Protein AF-0000000074038710 (afdb_homodimer)

Solvent-accessible surface area (backbone atoms only — not comparable to full-atom values): 72295 Å² total; per-residue (Å²): 126,68,48,82,51,89,57,75,50,74,67,53,20,52,54,19,38,53,29,49,50,50,19,43,35,29,31,21,39,4,48,71,38,62,31,51,68,53,52,45,53,57,34,49,76,49,65,55,52,49,46,58,47,15,42,50,42,6,38,75,41,35,27,14,61,44,38,66,47,43,36,69,74,43,55,67,38,43,46,40,54,51,32,15,48,24,36,37,50,30,26,56,44,61,60,58,58,64,55,50,84,78,42,61,50,67,62,31,47,52,49,51,53,49,43,52,48,52,31,24,44,30,44,26,54,18,57,64,45,44,62,60,52,50,53,64,34,34,52,81,85,48,38,65,62,50,49,53,53,49,52,52,42,28,33,53,21,33,33,52,32,31,50,51,51,24,56,50,36,65,34,81,88,22,49,66,69,66,24,53,52,51,44,34,51,53,13,26,52,31,24,40,55,15,17,54,29,36,57,66,32,76,65,86,55,54,36,69,54,74,62,70,69,54,36,54,50,45,44,54,53,40,64,70,34,65,74,45,34,40,44,44,48,43,37,20,49,53,52,22,50,55,25,46,57,53,49,52,56,53,42,41,41,68,73,61,58,45,57,70,36,56,52,36,44,49,51,31,42,27,26,52,23,32,43,51,24,55,70,61,41,51,38,41,44,75,56,30,19,43,46,39,53,44,28,53,32,23,48,51,36,19,52,43,22,45,46,62,20,62,50,61,82,81,56,63,69,64,55,56,48,53,54,41,26,55,39,28,23,26,51,43,39,43,51,54,38,37,51,52,50,40,60,70,54,49,48,90,88,50,42,66,44,48,53,35,48,46,34,30,50,23,5,52,42,14,37,52,42,7,37,48,34,10,48,32,22,60,49,23,64,74,43,89,88,52,65,42,47,50,16,46,24,26,41,49,42,19,51,51,28,46,50,41,23,58,51,34,70,62,43,75,71,67,85,36,40,52,55,65,55,38,48,49,27,70,68,31,65,61,43,39,47,21,40,40,28,57,53,43,41,80,67,42,79,47,67,64,56,30,49,46,24,52,51,45,28,54,77,23,89,46,68,65,40,52,52,52,47,49,50,38,52,60,32,72,48,63,70,54,24,46,51,44,33,54,42,38,36,78,46,63,53,79,89,48,47,66,60,41,51,52,41,44,68,34,79,35,32,82,51,19,61,49,27,36,45,26,44,26,59,44,82,52,70,68,48,49,52,52,32,52,49,42,29,63,76,33,58,91,41,67,62,12,29,39,19,46,27,16,37,21,64,57,68,46,68,83,50,52,65,60,50,55,55,55,67,73,48,95,62,57,54,57,43,46,52,37,42,49,47,21,46,29,65,69,39,56,71,37,74,67,42,38,43,42,49,49,60,30,48,67,76,73,25,60,59,32,24,54,44,48,49,44,50,53,53,55,58,67,69,56,85,76,48,64,59,58,38,46,34,38,25,58,73,36,82,58,46,16,50,50,51,48,52,58,62,41,32,35,28,43,64,44,46,74,43,40,66,59,54,50,52,34,58,74,70,65,39,44,65,61,52,37,53,49,43,38,51,50,32,54,65,59,48,61,67,40,87,86,55,56,67,48,55,45,28,38,38,49,13,52,61,74,42,78,64,52,83,88,37,24,62,62,48,37,46,52,47,44,50,50,47,45,53,51,49,50,55,56,69,74,100,125,68,46,82,53,91,57,74,50,75,66,53,20,52,52,19,38,53,28,48,52,51,18,43,35,30,31,22,38,4,48,72,38,62,32,51,67,52,51,45,54,56,33,51,76,50,64,54,53,48,45,58,48,14,41,50,40,7,38,75,43,33,29,14,61,45,39,66,46,43,36,69,75,44,55,67,37,47,46,41,54,50,33,15,48,24,36,37,50,27,24,57,44,60,60,58,58,66,56,50,82,77,41,62,49,69,61,31,46,51,49,51,53,49,45,50,47,53,30,24,45,30,44,25,53,17,57,63,46,44,60,59,52,49,55,66,33,34,52,80,85,46,38,66,63,50,47,52,53,49,50,53,42,28,34,53,20,34,34,52,33,31,50,50,51,23,56,51,36,64,34,81,89,22,49,65,69,65,23,54,52,50,44,34,52,53,13,25,52,30,25,40,54,16,18,55,28,35,56,66,31,77,67,87,54,53,37,70,56,76,62,71,69,54,35,56,52,43,43,54,52,40,63,68,34,66,75,47,34,43,42,43,48,44,37,20,49,52,52,22,50,55,25,47,56,53,50,53,55,52,43,41,42,67,72,61,59,44,58,71,35,57,53,36,44,49,51,30,42,27,27,52,22,32,44,52,24,57,69,61,40,52,36,42,45,74,58,31,18,42,47,39,52,45,28,52,32,22,48,53,36,20,52,43,23,45,47,62,21,61,50,62,81,82,55,61,69,65,56,57,49,52,54,43,25,54,39,29,23,26,50,44,39,42,50,54,39,38,50,52,49,40,59,69,53,49,46,90,89,51,41,66,43,47,52,35,47,46,33,30,49,24,6,53,42,14,38,52,41,8,37,49,33,10,50,32,23,60,49,23,64,72,45,89,87,54,66,44,48,50,16,47,26,26,41,50,43,18,52,52,28,45,49,42,23,57,51,36,70,63,42,75,72,66,83,36,41,52,56,65,56,40,47,50,27,68,69,30,65,60,42,37,48,21,41,42,28,57,53,43,42,80,67,42,81,47,65,65,56,28,51,46,24,52,51,45,30,52,76,23,89,47,68,64,40,53,51,51,48,49,50,40,52,60,31,72,49,63,71,54,25,45,49,44,33,54,41,38,36,76,48,62,52,79,89,49,46,68,59,41,52,51,42,44,67,35,81,34,33,80,50,19,62,50,26,36,45,26,45,24,58,44,82,52,69,67,48,48,52,52,31,52,51,41,30,63,74,33,58,90,41,67,63,12,32,39,18,47,26,17,39,23,65,57,66,47,70,83,50,52,66,58,50,55,57,56,66,72,50,92,61,56,56,57,43,47,52,39,42,48,47,21,46,31,66,69,39,56,72,37,72,67,44,38,43,42,49,48,63,31,47,67,76,73,26,60,59,32,25,55,45,47,48,44,51,53,54,54,59,68,69,56,86,77,46,64,58,59,38,48,36,38,25,60,72,37,82,58,46,16,52,51,52,48,50,59,62,40,33,36,28,44,62,43,44,72,43,40,67,59,53,51,52,34,58,75,71,64,41,44,67,61,53,37,53,48,44,36,50,51,32,54,64,60,49,60,65,41,88,87,55,54,67,49,54,43,28,38,36,49,12,52,62,75,41,79,65,52,81,87,35,24,63,62,47,36,47,52,48,45,51,49,46,44,53,50,49,50,54,57,69,76,100

InterPro domains:
  IPR036259 MFS transporter superfamily [G3DSA:1.20.1250.20] (229-416)
  IPR036259 MFS transporter superfamily [SSF103473] (28-412)

Organism: NCBI:txid159291

Structure (mmCIF, N/CA/C/O backbone):
data_AF-0000000074038710-model_v1
#
loop_
_entity.id
_entity.type
_entity.pdbx_description
1 polymer 'Predicted arabinose efflux permease, MFS family'
#
loop_
_atom_site.group_PDB
_atom_site.id
_atom_site.type_symbol
_atom_site.label_atom_id
_atom_site.label_alt_id
_atom_site.label_comp_id
_atom_site.label_asym_id
_atom_site.label_entity_id
_atom_site.label_seq_id
_atom_site.pdbx_PDB_ins_code
_atom_site.Cartn_x
_atom_site.Cartn_y
_atom_site.Cartn_z
_atom_site.occupancy
_atom_site.B_iso_or_equiv
_atom_site.auth_seq_id
_atom_site.auth_comp_id
_atom_site.auth_asym_id
_atom_site.auth_atom_id
_atom_site.pdbx_PDB_model_num
ATOM 1 N N . MET A 1 1 ? -47.031 9 24.078 1 47.94 1 MET A N 1
ATOM 2 C CA . MET A 1 1 ? -45.625 8.555 23.953 1 47.94 1 MET A CA 1
ATOM 3 C C . MET A 1 1 ? -45.438 7.75 22.672 1 47.94 1 MET A C 1
ATOM 5 O O . MET A 1 1 ? -46.25 6.848 22.375 1 47.94 1 MET A O 1
ATOM 9 N N . SER A 1 2 ? -44.656 8.32 21.844 1 57.22 2 SER A N 1
ATOM 10 C CA . SER A 1 2 ? -44.469 7.645 20.562 1 57.22 2 SER A CA 1
ATOM 11 C C . SER A 1 2 ? -44 6.203 20.766 1 57.22 2 SER A C 1
ATOM 13 O O . SER A 1 2 ? -43.094 5.938 21.578 1 57.22 2 SER A O 1
ATOM 15 N N . SER A 1 3 ? -44.906 5.266 20.453 1 61.66 3 SER A N 1
ATOM 16 C CA . SER A 1 3 ? -44.625 3.838 20.578 1 61.66 3 SER A CA 1
ATOM 17 C C . SER A 1 3 ? -43.812 3.322 19.406 1 61.66 3 SER A C 1
ATOM 19 O O . SER A 1 3 ? -43.781 3.951 18.344 1 61.66 3 SER A O 1
ATOM 21 N N . ARG A 1 4 ? -43 2.207 19.656 1 63.66 4 ARG A N 1
ATOM 22 C CA . ARG A 1 4 ? -42.156 1.587 18.625 1 63.66 4 ARG A CA 1
ATOM 23 C C . ARG A 1 4 ? -43.031 0.952 17.547 1 63.66 4 ARG A C 1
ATOM 25 O O . ARG A 1 4 ? -44.094 0.382 17.828 1 63.66 4 ARG A O 1
ATOM 32 N N . THR A 1 5 ? -42.625 1.109 16.234 1 64.44 5 THR A N 1
ATOM 33 C CA . THR A 1 5 ? -43.344 0.624 15.078 1 64.44 5 THR A CA 1
ATOM 34 C C . THR A 1 5 ? -42.75 -0.69 14.578 1 64.44 5 THR A C 1
ATOM 36 O O . THR A 1 5 ? -41.938 -1.316 15.258 1 64.44 5 THR A O 1
ATOM 39 N N . ALA A 1 6 ? -43.25 -1.241 13.445 1 64.56 6 ALA A N 1
ATOM 40 C CA . ALA A 1 6 ? -42.875 -2.477 12.766 1 64.56 6 ALA A CA 1
ATOM 41 C C . ALA A 1 6 ? -41.469 -2.361 12.18 1 64.56 6 ALA A C 1
ATOM 43 O O . ALA A 1 6 ? -40.844 -3.369 11.828 1 64.56 6 ALA A O 1
ATOM 44 N N . VAL A 1 7 ? -40.938 -1.315 12.18 1 68.06 7 VAL A N 1
ATOM 45 C CA . VAL A 1 7 ? -39.594 -1.115 11.656 1 68.06 7 VAL A CA 1
ATOM 46 C C . VAL A 1 7 ? -38.562 -1.509 12.711 1 68.06 7 VAL A C 1
ATOM 48 O O . VAL A 1 7 ? -38.719 -1.19 13.891 1 68.06 7 VAL A O 1
ATOM 51 N N . LEU A 1 8 ? -37.688 -2.555 12.188 1 71.62 8 LEU A N 1
ATOM 52 C CA . LEU A 1 8 ? -36.688 -3.088 13.102 1 71.62 8 LEU A CA 1
ATOM 53 C C . LEU A 1 8 ? -35.844 -1.968 13.68 1 71.62 8 LEU A C 1
ATOM 55 O O . LEU A 1 8 ? -35.531 -0.996 12.992 1 71.62 8 LEU A O 1
ATOM 59 N N . SER A 1 9 ? -35.625 -2.277 14.938 1 71.25 9 SER A N 1
ATOM 60 C CA . SER A 1 9 ? -34.688 -1.366 15.609 1 71.25 9 SER A CA 1
ATOM 61 C C . SER A 1 9 ? -33.25 -1.592 15.156 1 71.25 9 SER A C 1
ATOM 63 O O . SER A 1 9 ? -32.969 -2.58 14.477 1 71.25 9 SER A O 1
ATOM 65 N N . ALA A 1 10 ? -32.344 -0.792 15.383 1 70.81 10 ALA A N 1
ATOM 66 C CA . ALA A 1 10 ? -30.938 -0.909 15 1 70.81 10 ALA A CA 1
ATOM 67 C C . ALA A 1 10 ? -30.297 -2.154 15.609 1 70.81 10 ALA A C 1
ATOM 69 O O . ALA A 1 10 ? -29.516 -2.848 14.953 1 70.81 10 ALA A O 1
ATOM 70 N N . ALA A 1 11 ? -30.688 -2.484 16.828 1 72.62 11 ALA A N 1
ATOM 71 C CA . ALA A 1 11 ? -30.125 -3.662 17.484 1 72.62 11 ALA A CA 1
ATOM 72 C C . ALA A 1 11 ? -30.656 -4.945 16.859 1 72.62 11 ALA A C 1
ATOM 74 O O . ALA A 1 11 ? -29.906 -5.91 16.672 1 72.62 11 ALA A O 1
ATOM 75 N N . GLU A 1 12 ? -31.891 -4.977 16.562 1 77.88 12 GLU A N 1
ATOM 76 C CA . GLU A 1 12 ? -32.469 -6.141 15.906 1 77.88 12 GLU A CA 1
ATOM 77 C C . GLU A 1 12 ? -31.891 -6.348 14.516 1 77.88 12 GLU A C 1
ATOM 79 O O . GLU A 1 12 ? -31.688 -7.484 14.086 1 77.88 12 GLU A O 1
ATOM 84 N N . ARG A 1 13 ? -31.578 -5.324 13.914 1 78.5 13 ARG A N 1
ATOM 85 C CA . ARG A 1 13 ? -30.984 -5.41 12.586 1 78.5 13 ARG A CA 1
ATOM 86 C C . ARG A 1 13 ? -29.562 -5.969 12.648 1 78.5 13 ARG A C 1
ATOM 88 O O . ARG A 1 13 ? -29.172 -6.766 11.797 1 78.5 13 ARG A O 1
ATOM 95 N N . GLU A 1 14 ? -28.906 -5.605 13.656 1 79.94 14 GLU A N 1
ATOM 96 C CA . GLU A 1 14 ? -27.547 -6.125 13.797 1 79.94 14 GLU A CA 1
ATOM 97 C C . GLU A 1 14 ? -27.562 -7.617 14.102 1 79.94 14 GLU A C 1
ATOM 99 O O . GLU A 1 14 ? -26.734 -8.367 13.578 1 79.94 14 GLU A O 1
ATOM 104 N N . ARG A 1 15 ? -28.5 -8.039 14.914 1 83.81 15 ARG A N 1
ATOM 105 C CA . ARG A 1 15 ? -28.641 -9.461 15.203 1 83.81 15 ARG A CA 1
ATOM 106 C C . ARG A 1 15 ? -29.094 -10.234 13.969 1 83.81 15 ARG A C 1
ATOM 108 O O . ARG A 1 15 ? -28.625 -11.344 13.719 1 83.81 15 ARG A O 1
ATOM 115 N N . GLY A 1 16 ? -29.984 -9.648 13.273 1 86.12 16 GLY A N 1
ATOM 116 C CA . GLY A 1 16 ? -30.453 -10.266 12.039 1 86.12 16 GLY A CA 1
ATOM 117 C C . GLY A 1 16 ? -29.359 -10.398 11 1 86.12 16 GLY A C 1
ATOM 118 O O . GLY A 1 16 ? -29.219 -11.445 10.367 1 86.12 16 GLY A O 1
ATOM 119 N N . PHE A 1 17 ? -28.547 -9.445 10.922 1 86.38 17 PHE A N 1
ATOM 120 C CA . PHE A 1 17 ? -27.469 -9.484 9.945 1 86.38 17 PHE A CA 1
ATOM 121 C C . PHE A 1 17 ? -26.422 -10.508 10.336 1 86.38 17 PHE A C 1
ATOM 123 O O . PHE A 1 17 ? -25.875 -11.211 9.477 1 86.38 17 PHE A O 1
ATOM 130 N N . SER A 1 18 ? -26.125 -10.578 11.586 1 87.69 18 SER A N 1
ATOM 131 C CA . SER A 1 18 ? -25.156 -11.57 12.047 1 87.69 18 SER A CA 1
ATOM 132 C C . SER A 1 18 ? -25.656 -12.984 11.766 1 87.69 18 SER A C 1
ATOM 134 O O . SER A 1 18 ? -24.875 -13.836 11.312 1 87.69 18 SER A O 1
ATOM 136 N N . SER A 1 19 ? -26.922 -13.219 12.031 1 90.88 19 SER A N 1
ATOM 137 C CA . SER A 1 19 ? -27.5 -14.531 11.75 1 90.88 19 SER A CA 1
ATOM 138 C C . SER A 1 19 ? -27.516 -14.812 10.25 1 90.88 19 SER A C 1
ATOM 140 O O . SER A 1 19 ? -27.234 -15.93 9.82 1 90.88 19 SER A O 1
ATOM 142 N N . PHE A 1 20 ? -27.812 -13.852 9.5 1 89.38 20 PHE A N 1
ATOM 143 C CA . PHE A 1 20 ? -27.844 -14.008 8.047 1 89.38 20 PHE A CA 1
ATOM 144 C C . PHE A 1 20 ? -26.453 -14.273 7.504 1 89.38 20 PHE A C 1
ATOM 146 O O . PHE A 1 20 ? -26.266 -15.094 6.602 1 89.38 20 PHE A O 1
ATOM 153 N N . SER A 1 21 ? -25.5 -13.617 8.047 1 89.31 21 SER A N 1
ATOM 154 C CA . SER A 1 21 ? -24.125 -13.828 7.641 1 89.31 21 SER A CA 1
ATOM 155 C C . SER A 1 21 ? -23.656 -15.25 7.945 1 89.31 21 SER A C 1
ATOM 157 O O . SER A 1 21 ? -22.969 -15.867 7.141 1 89.31 21 SER A O 1
ATOM 159 N N . ARG A 1 22 ? -24.062 -15.812 9.062 1 90.5 22 ARG A N 1
ATOM 160 C CA . ARG A 1 22 ? -23.734 -17.188 9.414 1 90.5 22 ARG A CA 1
ATOM 161 C C . ARG A 1 22 ? -24.469 -18.172 8.508 1 90.5 22 ARG A C 1
ATOM 163 O O . ARG A 1 22 ? -23.922 -19.219 8.148 1 90.5 22 ARG A O 1
ATOM 170 N N . HIS A 1 23 ? -25.641 -17.875 8.164 1 92.12 23 HIS A N 1
ATOM 171 C CA . HIS A 1 23 ? -26.375 -18.688 7.203 1 92.12 23 HIS A CA 1
ATOM 172 C C . HIS A 1 23 ? -25.625 -18.781 5.879 1 92.12 23 HIS A C 1
ATOM 174 O O . HIS A 1 23 ? -25.5 -19.875 5.309 1 92.12 23 HIS A O 1
ATOM 180 N N . ILE A 1 24 ? -25.125 -17.719 5.445 1 89 24 ILE A N 1
ATOM 181 C CA . ILE A 1 24 ? -24.438 -17.703 4.16 1 89 24 ILE A CA 1
ATOM 182 C C . ILE A 1 24 ? -23.172 -18.562 4.234 1 89 24 ILE A C 1
ATOM 184 O O . ILE A 1 24 ? -22.844 -19.281 3.289 1 89 24 ILE A O 1
ATOM 188 N N . SER A 1 25 ? -22.5 -18.516 5.324 1 90.69 25 SER A N 1
ATOM 189 C CA . SER A 1 25 ? -21.297 -19.328 5.5 1 90.69 25 SER A CA 1
ATOM 190 C C . SER A 1 25 ? -21.641 -20.812 5.477 1 90.69 25 SER A C 1
ATOM 192 O O . SER A 1 25 ? -21.016 -21.578 4.738 1 90.69 25 SER A O 1
ATOM 194 N N . TRP A 1 26 ? -22.609 -21.141 6.184 1 92 26 TRP A N 1
ATOM 195 C CA . TRP A 1 26 ? -22.984 -22.547 6.258 1 92 26 TRP A CA 1
ATOM 196 C C . TRP A 1 26 ? -23.641 -23 4.957 1 92 26 TRP A C 1
ATOM 198 O O . TRP A 1 26 ? -23.438 -24.141 4.527 1 92 26 TRP A O 1
ATOM 208 N N . ASN A 1 27 ? -24.406 -22.172 4.391 1 91.06 27 ASN A N 1
ATOM 209 C CA . ASN A 1 27 ? -24.969 -22.5 3.086 1 91.06 27 ASN A CA 1
ATOM 210 C C . ASN A 1 27 ? -23.875 -22.672 2.031 1 91.06 27 ASN A C 1
ATOM 212 O O . ASN A 1 27 ? -23.984 -23.562 1.171 1 91.06 27 ASN A O 1
ATOM 216 N N . GLY A 1 28 ? -22.906 -21.875 2.059 1 87.69 28 GLY A N 1
ATOM 217 C CA . GLY A 1 28 ? -21.797 -22.016 1.14 1 87.69 28 GLY A CA 1
ATOM 218 C C . GLY A 1 28 ? -21.047 -23.312 1.309 1 87.69 28 GLY A C 1
ATOM 219 O O . GLY A 1 28 ? -20.594 -23.922 0.325 1 87.69 28 GLY A O 1
ATOM 220 N N . LEU A 1 29 ? -21 -23.766 2.523 1 89.44 29 LEU A N 1
ATOM 221 C CA . LEU A 1 29 ? -20.359 -25.047 2.789 1 89.44 29 LEU A CA 1
ATOM 222 C C . LEU A 1 29 ? -21.188 -26.203 2.27 1 89.44 29 LEU A C 1
ATOM 224 O O . LEU A 1 29 ? -20.656 -27.25 1.877 1 89.44 29 LEU A O 1
ATOM 228 N N . GLY A 1 30 ? -22.438 -25.969 2.197 1 90.06 30 GLY A N 1
ATOM 229 C CA . GLY A 1 30 ? -23.344 -27.062 1.849 1 90.06 30 GLY A CA 1
ATOM 230 C C . GLY A 1 30 ? -23.766 -27.031 0.393 1 90.06 30 GLY A C 1
ATOM 231 O O . GLY A 1 30 ? -23.719 -28.062 -0.288 1 90.06 30 GLY A O 1
ATOM 232 N N . VAL A 1 31 ? -24.031 -25.953 -0.136 1 87.5 31 VAL A N 1
ATOM 233 C CA . VAL A 1 31 ? -24.688 -25.844 -1.431 1 87.5 31 VAL A CA 1
ATOM 234 C C . VAL A 1 31 ? -23.766 -26.344 -2.535 1 87.5 31 VAL A C 1
ATOM 236 O O . VAL A 1 31 ? -24.219 -26.953 -3.506 1 87.5 31 VAL A O 1
ATOM 239 N N . PHE A 1 32 ? -22.562 -26.281 -2.412 1 86.62 32 PHE A N 1
ATOM 240 C CA . PHE A 1 32 ? -21.625 -26.656 -3.467 1 86.62 32 PHE A CA 1
ATOM 241 C C . PHE A 1 32 ? -21.359 -28.156 -3.439 1 86.62 32 PHE A C 1
ATOM 243 O O . PHE A 1 32 ? -20.797 -28.719 -4.383 1 86.62 32 PHE A O 1
ATOM 250 N N . LEU A 1 33 ? -21.828 -28.75 -2.365 1 89.56 33 LEU A N 1
ATOM 251 C CA . LEU A 1 33 ? -21.797 -30.203 -2.303 1 89.56 33 LEU A CA 1
ATOM 252 C C . LEU A 1 33 ? -23.125 -30.797 -2.783 1 89.56 33 LEU A C 1
ATOM 254 O O . LEU A 1 33 ? -23.266 -32 -2.869 1 89.56 33 LEU A O 1
ATOM 258 N N . LEU A 1 34 ? -24.016 -29.906 -3.012 1 89.88 34 LEU A N 1
ATOM 259 C CA . LEU A 1 34 ? -25.359 -30.328 -3.424 1 89.88 34 LEU A CA 1
ATOM 260 C C . LEU A 1 34 ? -25.688 -29.812 -4.82 1 89.88 34 LEU A C 1
ATOM 262 O O . LEU A 1 34 ? -26.781 -30.047 -5.332 1 89.88 34 LEU A O 1
ATOM 266 N N . ASN A 1 35 ? -24.75 -29.266 -5.418 1 85.31 35 ASN A N 1
ATOM 267 C CA . ASN A 1 35 ? -25.031 -28.531 -6.645 1 85.31 35 ASN A CA 1
ATOM 268 C C . ASN A 1 35 ? -25 -29.438 -7.867 1 85.31 35 ASN A C 1
ATOM 270 O O . ASN A 1 35 ? -25 -30.672 -7.734 1 85.31 35 ASN A O 1
ATOM 274 N N . ASP A 1 36 ? -25.125 -28.906 -8.992 1 86.75 36 ASP A N 1
ATOM 275 C CA . ASP A 1 36 ? -25.281 -29.609 -10.266 1 86.75 36 ASP A CA 1
ATOM 276 C C . ASP A 1 36 ? -24.047 -30.438 -10.594 1 86.75 36 ASP A C 1
ATOM 278 O O . ASP A 1 36 ? -24.141 -31.5 -11.227 1 86.75 36 ASP A O 1
ATOM 282 N N . THR A 1 37 ? -22.938 -30.031 -10.078 1 87.75 37 THR A N 1
ATOM 283 C CA . THR A 1 37 ? -21.719 -30.766 -10.383 1 87.75 37 THR A CA 1
ATOM 284 C C . THR A 1 37 ? -21.766 -32.188 -9.805 1 87.75 37 THR A C 1
ATOM 286 O O . THR A 1 37 ? -21.5 -33.156 -10.508 1 87.75 37 THR A O 1
ATOM 289 N N . ILE A 1 38 ? -22.109 -32.25 -8.602 1 90.19 38 ILE A N 1
ATOM 290 C CA . ILE A 1 38 ? -22.156 -33.562 -7.926 1 90.19 38 ILE A CA 1
ATOM 291 C C . ILE A 1 38 ? -23.281 -34.406 -8.516 1 90.19 38 ILE A C 1
ATOM 293 O O . ILE A 1 38 ? -23.094 -35.594 -8.742 1 90.19 38 ILE A O 1
ATOM 297 N N . VAL A 1 39 ? -24.344 -33.75 -8.797 1 92.62 39 VAL A N 1
ATOM 298 C CA . VAL A 1 39 ? -25.484 -34.469 -9.344 1 92.62 39 VAL A CA 1
ATOM 299 C C . VAL A 1 39 ? -25.156 -34.969 -10.75 1 92.62 39 VAL A C 1
ATOM 301 O O . VAL A 1 39 ? -25.531 -36.094 -11.109 1 92.62 39 VAL A O 1
ATOM 304 N N . SER A 1 40 ? -24.5 -34.188 -11.477 1 92.06 40 SER A N 1
ATOM 305 C CA . SER A 1 40 ? -24.094 -34.625 -12.812 1 92.06 40 SER A CA 1
ATOM 306 C C . SER A 1 40 ? -23.125 -35.812 -12.758 1 92.06 40 SER A C 1
ATOM 308 O O . SER A 1 40 ? -23.234 -36.719 -13.562 1 92.06 40 SER A O 1
ATOM 310 N N . LEU A 1 41 ? -22.25 -35.812 -11.836 1 90.88 41 LEU A N 1
ATOM 311 C CA . LEU A 1 41 ? -21.312 -36.906 -11.688 1 90.88 41 LEU A CA 1
ATOM 312 C C . LEU A 1 41 ? -22.047 -38.188 -11.312 1 90.88 41 LEU A C 1
ATOM 314 O O . LEU A 1 41 ? -21.719 -39.25 -11.836 1 90.88 41 LEU A O 1
ATOM 318 N N . MET A 1 42 ? -23.016 -38.062 -10.461 1 92.44 42 MET A N 1
ATOM 319 C CA . MET A 1 42 ? -23.812 -39.25 -10.109 1 92.44 42 MET A CA 1
ATOM 320 C C . MET A 1 42 ? -24.594 -39.75 -11.312 1 92.44 42 MET A C 1
ATOM 322 O O . MET A 1 42 ? -24.656 -40.969 -11.539 1 92.44 42 MET A O 1
ATOM 326 N N . ALA A 1 43 ? -25.078 -38.844 -12.055 1 93.31 43 ALA A N 1
ATOM 327 C CA . ALA A 1 43 ? -25.859 -39.219 -13.227 1 93.31 43 ALA A CA 1
ATOM 328 C C . ALA A 1 43 ? -24.969 -39.906 -14.273 1 93.31 43 ALA A C 1
ATOM 330 O O . ALA A 1 43 ? -25.391 -40.844 -14.922 1 93.31 43 ALA A O 1
ATOM 331 N N . ILE A 1 44 ? -23.812 -39.469 -14.445 1 91.75 44 ILE A N 1
ATOM 332 C CA . ILE A 1 44 ? -22.875 -40.031 -15.422 1 91.75 44 ILE A CA 1
ATOM 333 C C . ILE A 1 44 ? -22.516 -41.438 -15.016 1 91.75 44 ILE A C 1
ATOM 335 O O . ILE A 1 44 ? -22.344 -42.312 -15.875 1 91.75 44 ILE A O 1
ATOM 339 N N . HIS A 1 45 ? -22.391 -41.688 -13.719 1 90.44 45 HIS A N 1
ATOM 340 C CA . HIS A 1 45 ? -22.094 -43.031 -13.219 1 90.44 45 HIS A CA 1
ATOM 341 C C . HIS A 1 45 ? -23.125 -44.031 -13.711 1 90.44 45 HIS A C 1
ATOM 343 O O . HIS A 1 45 ? -22.812 -45.188 -13.945 1 90.44 45 HIS A O 1
ATOM 349 N N . PHE A 1 46 ? -24.359 -43.594 -13.93 1 93.88 46 PHE A N 1
ATOM 350 C CA . PHE A 1 46 ? -25.438 -44.469 -14.344 1 93.88 46 PHE A CA 1
ATOM 351 C C . PHE A 1 46 ? -25.703 -44.344 -15.836 1 93.88 46 PHE A C 1
ATOM 353 O O . PHE A 1 46 ? -26.75 -44.75 -16.328 1 93.88 46 PHE A O 1
ATOM 360 N N . GLY A 1 47 ? -24.828 -43.594 -16.578 1 91.19 47 GLY A N 1
ATOM 361 C CA . GLY A 1 47 ? -24.906 -43.5 -18.031 1 91.19 47 GLY A CA 1
ATOM 362 C C . GLY A 1 47 ? -25.891 -42.438 -18.5 1 91.19 47 GLY A C 1
ATOM 363 O O . GLY A 1 47 ? -26.641 -42.688 -19.453 1 91.19 47 GLY A O 1
ATOM 364 N N . ALA A 1 48 ? -25.922 -41.375 -17.922 1 93.5 48 ALA A N 1
ATOM 365 C CA . ALA A 1 48 ? -26.844 -40.312 -18.266 1 93.5 48 ALA A CA 1
ATOM 366 C C . ALA A 1 48 ? -26.562 -39.781 -19.656 1 93.5 48 ALA A C 1
ATOM 368 O O . ALA A 1 48 ? -25.406 -39.688 -20.078 1 93.5 48 ALA A O 1
ATOM 369 N N . SER A 1 49 ? -27.672 -39.406 -20.359 1 92.75 49 SER A N 1
ATOM 370 C CA . SER A 1 49 ? -27.562 -38.781 -21.672 1 92.75 49 SER A CA 1
ATOM 371 C C . SER A 1 49 ? -27.188 -37.312 -21.578 1 92.75 49 SER A C 1
ATOM 373 O O . SER A 1 49 ? -27.25 -36.719 -20.484 1 92.75 49 SER A O 1
ATOM 375 N N . ASN A 1 50 ? -26.797 -36.719 -22.656 1 93.38 50 ASN A N 1
ATOM 376 C CA . ASN A 1 50 ? -26.453 -35.312 -22.688 1 93.38 50 ASN A CA 1
ATOM 377 C C . ASN A 1 50 ? -27.672 -34.438 -22.438 1 93.38 50 ASN A C 1
ATOM 379 O O . ASN A 1 50 ? -27.547 -33.344 -21.844 1 93.38 50 ASN A O 1
ATOM 383 N N . LEU A 1 51 ? -28.734 -34.875 -22.828 1 92.06 51 LEU A N 1
ATOM 384 C CA . LEU A 1 51 ? -29.969 -34.125 -22.578 1 92.06 51 LEU A CA 1
ATOM 385 C C . LEU A 1 51 ? -30.297 -34.094 -21.094 1 92.06 51 LEU A C 1
ATOM 387 O O . LEU A 1 51 ? -30.734 -33.062 -20.578 1 92.06 51 LEU A O 1
ATOM 391 N N . GLU A 1 52 ? -30.141 -35.219 -20.484 1 93.38 52 GLU A N 1
ATOM 392 C CA . GLU A 1 52 ? -30.391 -35.281 -19.047 1 93.38 52 GLU A CA 1
ATOM 393 C C . GLU A 1 52 ? -29.406 -34.406 -18.281 1 93.38 52 GLU A C 1
ATOM 395 O O . GLU A 1 52 ? -29.766 -33.75 -17.297 1 93.38 52 GLU A O 1
ATOM 400 N N . LEU A 1 53 ? -28.203 -34.406 -18.734 1 93.12 53 LEU A N 1
ATOM 401 C CA . LEU A 1 53 ? -27.203 -33.562 -18.109 1 93.12 53 LEU A CA 1
ATOM 402 C C . LEU A 1 53 ? -27.531 -32.094 -18.312 1 93.12 53 LEU A C 1
ATOM 404 O O . LEU A 1 53 ? -27.312 -31.266 -17.422 1 93.12 53 LEU A O 1
ATOM 408 N N . GLY A 1 54 ? -27.969 -31.734 -19.484 1 92.19 54 GLY A N 1
ATOM 409 C CA . GLY A 1 54 ? -28.406 -30.359 -19.734 1 92.19 54 GLY A CA 1
ATOM 410 C C . GLY A 1 54 ? -29.531 -29.922 -18.812 1 92.19 54 GLY A C 1
ATOM 411 O O . GLY A 1 54 ? -29.547 -28.781 -18.344 1 92.19 54 GLY A O 1
ATOM 412 N N . TYR A 1 55 ? -30.422 -30.844 -18.547 1 90.69 55 TYR A N 1
ATOM 413 C CA . TYR A 1 55 ? -31.516 -30.547 -17.625 1 90.69 55 TYR A CA 1
ATOM 414 C C . TYR A 1 55 ? -30.969 -30.328 -16.203 1 90.69 55 TYR A C 1
ATOM 416 O O . TYR A 1 55 ? -31.406 -29.406 -15.508 1 90.69 55 TYR A O 1
ATOM 424 N N . ILE A 1 56 ? -30.125 -31.156 -15.812 1 91.62 56 ILE A N 1
ATOM 425 C CA . ILE A 1 56 ? -29.562 -31.047 -14.477 1 91.62 56 ILE A CA 1
ATOM 426 C C . ILE A 1 56 ? -28.859 -29.703 -14.32 1 91.62 56 ILE A C 1
ATOM 428 O O . ILE A 1 56 ? -29.016 -29.016 -13.305 1 91.62 56 ILE A O 1
ATOM 432 N N . ASN A 1 57 ? -28.188 -29.266 -15.367 1 90.19 57 ASN A N 1
ATOM 433 C CA . ASN A 1 57 ? -27.484 -28 -15.328 1 90.19 57 ASN A CA 1
ATOM 434 C C . ASN A 1 57 ? -28.453 -26.828 -15.234 1 90.19 57 ASN A C 1
ATOM 436 O O . ASN A 1 57 ? -28.125 -25.797 -14.633 1 90.19 57 ASN A O 1
ATOM 440 N N . ALA A 1 58 ? -29.609 -27 -15.758 1 89.12 58 ALA A N 1
ATOM 441 C CA . ALA A 1 58 ? -30.562 -25.906 -15.844 1 89.12 58 ALA A CA 1
ATOM 442 C C . ALA A 1 58 ? -31.5 -25.906 -14.641 1 89.12 58 ALA A C 1
ATOM 444 O O . ALA A 1 58 ? -32.125 -24.875 -14.32 1 89.12 58 ALA A O 1
ATOM 445 N N . ALA A 1 59 ? -31.641 -26.984 -14.023 1 85.69 59 ALA A N 1
ATOM 446 C CA . ALA A 1 59 ? -32.688 -27.172 -13.008 1 85.69 59 ALA A CA 1
ATOM 447 C C . ALA A 1 59 ? -32.5 -26.203 -11.852 1 85.69 59 ALA A C 1
ATOM 449 O O . ALA A 1 59 ? -33.469 -25.734 -11.266 1 85.69 59 ALA A O 1
ATOM 450 N N . PHE A 1 60 ? -31.281 -25.859 -11.57 1 77.69 60 PHE A N 1
ATOM 451 C CA . PHE A 1 60 ? -31 -24.953 -10.469 1 77.69 60 PHE A CA 1
ATOM 452 C C . PHE A 1 60 ? -31.641 -23.594 -10.703 1 77.69 60 PHE A C 1
ATOM 454 O O . PHE A 1 60 ? -31.969 -22.875 -9.75 1 77.69 60 PHE A O 1
ATOM 461 N N . HIS A 1 61 ? -31.891 -23.328 -11.969 1 73.12 61 HIS A N 1
ATOM 462 C CA . HIS A 1 61 ? -32.406 -22 -12.281 1 73.12 61 HIS A CA 1
ATOM 463 C C . HIS A 1 61 ? -33.844 -22.094 -12.82 1 73.12 61 HIS A C 1
ATOM 465 O O . HIS A 1 61 ? -34.5 -21.062 -13.047 1 73.12 61 HIS A O 1
ATOM 471 N N . VAL A 1 62 ? -34.344 -23.219 -13.195 1 63 62 VAL A N 1
ATOM 472 C CA . VAL A 1 62 ? -35.656 -23.391 -13.836 1 63 62 VAL A CA 1
ATOM 473 C C . VAL A 1 62 ? -36.781 -23.047 -12.859 1 63 62 VAL A C 1
ATOM 475 O O . VAL A 1 62 ? -37.875 -22.656 -13.273 1 63 62 VAL A O 1
ATOM 478 N N . THR A 1 63 ? -36.469 -23 -11.633 1 60.06 63 THR A N 1
ATOM 479 C CA . THR A 1 63 ? -37.594 -22.938 -10.711 1 60.06 63 THR A CA 1
ATOM 480 C C . THR A 1 63 ? -38.125 -21.5 -10.609 1 60.06 63 THR A C 1
ATOM 482 O O . THR A 1 63 ? -38.875 -21.188 -9.695 1 60.06 63 THR A O 1
ATOM 485 N N . GLY A 1 64 ? -37.844 -20.594 -11.539 1 60.66 64 GLY A N 1
ATOM 486 C CA . GLY A 1 64 ? -38.438 -19.25 -11.57 1 60.66 64 GLY A CA 1
ATOM 487 C C . GLY A 1 64 ? -39.938 -19.25 -11.555 1 60.66 64 GLY A C 1
ATOM 488 O O . GLY A 1 64 ? -40.562 -18.406 -10.922 1 60.66 64 GLY A O 1
ATOM 489 N N . VAL A 1 65 ? -40.594 -20.312 -12.039 1 62.91 65 VAL A N 1
ATOM 490 C CA . VAL A 1 65 ? -42.031 -20.406 -12.086 1 62.91 65 VAL A CA 1
ATOM 491 C C . VAL A 1 65 ? -42.594 -20.562 -10.672 1 62.91 65 VAL A C 1
ATOM 493 O O . VAL A 1 65 ? -43.656 -20.031 -10.344 1 62.91 65 VAL A O 1
ATOM 496 N N . VAL A 1 66 ? -41.75 -21.078 -9.867 1 67.5 66 VAL A N 1
ATOM 497 C CA . VAL A 1 66 ? -42.156 -21.328 -8.5 1 67.5 66 VAL A CA 1
ATOM 498 C C . VAL A 1 66 ? -42.25 -20 -7.738 1 67.5 66 VAL A C 1
ATOM 500 O O . VAL A 1 66 ? -43.125 -19.828 -6.883 1 67.5 66 VAL A O 1
ATOM 503 N N . SER A 1 67 ? -41.594 -19.094 -8.188 1 66.81 67 SER A N 1
ATOM 504 C CA . SER A 1 67 ? -41.562 -17.812 -7.492 1 66.81 67 SER A CA 1
ATOM 505 C C . SER A 1 67 ? -42.844 -17.031 -7.719 1 66.81 67 SER A C 1
ATOM 507 O O . SER A 1 67 ? -43.188 -16.156 -6.918 1 66.81 67 SER A O 1
ATOM 509 N N . LEU A 1 68 ? -43.562 -17.453 -8.789 1 66.94 68 LEU A N 1
ATOM 510 C CA . LEU A 1 68 ? -44.844 -16.781 -9.062 1 66.94 68 LEU A CA 1
ATOM 511 C C . LEU A 1 68 ? -45.938 -17.344 -8.18 1 66.94 68 LEU A C 1
ATOM 513 O O . LEU A 1 68 ? -46.875 -16.641 -7.84 1 66.94 68 LEU A O 1
ATOM 517 N N . VAL A 1 69 ? -45.688 -18.516 -7.75 1 71.69 69 VAL A N 1
ATOM 518 C CA . VAL A 1 69 ? -46.75 -19.203 -7.051 1 71.69 69 VAL A CA 1
ATOM 519 C C . VAL A 1 69 ? -46.562 -19.078 -5.543 1 71.69 69 VAL A C 1
ATOM 521 O O . VAL A 1 69 ? -47.531 -19.109 -4.777 1 71.69 69 VAL A O 1
ATOM 524 N N . VAL A 1 70 ? -45.406 -18.75 -5.172 1 74.56 70 VAL A N 1
ATOM 525 C CA . VAL A 1 70 ? -45.062 -18.812 -3.758 1 74.56 70 VAL A CA 1
ATOM 526 C C . VAL A 1 70 ? -45.812 -17.734 -2.98 1 74.56 70 VAL A C 1
ATOM 528 O O . VAL A 1 70 ? -46.375 -18.016 -1.925 1 74.56 70 VAL A O 1
ATOM 531 N N . PRO A 1 71 ? -45.938 -16.547 -3.529 1 70.56 71 PRO A N 1
ATOM 532 C CA . PRO A 1 71 ? -46.625 -15.539 -2.729 1 70.56 71 PRO A CA 1
ATOM 533 C C . PRO A 1 71 ? -48.094 -15.867 -2.537 1 70.56 71 PRO A C 1
ATOM 535 O O . PRO A 1 71 ? -48.688 -15.5 -1.521 1 70.56 71 PRO A O 1
ATOM 538 N N . ARG A 1 72 ? -48.688 -16.547 -3.457 1 72.69 72 ARG A N 1
ATOM 539 C CA . ARG A 1 72 ? -50.094 -16.922 -3.344 1 72.69 72 ARG A CA 1
ATOM 540 C C . ARG A 1 72 ? -50.281 -18.062 -2.355 1 72.69 72 ARG A C 1
ATOM 542 O O . ARG A 1 72 ? -51.219 -18.078 -1.57 1 72.69 72 ARG A O 1
ATOM 549 N N . LEU A 1 73 ? -49.344 -18.969 -2.43 1 78.12 73 LEU A N 1
ATOM 550 C CA . LEU A 1 73 ? -49.469 -20.172 -1.63 1 78.12 73 LEU A CA 1
ATOM 551 C C . LEU A 1 73 ? -49.188 -19.891 -0.161 1 78.12 73 LEU A C 1
ATOM 553 O O . LEU A 1 73 ? -49.781 -20.5 0.728 1 78.12 73 LEU A O 1
ATOM 557 N N . PHE A 1 74 ? -48.344 -18.938 0.126 1 82.69 74 PHE A N 1
ATOM 558 C CA . PHE A 1 74 ? -47.906 -18.734 1.501 1 82.69 74 PHE A CA 1
ATOM 559 C C . PHE A 1 74 ? -48.25 -17.328 1.978 1 82.69 74 PHE A C 1
ATOM 561 O O . PHE A 1 74 ? -47.5 -16.734 2.758 1 82.69 74 PHE A O 1
ATOM 568 N N . LYS A 1 75 ? -49.344 -16.891 1.541 1 80.69 75 LYS A N 1
ATOM 569 C CA . LYS A 1 75 ? -49.812 -15.578 1.955 1 80.69 75 LYS A CA 1
ATOM 570 C C . LYS A 1 75 ? -50.031 -15.516 3.467 1 80.69 75 LYS A C 1
ATOM 572 O O . LYS A 1 75 ? -50.625 -16.406 4.059 1 80.69 75 LYS A O 1
ATOM 577 N N . GLY A 1 76 ? -49.344 -14.5 4.117 1 78.94 76 GLY A N 1
ATOM 578 C CA . GLY A 1 76 ? -49.531 -14.289 5.543 1 78.94 76 GLY A CA 1
ATOM 579 C C . GLY A 1 76 ? -48.438 -14.898 6.387 1 78.94 76 GLY A C 1
ATOM 580 O O . GLY A 1 76 ? -48.375 -14.656 7.594 1 78.94 76 GLY A O 1
ATOM 581 N N . CYS A 1 77 ? -47.656 -15.719 5.781 1 84.75 77 CYS A N 1
ATOM 582 C CA . CYS A 1 77 ? -46.562 -16.359 6.523 1 84.75 77 CYS A CA 1
ATOM 583 C C . CYS A 1 77 ? -45.406 -15.391 6.719 1 84.75 77 CYS A C 1
ATOM 585 O O . CYS A 1 77 ? -45.156 -14.516 5.883 1 84.75 77 CYS A O 1
ATOM 587 N N . LYS A 1 78 ? -44.781 -15.602 7.902 1 85.31 78 LYS A N 1
ATOM 588 C CA . LYS A 1 78 ? -43.594 -14.805 8.156 1 85.31 78 LYS A CA 1
ATOM 589 C C . LYS A 1 78 ? -42.5 -15.117 7.141 1 85.31 78 LYS A C 1
ATOM 591 O O . LYS A 1 78 ? -42.219 -16.281 6.859 1 85.31 78 LYS A O 1
ATOM 596 N N . ILE A 1 79 ? -41.938 -14.203 6.57 1 84.69 79 ILE A N 1
ATOM 597 C CA . ILE A 1 79 ? -40.969 -14.352 5.504 1 84.69 79 ILE A CA 1
ATOM 598 C C . ILE A 1 79 ? -39.75 -15.156 6.004 1 84.69 79 ILE A C 1
ATOM 600 O O . ILE A 1 79 ? -39.281 -16.047 5.305 1 84.69 79 ILE A O 1
ATOM 604 N N . THR A 1 80 ? -39.312 -14.961 7.219 1 87.31 80 THR A N 1
ATOM 605 C CA . THR A 1 80 ? -38.125 -15.648 7.754 1 87.31 80 THR A CA 1
ATOM 606 C C . THR A 1 80 ? -38.438 -17.125 7.996 1 87.31 80 THR A C 1
ATOM 608 O O . THR A 1 80 ? -37.594 -17.984 7.781 1 87.31 80 THR A O 1
ATOM 611 N N . ARG A 1 81 ? -39.625 -17.438 8.367 1 88.38 81 ARG A N 1
ATOM 612 C CA . ARG A 1 81 ? -40 -18.828 8.586 1 88.38 81 ARG A CA 1
ATOM 613 C C . ARG A 1 81 ? -40.125 -19.578 7.266 1 88.38 81 ARG A C 1
ATOM 615 O O . ARG A 1 81 ? -39.75 -20.75 7.176 1 88.38 81 ARG A O 1
ATOM 622 N N . LEU A 1 82 ? -40.688 -18.938 6.355 1 87.75 82 LEU A N 1
ATOM 623 C CA . LEU A 1 82 ? -40.781 -19.562 5.035 1 87.75 82 LEU A CA 1
ATOM 624 C C . LEU A 1 82 ? -39.406 -19.859 4.465 1 87.75 82 LEU A C 1
ATOM 626 O O . LEU A 1 82 ? -39.156 -20.938 3.939 1 87.75 82 LEU A O 1
ATOM 630 N N . PHE A 1 83 ? -38.531 -18.906 4.508 1 88 83 PHE A N 1
ATOM 631 C CA . PHE A 1 83 ? -37.156 -19.062 4.027 1 88 83 PHE A CA 1
ATOM 632 C C . PHE A 1 83 ? -36.469 -20.203 4.758 1 88 83 PHE A C 1
ATOM 634 O O . PHE A 1 83 ? -35.906 -21.094 4.125 1 88 83 PHE A O 1
ATOM 641 N N . GLY A 1 84 ? -36.594 -20.266 6.043 1 90.88 84 GLY A N 1
ATOM 642 C CA . GLY A 1 84 ? -35.938 -21.297 6.848 1 90.88 84 GLY A CA 1
ATOM 643 C C . GLY A 1 84 ? -36.531 -22.672 6.617 1 90.88 84 GLY A C 1
ATOM 644 O O . GLY A 1 84 ? -35.781 -23.656 6.484 1 90.88 84 GLY A O 1
ATOM 645 N N . MET A 1 85 ? -37.75 -22.766 6.469 1 91.56 85 MET A N 1
ATOM 646 C CA . MET A 1 85 ? -38.406 -24.062 6.27 1 91.56 85 MET A CA 1
ATOM 647 C C . MET A 1 85 ? -38.125 -24.594 4.875 1 91.56 85 MET A C 1
ATOM 649 O O . MET A 1 85 ? -37.938 -25.812 4.695 1 91.56 85 MET A O 1
ATOM 653 N N . ALA A 1 86 ? -38.156 -23.766 3.932 1 90.06 86 ALA A N 1
ATOM 654 C CA . ALA A 1 86 ? -37.812 -24.203 2.582 1 90.06 86 ALA A CA 1
ATOM 655 C C . ALA A 1 86 ? -36.406 -24.781 2.553 1 90.06 86 ALA A C 1
ATOM 657 O O . ALA A 1 86 ? -36.156 -25.828 1.932 1 90.06 86 ALA A O 1
ATOM 658 N N . TRP A 1 87 ? -35.531 -24.141 3.254 1 92.69 87 TRP A N 1
ATOM 659 C CA . TRP A 1 87 ? -34.125 -24.609 3.312 1 92.69 87 TRP A CA 1
ATOM 660 C C . TRP A 1 87 ? -34.031 -25.922 4.074 1 92.69 87 TRP A C 1
ATOM 662 O O . TRP A 1 87 ? -33.25 -26.812 3.707 1 92.69 87 TRP A O 1
ATOM 672 N N . MET A 1 88 ? -34.875 -26.016 5.031 1 93.31 88 MET A N 1
ATOM 673 C CA . MET A 1 88 ? -34.906 -27.25 5.797 1 93.31 88 MET A CA 1
ATOM 674 C C . MET A 1 88 ? -35.438 -28.406 4.949 1 93.31 88 MET A C 1
ATOM 676 O O . MET A 1 88 ? -34.844 -29.484 4.934 1 93.31 88 MET A O 1
ATOM 680 N N . ILE A 1 89 ? -36.406 -28.203 4.223 1 92.75 89 ILE A N 1
ATOM 681 C CA . ILE A 1 89 ? -37 -29.234 3.379 1 92.75 89 ILE A CA 1
ATOM 682 C C . ILE A 1 89 ? -36.031 -29.625 2.271 1 92.75 89 ILE A C 1
ATOM 684 O O . ILE A 1 89 ? -35.906 -30.797 1.931 1 92.75 89 ILE A O 1
ATOM 688 N N . ARG A 1 90 ? -35.344 -28.719 1.752 1 91.25 90 ARG A N 1
ATOM 689 C CA . ARG A 1 90 ? -34.344 -28.984 0.713 1 91.25 90 ARG A CA 1
ATOM 690 C C . ARG A 1 90 ? -33.312 -29.969 1.202 1 91.25 90 ARG A C 1
ATOM 692 O O . ARG A 1 90 ? -32.875 -30.859 0.459 1 91.25 90 ARG A O 1
ATOM 699 N N . GLY A 1 91 ? -32.906 -29.797 2.434 1 90.56 91 GLY A N 1
ATOM 700 C CA . GLY A 1 91 ? -31.938 -30.703 3.021 1 90.56 91 GLY A CA 1
ATOM 701 C C . GLY A 1 91 ? -32.469 -32.125 3.189 1 90.56 91 GLY A C 1
ATOM 702 O O . GLY A 1 91 ? -31.766 -33.094 2.943 1 90.56 91 GLY A O 1
ATOM 703 N N . PHE A 1 92 ? -33.719 -32.188 3.428 1 92.44 92 PHE A N 1
ATOM 704 C CA . PHE A 1 92 ? -34.344 -33.5 3.639 1 92.44 92 PHE A CA 1
ATOM 705 C C . PHE A 1 92 ? -34.531 -34.219 2.314 1 92.44 92 PHE A C 1
ATOM 707 O O . PHE A 1 92 ? -34.406 -35.469 2.244 1 92.44 92 PHE A O 1
ATOM 714 N N . VAL A 1 93 ? -34.719 -33.562 1.291 1 93.88 93 VAL A N 1
ATOM 715 C CA . VAL A 1 93 ? -34.969 -34.125 -0.026 1 93.88 93 VAL A CA 1
ATOM 716 C C . VAL A 1 93 ? -33.719 -34.844 -0.511 1 93.88 93 VAL A C 1
ATOM 718 O O . VAL A 1 93 ? -33.812 -35.938 -1.089 1 93.88 93 VAL A O 1
ATOM 721 N N . VAL A 1 94 ? -32.594 -34.344 -0.203 1 93.38 94 VAL A N 1
ATOM 722 C CA . VAL A 1 94 ? -31.344 -34.875 -0.748 1 93.38 94 VAL A CA 1
ATOM 723 C C . VAL A 1 94 ? -30.969 -36.156 -0.032 1 93.38 94 VAL A C 1
ATOM 725 O O . VAL A 1 94 ? -30.188 -36.969 -0.547 1 93.38 94 VAL A O 1
ATOM 728 N N . ILE A 1 95 ? -31.594 -36.438 1.142 1 91.75 95 ILE A N 1
ATOM 729 C CA . ILE A 1 95 ? -31.359 -37.656 1.856 1 91.75 95 ILE A CA 1
ATOM 730 C C . ILE A 1 95 ? -31.922 -38.844 1.052 1 91.75 95 ILE A C 1
ATOM 732 O O . ILE A 1 95 ? -31.406 -39.969 1.14 1 91.75 95 ILE A O 1
ATOM 736 N N . LEU A 1 96 ? -32.75 -38.562 0.094 1 94.12 96 LEU A N 1
ATOM 737 C CA . LEU A 1 96 ? -33.438 -39.594 -0.709 1 94.12 96 LEU A CA 1
ATOM 738 C C . LEU A 1 96 ? -32.469 -40.156 -1.737 1 94.12 96 LEU A C 1
ATOM 740 O O . LEU A 1 96 ? -32.75 -41.188 -2.34 1 94.12 96 LEU A O 1
ATOM 744 N N . TYR A 1 97 ? -31.297 -39.594 -1.932 1 94.5 97 TYR A N 1
ATOM 745 C CA . TYR A 1 97 ? -30.328 -40.125 -2.855 1 94.5 97 TYR A CA 1
ATOM 746 C C . TYR A 1 97 ? -29.828 -41.5 -2.371 1 94.5 97 TYR A C 1
ATOM 748 O O . TYR A 1 97 ? -29.25 -42.281 -3.146 1 94.5 97 TYR A O 1
ATOM 756 N N . GLY A 1 98 ? -30.062 -41.812 -1.114 1 91.06 98 GLY A N 1
ATOM 757 C CA . GLY A 1 98 ? -29.719 -43.125 -0.59 1 91.06 98 GLY A CA 1
ATOM 758 C C . GLY A 1 98 ? -30.375 -44.25 -1.358 1 91.06 98 GLY A C 1
ATOM 759 O O . GLY A 1 98 ? -29.844 -45.375 -1.395 1 91.06 98 GLY A O 1
ATOM 760 N N . VAL A 1 99 ? -31.422 -43.938 -2.131 1 92.25 99 VAL A N 1
ATOM 761 C CA . VAL A 1 99 ? -32.156 -44.969 -2.881 1 92.25 99 VAL A CA 1
ATOM 762 C C . VAL A 1 99 ? -31.312 -45.469 -4.051 1 92.25 99 VAL A C 1
ATOM 764 O O . VAL A 1 99 ? -31.531 -46.562 -4.555 1 92.25 99 VAL A O 1
ATOM 767 N N . LEU A 1 100 ? -30.281 -44.75 -4.387 1 93.44 100 LEU A N 1
ATOM 768 C CA . LEU A 1 100 ? -29.453 -45.062 -5.555 1 93.44 100 LEU A CA 1
ATOM 769 C C . LEU A 1 100 ? -28.641 -46.344 -5.324 1 93.44 100 LEU A C 1
ATOM 771 O O . LEU A 1 100 ? -28.188 -46.969 -6.277 1 93.44 100 LEU A O 1
ATOM 775 N N . PHE A 1 101 ? -28.484 -46.719 -4.035 1 91 101 PHE A N 1
ATOM 776 C CA . PHE A 1 101 ? -27.75 -47.938 -3.734 1 91 101 PHE A CA 1
ATOM 777 C C . PHE A 1 101 ? -28.562 -49.156 -4.152 1 91 101 PHE A C 1
ATOM 779 O O . PHE A 1 101 ? -28 -50.25 -4.324 1 91 101 PHE A O 1
ATOM 786 N N . PHE A 1 102 ? -29.859 -48.906 -4.504 1 91.75 102 PHE A N 1
ATOM 787 C CA . PHE A 1 102 ? -30.734 -50.031 -4.785 1 91.75 102 PHE A CA 1
ATOM 788 C C . PHE A 1 102 ? -31.266 -49.969 -6.215 1 91.75 102 PHE A C 1
ATOM 790 O O . PHE A 1 102 ? -32.031 -50.812 -6.637 1 91.75 102 PHE A O 1
ATOM 797 N N . LEU A 1 103 ? -30.859 -48.938 -6.918 1 92 103 LEU A N 1
ATOM 798 C CA . LEU A 1 103 ? -31.359 -48.75 -8.273 1 92 103 LEU A CA 1
ATOM 799 C C . LEU A 1 103 ? -30.234 -48.875 -9.297 1 92 103 LEU A C 1
ATOM 801 O O . LEU A 1 103 ? -29.062 -48.75 -8.945 1 92 103 LEU A O 1
ATOM 805 N N . SER A 1 104 ? -30.672 -49.281 -10.477 1 89.44 104 SER A N 1
ATOM 806 C CA . SER A 1 104 ? -29.672 -49.406 -11.539 1 89.44 104 SER A CA 1
ATOM 807 C C . SER A 1 104 ? -30.203 -48.875 -12.867 1 89.44 104 SER A C 1
ATOM 809 O O . SER A 1 104 ? -31.422 -48.781 -13.047 1 89.44 104 SER A O 1
ATOM 811 N N . GLY A 1 105 ? -29.406 -48.344 -13.664 1 89.06 105 GLY A N 1
ATOM 812 C CA . GLY A 1 105 ? -29.703 -47.969 -15.031 1 89.06 105 GLY A CA 1
ATOM 813 C C . GLY A 1 105 ?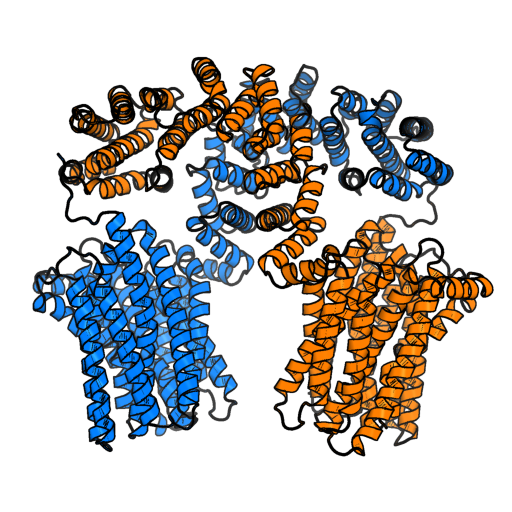 -30.656 -46.781 -15.133 1 89.06 105 GLY A C 1
ATOM 814 O O . GLY A 1 105 ? -30.391 -45.719 -14.555 1 89.06 105 GLY A O 1
ATOM 815 N N . TYR A 1 106 ? -31.812 -47.031 -15.75 1 91.81 106 TYR A N 1
ATOM 816 C CA . TYR A 1 106 ? -32.781 -45.969 -16.078 1 91.81 106 TYR A CA 1
ATOM 817 C C . TYR A 1 106 ? -33.5 -45.531 -14.82 1 91.81 106 TYR A C 1
ATOM 819 O O . TYR A 1 106 ? -33.75 -44.312 -14.648 1 91.81 106 TYR A O 1
ATOM 827 N N . ALA A 1 107 ? -33.812 -46.406 -14 1 92.94 107 ALA A N 1
ATOM 828 C CA . ALA A 1 107 ? -34.531 -46.062 -12.766 1 92.94 107 ALA A CA 1
ATOM 829 C C . ALA A 1 107 ? -33.688 -45.156 -11.883 1 92.94 107 ALA A C 1
ATOM 831 O O . ALA A 1 107 ? -34.188 -44.25 -11.25 1 92.94 107 ALA A O 1
ATOM 832 N N . ALA A 1 108 ? -32.438 -45.406 -11.859 1 94.88 108 ALA A N 1
ATOM 833 C CA . ALA A 1 108 ? -31.531 -44.594 -11.07 1 94.88 108 ALA A CA 1
ATOM 834 C C . ALA A 1 108 ? -31.438 -43.156 -11.641 1 94.88 108 ALA A C 1
ATOM 836 O O . ALA A 1 108 ? -31.453 -42.188 -10.891 1 94.88 108 ALA A O 1
ATOM 837 N N . ARG A 1 109 ? -31.469 -43 -12.914 1 95 109 ARG A N 1
ATOM 838 C CA . ARG A 1 109 ? -31.375 -41.688 -13.555 1 95 109 ARG A CA 1
ATOM 839 C C . ARG A 1 109 ? -32.625 -40.875 -13.312 1 95 109 ARG A C 1
ATOM 841 O O . ARG A 1 109 ? -32.562 -39.688 -13.016 1 95 109 ARG A O 1
ATOM 848 N N . VAL A 1 110 ? -33.719 -41.562 -13.367 1 93.62 110 VAL A N 1
ATOM 849 C CA . VAL A 1 110 ? -35 -40.875 -13.133 1 93.62 110 VAL A CA 1
ATOM 850 C C . VAL A 1 110 ? -35.062 -40.438 -11.68 1 93.62 110 VAL A C 1
ATOM 852 O O . VAL A 1 110 ? -35.562 -39.344 -11.391 1 93.62 110 VAL A O 1
ATOM 855 N N . ALA A 1 111 ? -34.625 -41.281 -10.828 1 94.25 111 ALA A N 1
ATOM 856 C CA . ALA A 1 111 ? -34.594 -40.906 -9.406 1 94.25 111 ALA A CA 1
ATOM 857 C C . ALA A 1 111 ? -33.719 -39.688 -9.156 1 94.25 111 ALA A C 1
ATOM 859 O O . ALA A 1 111 ? -34.125 -38.781 -8.414 1 94.25 111 ALA A O 1
ATOM 860 N N . ILE A 1 112 ? -32.594 -39.656 -9.773 1 95.31 112 ILE A N 1
ATOM 861 C CA . ILE A 1 112 ? -31.656 -38.562 -9.602 1 95.31 112 ILE A CA 1
ATOM 862 C C . ILE A 1 112 ? -32.281 -37.281 -10.094 1 95.31 112 ILE A C 1
ATOM 864 O O . ILE A 1 112 ? -32.281 -36.25 -9.398 1 95.31 112 ILE A O 1
ATOM 868 N N . ILE A 1 113 ? -32.875 -37.281 -11.219 1 93.5 113 ILE A N 1
ATOM 869 C CA . ILE A 1 113 ? -33.469 -36.094 -11.836 1 93.5 113 ILE A CA 1
ATOM 870 C C . ILE A 1 113 ? -34.688 -35.625 -11.023 1 93.5 113 ILE A C 1
ATOM 872 O O . ILE A 1 113 ? -34.844 -34.438 -10.797 1 93.5 113 ILE A O 1
ATOM 876 N N . THR A 1 114 ? -35.438 -36.594 -10.562 1 92.69 114 THR A N 1
ATOM 877 C CA . THR A 1 114 ? -36.625 -36.25 -9.781 1 92.69 114 THR A CA 1
ATOM 878 C C . THR A 1 114 ? -36.219 -35.625 -8.445 1 92.69 114 THR A C 1
ATOM 880 O O . THR A 1 114 ? -36.75 -34.562 -8.055 1 92.69 114 THR A O 1
ATOM 883 N N . ILE A 1 115 ? -35.312 -36.219 -7.738 1 94.25 115 ILE A N 1
ATOM 884 C CA . ILE A 1 115 ? -34.875 -35.688 -6.453 1 94.25 115 ILE A CA 1
ATOM 885 C C . ILE A 1 115 ? -34.25 -34.312 -6.645 1 94.25 115 ILE A C 1
ATOM 887 O O . ILE A 1 115 ? -34.531 -33.375 -5.879 1 94.25 115 ILE A O 1
ATOM 891 N N . PHE A 1 116 ? -33.469 -34.156 -7.676 1 92.94 116 PHE A N 1
ATOM 892 C CA . PHE A 1 116 ? -32.812 -32.875 -7.934 1 92.94 116 PHE A CA 1
ATOM 893 C C . PHE A 1 116 ? -33.844 -31.812 -8.281 1 92.94 116 PHE A C 1
ATOM 895 O O . PHE A 1 116 ? -33.688 -30.656 -7.891 1 92.94 116 PHE A O 1
ATOM 902 N N . THR A 1 117 ? -34.875 -32.188 -8.977 1 90.12 117 THR A N 1
ATOM 903 C CA . THR A 1 117 ? -35.938 -31.25 -9.336 1 90.12 117 THR A CA 1
ATOM 904 C C . THR A 1 117 ? -36.688 -30.781 -8.094 1 90.12 117 THR A C 1
ATOM 906 O O . THR A 1 117 ? -36.969 -29.578 -7.945 1 90.12 117 THR A O 1
ATOM 909 N N . VAL A 1 118 ? -36.969 -31.656 -7.262 1 90.06 118 VAL A N 1
ATOM 910 C CA . VAL A 1 118 ? -37.656 -31.297 -6.027 1 90.06 118 VAL A CA 1
ATOM 911 C C . VAL A 1 118 ? -36.75 -30.422 -5.164 1 90.06 118 VAL A C 1
ATOM 913 O O . VAL A 1 118 ? -37.219 -29.469 -4.535 1 90.06 118 VAL A O 1
ATOM 916 N N . PHE A 1 119 ? -35.5 -30.781 -5.109 1 91.81 119 PHE A N 1
ATOM 917 C CA . PHE A 1 119 ? -34.531 -29.969 -4.41 1 91.81 119 PHE A CA 1
ATOM 918 C C . PHE A 1 119 ? -34.531 -28.547 -4.949 1 91.81 119 PHE A C 1
ATOM 920 O O . PHE A 1 119 ? -34.531 -27.578 -4.176 1 91.81 119 PHE A O 1
ATOM 927 N N . CYS A 1 120 ? -34.594 -28.375 -6.227 1 89.25 120 CYS A N 1
ATOM 928 C CA . CYS A 1 120 ? -34.531 -27.062 -6.859 1 89.25 120 CYS A CA 1
ATOM 929 C C . CYS A 1 120 ? -35.844 -26.281 -6.637 1 89.25 120 CYS A C 1
ATOM 931 O O . CYS A 1 120 ? -35.812 -25.062 -6.48 1 89.25 120 CYS A O 1
ATOM 933 N N . ILE A 1 121 ? -36.906 -26.938 -6.555 1 85.44 121 ILE A N 1
ATOM 934 C CA . ILE A 1 121 ? -38.188 -26.297 -6.312 1 85.44 121 ILE A CA 1
ATOM 935 C C . ILE A 1 121 ? -38.219 -25.75 -4.891 1 85.44 121 ILE A C 1
ATOM 937 O O . ILE A 1 121 ? -38.625 -24.594 -4.68 1 85.44 121 ILE A O 1
ATOM 941 N N . THR A 1 122 ? -37.812 -26.5 -4 1 87 122 THR A N 1
ATOM 942 C CA . THR A 1 122 ? -37.812 -26.031 -2.617 1 87 122 THR A CA 1
ATOM 943 C C . THR A 1 122 ? -36.812 -24.875 -2.445 1 87 122 THR A C 1
ATOM 945 O O . THR A 1 122 ? -37.094 -23.938 -1.689 1 87 122 THR A O 1
ATOM 948 N N . ARG A 1 123 ? -35.781 -24.938 -3.123 1 85 123 ARG A N 1
ATOM 949 C CA . ARG A 1 123 ? -34.812 -23.859 -3.094 1 85 123 ARG A CA 1
ATOM 950 C C . ARG A 1 123 ? -35.406 -22.562 -3.652 1 85 123 ARG A C 1
ATOM 952 O O . ARG A 1 123 ? -35.219 -21.484 -3.088 1 85 123 ARG A O 1
ATOM 959 N N . ALA A 1 124 ? -36.094 -22.719 -4.676 1 81.19 124 ALA A N 1
ATOM 960 C CA . ALA A 1 124 ? -36.688 -21.562 -5.328 1 81.19 124 ALA A CA 1
ATOM 961 C C . ALA A 1 124 ? -37.688 -20.875 -4.402 1 81.19 124 ALA A C 1
ATOM 963 O O . ALA A 1 124 ? -37.812 -19.641 -4.438 1 81.19 124 ALA A O 1
ATOM 964 N N . MET A 1 125 ? -38.281 -21.641 -3.613 1 80.94 125 MET A N 1
ATOM 965 C CA . MET A 1 125 ? -39.219 -21.078 -2.648 1 80.94 125 MET A CA 1
ATOM 966 C C . MET A 1 125 ? -38.5 -20.188 -1.643 1 80.94 125 MET A C 1
ATOM 968 O O . MET A 1 125 ? -39 -19.125 -1.279 1 80.94 125 MET A O 1
ATOM 972 N N . GLY A 1 126 ? -37.406 -20.562 -1.265 1 79.69 126 GLY A N 1
ATOM 973 C CA . GLY A 1 126 ? -36.656 -19.781 -0.321 1 79.69 126 GLY A CA 1
ATOM 974 C C . GLY A 1 126 ? -36 -18.562 -0.952 1 79.69 126 GLY A C 1
ATOM 975 O O . GLY A 1 126 ? -36.031 -17.469 -0.378 1 79.69 126 GLY A O 1
ATOM 976 N N . VAL A 1 127 ? -35.5 -18.703 -2.109 1 77 127 VAL A N 1
ATOM 977 C CA . VAL A 1 127 ? -34.781 -17.625 -2.785 1 77 127 VAL A CA 1
ATOM 978 C C . VAL A 1 127 ? -35.75 -16.484 -3.127 1 77 127 VAL A C 1
ATOM 980 O O . VAL A 1 127 ? -35.344 -15.32 -3.129 1 77 127 VAL A O 1
ATOM 983 N N . SER A 1 128 ? -37.031 -16.766 -3.273 1 73.19 128 SER A N 1
ATOM 984 C CA . SER A 1 128 ? -38 -15.75 -3.631 1 73.19 128 SER A CA 1
ATOM 985 C C . SER A 1 128 ? -38.188 -14.734 -2.51 1 73.19 128 SER A C 1
ATOM 987 O O . SER A 1 128 ? -38.562 -13.594 -2.758 1 73.19 128 SER A O 1
ATOM 989 N N . VAL A 1 129 ? -37.844 -15.133 -1.372 1 75.38 129 VAL A N 1
ATOM 990 C CA . VAL A 1 129 ? -38.062 -14.234 -0.245 1 75.38 129 VAL A CA 1
ATOM 991 C C . VAL A 1 129 ? -36.75 -13.75 0.303 1 75.38 129 VAL A C 1
ATOM 993 O O . VAL A 1 129 ? -36.688 -13.008 1.285 1 75.38 129 VAL A O 1
ATOM 996 N N . ALA A 1 130 ? -35.719 -14.156 -0.296 1 75.69 130 ALA A N 1
ATOM 997 C CA . ALA A 1 130 ? -34.406 -13.852 0.21 1 75.69 130 ALA A CA 1
ATOM 998 C C . ALA A 1 130 ? -34.125 -12.359 0.161 1 75.69 130 ALA A C 1
ATOM 1000 O O . ALA A 1 130 ? -33.531 -11.797 1.09 1 75.69 130 ALA A O 1
ATOM 1001 N N . HIS A 1 131 ? -34.594 -11.711 -0.821 1 69.5 131 HIS A N 1
ATOM 1002 C CA . HIS A 1 131 ? -34.344 -10.281 -0.958 1 69.5 131 HIS A CA 1
ATOM 1003 C C . HIS A 1 131 ? -35.062 -9.484 0.104 1 69.5 131 HIS A C 1
ATOM 1005 O O . HIS A 1 131 ? -34.562 -8.477 0.6 1 69.5 131 HIS A O 1
ATOM 1011 N N . ALA A 1 132 ? -36.219 -9.922 0.385 1 70.69 132 ALA A N 1
ATOM 1012 C CA . ALA A 1 132 ? -37 -9.234 1.413 1 70.69 132 ALA A CA 1
ATOM 1013 C C . ALA A 1 132 ? -36.312 -9.32 2.771 1 70.69 132 ALA A C 1
ATOM 1015 O O . ALA A 1 132 ? -36.281 -8.344 3.529 1 70.69 132 ALA A O 1
ATOM 1016 N N . VAL A 1 133 ? -35.781 -10.398 3.004 1 77 133 VAL A N 1
ATOM 1017 C CA . VAL A 1 133 ? -35.062 -10.586 4.27 1 77 133 VAL A CA 1
ATOM 1018 C C . VAL A 1 133 ? -33.812 -9.711 4.293 1 77 133 VAL A C 1
ATOM 1020 O O . VAL A 1 133 ? -33.5 -9.102 5.316 1 77 133 VAL A O 1
ATOM 1023 N N . GLN A 1 134 ? -33.125 -9.656 3.195 1 74.88 134 GLN A N 1
ATOM 1024 C CA . GLN A 1 134 ? -31.922 -8.852 3.1 1 74.88 134 GLN A CA 1
ATOM 1025 C C . GLN A 1 134 ? -32.219 -7.375 3.35 1 74.88 134 GLN A C 1
ATOM 1027 O O . GLN A 1 134 ? -31.469 -6.691 4.051 1 74.88 134 GLN A O 1
ATOM 1032 N N . ARG A 1 135 ? -33.281 -6.98 2.896 1 69.31 135 ARG A N 1
ATOM 1033 C CA . ARG A 1 135 ? -33.656 -5.578 3.055 1 69.31 135 ARG A CA 1
ATOM 1034 C C . ARG A 1 135 ? -34.031 -5.27 4.5 1 69.31 135 ARG A C 1
ATOM 1036 O O . ARG A 1 135 ? -33.812 -4.152 4.977 1 69.31 135 ARG A O 1
ATOM 1043 N N . ASP A 1 136 ? -34.562 -6.258 5.051 1 72.06 136 ASP A N 1
ATOM 1044 C CA . ASP A 1 136 ? -35 -6.07 6.438 1 72.06 136 ASP A CA 1
ATOM 1045 C C . ASP A 1 136 ? -33.781 -5.984 7.371 1 72.06 136 ASP A C 1
ATOM 1047 O O . ASP A 1 136 ? -33.812 -5.238 8.352 1 72.06 136 ASP A O 1
ATOM 1051 N N . VAL A 1 137 ? -32.844 -6.66 7.016 1 77.38 137 VAL A N 1
ATOM 1052 C CA . VAL A 1 137 ? -31.75 -6.789 7.953 1 77.38 137 VAL A CA 1
ATOM 1053 C C . VAL A 1 137 ? -30.656 -5.789 7.598 1 77.38 137 VAL A C 1
ATOM 1055 O O . VAL A 1 137 ? -29.797 -5.461 8.438 1 77.38 137 VAL A O 1
ATOM 1058 N N . MET A 1 138 ? -30.734 -5.297 6.43 1 72.31 138 MET A N 1
ATOM 1059 C CA . MET A 1 138 ? -29.688 -4.383 5.98 1 72.31 138 MET A CA 1
ATOM 1060 C C . MET A 1 138 ? -30.266 -3.006 5.676 1 72.31 138 MET A C 1
ATOM 1062 O O . MET A 1 138 ? -31.375 -2.895 5.137 1 72.31 138 MET A O 1
ATOM 1066 N N . ARG A 1 139 ? -29.438 -2.006 6.125 1 66.44 139 ARG A N 1
ATOM 1067 C CA . ARG A 1 139 ? -29.828 -0.644 5.77 1 66.44 139 ARG A CA 1
ATOM 1068 C C . ARG A 1 139 ? -29.531 -0.354 4.301 1 66.44 139 ARG A C 1
ATOM 1070 O O . ARG A 1 139 ? -28.594 -0.91 3.73 1 66.44 139 ARG A O 1
ATOM 1077 N N . ASP A 1 140 ? -30.328 0.407 3.764 1 59.25 140 ASP A N 1
ATOM 1078 C CA . ASP A 1 140 ? -30.172 0.712 2.346 1 59.25 140 ASP A CA 1
ATOM 1079 C C . ASP A 1 140 ? -28.781 1.287 2.055 1 59.25 140 ASP A C 1
ATOM 1081 O O . ASP A 1 140 ? -28.156 0.941 1.05 1 59.25 140 ASP A O 1
ATOM 1085 N N . ARG A 1 141 ? -28.266 1.94 3.002 1 57.69 141 ARG A N 1
ATOM 1086 C CA . ARG A 1 141 ? -27 2.625 2.789 1 57.69 141 ARG A CA 1
ATOM 1087 C C . ARG A 1 141 ? -25.828 1.641 2.822 1 57.69 141 ARG A C 1
ATOM 1089 O O . ARG A 1 141 ? -24.812 1.863 2.178 1 57.69 141 ARG A O 1
ATOM 1096 N N . GLU A 1 142 ? -26.047 0.638 3.615 1 61.22 142 GLU A N 1
ATOM 1097 C CA . GLU A 1 142 ? -24.938 -0.296 3.834 1 61.22 142 GLU A CA 1
ATOM 1098 C C . GLU A 1 142 ? -25.109 -1.56 2.994 1 61.22 142 GLU A C 1
ATOM 1100 O O . GLU A 1 142 ? -24.359 -2.516 3.139 1 61.22 142 GLU A O 1
ATOM 1105 N N . MET A 1 143 ? -26.141 -1.546 2.197 1 62.94 143 MET A N 1
ATOM 1106 C CA . MET A 1 143 ? -26.453 -2.77 1.47 1 62.94 143 MET A CA 1
ATOM 1107 C C . MET A 1 143 ? -25.297 -3.186 0.564 1 62.94 143 MET A C 1
ATOM 1109 O O . MET A 1 143 ? -24.969 -4.367 0.491 1 62.94 143 MET A O 1
ATOM 1113 N N . GLY A 1 144 ? -24.734 -2.215 -0.123 1 56.72 144 GLY A N 1
ATOM 1114 C CA . GLY A 1 144 ? -23.641 -2.537 -1.026 1 56.72 144 GLY A CA 1
ATOM 1115 C C . GLY A 1 144 ? -22.453 -3.148 -0.322 1 56.72 144 GLY A C 1
ATOM 1116 O O . GLY A 1 144 ? -21.953 -4.203 -0.726 1 56.72 144 GLY A O 1
ATOM 1117 N N . GLY A 1 145 ? -22.062 -2.52 0.729 1 60.41 145 GLY A N 1
ATOM 1118 C CA . GLY A 1 145 ? -20.938 -3.043 1.484 1 60.41 145 GLY A CA 1
ATOM 1119 C C . GLY A 1 145 ? -21.219 -4.379 2.145 1 60.41 145 GLY A C 1
ATOM 1120 O O . GLY A 1 145 ? -20.375 -5.27 2.16 1 60.41 145 GLY A O 1
ATOM 1121 N N . ALA A 1 146 ? -22.469 -4.496 2.598 1 66.88 146 ALA A N 1
ATOM 1122 C CA . ALA A 1 146 ? -22.859 -5.738 3.256 1 66.88 146 ALA A CA 1
ATOM 1123 C C . ALA A 1 146 ? -22.906 -6.895 2.262 1 66.88 146 ALA A C 1
ATOM 1125 O O . ALA A 1 146 ? -22.484 -8.008 2.578 1 66.88 146 ALA A O 1
ATOM 1126 N N . MET A 1 147 ? -23.312 -6.613 1.095 1 65.62 147 MET A N 1
ATOM 1127 C CA . MET A 1 147 ? -23.391 -7.652 0.073 1 65.62 147 MET A CA 1
ATOM 1128 C C . MET A 1 147 ? -22 -8.133 -0.336 1 65.62 147 MET A C 1
ATOM 1130 O O . MET A 1 147 ? -21.797 -9.32 -0.569 1 65.62 147 MET A O 1
ATOM 1134 N N . VAL A 1 148 ? -21.141 -7.191 -0.444 1 59.97 148 VAL A N 1
ATOM 1135 C CA . VAL A 1 148 ? -19.766 -7.566 -0.792 1 59.97 148 VAL A CA 1
ATOM 1136 C C . VAL A 1 148 ? -19.188 -8.477 0.288 1 59.97 148 VAL A C 1
ATOM 1138 O O . VAL A 1 148 ? -18.562 -9.484 -0.019 1 59.97 148 VAL A O 1
ATOM 1141 N N . ARG A 1 149 ? -19.469 -8.156 1.452 1 68.25 149 ARG A N 1
ATOM 1142 C CA . ARG A 1 149 ? -18.953 -8.969 2.557 1 68.25 149 ARG A CA 1
ATOM 1143 C C . ARG A 1 149 ? -19.578 -10.367 2.537 1 68.25 149 ARG A C 1
ATOM 1145 O O . ARG A 1 149 ? -18.891 -11.359 2.799 1 68.25 149 ARG A O 1
ATOM 1152 N N . LEU A 1 150 ? -20.812 -10.406 2.217 1 75.19 150 LEU A N 1
ATOM 1153 C CA . LEU A 1 150 ? -21.5 -11.688 2.172 1 75.19 150 LEU A CA 1
ATOM 1154 C C . LEU A 1 150 ? -20.984 -12.547 1.019 1 75.19 150 LEU A C 1
ATOM 1156 O O . LEU A 1 150 ? -20.797 -13.758 1.169 1 75.19 150 LEU A O 1
ATOM 1160 N N . ASN A 1 151 ? -20.672 -11.969 -0.068 1 69.88 151 ASN A N 1
ATOM 1161 C CA . ASN A 1 151 ? -20.156 -12.695 -1.217 1 69.88 151 ASN A CA 1
ATOM 1162 C C . ASN A 1 151 ? -18.75 -13.227 -0.954 1 69.88 151 ASN A C 1
ATOM 1164 O O . ASN A 1 151 ? -18.391 -14.32 -1.396 1 69.88 151 ASN A O 1
ATOM 1168 N N . ILE A 1 152 ? -17.984 -12.445 -0.279 1 66.38 152 ILE A N 1
ATOM 1169 C CA . ILE A 1 152 ? -16.656 -12.906 0.095 1 66.38 152 ILE A CA 1
ATOM 1170 C C . ILE A 1 152 ? -16.766 -14.109 1.023 1 66.38 152 ILE A C 1
ATOM 1172 O O . ILE A 1 152 ? -16.047 -15.094 0.859 1 66.38 152 ILE A O 1
ATOM 1176 N N . ARG A 1 153 ? -17.703 -14.023 1.877 1 77.81 153 ARG A N 1
ATOM 1177 C CA . ARG A 1 153 ? -17.906 -15.141 2.795 1 77.81 153 ARG A CA 1
ATOM 1178 C C . ARG A 1 153 ? -18.359 -16.391 2.045 1 77.81 153 ARG A C 1
ATOM 1180 O O . ARG A 1 153 ? -17.922 -17.5 2.354 1 77.81 153 ARG A O 1
ATOM 1187 N N . LEU A 1 154 ? -19.141 -16.219 1.096 1 81.56 154 LEU A N 1
ATOM 1188 C CA . LEU A 1 154 ? -19.625 -17.344 0.295 1 81.56 154 LEU A CA 1
ATOM 1189 C C . LEU A 1 154 ? -18.5 -17.969 -0.508 1 81.56 154 LEU A C 1
ATOM 1191 O O . LEU A 1 154 ? -18.406 -19.203 -0.609 1 81.56 154 LEU A O 1
ATOM 1195 N N . ALA A 1 155 ? -17.672 -17.172 -1.052 1 75 155 ALA A N 1
ATOM 1196 C CA . ALA A 1 155 ? -16.562 -17.656 -1.86 1 75 155 ALA A CA 1
ATOM 1197 C C . ALA A 1 155 ? -15.578 -18.453 -1.009 1 75 155 ALA A C 1
ATOM 1199 O O . ALA A 1 155 ? -15.086 -19.516 -1.432 1 75 155 ALA A O 1
ATOM 1200 N N . TYR A 1 156 ? -15.336 -18.047 0.161 1 79 156 TYR A N 1
ATOM 1201 C CA . TYR A 1 156 ? -14.445 -18.766 1.058 1 79 156 TYR A CA 1
ATOM 1202 C C . TYR A 1 156 ? 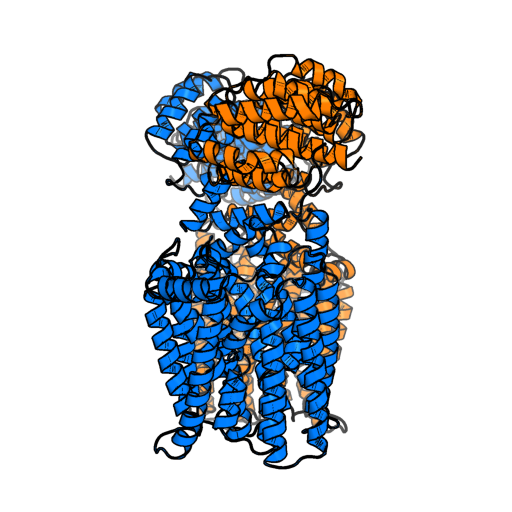-15.062 -20.094 1.495 1 79 156 TYR A C 1
ATOM 1204 O O . TYR A 1 156 ? -14.367 -21.109 1.601 1 79 156 TYR A O 1
ATOM 1212 N N . SER A 1 157 ? -16.328 -20.016 1.735 1 86.75 157 SER A N 1
ATOM 1213 C CA . SER A 1 157 ? -17.016 -21.25 2.109 1 86.75 157 SER A CA 1
ATOM 1214 C C . SER A 1 157 ? -17.031 -22.234 0.951 1 86.75 157 SER A C 1
ATOM 1216 O O . SER A 1 157 ? -16.906 -23.453 1.159 1 86.75 157 SER A O 1
ATOM 1218 N N . GLN A 1 158 ? -17.172 -21.734 -0.211 1 85.06 158 GLN A N 1
ATOM 1219 C CA . GLN A 1 158 ? -17.125 -22.594 -1.394 1 85.06 158 GLN A CA 1
ATOM 1220 C C . GLN A 1 158 ? -15.758 -23.266 -1.528 1 85.06 158 GLN A C 1
ATOM 1222 O O . GLN A 1 158 ? -15.672 -24.469 -1.805 1 85.06 158 GLN A O 1
ATOM 1227 N N . PHE A 1 159 ? -14.734 -22.484 -1.348 1 84.06 159 PHE A N 1
ATOM 1228 C CA . PHE A 1 159 ? -13.375 -23 -1.454 1 84.06 159 PHE A CA 1
ATOM 1229 C C . PHE A 1 159 ? -13.141 -24.109 -0.432 1 84.06 159 PHE A C 1
ATOM 1231 O O . PHE A 1 159 ? -12.594 -25.156 -0.765 1 84.06 159 PHE A O 1
ATOM 1238 N N . ALA A 1 160 ? -13.648 -23.828 0.786 1 84.31 160 ALA A N 1
ATOM 1239 C CA . ALA A 1 160 ? -13.484 -24.812 1.859 1 84.31 160 ALA A CA 1
ATOM 1240 C C . ALA A 1 160 ? -14.273 -26.078 1.568 1 84.31 160 ALA A C 1
ATOM 1242 O O . ALA A 1 160 ? -13.773 -27.188 1.777 1 84.31 160 ALA A O 1
ATOM 1243 N N . SER A 1 161 ? -15.414 -25.906 1.075 1 88.44 161 SER A N 1
ATOM 1244 C CA . SER A 1 161 ? -16.281 -27.047 0.777 1 88.44 161 SER A CA 1
ATOM 1245 C C . SER A 1 161 ? -15.695 -27.906 -0.331 1 88.44 161 SER A C 1
ATOM 1247 O O . SER A 1 161 ? -15.641 -29.141 -0.206 1 88.44 161 SER A O 1
ATOM 1249 N N . GLN A 1 162 ? -15.242 -27.328 -1.343 1 86 162 GLN A N 1
ATOM 1250 C CA . GLN A 1 162 ? -14.719 -28.062 -2.482 1 86 162 GLN A CA 1
ATOM 1251 C C . GLN A 1 162 ? -13.359 -28.688 -2.15 1 86 162 GLN A C 1
ATOM 1253 O O . GLN A 1 162 ? -13.031 -29.766 -2.648 1 86 162 GLN A O 1
ATOM 1258 N N . LEU A 1 163 ? -12.609 -28.016 -1.366 1 82.94 163 LEU A N 1
ATOM 1259 C CA . LEU A 1 163 ? -11.359 -28.609 -0.894 1 82.94 163 LEU A CA 1
ATOM 1260 C C . LEU A 1 163 ? -11.625 -29.859 -0.08 1 82.94 163 LEU A C 1
ATOM 1262 O O . LEU A 1 163 ? -10.953 -30.891 -0.273 1 82.94 163 LEU A O 1
ATOM 1266 N N . PHE A 1 164 ? -12.656 -29.766 0.714 1 83.5 164 PHE A N 1
ATOM 1267 C CA . PHE A 1 164 ? -13.055 -30.922 1.518 1 83.5 164 PHE A CA 1
ATOM 1268 C C . PHE A 1 164 ? -13.57 -32.031 0.632 1 83.5 164 PHE A C 1
ATOM 1270 O O . PHE A 1 164 ? -13.234 -33.219 0.838 1 83.5 164 PHE A O 1
ATOM 1277 N N . GLY A 1 165 ? -14.336 -31.719 -0.301 1 83.75 165 GLY A N 1
ATOM 1278 C CA . GLY A 1 165 ? -14.844 -32.719 -1.233 1 83.75 165 GLY A CA 1
ATOM 1279 C C . GLY A 1 165 ? -13.75 -33.406 -2.025 1 83.75 165 GLY A C 1
ATOM 1280 O O . GLY A 1 165 ? -13.789 -34.625 -2.211 1 83.75 165 GLY A O 1
ATOM 1281 N N . PHE A 1 166 ? -12.758 -32.719 -2.484 1 81.69 166 PHE A N 1
ATOM 1282 C CA . PHE A 1 166 ? -11.633 -33.25 -3.236 1 81.69 166 PHE A CA 1
ATOM 1283 C C . PHE A 1 166 ? -10.852 -34.25 -2.385 1 81.69 166 PHE A C 1
ATOM 1285 O O . PHE A 1 166 ? -10.555 -35.375 -2.832 1 81.69 166 PHE A O 1
ATOM 1292 N N . PHE A 1 167 ? -10.586 -33.844 -1.149 1 77.81 167 PHE A N 1
ATOM 1293 C CA . PHE A 1 167 ? -9.82 -34.719 -0.255 1 77.81 167 PHE A CA 1
ATOM 1294 C C . PHE A 1 167 ? -10.578 -36 0.058 1 77.81 167 PHE A C 1
ATOM 1296 O O . PHE A 1 167 ? -10.008 -37.094 0.051 1 77.81 167 PHE A O 1
ATOM 1303 N N . LEU A 1 168 ? -11.859 -35.844 0.291 1 80.94 168 LEU A N 1
ATOM 1304 C CA . LEU A 1 168 ? -12.672 -37 0.655 1 80.94 168 LEU A CA 1
ATOM 1305 C C . LEU A 1 168 ? -12.75 -38 -0.499 1 80.94 168 LEU A C 1
ATOM 1307 O O . LEU A 1 168 ? -12.594 -39.188 -0.298 1 80.94 168 LEU A O 1
ATOM 1311 N N . LEU A 1 169 ? -12.883 -37.531 -1.653 1 83.31 169 LEU A N 1
ATOM 1312 C CA . LEU A 1 169 ? -13.031 -38.406 -2.809 1 83.31 169 LEU A CA 1
ATOM 1313 C C . LEU A 1 169 ? -11.688 -38.969 -3.246 1 83.31 169 LEU A C 1
ATOM 1315 O O . LEU A 1 169 ? -11.633 -39.906 -4.043 1 83.31 169 LEU A O 1
ATOM 1319 N N . SER A 1 170 ? -10.641 -38.375 -2.811 1 76.94 170 SER A N 1
ATOM 1320 C CA . SER A 1 170 ? -9.312 -38.875 -3.146 1 76.94 170 SER A CA 1
ATOM 1321 C C . SER A 1 170 ? -8.922 -40.062 -2.281 1 76.94 170 SER A C 1
ATOM 1323 O O . SER A 1 170 ? -7.961 -40.781 -2.588 1 76.94 170 SER A O 1
ATOM 1325 N N . LEU A 1 171 ? -9.75 -40.281 -1.264 1 72.44 171 LEU A N 1
ATOM 1326 C CA . LEU A 1 171 ? -9.531 -41.438 -0.421 1 72.44 171 LEU A CA 1
ATOM 1327 C C . LEU A 1 171 ? -10.141 -42.688 -1.056 1 72.44 171 LEU A C 1
ATOM 1329 O O . LEU A 1 171 ? -11.242 -42.625 -1.612 1 72.44 171 LEU A O 1
ATOM 1333 N N . ALA A 1 172 ? -9.406 -43.812 -1.065 1 72.19 172 ALA A N 1
ATOM 1334 C CA . ALA A 1 172 ? -9.781 -45.062 -1.729 1 72.19 172 ALA A CA 1
ATOM 1335 C C . ALA A 1 172 ? -11.125 -45.562 -1.227 1 72.19 172 ALA A C 1
ATOM 1337 O O . ALA A 1 172 ? -11.922 -46.094 -2 1 72.19 172 ALA A O 1
ATOM 1338 N N . PHE A 1 173 ? -11.461 -45.281 0.044 1 71.56 173 PHE A N 1
ATOM 1339 C CA . PHE A 1 173 ? -12.688 -45.781 0.661 1 71.56 173 PHE A CA 1
ATOM 1340 C C . PHE A 1 173 ? -13.906 -45.031 0.096 1 71.56 173 PHE A C 1
ATOM 1342 O O . PHE A 1 173 ? -15 -45.594 0.049 1 71.56 173 PHE A O 1
ATOM 1349 N N . PHE A 1 174 ? -13.75 -43.969 -0.441 1 77.12 174 PHE A N 1
ATOM 1350 C CA . PHE A 1 174 ? -14.859 -43.156 -0.9 1 77.12 174 PHE A CA 1
ATOM 1351 C C . PHE A 1 174 ? -14.836 -43 -2.418 1 77.12 174 PHE A C 1
ATOM 1353 O O . PHE A 1 174 ? -15.344 -42.031 -2.961 1 77.12 174 PHE A O 1
ATOM 1360 N N . GLU A 1 175 ? -14.336 -43.969 -2.977 1 78.19 175 GLU A N 1
ATOM 1361 C CA . GLU A 1 175 ? -14.297 -43.906 -4.434 1 78.19 175 GLU A CA 1
ATOM 1362 C C . GLU A 1 175 ? -15.617 -44.406 -5.035 1 78.19 175 GLU A C 1
ATOM 1364 O O . GLU A 1 175 ? -16.281 -45.25 -4.469 1 78.19 175 GLU A O 1
ATOM 1369 N N . GLY A 1 176 ? -16.141 -43.719 -5.984 1 83.31 176 GLY A N 1
ATOM 1370 C CA . GLY A 1 176 ? -17.312 -44.125 -6.727 1 83.31 176 GLY A CA 1
ATOM 1371 C C . GLY A 1 176 ? -18.594 -43.5 -6.203 1 83.31 176 GLY A C 1
ATOM 1372 O O . GLY A 1 176 ? -18.594 -42.375 -5.719 1 83.31 176 GLY A O 1
ATOM 1373 N N . LEU A 1 177 ? -19.688 -44.219 -6.312 1 88.06 177 LEU A N 1
ATOM 1374 C CA . LEU A 1 177 ? -21.031 -43.719 -5.969 1 88.06 177 LEU A CA 1
ATOM 1375 C C . LEU A 1 177 ? -21.156 -43.5 -4.465 1 88.06 177 LEU A C 1
ATOM 1377 O O . LEU A 1 177 ? -21.781 -42.531 -4.027 1 88.06 177 LEU A O 1
ATOM 1381 N N . GLY A 1 178 ? -20.531 -44.375 -3.686 1 87.81 178 GLY A N 1
ATOM 1382 C CA . GLY A 1 178 ? -20.562 -44.219 -2.24 1 87.81 178 GLY A CA 1
ATOM 1383 C C . GLY A 1 178 ? -19.938 -42.938 -1.761 1 87.81 178 GLY A C 1
ATOM 1384 O O . GLY A 1 178 ? -20.453 -42.281 -0.84 1 87.81 178 GLY A O 1
ATOM 1385 N N . GLY A 1 179 ? -18.875 -42.562 -2.365 1 89.31 179 GLY A N 1
ATOM 1386 C CA . GLY A 1 179 ? -18.234 -41.312 -2.008 1 89.31 179 GLY A CA 1
ATOM 1387 C C . GLY A 1 179 ? -19.062 -40.094 -2.355 1 89.31 179 GLY A C 1
ATOM 1388 O O . GLY A 1 179 ? -19.141 -39.156 -1.567 1 89.31 179 GLY A O 1
ATOM 1389 N N . LEU A 1 180 ? -19.734 -40.125 -3.465 1 91.31 180 LEU A N 1
ATOM 1390 C CA . LEU A 1 180 ? -20.547 -39 -3.908 1 91.31 180 LEU A CA 1
ATOM 1391 C C . LEU A 1 180 ? -21.766 -38.812 -3.006 1 91.31 180 LEU A C 1
ATOM 1393 O O . LEU A 1 180 ? -22.109 -37.688 -2.643 1 91.31 180 LEU A O 1
ATOM 1397 N N . ILE A 1 181 ? -22.328 -39.906 -2.643 1 92.06 181 ILE A N 1
ATOM 1398 C CA . ILE A 1 181 ? -23.516 -39.812 -1.783 1 92.06 181 ILE A CA 1
ATOM 1399 C C . ILE A 1 181 ? -23.109 -39.344 -0.394 1 92.06 181 ILE A C 1
ATOM 1401 O O . ILE A 1 181 ? -23.828 -38.562 0.237 1 92.06 181 ILE A O 1
ATOM 1405 N N . THR A 1 182 ? -21.969 -39.75 0.057 1 90.62 182 THR A N 1
ATOM 1406 C CA . THR A 1 182 ? -21.484 -39.281 1.348 1 90.62 182 THR A CA 1
ATOM 1407 C C . THR A 1 182 ? -21.281 -37.75 1.331 1 90.62 182 THR A C 1
ATOM 1409 O O . THR A 1 182 ? -21.641 -37.062 2.295 1 90.62 182 THR A O 1
ATOM 1412 N N . ILE A 1 183 ? -20.75 -37.219 0.26 1 91.12 183 ILE A N 1
ATOM 1413 C CA . ILE A 1 183 ? -20.547 -35.781 0.114 1 91.12 183 ILE A CA 1
ATOM 1414 C C . ILE A 1 183 ? -21.891 -35.062 0.143 1 91.12 183 ILE A C 1
ATOM 1416 O O . ILE A 1 183 ? -22.016 -34 0.758 1 91.12 183 ILE A O 1
ATOM 1420 N N . VAL A 1 184 ? -22.875 -35.625 -0.474 1 93.25 184 VAL A N 1
ATOM 1421 C CA . VAL A 1 184 ? -24.219 -35.031 -0.501 1 93.25 184 VAL A CA 1
ATOM 1422 C C . VAL A 1 184 ? -24.797 -35.031 0.908 1 93.25 184 VAL A C 1
ATOM 1424 O O . VAL A 1 184 ? -25.438 -34.031 1.311 1 93.25 184 VAL A O 1
ATOM 1427 N N . TYR A 1 185 ? -24.547 -36.062 1.602 1 92.88 185 TYR A N 1
ATOM 1428 C CA . TYR A 1 185 ? -25.078 -36.125 2.959 1 92.88 185 TYR A CA 1
ATOM 1429 C C . TYR A 1 185 ? -24.391 -35.125 3.861 1 92.88 185 TYR A C 1
ATOM 1431 O O . TYR A 1 185 ? -25.031 -34.5 4.727 1 92.88 185 TYR A O 1
ATOM 1439 N N . ILE A 1 186 ? -23.141 -34.906 3.697 1 91.81 186 ILE A N 1
ATOM 1440 C CA . ILE A 1 186 ? -22.453 -33.844 4.43 1 91.81 186 ILE A CA 1
ATOM 1441 C C . ILE A 1 186 ? -23.031 -32.469 4.043 1 91.81 186 ILE A C 1
ATOM 1443 O O . ILE A 1 186 ? -23.25 -31.625 4.906 1 91.81 186 ILE A O 1
ATOM 1447 N N . GLY A 1 187 ? -23.266 -32.312 2.754 1 93.44 187 GLY A N 1
ATOM 1448 C CA . GLY A 1 187 ? -23.906 -31.109 2.299 1 93.44 187 GLY A CA 1
ATOM 1449 C C . GLY A 1 187 ? -25.281 -30.891 2.926 1 93.44 187 GLY A C 1
ATOM 1450 O O . GLY A 1 187 ? -25.641 -29.75 3.258 1 93.44 187 GLY A O 1
ATOM 1451 N N . ALA A 1 188 ? -25.984 -31.938 3.182 1 93.81 188 ALA A N 1
ATOM 1452 C CA . ALA A 1 188 ? -27.312 -31.859 3.785 1 93.81 188 ALA A CA 1
ATOM 1453 C C . ALA A 1 188 ? -27.234 -31.406 5.242 1 93.81 188 ALA A C 1
ATOM 1455 O O . ALA A 1 188 ? -28.062 -30.641 5.711 1 93.81 188 ALA A O 1
ATOM 1456 N N . VAL A 1 189 ? -26.25 -31.859 5.895 1 92.88 189 VAL A N 1
ATOM 1457 C CA . VAL A 1 189 ? -26.062 -31.469 7.285 1 92.88 189 VAL A CA 1
ATOM 1458 C C . VAL A 1 189 ? -25.75 -29.984 7.359 1 92.88 189 VAL A C 1
ATOM 1460 O O . VAL A 1 189 ? -26.328 -29.25 8.164 1 92.88 189 VAL A O 1
ATOM 1463 N N . MET A 1 190 ? -24.844 -29.547 6.496 1 94.31 190 MET A N 1
ATOM 1464 C CA . MET A 1 190 ? -24.5 -28.141 6.469 1 94.31 190 MET A CA 1
ATOM 1465 C C . MET A 1 190 ? -25.703 -27.281 6.082 1 94.31 190 MET A C 1
ATOM 1467 O O . MET A 1 190 ? -25.891 -26.188 6.617 1 94.31 190 MET A O 1
ATOM 1471 N N . ASN A 1 191 ? -26.453 -27.781 5.176 1 93.88 191 ASN A N 1
ATOM 1472 C CA . ASN A 1 191 ? -27.672 -27.094 4.773 1 93.88 191 ASN A CA 1
ATOM 1473 C C . ASN A 1 191 ? -28.656 -26.969 5.938 1 93.88 191 ASN A C 1
ATOM 1475 O O . ASN A 1 191 ? -29.312 -25.922 6.094 1 93.88 191 ASN A O 1
ATOM 1479 N N . THR A 1 192 ? -28.734 -27.969 6.773 1 92.75 192 THR A N 1
ATOM 1480 C CA . THR A 1 192 ? -29.641 -27.953 7.914 1 92.75 192 THR A CA 1
ATOM 1481 C C . THR A 1 192 ? -29.188 -26.922 8.953 1 92.75 192 THR A C 1
ATOM 1483 O O . THR A 1 192 ? -30.016 -26.188 9.508 1 92.75 192 THR A O 1
ATOM 1486 N N . VAL A 1 193 ? -27.953 -26.844 9.125 1 93.62 193 VAL A N 1
ATOM 1487 C CA . VAL A 1 193 ? -27.422 -25.844 10.047 1 93.62 193 VAL A CA 1
ATOM 1488 C C . VAL A 1 193 ? -27.703 -24.438 9.5 1 93.62 193 VAL A C 1
ATOM 1490 O O . VAL A 1 193 ? -28.078 -23.531 10.25 1 93.62 193 VAL A O 1
ATOM 1493 N N . ALA A 1 194 ? -27.5 -24.297 8.188 1 94.25 194 ALA A N 1
ATOM 1494 C CA . ALA A 1 194 ? -27.781 -23 7.562 1 94.25 194 ALA A CA 1
ATOM 1495 C C . ALA A 1 194 ? -29.25 -22.609 7.758 1 94.25 194 ALA A C 1
ATOM 1497 O O . ALA A 1 194 ? -29.547 -21.438 8.008 1 94.25 194 ALA A O 1
ATOM 1498 N N . SER A 1 195 ? -30.141 -23.578 7.715 1 93.81 195 SER A N 1
ATOM 1499 C CA . SER A 1 195 ? -31.562 -23.312 7.863 1 93.81 195 SER A CA 1
ATOM 1500 C C . SER A 1 195 ? -31.906 -22.875 9.281 1 93.81 195 SER A C 1
ATOM 1502 O O . SER A 1 195 ? -32.781 -22.031 9.484 1 93.81 195 SER A O 1
ATOM 1504 N N . LEU A 1 196 ? -31.203 -23.344 10.25 1 92.94 196 LEU A N 1
ATOM 1505 C CA . LEU A 1 196 ? -31.453 -22.984 11.641 1 92.94 196 LEU A CA 1
ATOM 1506 C C . LEU A 1 196 ? -31.078 -21.531 11.906 1 92.94 196 LEU A C 1
ATOM 1508 O O . LEU A 1 196 ? -31.75 -20.844 12.688 1 92.94 196 LEU A O 1
ATOM 1512 N N . TYR A 1 197 ? -30.125 -21.062 11.242 1 92.94 197 TYR A N 1
ATOM 1513 C CA . TYR A 1 197 ? -29.719 -19.672 11.414 1 92.94 197 TYR A CA 1
ATOM 1514 C C . TYR A 1 197 ? -30.734 -18.734 10.75 1 92.94 197 TYR A C 1
ATOM 1516 O O . TYR A 1 197 ? -30.922 -17.609 11.195 1 92.94 197 TYR A O 1
ATOM 1524 N N . LEU A 1 198 ? -31.359 -19.172 9.695 1 91.31 198 LEU A N 1
ATOM 1525 C CA . LEU A 1 198 ? -32.406 -18.359 9.062 1 91.31 198 LEU A CA 1
ATOM 1526 C C . LEU A 1 198 ? -33.594 -18.203 9.984 1 91.31 198 LEU A C 1
ATOM 1528 O O . LEU A 1 198 ? -34.219 -17.141 10.039 1 91.31 198 LEU A O 1
ATOM 1532 N N . LEU A 1 199 ? -33.844 -19.234 10.789 1 89.81 199 LEU A N 1
ATOM 1533 C CA . LEU A 1 199 ? -35 -19.234 11.664 1 89.81 199 LEU A CA 1
ATOM 1534 C C . LEU A 1 199 ? -34.781 -18.359 12.891 1 89.81 199 LEU A C 1
ATOM 1536 O O . LEU A 1 199 ? -35.719 -17.953 13.562 1 89.81 199 LEU A O 1
ATOM 1540 N N . LYS A 1 200 ? -33.562 -17.906 13.109 1 89.81 200 LYS A N 1
ATOM 1541 C CA . LYS A 1 200 ? -33.219 -17.062 14.258 1 89.81 200 LYS A CA 1
ATOM 1542 C C . LYS A 1 200 ? -33.281 -15.586 13.906 1 89.81 200 LYS A C 1
ATOM 1544 O O . LYS A 1 200 ? -33.156 -14.727 14.773 1 89.81 200 LYS A O 1
ATOM 1549 N N . ILE A 1 201 ? -33.531 -15.219 12.625 1 88.81 201 ILE A N 1
ATOM 1550 C CA . ILE A 1 201 ? -33.594 -13.828 12.211 1 88.81 201 ILE A CA 1
ATOM 1551 C C . ILE A 1 201 ? -34.938 -13.219 12.695 1 88.81 201 ILE A C 1
ATOM 1553 O O . ILE A 1 201 ? -36 -13.773 12.438 1 88.81 201 ILE A O 1
ATOM 1557 N N . PRO A 1 202 ? -34.656 -12.094 13.414 1 81.38 202 PRO A N 1
ATOM 1558 C CA . PRO A 1 202 ? -35.906 -11.461 13.867 1 81.38 202 PRO A CA 1
ATOM 1559 C C . PRO A 1 202 ? -36.656 -10.773 12.742 1 81.38 202 PRO A C 1
ATOM 1561 O O . PRO A 1 202 ? -36.062 -10.148 11.867 1 81.38 202 PRO A O 1
ATOM 1564 N N . GLY A 1 203 ? -37.844 -11.242 12.32 1 72.88 203 GLY A N 1
ATOM 1565 C CA . GLY A 1 203 ? -38.594 -10.594 11.25 1 72.88 203 GLY A CA 1
ATOM 1566 C C . GLY A 1 203 ? -40.094 -10.531 11.508 1 72.88 203 GLY A C 1
ATOM 1567 O O . GLY A 1 203 ? -40.656 -11.453 12.102 1 72.88 203 GLY A O 1
ATOM 1568 N N . ARG A 1 204 ? -40.625 -9.273 11.344 1 72.38 204 ARG A N 1
ATOM 1569 C CA . ARG A 1 204 ? -42.062 -9.102 11.547 1 72.38 204 ARG A CA 1
ATOM 1570 C C . ARG A 1 204 ? -42.781 -8.906 10.211 1 72.38 204 ARG A C 1
ATOM 1572 O O . ARG A 1 204 ? -44 -8.836 10.172 1 72.38 204 ARG A O 1
ATOM 1579 N N . SER A 1 205 ? -41.969 -9.086 9.133 1 75.56 205 SER A N 1
ATOM 1580 C CA . SER A 1 205 ? -42.594 -8.859 7.836 1 75.56 205 SER A CA 1
ATOM 1581 C C . SER A 1 205 ? -43.312 -10.109 7.332 1 75.56 205 SER A C 1
ATOM 1583 O O . SER A 1 205 ? -42.875 -11.234 7.594 1 75.56 205 SER A O 1
ATOM 1585 N N . VAL A 1 206 ? -44.438 -9.961 6.766 1 77.31 206 VAL A N 1
ATOM 1586 C CA . VAL A 1 206 ? -45.219 -11.07 6.258 1 77.31 206 VAL A CA 1
ATOM 1587 C C . VAL A 1 206 ? -45.312 -10.992 4.734 1 77.31 206 VAL A C 1
ATOM 1589 O O . VAL A 1 206 ? -45.125 -9.922 4.152 1 77.31 206 VAL A O 1
ATOM 1592 N N . VAL A 1 207 ? -45.469 -12.18 4.059 1 77.75 207 VAL A N 1
ATOM 1593 C CA . VAL A 1 207 ? -45.594 -12.273 2.607 1 77.75 207 VAL A CA 1
ATOM 1594 C C . VAL A 1 207 ? -46.906 -11.648 2.139 1 77.75 207 VAL A C 1
ATOM 1596 O O . VAL A 1 207 ? -47.969 -12.008 2.623 1 77.75 207 VAL A O 1
ATOM 1599 N N . GLU A 1 208 ? -46.688 -10.609 1.458 1 71.25 208 GLU A N 1
ATOM 1600 C CA . GLU A 1 208 ? -47.875 -9.969 0.896 1 71.25 208 GLU A CA 1
ATOM 1601 C C . GLU A 1 208 ? -48.062 -10.352 -0.568 1 71.25 208 GLU A C 1
ATOM 1603 O O . GLU A 1 208 ? -47.094 -10.617 -1.28 1 71.25 208 GLU A O 1
ATOM 1608 N N . HIS A 1 209 ? -49.156 -10.797 -0.978 1 64.88 209 HIS A N 1
ATOM 1609 C CA . HIS A 1 209 ? -49.438 -11.148 -2.367 1 64.88 209 HIS A CA 1
ATOM 1610 C C . HIS A 1 209 ? -50.031 -9.977 -3.123 1 64.88 209 HIS A C 1
ATOM 1612 O O . HIS A 1 209 ? -51.125 -9.477 -2.752 1 64.88 209 HIS A O 1
ATOM 1618 N N . PRO A 1 210 ? -49.188 -9.461 -3.967 1 59.88 210 PRO A N 1
ATOM 1619 C CA . PRO A 1 210 ? -49.938 -8.477 -4.754 1 59.88 210 PRO A CA 1
ATOM 1620 C C . PRO A 1 210 ? -50.969 -9.125 -5.668 1 59.88 210 PRO A C 1
ATOM 1622 O O . PRO A 1 210 ? -50.844 -10.305 -6.004 1 59.88 210 PRO A O 1
ATOM 1625 N N . GLY A 1 211 ? -52.156 -8.805 -5.863 1 58 211 GLY A N 1
ATOM 1626 C CA . GLY A 1 211 ? -53.156 -9.352 -6.75 1 58 211 GLY A CA 1
ATOM 1627 C C . GLY A 1 211 ? -52.594 -9.812 -8.086 1 58 211 GLY A C 1
ATOM 1628 O O . GLY A 1 211 ? -51.656 -9.219 -8.602 1 58 211 GLY A O 1
ATOM 1629 N N . SER A 1 212 ? -52.688 -11.195 -8.602 1 56.78 212 SER A N 1
ATOM 1630 C CA . SER A 1 212 ? -52.219 -11.844 -9.828 1 56.78 212 SER A CA 1
ATOM 1631 C C . SER A 1 212 ? -52.375 -10.906 -11.023 1 56.78 212 SER A C 1
ATOM 1633 O O . SER A 1 212 ? -51.5 -10.883 -11.898 1 56.78 212 SER A O 1
ATOM 1635 N N . GLY A 1 213 ? -53.406 -10.266 -11.195 1 57.19 213 GLY A N 1
ATOM 1636 C CA . GLY A 1 213 ? -53.625 -9.352 -12.297 1 57.19 213 GLY A CA 1
ATOM 1637 C C . GLY A 1 213 ? -52.656 -8.203 -12.336 1 57.19 213 GLY A C 1
ATOM 1638 O O . GLY A 1 213 ? -52.219 -7.797 -13.414 1 57.19 213 GLY A O 1
ATOM 1639 N N . ALA A 1 214 ? -52.219 -7.898 -11.32 1 58.47 214 ALA A N 1
ATOM 1640 C CA . ALA A 1 214 ? -51.312 -6.762 -11.203 1 58.47 214 ALA A CA 1
ATOM 1641 C C . ALA A 1 214 ? -49.906 -7.156 -11.602 1 58.47 214 ALA A C 1
ATOM 1643 O O . ALA A 1 214 ? -49.188 -6.371 -12.234 1 58.47 214 ALA A O 1
ATOM 1644 N N . LEU A 1 215 ? -49.594 -8.43 -11.375 1 60.62 215 LEU A N 1
ATOM 1645 C CA . LEU A 1 215 ? -48.281 -8.914 -11.75 1 60.62 215 LEU A CA 1
ATOM 1646 C C . LEU A 1 215 ? -48.125 -8.977 -13.266 1 60.62 215 LEU A C 1
ATOM 1648 O O . LEU A 1 215 ? -47.094 -8.578 -13.805 1 60.62 215 LEU A O 1
ATOM 1652 N N . LEU A 1 216 ? -49.156 -9.555 -13.875 1 61.88 216 LEU A N 1
ATOM 1653 C CA . LEU A 1 216 ? -49.125 -9.672 -15.328 1 61.88 216 LEU A CA 1
ATOM 1654 C C . LEU A 1 216 ? -49.094 -8.297 -15.984 1 61.88 216 LEU A C 1
ATOM 1656 O O . LEU A 1 216 ? -48.406 -8.094 -16.984 1 61.88 216 LEU A O 1
ATOM 1660 N N . ARG A 1 217 ? -49.812 -7.445 -15.422 1 64.25 217 ARG A N 1
ATOM 1661 C CA . ARG A 1 217 ? -49.844 -6.094 -15.977 1 64.25 217 ARG A CA 1
ATOM 1662 C C . ARG A 1 217 ? -48.5 -5.391 -15.758 1 64.25 217 ARG A C 1
ATOM 1664 O O . ARG A 1 217 ? -48 -4.711 -16.656 1 64.25 217 ARG A O 1
ATOM 1671 N N . THR A 1 218 ? -48.031 -5.727 -14.688 1 65.56 218 THR A N 1
ATOM 1672 C CA . THR A 1 218 ? -46.75 -5.105 -14.398 1 65.56 218 THR A CA 1
ATOM 1673 C C . THR A 1 218 ? -45.625 -5.723 -15.25 1 65.56 218 THR A C 1
ATOM 1675 O O . THR A 1 218 ? -44.75 -5.016 -15.742 1 65.56 218 THR A O 1
ATOM 1678 N N . ALA A 1 219 ? -45.812 -7.004 -15.438 1 67.5 219 ALA A N 1
ATOM 1679 C CA . ALA A 1 219 ? -44.844 -7.688 -16.297 1 67.5 219 ALA A CA 1
ATOM 1680 C C . ALA A 1 219 ? -44.906 -7.129 -17.719 1 67.5 219 ALA A C 1
ATOM 1682 O O . ALA A 1 219 ? -43.844 -6.887 -18.328 1 67.5 219 ALA A O 1
ATOM 1683 N N . ARG A 1 220 ? -46.094 -6.965 -18.109 1 67.38 220 ARG A N 1
ATOM 1684 C CA . ARG A 1 220 ? -46.281 -6.438 -19.453 1 67.38 220 ARG A CA 1
ATOM 1685 C C . ARG A 1 220 ? -45.719 -5.012 -19.562 1 67.38 220 ARG A C 1
ATOM 1687 O O . ARG A 1 220 ? -45.156 -4.629 -20.578 1 67.38 2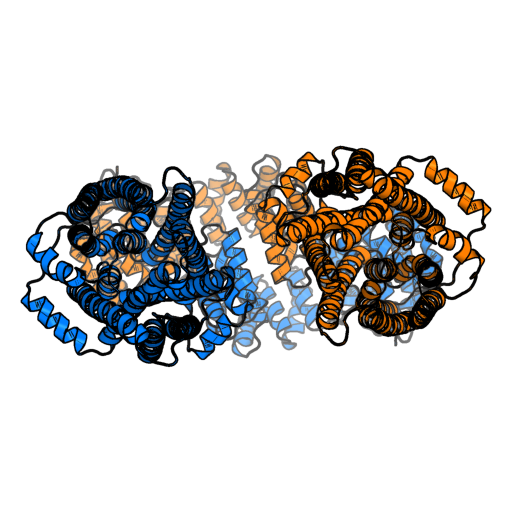20 ARG A O 1
ATOM 1694 N N . ARG A 1 221 ? -45.875 -4.316 -18.5 1 70 221 ARG A N 1
ATOM 1695 C CA . ARG A 1 221 ? -45.406 -2.939 -18.469 1 70 221 ARG A CA 1
ATOM 1696 C C . ARG A 1 221 ? -43.875 -2.893 -18.469 1 70 221 ARG A C 1
ATOM 1698 O O . ARG A 1 221 ? -43.281 -2.061 -19.141 1 70 221 ARG A O 1
ATOM 1705 N N . ILE A 1 222 ? -43.312 -3.793 -17.812 1 69.06 222 ILE A N 1
ATOM 1706 C CA . ILE A 1 222 ? -41.875 -3.82 -17.688 1 69.06 222 ILE A CA 1
ATOM 1707 C C . ILE A 1 222 ? -41.25 -4.227 -19.031 1 69.06 222 ILE A C 1
ATOM 1709 O O . ILE A 1 222 ? -40.219 -3.658 -19.438 1 69.06 222 ILE A O 1
ATOM 1713 N N . LEU A 1 223 ? -41.969 -5.121 -19.672 1 69.19 223 LEU A N 1
ATOM 1714 C CA . LEU A 1 223 ? -41.438 -5.648 -20.922 1 69.19 223 LEU A CA 1
ATOM 1715 C C . LEU A 1 223 ? -41.5 -4.602 -22.016 1 69.19 223 LEU A C 1
ATOM 1717 O O . LEU A 1 223 ? -40.812 -4.707 -23.031 1 69.19 223 LEU A O 1
ATOM 1721 N N . ARG A 1 224 ? -42.344 -3.629 -21.719 1 67.06 224 ARG A N 1
ATOM 1722 C CA . ARG A 1 224 ? -42.5 -2.623 -22.766 1 67.06 224 ARG A CA 1
ATOM 1723 C C . ARG A 1 224 ? -41.469 -1.526 -22.656 1 67.06 224 ARG A C 1
ATOM 1725 O O . ARG A 1 224 ? -41.188 -0.805 -23.625 1 67.06 224 ARG A O 1
ATOM 1732 N N . HIS A 1 225 ? -40.812 -1.486 -21.484 1 73.94 225 HIS A N 1
ATOM 1733 C CA . HIS A 1 225 ? -39.812 -0.433 -21.328 1 73.94 225 HIS A CA 1
ATOM 1734 C C . HIS A 1 225 ? -38.406 -0.993 -21.438 1 73.94 225 HIS A C 1
ATOM 1736 O O . HIS A 1 225 ? -38.031 -1.917 -20.719 1 73.94 225 HIS A O 1
ATOM 1742 N N . ARG A 1 226 ? -37.719 -0.512 -22.422 1 72.25 226 ARG A N 1
ATOM 1743 C CA . ARG A 1 226 ? -36.375 -0.969 -22.75 1 72.25 226 ARG A CA 1
ATOM 1744 C C . ARG A 1 226 ? -35.438 -0.854 -21.547 1 72.25 226 ARG A C 1
ATOM 1746 O O . ARG A 1 226 ? -34.531 -1.665 -21.375 1 72.25 226 ARG A O 1
ATOM 1753 N N . HIS A 1 227 ? -35.781 0.026 -20.703 1 75.44 227 HIS A N 1
ATOM 1754 C CA . HIS A 1 227 ? -34.906 0.285 -19.578 1 75.44 227 HIS A CA 1
ATOM 1755 C C . HIS A 1 227 ? -34.969 -0.844 -18.547 1 75.44 227 HIS A C 1
ATOM 1757 O O . HIS A 1 227 ? -33.969 -1.098 -17.844 1 75.44 227 HIS A O 1
ATOM 1763 N N . HIS A 1 228 ? -36.062 -1.586 -18.688 1 77.69 228 HIS A N 1
ATOM 1764 C CA . HIS A 1 228 ? -36.188 -2.646 -17.688 1 77.69 228 HIS A CA 1
ATOM 1765 C C . HIS A 1 228 ? -36 -4.02 -18.312 1 77.69 228 HIS A C 1
ATOM 1767 O O . HIS A 1 228 ? -35.562 -4.961 -17.641 1 77.69 228 HIS A O 1
ATOM 1773 N N . VAL A 1 229 ? -36.125 -4.059 -19.609 1 80.5 229 VAL A N 1
ATOM 1774 C CA . VAL A 1 229 ? -36.094 -5.367 -20.25 1 80.5 229 VAL A CA 1
ATOM 1775 C C . VAL A 1 229 ? -34.656 -5.77 -20.516 1 80.5 229 VAL A C 1
ATOM 1777 O O . VAL A 1 229 ? -34.281 -6.945 -20.391 1 80.5 229 VAL A O 1
ATOM 1780 N N . VAL A 1 230 ? -33.812 -4.875 -20.859 1 85.94 230 VAL A N 1
ATOM 1781 C CA . VAL A 1 230 ? -32.438 -5.199 -21.266 1 85.94 230 VAL A CA 1
ATOM 1782 C C . VAL A 1 230 ? -31.672 -5.773 -20.078 1 85.94 230 VAL A C 1
ATOM 1784 O O . VAL A 1 230 ? -31.031 -6.824 -20.203 1 85.94 230 VAL A O 1
ATOM 1787 N N . PRO A 1 231 ? -31.781 -5.152 -18.953 1 84.06 231 PRO A N 1
ATOM 1788 C CA . PRO A 1 231 ? -31.094 -5.762 -17.812 1 84.06 231 PRO A CA 1
ATOM 1789 C C . PRO A 1 231 ? -31.625 -7.145 -17.469 1 84.06 231 PRO A C 1
ATOM 1791 O O . PRO A 1 231 ? -30.875 -8.016 -17.031 1 84.06 231 PRO A O 1
ATOM 1794 N N . LEU A 1 232 ? -32.875 -7.293 -17.734 1 83.69 232 LEU A N 1
ATOM 1795 C CA . LEU A 1 232 ? -33.5 -8.586 -17.469 1 83.69 232 LEU A CA 1
ATOM 1796 C C . LEU A 1 232 ? -32.938 -9.656 -18.406 1 83.69 232 LEU A C 1
ATOM 1798 O O . LEU A 1 232 ? -32.656 -10.773 -17.984 1 83.69 232 LEU A O 1
ATOM 1802 N N . LEU A 1 233 ? -32.812 -9.312 -19.594 1 87.44 233 LEU A N 1
ATOM 1803 C CA . LEU A 1 233 ? -32.312 -10.25 -20.594 1 87.44 233 LEU A CA 1
ATOM 1804 C C . LEU A 1 233 ? -30.828 -10.555 -20.359 1 87.44 233 LEU A C 1
ATOM 1806 O O . LEU A 1 233 ? -30.406 -11.703 -20.5 1 87.44 233 LEU A O 1
ATOM 1810 N N . VAL A 1 234 ? -30.125 -9.539 -20.016 1 88.69 234 VAL A N 1
ATOM 1811 C CA . VAL A 1 234 ? -28.703 -9.727 -19.734 1 88.69 234 VAL A CA 1
ATOM 1812 C C . VAL A 1 234 ? -28.547 -10.641 -18.516 1 88.69 234 VAL A C 1
ATOM 1814 O O . VAL A 1 234 ? -27.656 -11.5 -18.5 1 88.69 234 VAL A O 1
ATOM 1817 N N . HIS A 1 235 ? -29.406 -10.43 -17.609 1 86.94 235 HIS A N 1
ATOM 1818 C CA . HIS A 1 235 ? -29.359 -11.273 -16.422 1 86.94 235 HIS A CA 1
ATOM 1819 C C . HIS A 1 235 ? -29.719 -12.719 -16.766 1 86.94 235 HIS A C 1
ATOM 1821 O O . HIS A 1 235 ? -29.031 -13.641 -16.344 1 86.94 235 HIS A O 1
ATOM 1827 N N . ALA A 1 236 ? -30.734 -12.922 -17.547 1 87.12 236 ALA A N 1
ATOM 1828 C CA . ALA A 1 236 ? -31.203 -14.258 -17.906 1 87.12 236 ALA A CA 1
ATOM 1829 C C . ALA A 1 236 ? -30.172 -14.984 -18.781 1 87.12 236 ALA A C 1
ATOM 1831 O O . ALA A 1 236 ? -29.844 -16.141 -18.516 1 87.12 236 ALA A O 1
ATOM 1832 N N . LEU A 1 237 ? -29.656 -14.312 -19.703 1 90.81 237 LEU A N 1
ATOM 1833 C CA . LEU A 1 237 ? -28.672 -14.93 -20.594 1 90.81 237 LEU A CA 1
ATOM 1834 C C . LEU A 1 237 ? -27.359 -15.18 -19.859 1 90.81 237 LEU A C 1
ATOM 1836 O O . LEU A 1 237 ? -26.672 -16.172 -20.125 1 90.81 237 LEU A O 1
ATOM 1840 N N . GLY A 1 238 ? -27.047 -14.25 -19 1 89.38 238 GLY A N 1
ATOM 1841 C CA . GLY A 1 238 ? -25.859 -14.453 -18.203 1 89.38 238 GLY A CA 1
ATOM 1842 C C . GLY A 1 238 ? -25.906 -15.719 -17.359 1 89.38 238 GLY A C 1
ATOM 1843 O O . GLY A 1 238 ? -24.922 -16.453 -17.266 1 89.38 238 GLY A O 1
ATOM 1844 N N . MET A 1 239 ? -27.031 -15.984 -16.812 1 86.12 239 MET A N 1
ATOM 1845 C CA . MET A 1 239 ? -27.188 -17.219 -16.062 1 86.12 239 MET A CA 1
ATOM 1846 C C . MET A 1 239 ? -27.156 -18.438 -16.984 1 86.12 239 MET A C 1
ATOM 1848 O O . MET A 1 239 ? -26.703 -19.5 -16.594 1 86.12 239 MET A O 1
ATOM 1852 N N . GLY A 1 240 ? -27.703 -18.188 -18.094 1 90.31 240 GLY A N 1
ATOM 1853 C CA . GLY A 1 240 ? -27.656 -19.25 -19.094 1 90.31 240 GLY A CA 1
ATOM 1854 C C . GLY A 1 240 ? -26.25 -19.656 -19.453 1 90.31 240 GLY A C 1
ATOM 1855 O O . GLY A 1 240 ? -25.984 -20.844 -19.734 1 90.31 240 GLY A O 1
ATOM 1856 N N . LEU A 1 241 ? -25.422 -18.75 -19.438 1 93.31 241 LEU A N 1
ATOM 1857 C CA . LEU A 1 241 ? -24.031 -19.047 -19.75 1 93.31 241 LEU A CA 1
ATOM 1858 C C . LEU A 1 241 ? -23.422 -19.953 -18.688 1 93.31 241 LEU A C 1
ATOM 1860 O O . LEU A 1 241 ? -22.594 -20.812 -19 1 93.31 241 LEU A O 1
ATOM 1864 N N . HIS A 1 242 ? -23.859 -19.766 -17.453 1 90.38 242 HIS A N 1
ATOM 1865 C CA . HIS A 1 242 ? -23.422 -20.656 -16.391 1 90.38 242 HIS A CA 1
ATOM 1866 C C . HIS A 1 242 ? -23.875 -22.094 -16.641 1 90.38 242 HIS A C 1
ATOM 1868 O O . HIS A 1 242 ? -23.125 -23.031 -16.422 1 90.38 242 HIS A O 1
ATOM 1874 N N . VAL A 1 243 ? -25.031 -22.172 -17.141 1 91.69 243 VAL A N 1
ATOM 1875 C CA . VAL A 1 243 ? -25.609 -23.484 -17.422 1 91.69 243 VAL A CA 1
ATOM 1876 C C . VAL A 1 243 ? -24.844 -24.156 -18.547 1 91.69 243 VAL A C 1
ATOM 1878 O O . VAL A 1 243 ? -24.516 -25.344 -18.469 1 91.69 243 VAL A O 1
ATOM 1881 N N . LEU A 1 244 ? -24.531 -23.453 -19.5 1 94.31 244 LEU A N 1
ATOM 1882 C CA . LEU A 1 244 ? -23.844 -24 -20.672 1 94.31 244 LEU A CA 1
ATOM 1883 C C . LEU A 1 244 ? -22.406 -24.391 -20.328 1 94.31 244 LEU A C 1
ATOM 1885 O O . LEU A 1 244 ? -21.938 -25.453 -20.734 1 94.31 244 LEU A O 1
ATOM 1889 N N . PHE A 1 245 ? -21.797 -23.609 -19.516 1 93.69 245 PHE A N 1
ATOM 1890 C CA . PHE A 1 245 ? -20.406 -23.891 -19.172 1 93.69 245 PHE A CA 1
ATOM 1891 C C . PHE A 1 245 ? -20.312 -25.031 -18.172 1 93.69 245 PHE A C 1
ATOM 1893 O O . PHE A 1 245 ? -19.25 -25.609 -17.984 1 93.69 245 PHE A O 1
ATOM 1900 N N . ALA A 1 246 ? -21.422 -25.375 -17.578 1 91.75 246 ALA A N 1
ATOM 1901 C CA . ALA A 1 246 ? -21.453 -26.5 -16.656 1 91.75 246 ALA A CA 1
ATOM 1902 C C . ALA A 1 246 ? -21.156 -27.812 -17.359 1 91.75 246 ALA A C 1
ATOM 1904 O O . ALA A 1 246 ? -20.797 -28.812 -16.734 1 91.75 246 ALA A O 1
ATOM 1905 N N . PHE A 1 247 ? -21.234 -27.844 -18.703 1 93.44 247 PHE A N 1
ATOM 1906 C CA . PHE A 1 247 ? -20.922 -29.031 -19.484 1 93.44 247 PHE A CA 1
ATOM 1907 C C . PHE A 1 247 ? -19.438 -29.344 -19.438 1 93.44 247 PHE A C 1
ATOM 1909 O O . PHE A 1 247 ? -19 -30.391 -19.922 1 93.44 247 PHE A O 1
ATOM 1916 N N . GLN A 1 248 ? -18.688 -28.438 -18.844 1 92.94 248 GLN A N 1
ATOM 1917 C CA . GLN A 1 248 ? -17.25 -28.688 -18.672 1 92.94 248 GLN A CA 1
ATOM 1918 C C . GLN A 1 248 ? -17 -29.938 -17.844 1 92.94 248 GLN A C 1
ATOM 1920 O O . GLN A 1 248 ? -16.047 -30.672 -18.109 1 92.94 248 GLN A O 1
ATOM 1925 N N . VAL A 1 249 ? -17.906 -30.141 -16.922 1 90.12 249 VAL A N 1
ATOM 1926 C CA . VAL A 1 249 ? -17.75 -31.312 -16.078 1 90.12 249 VAL A CA 1
ATOM 1927 C C . VAL A 1 249 ? -17.969 -32.594 -16.891 1 90.12 249 VAL A C 1
ATOM 1929 O O . VAL A 1 249 ? -17.219 -33.562 -16.766 1 90.12 249 VAL A O 1
ATOM 1932 N N . ALA A 1 250 ? -18.906 -32.562 -17.719 1 91.38 250 ALA A N 1
ATOM 1933 C CA . ALA A 1 250 ? -19.172 -33.688 -18.609 1 91.38 250 ALA A CA 1
ATOM 1934 C C . ALA A 1 250 ? -18 -33.938 -19.562 1 91.38 250 ALA A C 1
ATOM 1936 O O . ALA A 1 250 ? -17.625 -35.062 -19.844 1 91.38 250 ALA A O 1
ATOM 1937 N N . PHE A 1 251 ? -17.438 -32.938 -20.016 1 91.62 251 PHE A N 1
ATOM 1938 C CA . PHE A 1 251 ? -16.266 -33 -20.891 1 91.62 251 PHE A CA 1
ATOM 1939 C C . PHE A 1 251 ? -15.102 -33.656 -20.172 1 91.62 251 PHE A C 1
ATOM 1941 O O . PHE A 1 251 ? -14.453 -34.562 -20.734 1 91.62 251 PHE A O 1
ATOM 1948 N N . LEU A 1 252 ? -14.883 -33.25 -18.984 1 90.19 252 LEU A N 1
ATOM 1949 C CA . LEU A 1 252 ? -13.75 -33.781 -18.234 1 90.19 252 LEU A CA 1
ATOM 1950 C C . LEU A 1 252 ? -13.945 -35.25 -17.938 1 90.19 252 LEU A C 1
ATOM 1952 O O . LEU A 1 252 ? -12.992 -36.031 -18.031 1 90.19 252 LEU A O 1
ATOM 1956 N N . ARG A 1 253 ? -15.133 -35.656 -17.672 1 89.38 253 ARG A N 1
ATOM 1957 C CA . ARG A 1 253 ? -15.398 -37 -17.25 1 89.38 253 ARG A CA 1
ATOM 1958 C C . ARG A 1 253 ? -15.578 -37.938 -18.453 1 89.38 253 ARG A C 1
ATOM 1960 O O . ARG A 1 253 ? -15.047 -39.062 -18.469 1 89.38 253 ARG A O 1
ATOM 1967 N N . ARG A 1 254 ? -16.156 -37.469 -19.484 1 89.44 254 ARG A N 1
ATOM 1968 C CA . ARG A 1 254 ? -16.531 -38.344 -20.578 1 89.44 254 ARG A CA 1
ATOM 1969 C C . ARG A 1 254 ? -15.453 -38.344 -21.672 1 89.44 254 ARG A C 1
ATOM 1971 O O . ARG A 1 254 ? -15.109 -39.406 -22.219 1 89.44 254 ARG A O 1
ATOM 1978 N N . VAL A 1 255 ? -15.008 -37.188 -21.922 1 88.94 255 VAL A N 1
ATOM 1979 C CA . VAL A 1 255 ? -14.062 -37.062 -23.016 1 88.94 255 VAL A CA 1
ATOM 1980 C C . VAL A 1 255 ? -12.641 -37.312 -22.531 1 88.94 255 VAL A C 1
ATOM 1982 O O . VAL A 1 255 ? -11.906 -38.125 -23.094 1 88.94 255 VAL A O 1
ATOM 1985 N N . LEU A 1 256 ? -12.336 -36.719 -21.422 1 89.94 256 LEU A N 1
ATOM 1986 C CA . LEU A 1 256 ? -10.977 -36.844 -20.922 1 89.94 256 LEU A CA 1
ATOM 1987 C C . LEU A 1 256 ? -10.859 -38 -19.969 1 89.94 256 LEU A C 1
ATOM 1989 O O . LEU A 1 256 ? -9.75 -38.406 -19.594 1 89.94 256 LEU A O 1
ATOM 1993 N N . GLU A 1 257 ? -12.016 -38.562 -19.5 1 86.88 257 GLU A N 1
ATOM 1994 C CA . GLU A 1 257 ? -12.102 -39.719 -18.625 1 86.88 257 GLU A CA 1
ATOM 1995 C C . GLU A 1 257 ? -11.352 -39.5 -17.312 1 86.88 257 GLU A C 1
ATOM 1997 O O . GLU A 1 257 ? -10.602 -40.344 -16.859 1 86.88 257 GLU A O 1
ATOM 2002 N N . MET A 1 258 ? -11.539 -38.375 -16.891 1 85.94 258 MET A N 1
ATOM 2003 C CA . MET A 1 258 ? -10.906 -38.031 -15.625 1 85.94 258 MET A CA 1
ATOM 2004 C C . MET A 1 258 ? -11.727 -38.562 -14.453 1 85.94 258 MET A C 1
ATOM 2006 O O . MET A 1 258 ? -12.953 -38.625 -14.523 1 85.94 258 MET A O 1
ATOM 2010 N N . PRO A 1 259 ? -11.039 -38.969 -13.383 1 82.44 259 PRO A N 1
ATOM 2011 C CA . PRO A 1 259 ? -11.789 -39.438 -12.211 1 82.44 259 PRO A CA 1
ATOM 2012 C C . PRO A 1 259 ? -12.562 -38.312 -11.516 1 82.44 259 PRO A C 1
ATOM 2014 O O . PRO A 1 259 ? -12.367 -37.156 -11.828 1 82.44 259 PRO A O 1
ATOM 2017 N N . ASP A 1 260 ? -13.469 -38.688 -10.641 1 83.94 260 ASP A N 1
ATOM 2018 C CA . ASP A 1 260 ? -14.391 -37.781 -9.977 1 83.94 260 ASP A CA 1
ATOM 2019 C C . ASP A 1 260 ? -13.633 -36.75 -9.125 1 83.94 260 ASP A C 1
ATOM 2021 O O . ASP A 1 260 ? -14.023 -35.594 -9.055 1 83.94 260 ASP A O 1
ATOM 2025 N N . ASN A 1 261 ? -12.617 -37.188 -8.477 1 80.12 261 ASN A N 1
ATOM 2026 C CA . ASN A 1 261 ? -11.852 -36.281 -7.613 1 80.12 261 ASN A CA 1
ATOM 2027 C C . ASN A 1 261 ? -11.219 -35.156 -8.406 1 80.12 261 ASN A C 1
ATOM 2029 O O . ASN A 1 261 ? -11.125 -34.031 -7.922 1 80.12 261 ASN A O 1
ATOM 2033 N N . ILE A 1 262 ? -10.859 -35.438 -9.68 1 81.31 262 ILE A N 1
ATOM 2034 C CA . ILE A 1 262 ? -10.234 -34.438 -10.516 1 81.31 262 ILE A CA 1
ATOM 2035 C C . ILE A 1 262 ? -11.289 -33.438 -10.984 1 81.31 262 ILE A C 1
ATOM 2037 O O . ILE A 1 262 ? -11 -32.219 -11.125 1 81.31 262 ILE A O 1
ATOM 2041 N N . ALA A 1 263 ? -12.469 -33.906 -11.148 1 84.62 263 ALA A N 1
ATOM 2042 C CA . ALA A 1 263 ? -13.562 -33 -11.5 1 84.62 263 ALA A CA 1
ATOM 2043 C C . ALA A 1 263 ? -13.844 -32 -10.375 1 84.62 263 ALA A C 1
ATOM 2045 O O . ALA A 1 263 ? -14.086 -30.828 -10.617 1 84.62 263 ALA A O 1
ATOM 2046 N N . ILE A 1 264 ? -13.82 -32.469 -9.203 1 81.69 264 ILE A N 1
ATOM 2047 C CA . ILE A 1 264 ? -14.047 -31.625 -8.047 1 81.69 264 ILE A CA 1
ATOM 2048 C C . ILE A 1 264 ? -12.883 -30.641 -7.898 1 81.69 264 ILE A C 1
ATOM 2050 O O . ILE A 1 264 ? -13.086 -29.469 -7.539 1 81.69 264 ILE A O 1
ATOM 2054 N N . LEU A 1 265 ? -11.711 -31.125 -8.148 1 81.56 265 LEU A N 1
ATOM 2055 C CA . LEU A 1 265 ? -10.547 -30.25 -8.117 1 81.56 265 LEU A CA 1
ATOM 2056 C C . LEU A 1 265 ? -10.703 -29.109 -9.125 1 81.56 265 LEU A C 1
ATOM 2058 O O . LEU A 1 265 ? -10.289 -27.969 -8.859 1 81.56 265 LEU A O 1
ATOM 2062 N N . PHE A 1 266 ? -11.25 -29.453 -10.25 1 87.44 266 PHE A N 1
ATOM 2063 C CA . PHE A 1 266 ? -11.523 -28.453 -11.273 1 87.44 266 PHE A CA 1
ATOM 2064 C C . PHE A 1 266 ? -12.445 -27.375 -10.727 1 87.44 266 PHE A C 1
ATOM 2066 O O . PHE A 1 266 ? -12.219 -26.188 -10.977 1 87.44 266 PHE A O 1
ATOM 2073 N N . THR A 1 267 ? -13.43 -27.719 -10 1 84.94 267 THR A N 1
ATOM 2074 C CA . THR A 1 267 ? -14.367 -26.766 -9.438 1 84.94 267 THR A CA 1
ATOM 2075 C C . THR A 1 267 ? -13.703 -25.953 -8.32 1 84.94 267 THR A C 1
ATOM 2077 O O . THR A 1 267 ? -14.086 -24.812 -8.062 1 84.94 267 THR A O 1
ATOM 2080 N N . LEU A 1 268 ? -12.797 -26.609 -7.68 1 84.25 268 LEU A N 1
ATOM 2081 C CA . LEU A 1 268 ? -12.016 -25.891 -6.688 1 84.25 268 LEU A CA 1
ATOM 2082 C C . LEU A 1 268 ? -11.25 -24.734 -7.328 1 84.25 268 LEU A C 1
ATOM 2084 O O . LEU A 1 268 ? -11.148 -23.656 -6.746 1 84.25 268 LEU A O 1
ATOM 2088 N N . VAL A 1 269 ? -10.711 -25.016 -8.469 1 84.75 269 VAL A N 1
ATOM 2089 C CA . VAL A 1 269 ? -10.047 -23.969 -9.234 1 84.75 269 VAL A CA 1
ATOM 2090 C C . VAL A 1 269 ? -11.047 -22.859 -9.555 1 84.75 269 VAL A C 1
ATOM 2092 O O . VAL A 1 269 ? -10.703 -21.672 -9.523 1 84.75 269 VAL A O 1
ATOM 2095 N N . GLY A 1 270 ? -12.211 -23.25 -9.797 1 85.94 270 GLY A N 1
ATOM 2096 C CA . GLY A 1 270 ? -13.266 -22.266 -10.023 1 85.94 270 GLY A CA 1
ATOM 2097 C C . GLY A 1 270 ? -13.555 -21.406 -8.812 1 85.94 270 GLY A C 1
ATOM 2098 O O . GLY A 1 270 ? -13.781 -20.203 -8.938 1 85.94 270 GLY A O 1
ATOM 2099 N N . ALA A 1 271 ? -13.5 -22.047 -7.711 1 83.44 271 ALA A N 1
ATOM 2100 C CA . ALA A 1 271 ? -13.711 -21.312 -6.469 1 83.44 271 ALA A CA 1
ATOM 2101 C C . ALA A 1 271 ? -12.609 -20.281 -6.25 1 83.44 271 ALA A C 1
ATOM 2103 O O . ALA A 1 271 ? -12.891 -19.141 -5.855 1 83.44 271 ALA A O 1
ATOM 2104 N N . ALA A 1 272 ? -11.461 -20.719 -6.516 1 83.25 272 ALA A N 1
ATOM 2105 C CA . ALA A 1 272 ? -10.336 -19.797 -6.387 1 83.25 272 ALA A CA 1
ATOM 2106 C C . ALA A 1 272 ? -10.477 -18.625 -7.344 1 83.25 272 ALA A C 1
ATOM 2108 O O . ALA A 1 272 ? -10.219 -17.469 -6.969 1 83.25 272 ALA A O 1
ATOM 2109 N N . ALA A 1 273 ? -10.836 -18.938 -8.539 1 85.12 273 ALA A N 1
ATOM 2110 C CA . ALA A 1 273 ? -11.062 -17.891 -9.531 1 85.12 273 ALA A CA 1
ATOM 2111 C C . ALA A 1 273 ? -12.148 -16.922 -9.07 1 85.12 273 ALA A C 1
ATOM 2113 O O . ALA A 1 273 ? -12.055 -15.711 -9.289 1 85.12 273 ALA A O 1
ATOM 2114 N N . SER A 1 274 ? -13.117 -17.484 -8.398 1 80.44 274 SER A N 1
ATOM 2115 C CA . SER A 1 274 ? -14.234 -16.672 -7.922 1 80.44 274 SER A CA 1
ATOM 2116 C C . SER A 1 274 ? -13.781 -15.711 -6.832 1 80.44 274 SER A C 1
ATOM 2118 O O . SER A 1 274 ? -14.242 -14.57 -6.781 1 80.44 274 SER A O 1
ATOM 2120 N N . ILE A 1 275 ? -12.977 -16.188 -6 1 76.62 275 ILE A N 1
ATOM 2121 C CA . ILE A 1 275 ? -12.438 -15.328 -4.949 1 76.62 275 ILE A CA 1
ATOM 2122 C C . ILE A 1 275 ? -11.672 -14.172 -5.574 1 76.62 275 ILE A C 1
ATOM 2124 O O . ILE A 1 275 ? -11.859 -13.016 -5.188 1 76.62 275 ILE A O 1
ATOM 2128 N N . LEU A 1 276 ? -10.93 -14.492 -6.551 1 76.62 276 LEU A N 1
ATOM 2129 C CA . LEU A 1 276 ? -10.133 -13.469 -7.223 1 76.62 276 LEU A CA 1
ATOM 2130 C C . LEU A 1 276 ? -11.031 -12.477 -7.949 1 76.62 276 LEU A C 1
ATOM 2132 O O . LEU A 1 276 ? -10.789 -11.273 -7.906 1 76.62 276 LEU A O 1
ATOM 2136 N N . ALA A 1 277 ? -12.047 -12.953 -8.562 1 77.62 277 ALA A N 1
ATOM 2137 C CA . ALA A 1 277 ? -12.977 -12.109 -9.312 1 77.62 277 ALA A CA 1
ATOM 2138 C C . ALA A 1 277 ? -13.727 -11.156 -8.383 1 77.62 277 ALA A C 1
ATOM 2140 O O . ALA A 1 277 ? -13.867 -9.969 -8.688 1 77.62 277 ALA A O 1
ATOM 2141 N N . ASN A 1 278 ? -14.133 -11.695 -7.277 1 69.62 278 ASN A N 1
ATOM 2142 C CA . ASN A 1 278 ? -14.914 -10.883 -6.348 1 69.62 278 ASN A CA 1
ATOM 2143 C C . ASN A 1 278 ? -14.062 -9.773 -5.73 1 69.62 278 ASN A C 1
ATOM 2145 O O . ASN A 1 278 ? -14.555 -8.664 -5.512 1 69.62 278 ASN A O 1
ATOM 2149 N N . ASN A 1 279 ? -12.844 -10.094 -5.484 1 66.69 279 ASN A N 1
ATOM 2150 C CA . ASN A 1 279 ? -11.953 -9.125 -4.855 1 66.69 279 ASN A CA 1
ATOM 2151 C C . ASN A 1 279 ? -11.547 -8.023 -5.836 1 66.69 279 ASN A C 1
ATOM 2153 O O . ASN A 1 279 ? -11.375 -6.871 -5.445 1 66.69 279 ASN A O 1
ATOM 2157 N N . TRP A 1 280 ? -11.523 -8.43 -7.047 1 65.88 280 TRP A N 1
ATOM 2158 C CA . TRP A 1 280 ? -11 -7.504 -8.047 1 65.88 280 TRP A CA 1
ATOM 2159 C C . TRP A 1 280 ? -12.125 -6.668 -8.656 1 65.88 280 TRP A C 1
ATOM 2161 O O . TRP A 1 280 ? -11.898 -5.535 -9.086 1 65.88 280 TRP A O 1
ATOM 2171 N N . LEU A 1 281 ? -13.375 -7.207 -8.68 1 66 281 LEU A N 1
ATOM 2172 C CA . LEU A 1 281 ? -14.422 -6.594 -9.5 1 66 281 LEU A CA 1
ATOM 2173 C C . LEU A 1 281 ? -15.164 -5.52 -8.711 1 66 281 LEU A C 1
ATOM 2175 O O . LEU A 1 281 ? -15.68 -4.562 -9.297 1 66 281 LEU A O 1
ATOM 2179 N N . LYS A 1 282 ? -15.211 -5.645 -7.453 1 60.47 282 LYS A N 1
ATOM 2180 C CA . LYS A 1 282 ? -16.078 -4.773 -6.664 1 60.47 282 LYS A CA 1
ATOM 2181 C C . LYS A 1 282 ? -15.711 -3.307 -6.863 1 60.47 282 LYS A C 1
ATOM 2183 O O . LYS A 1 282 ? -16.578 -2.48 -7.156 1 60.47 282 LYS A O 1
ATOM 2188 N N . PRO A 1 283 ? -14.508 -3.039 -6.754 1 56.16 283 PRO A N 1
ATOM 2189 C CA . PRO A 1 283 ? -14.172 -1.623 -6.922 1 56.16 283 PRO A CA 1
ATOM 2190 C C . PRO A 1 283 ? -14.461 -1.113 -8.336 1 56.16 283 PRO A C 1
ATOM 2192 O O . PRO A 1 283 ? -14.789 0.064 -8.516 1 56.16 283 PRO A O 1
ATOM 2195 N N . PHE A 1 284 ? -14.523 -2.059 -9.242 1 60.38 284 PHE A N 1
ATOM 2196 C CA . PHE A 1 284 ? -14.719 -1.667 -10.633 1 60.38 284 PHE A CA 1
ATOM 2197 C C . PHE A 1 284 ? -16.203 -1.438 -10.922 1 60.38 284 PHE A C 1
ATOM 2199 O O . PHE A 1 284 ? -16.562 -0.496 -11.633 1 60.38 284 PHE A O 1
ATOM 2206 N N . ALA A 1 285 ? -17.016 -2.277 -10.344 1 60.31 285 ALA A N 1
ATOM 2207 C CA . ALA A 1 285 ? -18.438 -2.201 -10.625 1 60.31 285 ALA A CA 1
ATOM 2208 C C . ALA A 1 285 ? -19.047 -0.917 -10.062 1 60.31 285 ALA A C 1
ATOM 2210 O O . ALA A 1 285 ? -19.891 -0.291 -10.695 1 60.31 285 ALA A O 1
ATOM 2211 N N . ASP A 1 286 ? -18.516 -0.52 -8.984 1 55.97 286 ASP A N 1
ATOM 2212 C CA . ASP A 1 286 ? -19.078 0.655 -8.32 1 55.97 286 ASP A CA 1
ATOM 2213 C C . ASP A 1 286 ? -18.641 1.939 -9.023 1 55.97 286 ASP A C 1
ATOM 2215 O O . ASP A 1 286 ? -19.406 2.91 -9.07 1 55.97 286 ASP A O 1
ATOM 2219 N N . THR A 1 287 ? -17.484 1.845 -9.656 1 53.03 287 THR A N 1
ATOM 2220 C CA . THR A 1 287 ? -16.938 3.076 -10.211 1 53.03 287 THR A CA 1
ATOM 2221 C C . THR A 1 287 ? -17.203 3.168 -11.703 1 53.03 287 THR A C 1
ATOM 2223 O O . THR A 1 287 ? -17.578 4.23 -12.211 1 53.03 287 THR A O 1
ATOM 2226 N N . LEU A 1 288 ? -16.906 2.064 -12.359 1 60.5 288 LEU A N 1
ATOM 2227 C CA . LEU A 1 288 ? -16.969 2.096 -13.812 1 60.5 288 LEU A CA 1
ATOM 2228 C C . LEU A 1 288 ? -18.406 1.894 -14.297 1 60.5 288 LEU A C 1
ATOM 2230 O O . LEU A 1 288 ? -18.766 2.305 -15.406 1 60.5 288 LEU A O 1
ATOM 2234 N N . GLY A 1 289 ? -19.109 1.58 -13.461 1 62.66 289 GLY A N 1
ATOM 2235 C CA . GLY A 1 289 ? -20.422 1.146 -13.914 1 62.66 289 GLY A CA 1
ATOM 2236 C C . GLY A 1 289 ? -20.438 -0.287 -14.406 1 62.66 289 GLY A C 1
ATOM 2237 O O . GLY A 1 289 ? -19.391 -0.844 -14.75 1 62.66 289 GLY A O 1
ATOM 2238 N N . GLU A 1 290 ? -21.516 -0.801 -14.508 1 73.12 290 GLU A N 1
ATOM 2239 C CA . GLU A 1 290 ? -21.672 -2.219 -14.812 1 73.12 290 GLU A CA 1
ATOM 2240 C C . GLU A 1 290 ? -21.625 -2.465 -16.312 1 73.12 290 GLU A C 1
ATOM 2242 O O . GLU A 1 290 ? -21.172 -3.518 -16.766 1 73.12 290 GLU A O 1
ATOM 2247 N N . LYS A 1 291 ? -21.859 -1.436 -17.141 1 79.5 291 LYS A N 1
ATOM 2248 C CA . LYS A 1 291 ? -22.078 -1.666 -18.578 1 79.5 291 LYS A CA 1
ATOM 2249 C C . LYS A 1 291 ? -20.766 -2.047 -19.266 1 79.5 291 LYS A C 1
ATOM 2251 O O . LYS A 1 291 ? -20.672 -3.109 -19.891 1 79.5 291 LYS A O 1
ATOM 2256 N N . PRO A 1 292 ? -19.719 -1.241 -19.172 1 79.81 292 PRO A N 1
ATOM 2257 C CA . PRO A 1 292 ? -18.5 -1.618 -19.891 1 79.81 292 PRO A CA 1
ATOM 2258 C C . PRO A 1 292 ? -17.875 -2.906 -19.344 1 79.81 292 PRO A C 1
ATOM 2260 O O . PRO A 1 292 ? -17.312 -3.689 -20.125 1 79.81 292 PRO A O 1
ATOM 2263 N N . LEU A 1 293 ? -17.953 -3.096 -18.141 1 79.75 293 LEU A N 1
ATOM 2264 C CA . LEU A 1 293 ? -17.375 -4.293 -17.547 1 79.75 293 LEU A CA 1
ATOM 2265 C C . LEU A 1 293 ? -18.125 -5.543 -18 1 79.75 293 LEU A C 1
ATOM 2267 O O . LEU A 1 293 ? -17.516 -6.594 -18.219 1 79.75 293 LEU A O 1
ATOM 2271 N N . LEU A 1 294 ? -19.438 -5.375 -18.094 1 86.56 294 LEU A N 1
ATOM 2272 C CA . LEU A 1 294 ? -20.234 -6.5 -18.578 1 86.56 294 LEU A CA 1
ATOM 2273 C C . LEU A 1 294 ? -19.828 -6.887 -19.984 1 86.56 294 LEU A C 1
ATOM 2275 O O . LEU A 1 294 ? -19.734 -8.07 -20.312 1 86.56 294 LEU A O 1
ATOM 2279 N N . ILE A 1 295 ? -19.516 -5.918 -20.766 1 87.69 295 ILE A N 1
ATOM 2280 C CA . ILE A 1 295 ? -19.125 -6.172 -22.141 1 87.69 295 ILE A CA 1
ATOM 2281 C C . ILE A 1 295 ? -17.766 -6.859 -22.188 1 87.69 295 ILE A C 1
ATOM 2283 O O . ILE A 1 295 ? -17.594 -7.887 -22.844 1 87.69 295 ILE A O 1
ATOM 2287 N N . ILE A 1 296 ? -16.859 -6.363 -21.453 1 85.5 296 ILE A N 1
ATOM 2288 C CA . ILE A 1 296 ? -15.5 -6.891 -21.453 1 85.5 296 ILE A CA 1
ATOM 2289 C C . ILE A 1 296 ? -15.508 -8.32 -20.906 1 85.5 296 ILE A C 1
ATOM 2291 O O . ILE A 1 296 ? -14.859 -9.203 -21.453 1 85.5 296 ILE A O 1
ATOM 2295 N N . MET A 1 297 ? -16.234 -8.5 -19.844 1 89 297 MET A N 1
ATOM 2296 C CA . MET A 1 297 ? -16.266 -9.828 -19.234 1 89 297 MET A CA 1
ATOM 2297 C C . MET A 1 297 ? -16.953 -10.828 -20.156 1 89 297 MET A C 1
ATOM 2299 O O . MET A 1 297 ? -16.562 -11.992 -20.219 1 89 297 MET A O 1
ATOM 2303 N N . ASN A 1 298 ? -17.953 -10.352 -20.875 1 92.56 298 ASN A N 1
ATOM 2304 C CA . ASN A 1 298 ? -18.641 -11.25 -21.797 1 92.56 298 ASN A CA 1
ATOM 2305 C C . ASN A 1 298 ? -17.75 -11.602 -23 1 92.56 298 ASN A C 1
ATOM 2307 O O . ASN A 1 298 ? -17.781 -12.734 -23.469 1 92.56 298 ASN A O 1
ATOM 2311 N N . VAL A 1 299 ? -17.031 -10.672 -23.422 1 91.5 299 VAL A N 1
ATOM 2312 C CA . VAL A 1 299 ? -16.109 -10.953 -24.516 1 91.5 299 VAL A CA 1
ATOM 2313 C C . VAL A 1 299 ? -15.016 -11.922 -24.047 1 91.5 299 VAL A C 1
ATOM 2315 O O . VAL A 1 299 ? -14.633 -12.828 -24.781 1 91.5 299 VAL A O 1
ATOM 2318 N N . GLY A 1 300 ? -14.516 -11.656 -22.859 1 92.5 300 GLY A N 1
ATOM 2319 C CA . GLY A 1 300 ? -13.578 -12.602 -22.281 1 92.5 300 GLY A CA 1
ATOM 2320 C C . GLY A 1 300 ? -14.133 -14.008 -22.172 1 92.5 300 GLY A C 1
ATOM 2321 O O . GLY A 1 300 ? -13.445 -14.977 -22.5 1 92.5 300 GLY A O 1
ATOM 2322 N N . LEU A 1 301 ? -15.367 -14.109 -21.781 1 94.75 301 LEU A N 1
ATOM 2323 C CA . LEU A 1 301 ? -16.031 -15.406 -21.656 1 94.75 301 LEU A CA 1
ATOM 2324 C C . LEU A 1 301 ? -16.234 -16.047 -23.031 1 94.75 301 LEU A C 1
ATOM 2326 O O . LEU A 1 301 ? -16.109 -17.266 -23.172 1 94.75 301 LEU A O 1
ATOM 2330 N N . ALA A 1 302 ? -16.562 -15.203 -23.984 1 95.5 302 ALA A N 1
ATOM 2331 C CA . ALA A 1 302 ? -16.719 -15.703 -25.344 1 95.5 302 ALA A CA 1
ATOM 2332 C C . ALA A 1 302 ? -15.414 -16.297 -25.875 1 95.5 302 ALA A C 1
ATOM 2334 O O . ALA A 1 302 ? -15.414 -17.344 -26.516 1 95.5 302 ALA A O 1
ATOM 2335 N N . THR A 1 303 ? -14.391 -15.68 -25.578 1 94.12 303 THR A N 1
ATOM 2336 C CA . THR A 1 303 ? -13.078 -16.172 -26 1 94.12 303 THR A CA 1
ATOM 2337 C C . THR A 1 303 ? -12.773 -17.516 -25.344 1 94.12 303 THR A C 1
ATOM 2339 O O . THR A 1 303 ? -12.266 -18.438 -25.984 1 94.12 303 THR A O 1
ATOM 2342 N N . MET A 1 304 ? -13.117 -17.625 -24.094 1 95.38 304 MET A N 1
ATOM 2343 C CA . MET A 1 304 ? -12.891 -18.891 -23.391 1 95.38 304 MET A CA 1
ATOM 2344 C C . MET A 1 304 ? -13.766 -20 -23.984 1 95.38 304 MET A C 1
ATOM 2346 O O . MET A 1 304 ? -13.328 -21.141 -24.109 1 95.38 304 MET A O 1
ATOM 2350 N N . ALA A 1 305 ? -15 -19.641 -24.297 1 96.31 305 ALA A N 1
ATOM 2351 C CA . ALA A 1 305 ? -15.906 -20.609 -24.906 1 96.31 305 ALA A CA 1
ATOM 2352 C C . ALA A 1 305 ? -15.352 -21.125 -26.234 1 96.31 305 ALA A C 1
ATOM 2354 O O . ALA A 1 305 ? -15.445 -22.312 -26.547 1 96.31 305 ALA A O 1
ATOM 2355 N N . LEU A 1 306 ? -14.766 -20.266 -26.953 1 94.38 306 LEU A N 1
ATOM 2356 C CA . LEU A 1 306 ? -14.148 -20.656 -28.219 1 94.38 306 LEU A CA 1
ATOM 2357 C C . LEU A 1 306 ? -12.961 -21.578 -27.984 1 94.38 306 LEU A C 1
ATOM 2359 O O . LEU A 1 306 ? -12.766 -22.547 -28.734 1 94.38 306 LEU A O 1
ATOM 2363 N N . VAL A 1 307 ? -12.25 -21.312 -27 1 94 307 VAL A N 1
ATOM 2364 C CA . VAL A 1 307 ? -11.117 -22.156 -26.672 1 94 307 VAL A CA 1
ATOM 2365 C C . VAL A 1 307 ? -11.609 -23.547 -26.297 1 94 307 VAL A C 1
ATOM 2367 O O . VAL A 1 307 ? -11.062 -24.562 -26.766 1 94 307 VAL A O 1
ATOM 2370 N N . TRP A 1 308 ? -12.625 -23.625 -25.484 1 94.44 308 TRP A N 1
ATOM 2371 C CA . TRP A 1 308 ? -13.18 -24.922 -25.094 1 94.44 308 TRP A CA 1
ATOM 2372 C C . TRP A 1 308 ? -13.719 -25.672 -26.297 1 94.44 308 TRP A C 1
ATOM 2374 O O . TRP A 1 308 ? -13.68 -26.906 -26.328 1 94.44 308 TRP A O 1
ATOM 2384 N N . ALA A 1 309 ? -14.203 -24.984 -27.266 1 93.62 309 ALA A N 1
ATOM 2385 C CA . ALA A 1 309 ? -14.789 -25.609 -28.453 1 93.62 309 ALA A CA 1
ATOM 2386 C C . ALA A 1 309 ? -13.719 -26.281 -29.297 1 93.62 309 ALA A C 1
ATOM 2388 O O . ALA A 1 309 ? -13.984 -27.281 -29.953 1 93.62 309 ALA A O 1
ATOM 2389 N N . TYR A 1 310 ? -12.492 -25.797 -29.172 1 91.44 310 TYR A N 1
ATOM 2390 C CA . TYR A 1 310 ? -11.477 -26.281 -30.094 1 91.44 310 TYR A CA 1
ATOM 2391 C C . TYR A 1 310 ? -10.305 -26.891 -29.328 1 91.44 310 TYR A C 1
ATOM 2393 O O . TYR A 1 310 ? -9.297 -27.266 -29.922 1 91.44 310 TYR A O 1
ATOM 2401 N N . ILE A 1 311 ? -10.477 -27.031 -28.109 1 90 311 ILE A N 1
ATOM 2402 C CA . ILE A 1 311 ? -9.375 -27.547 -27.312 1 90 311 ILE A CA 1
ATOM 2403 C C . ILE A 1 311 ? -9.227 -29.047 -27.547 1 90 311 ILE A C 1
ATOM 2405 O O . ILE A 1 311 ? -10.195 -29.797 -27.406 1 90 311 ILE A O 1
ATOM 2409 N N . PRO A 1 312 ? -8.07 -29.453 -27.953 1 86.5 312 PRO A N 1
ATOM 2410 C CA . PRO A 1 312 ? -7.902 -30.891 -28.188 1 86.5 312 PRO A CA 1
ATOM 2411 C C . PRO A 1 312 ? -7.812 -31.688 -26.891 1 86.5 312 PRO A C 1
ATOM 2413 O O . PRO A 1 312 ? -7.398 -31.156 -25.859 1 86.5 312 PRO A O 1
ATOM 2416 N N . ALA A 1 313 ? -8.281 -32.938 -26.922 1 84.38 313 ALA A N 1
ATOM 2417 C CA . ALA A 1 313 ? -8.336 -33.781 -25.734 1 84.38 313 ALA A CA 1
ATOM 2418 C C . ALA A 1 313 ? -6.945 -34.312 -25.375 1 84.38 313 ALA A C 1
ATOM 2420 O O . ALA A 1 313 ? -6.754 -34.906 -24.312 1 84.38 313 ALA A O 1
ATOM 2421 N N . SER A 1 314 ? -5.992 -34 -26.156 1 80.56 314 SER A N 1
ATOM 2422 C CA . SER A 1 314 ? -4.676 -34.594 -25.984 1 80.56 314 SER A CA 1
ATOM 2423 C C . SER A 1 314 ? -3.75 -33.688 -25.188 1 80.56 314 SER A C 1
ATOM 2425 O O . SER A 1 314 ? -2.619 -34.062 -24.875 1 80.56 314 SER A O 1
ATOM 2427 N N . LEU A 1 315 ? -4.324 -32.625 -24.75 1 81.12 315 LEU A N 1
ATOM 2428 C CA . LEU A 1 315 ? -3.463 -31.688 -24.047 1 81.12 315 LEU A CA 1
ATOM 2429 C C . LEU A 1 315 ? -3.273 -32.094 -22.594 1 81.12 315 LEU A C 1
ATOM 2431 O O . LEU A 1 315 ? -4.074 -32.844 -22.047 1 81.12 315 LEU A O 1
ATOM 2435 N N . PRO A 1 316 ? -2.229 -31.578 -22.031 1 69.88 316 PRO A N 1
ATOM 2436 C CA . PRO A 1 316 ? -2.023 -31.859 -20.609 1 69.88 316 PRO A CA 1
ATOM 2437 C C . PRO A 1 316 ? -3.145 -31.312 -19.734 1 69.88 316 PRO A C 1
ATOM 2439 O O . PRO A 1 316 ? -3.777 -30.312 -20.094 1 69.88 316 PRO A O 1
ATOM 2442 N N . VAL A 1 317 ? -3.416 -31.953 -18.641 1 77.38 317 VAL A N 1
ATOM 2443 C CA . VAL A 1 317 ? -4.523 -31.672 -17.75 1 77.38 317 VAL A CA 1
ATOM 2444 C C . VAL A 1 317 ? -4.43 -30.219 -17.25 1 77.38 317 VAL A C 1
ATOM 2446 O O . VAL A 1 317 ? -5.449 -29.547 -17.094 1 77.38 317 VAL A O 1
ATOM 2449 N N . ALA A 1 318 ? -3.266 -29.688 -17.078 1 78.25 318 ALA A N 1
ATOM 2450 C CA . ALA A 1 318 ? -3.043 -28.344 -16.562 1 78.25 318 ALA A CA 1
ATOM 2451 C C . ALA A 1 318 ? -3.654 -27.281 -17.469 1 78.25 318 ALA A C 1
ATOM 2453 O O . ALA A 1 318 ? -4.109 -26.234 -17 1 78.25 318 ALA A O 1
ATOM 2454 N N . VAL A 1 319 ? -3.666 -27.609 -18.703 1 82.44 319 VAL A N 1
ATOM 2455 C CA . VAL A 1 319 ? -4.199 -26.641 -19.672 1 82.44 319 VAL A CA 1
ATOM 2456 C C . VAL A 1 319 ? -5.707 -26.484 -19.469 1 82.44 319 VAL A C 1
ATOM 2458 O O . VAL A 1 319 ? -6.238 -25.375 -19.516 1 82.44 319 VAL A O 1
ATOM 2461 N N . TYR A 1 320 ? -6.332 -27.594 -19.156 1 89.06 320 TYR A N 1
ATOM 2462 C CA . TYR A 1 320 ? -7.773 -27.547 -18.938 1 89.06 320 TYR A CA 1
ATOM 2463 C C . TYR A 1 320 ? -8.102 -26.766 -17.672 1 89.06 320 TYR A C 1
ATOM 2465 O O . TYR A 1 320 ? -9.086 -26.016 -17.625 1 89.06 320 TYR A O 1
ATOM 2473 N N . PHE A 1 321 ? -7.207 -26.906 -16.719 1 87.62 321 PHE A N 1
ATOM 2474 C CA . PHE A 1 321 ? -7.41 -26.188 -15.453 1 87.62 321 PHE A CA 1
ATOM 2475 C C . PHE A 1 321 ? -7.168 -24.688 -15.633 1 87.62 321 PHE A C 1
ATOM 2477 O O . PHE A 1 321 ? -7.887 -23.875 -15.062 1 87.62 321 PHE A O 1
ATOM 2484 N N . LEU A 1 322 ? -6.227 -24.359 -16.406 1 87.06 322 LEU A N 1
ATOM 2485 C CA . LEU A 1 322 ? -5.926 -22.953 -16.656 1 87.06 322 LEU A CA 1
ATOM 2486 C C . LEU A 1 322 ? -7.066 -22.281 -17.422 1 87.06 322 LEU A C 1
ATOM 2488 O O . LEU A 1 322 ? -7.484 -21.172 -17.062 1 87.06 322 LEU A O 1
ATOM 2492 N N . VAL A 1 323 ? -7.52 -22.969 -18.422 1 90.88 323 VAL A N 1
ATOM 2493 C CA . VAL A 1 323 ? -8.633 -22.422 -19.203 1 90.88 323 VAL A CA 1
ATOM 2494 C C . VAL A 1 323 ? -9.883 -22.359 -18.312 1 90.88 323 VAL A C 1
ATOM 2496 O O . VAL A 1 323 ? -10.656 -21.406 -18.406 1 90.88 323 VAL A O 1
ATOM 2499 N N . GLY A 1 324 ? -9.953 -23.391 -17.5 1 92.81 324 GLY A N 1
ATOM 2500 C CA . GLY A 1 324 ? -11.055 -23.391 -16.562 1 92.81 324 GLY A CA 1
ATOM 2501 C C . GLY A 1 324 ? -11 -22.234 -15.578 1 92.81 324 GLY A C 1
ATOM 2502 O O . GLY A 1 324 ? -12.023 -21.609 -15.289 1 92.81 324 GLY A O 1
ATOM 2503 N N . PHE A 1 325 ? -9.844 -21.953 -15.141 1 91.31 325 PHE A N 1
ATOM 2504 C CA . PHE A 1 325 ? -9.648 -20.859 -14.195 1 91.31 325 PHE A CA 1
ATOM 2505 C C . PHE A 1 325 ? -10.148 -19.547 -14.789 1 91.31 325 PHE A C 1
ATOM 2507 O O . PHE A 1 325 ? -10.922 -18.828 -14.156 1 91.31 325 PHE A O 1
ATOM 2514 N N . PHE A 1 326 ? -9.773 -19.266 -15.953 1 91.25 326 PHE A N 1
ATOM 2515 C CA . PHE A 1 326 ? -10.172 -18 -16.594 1 91.25 326 PHE A CA 1
ATOM 2516 C C . PHE A 1 326 ? -11.664 -18 -16.906 1 91.25 326 PHE A C 1
ATOM 2518 O O . PHE A 1 326 ? -12.32 -16.969 -16.797 1 91.25 326 PHE A O 1
ATOM 2525 N N . THR A 1 327 ? -12.18 -19.156 -17.266 1 94.06 327 THR A N 1
ATOM 2526 C CA . THR A 1 327 ? -13.609 -19.266 -17.516 1 94.06 327 THR A CA 1
ATOM 2527 C C . THR A 1 327 ? -14.414 -18.906 -16.266 1 94.06 327 THR A C 1
ATOM 2529 O O . THR A 1 327 ? -15.328 -18.078 -16.328 1 94.06 327 THR A O 1
ATOM 2532 N N . PHE A 1 328 ? -13.984 -19.469 -15.148 1 91.5 328 PHE A N 1
ATOM 2533 C CA . PHE A 1 328 ? -14.703 -19.219 -13.906 1 91.5 328 PHE A CA 1
ATOM 2534 C C . PHE A 1 328 ? -14.531 -17.781 -13.461 1 91.5 328 PHE A C 1
ATOM 2536 O O . PHE A 1 328 ? -15.445 -17.188 -12.867 1 91.5 328 PHE A O 1
ATOM 2543 N N . PHE A 1 329 ? -13.398 -17.234 -13.703 1 89 329 PHE A N 1
ATOM 2544 C CA . PHE A 1 329 ? -13.141 -15.828 -13.367 1 89 329 PHE A CA 1
ATOM 2545 C C . PHE A 1 329 ? -14.133 -14.914 -14.086 1 89 329 PHE A C 1
ATOM 2547 O O . PHE A 1 329 ? -14.758 -14.062 -13.461 1 89 329 PHE A O 1
ATOM 2554 N N . PHE A 1 330 ? -14.289 -15.156 -15.375 1 91.88 330 PHE A N 1
ATOM 2555 C CA . PHE A 1 330 ? -15.188 -14.32 -16.172 1 91.88 330 PHE A CA 1
ATOM 2556 C C . PHE A 1 330 ? -16.641 -14.594 -15.797 1 91.88 330 PHE A C 1
ATOM 2558 O O . PHE A 1 330 ? -17.453 -13.664 -15.734 1 91.88 330 PHE A O 1
ATOM 2565 N N . LEU A 1 331 ? -16.953 -15.812 -15.508 1 91.06 331 LEU A N 1
ATOM 2566 C CA . LEU A 1 331 ? -18.312 -16.188 -15.156 1 91.06 331 LEU A CA 1
ATOM 2567 C C . LEU A 1 331 ? -18.734 -15.531 -13.844 1 91.06 331 LEU A C 1
ATOM 2569 O O . LEU A 1 331 ? -19.828 -14.977 -13.742 1 91.06 331 LEU A O 1
ATOM 2573 N N . ARG A 1 332 ? -17.891 -15.656 -12.961 1 84.25 332 ARG A N 1
ATOM 2574 C CA . ARG A 1 332 ? -18.203 -15.078 -11.656 1 84.25 332 ARG A CA 1
ATOM 2575 C C . ARG A 1 332 ? -18.266 -13.555 -11.734 1 84.25 332 ARG A C 1
ATOM 2577 O O . ARG A 1 332 ? -19.109 -12.922 -11.094 1 84.25 332 ARG A O 1
ATOM 2584 N N . SER A 1 333 ? -17.359 -13 -12.445 1 84.19 333 SER A N 1
ATOM 2585 C CA . SER A 1 333 ? -17.391 -11.555 -12.656 1 84.19 333 SER A CA 1
ATOM 2586 C C . SER A 1 333 ? -18.719 -11.117 -13.273 1 84.19 333 SER A C 1
ATOM 2588 O O . SER A 1 333 ? -19.312 -10.125 -12.828 1 84.19 333 SER A O 1
ATOM 2590 N N . LEU A 1 334 ? -19.141 -11.883 -14.195 1 87.19 334 LEU A N 1
ATOM 2591 C CA . LEU A 1 334 ? -20.406 -11.578 -14.852 1 87.19 334 LEU A CA 1
ATOM 2592 C C . LEU A 1 334 ? -21.578 -11.711 -13.883 1 87.19 334 LEU A C 1
ATOM 2594 O O . LEU A 1 334 ? -22.516 -10.914 -13.922 1 87.19 334 LEU A O 1
ATOM 2598 N N . LEU A 1 335 ? -21.5 -12.625 -13 1 80.94 335 LEU A N 1
ATOM 2599 C CA . LEU A 1 335 ? -22.547 -12.844 -12.023 1 80.94 335 LEU A CA 1
ATOM 2600 C C . LEU A 1 335 ? -22.688 -11.641 -11.094 1 80.94 335 LEU A C 1
ATOM 2602 O O . LEU A 1 335 ? -23.812 -11.18 -10.844 1 80.94 335 LEU A O 1
ATOM 2606 N N . THR A 1 336 ? -21.641 -11.203 -10.719 1 74.62 336 THR A N 1
ATOM 2607 C CA . THR A 1 336 ? -21.641 -10.07 -9.805 1 74.62 336 THR A CA 1
ATOM 2608 C C . THR A 1 336 ? -22.156 -8.812 -10.5 1 74.62 336 THR A C 1
ATOM 2610 O O . THR A 1 336 ? -23 -8.094 -9.953 1 74.62 336 THR A O 1
ATOM 2613 N N . LEU A 1 337 ? -21.703 -8.562 -11.664 1 77.38 337 LEU A N 1
ATOM 2614 C CA . LEU A 1 337 ? -22.031 -7.348 -12.398 1 77.38 337 LEU A CA 1
ATOM 2615 C C . LEU A 1 337 ? -23.5 -7.355 -12.82 1 77.38 337 LEU A C 1
ATOM 2617 O O . LEU A 1 337 ? -24.188 -6.34 -12.711 1 77.38 337 LEU A O 1
ATOM 2621 N N . LYS A 1 338 ? -24 -8.484 -13.273 1 79.56 338 LYS A N 1
ATOM 2622 C CA . LYS A 1 338 ? -25.375 -8.547 -13.75 1 79.56 338 LYS A CA 1
ATOM 2623 C C . LYS A 1 338 ? -26.359 -8.469 -12.586 1 79.56 338 LYS A C 1
ATOM 2625 O O . LYS A 1 338 ? -27.453 -7.926 -12.727 1 79.56 338 LYS A O 1
ATOM 2630 N N . SER A 1 339 ? -25.922 -9.039 -11.477 1 73 339 SER A N 1
ATOM 2631 C CA . SER A 1 339 ? -26.781 -8.945 -10.297 1 73 339 SER A CA 1
ATOM 2632 C C . SER A 1 339 ? -26.906 -7.5 -9.828 1 73 339 SER A C 1
ATOM 2634 O O . SER A 1 339 ? -28 -7.062 -9.438 1 73 339 SER A O 1
ATOM 2636 N N . ALA A 1 340 ? -25.844 -6.844 -9.859 1 68.38 340 ALA A N 1
ATOM 2637 C CA . ALA A 1 340 ? -25.859 -5.434 -9.477 1 68.38 340 ALA A CA 1
ATOM 2638 C C . ALA A 1 340 ? -26.719 -4.613 -10.438 1 68.38 340 ALA A C 1
ATOM 2640 O O . ALA A 1 340 ? -27.484 -3.75 -10.016 1 68.38 340 ALA A O 1
ATOM 2641 N N . ALA A 1 341 ? -26.578 -4.914 -11.672 1 70.75 341 ALA A N 1
ATOM 2642 C CA . ALA A 1 341 ? -27.344 -4.199 -12.688 1 70.75 341 ALA A CA 1
ATOM 2643 C C . ALA A 1 341 ? -28.844 -4.465 -12.523 1 70.75 341 ALA A C 1
ATOM 2645 O O . ALA A 1 341 ? -29.672 -3.564 -12.727 1 70.75 341 ALA A O 1
ATOM 2646 N N . LEU A 1 342 ? -29.156 -5.645 -12.156 1 72 342 LEU A N 1
ATOM 2647 C CA . LEU A 1 342 ? -30.547 -6.008 -11.969 1 72 342 LEU A CA 1
ATOM 2648 C C . LEU A 1 342 ? -31.141 -5.289 -10.758 1 72 342 LEU A C 1
ATOM 2650 O O . LEU A 1 342 ? -32.25 -4.77 -10.828 1 72 342 LEU A O 1
ATOM 2654 N N . VAL A 1 343 ? -30.422 -5.219 -9.734 1 63.66 343 VAL A N 1
ATOM 2655 C CA . VAL A 1 343 ? -30.891 -4.598 -8.5 1 63.66 343 VAL A CA 1
ATOM 2656 C C . VAL A 1 343 ? -31.125 -3.107 -8.734 1 63.66 343 VAL A C 1
ATOM 2658 O O . VAL A 1 343 ? -32.094 -2.541 -8.227 1 63.66 343 VAL A O 1
ATOM 2661 N N . ARG A 1 344 ? -30.359 -2.543 -9.445 1 62.78 344 ARG A N 1
ATOM 2662 C CA . ARG A 1 344 ? -30.469 -1.114 -9.711 1 62.78 344 ARG A CA 1
ATOM 2663 C C . ARG A 1 344 ? -31.688 -0.817 -10.586 1 62.78 344 ARG A C 1
ATOM 2665 O O . ARG A 1 344 ? -32.25 0.281 -10.531 1 62.78 344 ARG A O 1
ATOM 2672 N N . SER A 1 345 ? -32.062 -1.792 -11.312 1 66.38 345 SER A N 1
ATOM 2673 C CA . SER A 1 345 ? -33.156 -1.582 -12.258 1 66.38 345 SER A CA 1
ATOM 2674 C C . SER A 1 345 ? -34.5 -1.881 -11.625 1 66.38 345 SER A C 1
ATOM 2676 O O . SER A 1 345 ? -35.562 -1.668 -12.242 1 66.38 345 SER A O 1
ATOM 2678 N N . ILE A 1 346 ? -34.469 -2.314 -10.375 1 65.06 346 ILE A N 1
ATOM 2679 C CA . ILE A 1 346 ? -35.719 -2.635 -9.711 1 65.06 346 ILE A CA 1
ATOM 2680 C C . ILE A 1 346 ? -36.469 -1.347 -9.383 1 65.06 346 ILE A C 1
ATOM 2682 O O . ILE A 1 346 ? -35.938 -0.472 -8.688 1 65.06 346 ILE A O 1
ATOM 2686 N N . PRO A 1 347 ? -37.562 -1.217 -10.031 1 60.25 347 PRO A N 1
ATOM 2687 C CA . PRO A 1 347 ? -38.344 -0.012 -9.727 1 60.25 347 PRO A CA 1
ATOM 2688 C C . PRO A 1 347 ? -38.781 0.059 -8.266 1 60.25 347 PRO A C 1
ATOM 2690 O O . PRO A 1 347 ? -38.906 -0.977 -7.609 1 60.25 347 PRO A O 1
ATOM 2693 N N . GLU A 1 348 ? -38.906 1.255 -7.629 1 54.94 348 GLU A N 1
ATOM 2694 C CA . GLU A 1 348 ? -39.25 1.477 -6.227 1 54.94 348 GLU A CA 1
ATOM 2695 C C . GLU A 1 348 ? -40.656 0.966 -5.918 1 54.94 348 GLU A C 1
ATOM 2697 O O . GLU A 1 348 ? -40.906 0.44 -4.832 1 54.94 348 GLU A O 1
ATOM 2702 N N . ARG A 1 349 ? -41.625 1.143 -6.777 1 54.41 349 ARG A N 1
ATOM 2703 C CA . ARG A 1 349 ? -43.031 0.834 -6.496 1 54.41 349 ARG A CA 1
ATOM 2704 C C . ARG A 1 349 ? -43.344 -0.619 -6.832 1 54.41 349 ARG A C 1
ATOM 2706 O O . ARG A 1 349 ? -44.219 -1.233 -6.199 1 54.41 349 ARG A O 1
ATOM 2713 N N . ASP A 1 350 ? -42.656 -1.25 -8 1 61.16 350 ASP A N 1
ATOM 2714 C CA . ASP A 1 350 ? -43 -2.576 -8.523 1 61.16 350 ASP A CA 1
ATOM 2715 C C . ASP A 1 350 ? -41.812 -3.537 -8.336 1 61.16 350 ASP A C 1
ATOM 2717 O O . ASP A 1 350 ? -41.406 -4.207 -9.281 1 61.16 350 ASP A O 1
ATOM 2721 N N . ARG A 1 351 ? -41.469 -3.721 -7.129 1 61.31 351 ARG A N 1
ATOM 2722 C CA . ARG A 1 351 ? -40.281 -4.535 -6.867 1 61.31 351 ARG A CA 1
ATOM 2723 C C . ARG A 1 351 ? -40.594 -6.023 -6.984 1 61.31 351 ARG A C 1
ATOM 2725 O O . ARG A 1 351 ? -39.844 -6.781 -7.586 1 61.31 351 ARG A O 1
ATOM 2732 N N . VAL A 1 352 ? -41.719 -6.426 -6.402 1 60.34 352 VAL A N 1
ATOM 2733 C CA . VAL A 1 352 ? -42.094 -7.84 -6.328 1 60.34 352 VAL A CA 1
ATOM 2734 C C . VAL A 1 352 ? -42.375 -8.375 -7.727 1 60.34 352 VAL A C 1
ATOM 2736 O O . VAL A 1 352 ? -41.812 -9.383 -8.148 1 60.34 352 VAL A O 1
ATOM 2739 N N . PRO A 1 353 ? -43.219 -7.594 -8.43 1 63.12 353 PRO A N 1
ATOM 2740 C CA . PRO A 1 353 ? -43.469 -8.102 -9.773 1 63.12 353 PRO A CA 1
ATOM 2741 C C . PRO A 1 353 ? -42.219 -8.148 -10.641 1 63.12 353 PRO A C 1
ATOM 2743 O O . PRO A 1 353 ? -42.062 -9.062 -11.453 1 63.12 353 PRO A O 1
ATOM 2746 N N . TYR A 1 354 ? -41.344 -7.328 -10.461 1 70.19 354 TYR A N 1
ATOM 2747 C CA . TYR A 1 354 ? -40.125 -7.293 -11.258 1 70.19 354 TYR A CA 1
ATOM 2748 C C . TYR A 1 354 ? -39.219 -8.461 -10.914 1 70.19 354 TYR A C 1
ATOM 2750 O O . TYR A 1 354 ? -38.688 -9.125 -11.805 1 70.19 354 TYR A O 1
ATOM 2758 N N . THR A 1 355 ? -39.094 -8.703 -9.727 1 68.44 355 THR A N 1
ATOM 2759 C CA . THR A 1 355 ? -38.219 -9.789 -9.305 1 68.44 355 THR A CA 1
ATOM 2760 C C . THR A 1 355 ? -38.812 -11.141 -9.703 1 68.44 355 THR A C 1
ATOM 2762 O O . THR A 1 355 ? -38.094 -12.062 -10.062 1 68.44 355 THR A O 1
ATOM 2765 N N . SER A 1 356 ? -40.125 -11.188 -9.602 1 68.31 356 SER A N 1
ATOM 2766 C CA . SER A 1 356 ? -40.781 -12.414 -10.023 1 68.31 356 SER A CA 1
ATOM 2767 C C . SER A 1 356 ? -40.594 -12.648 -11.523 1 68.31 356 SER A C 1
ATOM 2769 O O . SER A 1 356 ? -40.375 -13.773 -11.961 1 68.31 356 SER A O 1
ATOM 2771 N N . MET A 1 357 ? -40.719 -11.68 -12.203 1 71.75 357 MET A N 1
ATOM 2772 C CA . MET A 1 357 ? -40.5 -11.789 -13.648 1 71.75 357 MET A CA 1
ATOM 2773 C C . MET A 1 357 ? -39.062 -12.164 -13.969 1 71.75 357 MET A C 1
ATOM 2775 O O . MET A 1 357 ? -38.812 -12.977 -14.859 1 71.75 357 MET A O 1
ATOM 2779 N N . ALA A 1 358 ? -38.188 -11.555 -13.312 1 75.81 358 ALA A N 1
ATOM 2780 C CA . ALA A 1 358 ? -36.75 -11.852 -13.531 1 75.81 358 ALA A CA 1
ATOM 2781 C C . ALA A 1 358 ? -36.469 -13.328 -13.273 1 75.81 358 ALA A C 1
ATOM 2783 O O . ALA A 1 358 ? -35.75 -13.969 -14.062 1 75.81 358 ALA A O 1
ATOM 2784 N N . ASN A 1 359 ? -37.062 -13.805 -12.297 1 73.12 359 ASN A N 1
ATOM 2785 C CA . ASN A 1 359 ? -36.844 -15.211 -11.969 1 73.12 359 ASN A CA 1
ATOM 2786 C C . ASN A 1 359 ? -37.5 -16.125 -12.992 1 73.12 359 ASN A C 1
ATOM 2788 O O . ASN A 1 359 ? -36.938 -17.188 -13.328 1 73.12 359 ASN A O 1
ATOM 2792 N N . MET A 1 360 ? -38.656 -15.734 -13.414 1 74.75 360 MET A N 1
ATOM 2793 C CA . MET A 1 360 ? -39.312 -16.531 -14.43 1 74.75 360 MET A CA 1
ATOM 2794 C C . MET A 1 360 ? -38.5 -16.578 -15.719 1 74.75 360 MET A C 1
ATOM 2796 O O . MET A 1 360 ? -38.312 -17.656 -16.297 1 74.75 360 MET A O 1
ATOM 2800 N N . LEU A 1 361 ? -38.156 -15.469 -16.125 1 78.31 361 LEU A N 1
ATOM 2801 C CA . LEU A 1 361 ? -37.344 -15.406 -17.359 1 78.31 361 LEU A CA 1
ATOM 2802 C C . LEU A 1 361 ? -36.062 -16.188 -17.203 1 78.31 361 LEU A C 1
ATOM 2804 O O . LEU A 1 361 ? -35.625 -16.844 -18.141 1 78.31 361 LEU A O 1
ATOM 2808 N N . LEU A 1 362 ? -35.5 -16.078 -16.094 1 82.38 362 LEU A N 1
ATOM 2809 C CA . LEU A 1 362 ? -34.281 -16.828 -15.805 1 82.38 362 LEU A CA 1
ATOM 2810 C C . LEU A 1 362 ? -34.531 -18.328 -15.938 1 82.38 362 LEU A C 1
ATOM 2812 O O . LEU A 1 362 ? -33.719 -19.031 -16.531 1 82.38 362 LEU A O 1
ATOM 2816 N N . GLY A 1 363 ? -35.625 -18.734 -15.406 1 81.12 363 GLY A N 1
ATOM 2817 C CA . GLY A 1 363 ? -35.969 -20.156 -15.484 1 81.12 363 GLY A CA 1
ATOM 2818 C C . GLY A 1 363 ? -36.156 -20.641 -16.906 1 81.12 363 GLY A C 1
ATOM 2819 O O . GLY A 1 363 ? -35.625 -21.688 -17.297 1 81.12 363 GLY A O 1
ATOM 2820 N N . VAL A 1 364 ? -36.812 -19.906 -17.641 1 82.5 364 VAL A N 1
ATOM 2821 C CA . VAL A 1 364 ? -37.125 -20.297 -19.016 1 82.5 364 VAL A CA 1
ATOM 2822 C C . VAL A 1 364 ? -35.844 -20.312 -19.859 1 82.5 364 VAL A C 1
ATOM 2824 O O . VAL A 1 364 ? -35.594 -21.266 -20.609 1 82.5 364 VAL A O 1
ATOM 2827 N N . VAL A 1 365 ? -35.094 -19.312 -19.703 1 87.44 365 VAL A N 1
ATOM 2828 C CA . VAL A 1 365 ? -33.875 -19.188 -20.5 1 87.44 365 VAL A CA 1
ATOM 2829 C C . VAL A 1 365 ? -32.875 -20.266 -20.078 1 87.44 365 VAL A C 1
ATOM 2831 O O . VAL A 1 365 ? -32.25 -20.906 -20.938 1 87.44 365 VAL A O 1
ATOM 2834 N N . ALA A 1 366 ? -32.781 -20.453 -18.844 1 87.88 366 ALA A N 1
ATOM 2835 C CA . ALA A 1 366 ? -31.844 -21.453 -18.328 1 87.88 366 ALA A CA 1
ATOM 2836 C C . ALA A 1 366 ? -32.219 -22.859 -18.828 1 87.88 366 ALA A C 1
ATOM 2838 O O . ALA A 1 366 ? -31.359 -23.609 -19.266 1 87.88 366 ALA A O 1
ATOM 2839 N N . LEU A 1 367 ? -33.5 -23.172 -18.75 1 87.25 367 LEU A N 1
ATOM 2840 C CA . LEU A 1 367 ? -33.969 -24.484 -19.188 1 87.25 367 LEU A CA 1
ATOM 2841 C C . LEU A 1 367 ? -33.75 -24.656 -20.688 1 87.25 367 LEU A C 1
ATOM 2843 O O . LEU A 1 367 ? -33.281 -25.703 -21.141 1 87.25 367 LEU A O 1
ATOM 2847 N N . SER A 1 368 ? -34.062 -23.688 -21.406 1 90.56 368 SER A N 1
ATOM 2848 C CA . SER A 1 368 ? -33.938 -23.75 -22.859 1 90.56 368 SER A CA 1
ATOM 2849 C C . SER A 1 368 ? -32.469 -23.922 -23.266 1 90.56 368 SER A C 1
ATOM 2851 O O . SER A 1 368 ? -32.156 -24.75 -24.125 1 90.56 368 SER A O 1
ATOM 2853 N N . LEU A 1 369 ? -31.656 -23.188 -22.641 1 92.94 369 LEU A N 1
ATOM 2854 C CA . LEU A 1 369 ? -30.234 -23.234 -23 1 92.94 369 LEU A CA 1
ATOM 2855 C C . LEU A 1 369 ? -29.594 -24.531 -22.531 1 92.94 369 LEU A C 1
ATOM 2857 O O . LEU A 1 369 ? -28.719 -25.094 -23.203 1 92.94 369 LEU A O 1
ATOM 2861 N N . GLY A 1 370 ? -30.062 -25 -21.375 1 92.38 370 GLY A N 1
ATOM 2862 C CA . GLY A 1 370 ? -29.562 -26.281 -20.906 1 92.38 370 GLY A CA 1
ATOM 2863 C C . GLY A 1 370 ? -29.922 -27.438 -21.828 1 92.38 370 GLY A C 1
ATOM 2864 O O . GLY A 1 370 ? -29.062 -28.25 -22.172 1 92.38 370 GLY A O 1
ATOM 2865 N N . LEU A 1 371 ? -31.141 -27.438 -22.203 1 93.12 371 LEU A N 1
ATOM 2866 C CA . LEU A 1 371 ? -31.594 -28.484 -23.109 1 93.12 371 LEU A CA 1
ATOM 2867 C C . LEU A 1 371 ? -30.922 -28.359 -24.484 1 93.12 371 LEU A C 1
ATOM 2869 O O . LEU A 1 371 ? -30.5 -29.344 -25.062 1 93.12 371 LEU A O 1
ATOM 2873 N N . ALA A 1 372 ? -30.766 -27.156 -24.906 1 94.69 372 ALA A N 1
ATOM 2874 C CA . ALA A 1 372 ? -30.094 -26.906 -26.188 1 94.69 372 ALA A CA 1
ATOM 2875 C C . ALA A 1 372 ? -28.641 -27.391 -26.141 1 94.69 372 ALA A C 1
ATOM 2877 O O . ALA A 1 372 ? -28.141 -27.984 -27.094 1 94.69 372 ALA A O 1
ATOM 2878 N N . GLY A 1 373 ? -28 -27.094 -25.094 1 94.69 373 GLY A N 1
ATOM 2879 C CA . GLY A 1 373 ? -26.641 -27.562 -24.938 1 94.69 373 GLY A CA 1
ATOM 2880 C C . GLY A 1 373 ? -26.5 -29.062 -25.016 1 94.69 373 GLY A C 1
ATOM 2881 O O . GLY A 1 373 ? -25.562 -29.578 -25.625 1 94.69 373 GLY A O 1
ATOM 2882 N N . GLY A 1 374 ? -27.391 -29.797 -24.328 1 93.88 374 GLY A N 1
ATOM 2883 C CA . GLY A 1 374 ? -27.391 -31.25 -24.375 1 93.88 374 GLY A CA 1
ATOM 2884 C C . GLY A 1 374 ? -27.641 -31.812 -25.766 1 93.88 374 GLY A C 1
ATOM 2885 O O . GLY A 1 374 ? -26.953 -32.719 -26.203 1 93.88 374 GLY A O 1
ATOM 2886 N N . ILE A 1 375 ? -28.547 -31.219 -26.438 1 94.38 375 ILE A N 1
ATOM 2887 C CA . ILE A 1 375 ? -28.891 -31.641 -27.797 1 94.38 375 ILE A CA 1
ATOM 2888 C C . ILE A 1 375 ? -27.703 -31.406 -28.719 1 94.38 375 ILE A C 1
ATOM 2890 O O . ILE A 1 375 ? -27.359 -32.281 -29.531 1 94.38 375 ILE A O 1
ATOM 2894 N N . LEU A 1 376 ? -27.109 -30.297 -28.578 1 94.88 376 LEU A N 1
ATOM 2895 C CA . LEU A 1 376 ? -25.969 -29.938 -29.438 1 94.88 376 LEU A CA 1
ATOM 2896 C C . LEU A 1 376 ? -24.797 -30.859 -29.172 1 94.88 376 LEU A C 1
ATOM 2898 O O . LEU A 1 376 ? -24.016 -31.172 -30.078 1 94.88 376 LEU A O 1
ATOM 2902 N N . ALA A 1 377 ? -24.672 -31.312 -27.953 1 94.38 377 ALA A N 1
ATOM 2903 C CA . ALA A 1 377 ? -23.625 -32.281 -27.641 1 94.38 377 ALA A CA 1
ATOM 2904 C C . ALA A 1 377 ? -23.828 -33.594 -28.375 1 94.38 377 ALA A C 1
ATOM 2906 O O . ALA A 1 377 ? -22.875 -34.188 -28.891 1 94.38 377 ALA A O 1
ATOM 2907 N N . ASP A 1 378 ? -25.062 -34.031 -28.438 1 92.56 378 ASP A N 1
ATOM 2908 C CA . ASP A 1 378 ? -25.391 -35.25 -29.141 1 92.56 378 ASP A CA 1
ATOM 2909 C C . ASP A 1 378 ? -25.156 -35.094 -30.656 1 92.56 378 ASP A C 1
ATOM 2911 O O . ASP A 1 378 ? -24.688 -36.031 -31.312 1 92.56 378 ASP A O 1
ATOM 2915 N N . VAL A 1 379 ? -25.469 -33.938 -31.125 1 91.56 379 VAL A N 1
ATOM 2916 C CA . VAL A 1 379 ? -25.266 -33.656 -32.531 1 91.56 379 VAL A CA 1
ATOM 2917 C C . VAL A 1 379 ? -23.781 -33.594 -32.844 1 91.56 379 VAL A C 1
ATOM 2919 O O . VAL A 1 379 ? -23.328 -34 -33.906 1 91.56 379 VAL A O 1
ATOM 2922 N N . SER A 1 380 ? -23.062 -33 -31.984 1 90.38 380 SER A N 1
ATOM 2923 C CA . SER A 1 380 ? -21.625 -32.844 -32.156 1 90.38 380 SER A CA 1
ATOM 2924 C C . SER A 1 380 ? -20.938 -34.188 -32.375 1 90.38 380 SER A C 1
ATOM 2926 O O . SER A 1 380 ? -19.969 -34.281 -33.156 1 90.38 380 SER A O 1
ATOM 2928 N N . ALA A 1 381 ? -21.391 -35.219 -31.688 1 82.19 381 ALA A N 1
ATOM 2929 C CA . ALA A 1 381 ? -20.797 -36.562 -31.812 1 82.19 381 ALA A CA 1
ATOM 2930 C C . ALA A 1 381 ? -20.953 -37.094 -33.219 1 82.19 381 ALA A C 1
ATOM 2932 O O . ALA A 1 381 ? -20.172 -37.969 -33.656 1 82.19 381 ALA A O 1
ATOM 2933 N N . ARG A 1 382 ? -21.906 -36.562 -34.062 1 83.56 382 ARG A N 1
ATOM 2934 C CA . ARG A 1 382 ? -22.203 -37.094 -35.406 1 83.56 382 ARG A CA 1
ATOM 2935 C C . ARG A 1 382 ? -21.609 -36.219 -36.5 1 83.56 382 ARG A C 1
ATOM 2937 O O . ARG A 1 382 ? -21.609 -36.594 -37.656 1 83.56 382 ARG A O 1
ATOM 2944 N N . VAL A 1 383 ? -21.25 -35.031 -36.156 1 80.81 383 VAL A N 1
ATOM 2945 C CA . VAL A 1 383 ? -20.781 -34.062 -37.156 1 80.81 383 VAL A CA 1
ATOM 2946 C C . VAL A 1 383 ? -19.281 -34.219 -37.375 1 80.81 383 VAL A C 1
ATOM 2948 O O . VAL A 1 383 ? -18.531 -34.438 -36.406 1 80.81 383 VAL A O 1
ATOM 2951 N N . PRO A 1 384 ? -19.047 -34.125 -38.75 1 76.44 384 PRO A N 1
ATOM 2952 C CA . PRO A 1 384 ? -17.625 -34.219 -39.094 1 76.44 384 PRO A CA 1
ATOM 2953 C C . PRO A 1 384 ? -16.875 -32.906 -38.844 1 76.44 384 PRO A C 1
ATOM 2955 O O . PRO A 1 384 ? -17.5 -31.844 -38.75 1 76.44 384 PRO A O 1
ATOM 2958 N N . PHE A 1 385 ? -15.672 -32.719 -38.062 1 74.19 385 PHE A N 1
ATOM 2959 C CA . PHE A 1 385 ? -14.766 -31.578 -37.938 1 74.19 385 PHE A CA 1
ATOM 2960 C C . PHE A 1 385 ? -14.734 -31.094 -36.5 1 74.19 385 PHE A C 1
ATOM 2962 O O . PHE A 1 385 ? -14.219 -30 -36.188 1 74.19 385 PHE A O 1
ATOM 2969 N N . VAL A 1 386 ? -15.477 -31.766 -35.781 1 78.88 386 VAL A N 1
ATOM 2970 C CA . VAL A 1 386 ? -15.461 -31.375 -34.375 1 78.88 386 VAL A CA 1
ATOM 2971 C C . VAL A 1 386 ? -14.281 -32.062 -33.656 1 78.88 386 VAL A C 1
ATOM 2973 O O . VAL A 1 386 ? -13.797 -33.094 -34.125 1 78.88 386 VAL A O 1
ATOM 2976 N N . VAL A 1 387 ? -13.836 -31.344 -32.781 1 85.31 387 VAL A N 1
ATOM 2977 C CA . VAL A 1 387 ? -12.648 -31.812 -32.062 1 85.31 387 VAL A CA 1
ATOM 2978 C C . VAL A 1 387 ? -13.047 -32.844 -31 1 85.31 387 VAL A C 1
ATOM 2980 O O . VAL A 1 387 ? -12.359 -33.844 -30.812 1 85.31 387 VAL A O 1
ATOM 2983 N N . HIS A 1 388 ? -14.219 -32.562 -30.375 1 89.88 388 HIS A N 1
ATOM 2984 C CA . HIS A 1 388 ? -14.719 -33.5 -29.359 1 89.88 388 HIS A CA 1
ATOM 2985 C C . HIS A 1 388 ? -16.234 -33.438 -29.25 1 89.88 388 HIS A C 1
ATOM 2987 O O . HIS A 1 388 ? -16.875 -32.594 -29.906 1 89.88 388 HIS A O 1
ATOM 2993 N N . GLU A 1 389 ? -16.844 -34.25 -28.453 1 90.75 389 GLU A N 1
ATOM 2994 C CA . GLU A 1 389 ? -18.281 -34.469 -28.344 1 90.75 389 GLU A CA 1
ATOM 2995 C C . GLU A 1 389 ? -19 -33.219 -27.906 1 90.75 389 GLU A C 1
ATOM 2997 O O . GLU A 1 389 ? -20.188 -33.031 -28.203 1 90.75 389 GLU A O 1
ATOM 3002 N N . TYR A 1 390 ? -18.375 -32.25 -27.297 1 93.94 390 TYR A N 1
ATOM 3003 C CA . TYR A 1 390 ? -19.031 -31.078 -26.75 1 93.94 390 TYR A CA 1
ATOM 3004 C C . TYR A 1 390 ? -18.609 -29.828 -27.484 1 93.94 390 TYR A C 1
ATOM 3006 O O . TYR A 1 390 ? -18.828 -28.703 -27.016 1 93.94 390 TYR A O 1
ATOM 3014 N N . SER A 1 391 ? -18.016 -29.906 -28.625 1 94.31 391 SER A N 1
ATOM 3015 C CA . SER A 1 391 ? -17.5 -28.781 -29.391 1 94.31 391 SER A CA 1
ATOM 3016 C C . SER A 1 391 ? -18.609 -27.844 -29.828 1 94.31 391 SER A C 1
ATOM 3018 O O . SER A 1 391 ? -18.516 -26.625 -29.688 1 94.31 391 SER A O 1
ATOM 3020 N N . LEU A 1 392 ? -19.703 -28.438 -30.234 1 93.81 392 LEU A N 1
ATOM 3021 C CA . LEU A 1 392 ? -20.797 -27.609 -30.703 1 93.81 392 LEU A CA 1
ATOM 3022 C C . LEU A 1 392 ? -21.5 -26.922 -29.531 1 93.81 392 LEU A C 1
ATOM 3024 O O . LEU A 1 392 ? -22 -25.797 -29.672 1 93.81 392 LEU A O 1
ATOM 3028 N N . THR A 1 393 ? -21.609 -27.594 -28.422 1 95.19 393 THR A N 1
ATOM 3029 C CA . THR A 1 393 ? -22.172 -26.984 -27.234 1 95.19 393 THR A CA 1
ATOM 3030 C C . THR A 1 393 ? -21.375 -25.734 -26.828 1 95.19 393 THR A C 1
ATOM 3032 O O . THR A 1 393 ? -21.953 -24.672 -26.578 1 95.19 393 THR A O 1
ATOM 3035 N N . PHE A 1 394 ? -20.062 -25.844 -26.844 1 96 394 PHE A N 1
ATOM 3036 C CA . PHE A 1 394 ? -19.219 -24.734 -26.438 1 96 394 PHE A CA 1
ATOM 3037 C C . PHE A 1 394 ? -19.188 -23.656 -27.5 1 96 394 PHE A C 1
ATOM 3039 O O . PHE A 1 394 ? -19.078 -22.469 -27.188 1 96 394 PHE A O 1
ATOM 3046 N N . PHE A 1 395 ? -19.328 -24.062 -28.703 1 94.75 395 PHE A N 1
ATOM 3047 C CA . PHE A 1 395 ? -19.438 -23.062 -29.766 1 94.75 395 PHE A CA 1
ATOM 3048 C C . PHE A 1 395 ? -20.734 -22.281 -29.625 1 94.75 395 PHE A C 1
ATOM 3050 O O . PHE A 1 395 ? -20.766 -21.062 -29.812 1 94.75 395 PHE A O 1
ATOM 3057 N N . PHE A 1 396 ? -21.812 -23.016 -29.328 1 95.81 396 PHE A N 1
ATOM 3058 C CA . PHE A 1 396 ? -23.078 -22.359 -29.047 1 95.81 396 PHE A CA 1
ATOM 3059 C C . PHE A 1 396 ? -22.938 -21.406 -27.875 1 95.81 396 PHE A C 1
ATOM 3061 O O . PHE A 1 396 ? -23.516 -20.312 -27.875 1 95.81 396 PHE A O 1
ATOM 3068 N N . THR A 1 397 ? -22.234 -21.781 -26.828 1 96.56 397 THR A N 1
ATOM 3069 C CA . THR A 1 397 ? -21.969 -20.938 -25.672 1 96.56 397 THR A CA 1
ATOM 3070 C C . THR A 1 397 ? -21.25 -19.656 -26.109 1 96.56 397 THR A C 1
ATOM 3072 O O . THR A 1 397 ? -21.516 -18.578 -25.562 1 96.56 397 THR A O 1
ATOM 3075 N N . PHE A 1 398 ? -20.328 -19.797 -27.062 1 96.19 398 PHE A N 1
ATOM 3076 C CA . PHE A 1 398 ? -19.625 -18.656 -27.625 1 96.19 398 PHE A CA 1
ATOM 3077 C C . PHE A 1 398 ? -20.609 -17.656 -28.234 1 96.19 398 PHE A C 1
ATOM 3079 O O . PHE A 1 398 ? -20.531 -16.453 -27.969 1 96.19 398 PHE A O 1
ATOM 3086 N N . LEU A 1 399 ? -21.547 -18.188 -28.938 1 95.44 399 LEU A N 1
ATOM 3087 C CA . LEU A 1 399 ? -22.531 -17.344 -29.594 1 95.44 399 LEU A CA 1
ATOM 3088 C C . LEU A 1 399 ? -23.422 -16.641 -28.578 1 95.44 399 LEU A C 1
ATOM 3090 O O . LEU A 1 399 ? -23.75 -15.461 -28.734 1 95.44 399 LEU A O 1
ATOM 3094 N N . VAL A 1 400 ? -23.812 -17.391 -27.578 1 95.81 400 VAL A N 1
ATOM 3095 C CA . VAL A 1 400 ? -24.672 -16.812 -26.547 1 95.81 400 VAL A CA 1
ATOM 3096 C C . VAL A 1 400 ? -23.906 -15.734 -25.781 1 95.81 400 VAL A C 1
ATOM 3098 O O . VAL A 1 400 ? -24.453 -14.68 -25.469 1 95.81 400 VAL A O 1
ATOM 3101 N N . ALA A 1 401 ? -22.656 -16 -25.422 1 96.06 401 ALA A N 1
ATOM 3102 C CA . ALA A 1 401 ? -21.828 -15.031 -24.703 1 96.06 401 ALA A CA 1
ATOM 3103 C C . ALA A 1 401 ? -21.656 -13.766 -25.547 1 96.06 401 ALA A C 1
ATOM 3105 O O . ALA A 1 401 ? -21.719 -12.648 -25.016 1 96.06 401 ALA A O 1
ATOM 3106 N N . LEU A 1 402 ? -21.453 -13.914 -26.844 1 94.31 402 LEU A N 1
ATOM 3107 C CA . LEU A 1 402 ? -21.312 -12.766 -27.734 1 94.31 402 LEU A CA 1
ATOM 3108 C C . LEU A 1 402 ? -22.609 -11.984 -27.828 1 94.31 402 LEU A C 1
ATOM 3110 O O . LEU A 1 402 ? -22.609 -10.75 -27.859 1 94.31 402 LEU A O 1
ATOM 3114 N N . ALA A 1 403 ? -23.703 -12.711 -27.875 1 94.25 403 ALA A N 1
ATOM 3115 C CA . ALA A 1 403 ? -25 -12.07 -27.906 1 94.25 403 ALA A CA 1
ATOM 3116 C C . ALA A 1 403 ? -25.25 -11.266 -26.625 1 94.25 403 ALA A C 1
ATOM 3118 O O . ALA A 1 403 ? -25.797 -10.156 -26.672 1 94.25 403 ALA A O 1
ATOM 3119 N N . THR A 1 404 ? -24.859 -11.891 -25.547 1 93.62 404 THR A N 1
ATOM 3120 C CA . THR A 1 404 ? -25.016 -11.195 -24.281 1 93.62 404 THR A CA 1
ATOM 3121 C C . THR A 1 404 ? -24.141 -9.945 -24.234 1 93.62 404 THR A C 1
ATOM 3123 O O . THR A 1 404 ? -24.531 -8.922 -23.672 1 93.62 404 THR A O 1
ATOM 3126 N N . ALA A 1 405 ? -22.969 -10.008 -24.797 1 92.44 405 ALA A N 1
ATOM 3127 C CA . ALA A 1 405 ? -22.078 -8.852 -24.875 1 92.44 405 ALA A CA 1
ATOM 3128 C C . ALA A 1 405 ? -22.703 -7.734 -25.703 1 92.44 405 ALA A C 1
ATOM 3130 O O . ALA A 1 405 ? -22.672 -6.566 -25.312 1 92.44 405 ALA A O 1
ATOM 3131 N N . VAL A 1 406 ? -23.328 -8.102 -26.812 1 90.75 406 VAL A N 1
ATOM 3132 C CA . VAL A 1 406 ? -23.969 -7.137 -27.688 1 90.75 406 VAL A CA 1
ATOM 3133 C C . VAL A 1 406 ? -25.172 -6.516 -26.969 1 90.75 406 VAL A C 1
ATOM 3135 O O . VAL A 1 406 ? -25.391 -5.301 -27.047 1 90.75 406 VAL A O 1
ATOM 3138 N N . LEU A 1 407 ? -25.875 -7.34 -26.281 1 89.88 407 LEU A N 1
ATOM 3139 C CA . LEU A 1 407 ? -27.047 -6.855 -25.547 1 89.88 407 LEU A CA 1
ATOM 3140 C C . LEU A 1 407 ? -26.625 -5.879 -24.438 1 89.88 407 LEU A C 1
ATOM 3142 O O . LEU A 1 407 ? -27.359 -4.938 -24.141 1 89.88 407 LEU A O 1
ATOM 3146 N N . SER A 1 408 ? -25.516 -6.156 -23.844 1 88.12 408 SER A N 1
ATOM 3147 C CA . SER A 1 408 ? -25.016 -5.312 -22.75 1 88.12 408 SER A CA 1
ATOM 3148 C C . SER A 1 408 ? -24.719 -3.898 -23.25 1 88.12 408 SER A C 1
ATOM 3150 O O . SER A 1 408 ? -24.703 -2.953 -22.453 1 88.12 408 SER A O 1
ATOM 3152 N N . PHE A 1 409 ? -24.547 -3.686 -24.562 1 82.94 409 PHE A N 1
ATOM 3153 C CA . PHE A 1 409 ? -24.328 -2.361 -25.141 1 82.94 409 PHE A CA 1
ATOM 3154 C C . PHE A 1 409 ? -25.594 -1.506 -25 1 82.94 409 PHE A C 1
ATOM 3156 O O . PHE A 1 409 ? -25.5 -0.275 -25.016 1 82.94 409 PHE A O 1
ATOM 3163 N N . PHE A 1 410 ? -26.656 -2.213 -24.797 1 81.62 410 PHE A N 1
ATOM 3164 C CA . PHE A 1 410 ? -27.922 -1.492 -24.797 1 81.62 410 PHE A CA 1
ATOM 3165 C C . PHE A 1 410 ? -28.391 -1.221 -23.375 1 81.62 410 PHE A C 1
ATOM 3167 O O . PHE A 1 410 ? -29.516 -0.761 -23.156 1 81.62 410 PHE A O 1
ATOM 3174 N N . LEU A 1 411 ? -27.641 -1.519 -22.406 1 80.12 411 LEU A N 1
ATOM 3175 C CA . LEU A 1 411 ? -27.969 -1.194 -21.016 1 80.12 411 LEU A CA 1
ATOM 3176 C C . LEU A 1 411 ? -27.984 0.316 -20.797 1 80.12 411 LEU A C 1
ATOM 3178 O O . LEU A 1 411 ? -27.234 1.049 -21.453 1 80.12 411 LEU A O 1
ATOM 3182 N N . PRO A 1 412 ? -28.906 0.737 -20 1 65.38 412 PRO A N 1
ATOM 3183 C CA . PRO A 1 412 ? -28.953 2.184 -19.781 1 65.38 412 PRO A CA 1
ATOM 3184 C C . PRO A 1 412 ? -27.703 2.729 -19.094 1 65.38 412 PRO A C 1
ATOM 3186 O O . PRO A 1 412 ? -27.094 2.033 -18.281 1 65.38 412 PRO A O 1
ATOM 3189 N N . ASP A 1 413 ? -27.078 3.754 -19.625 1 57.16 413 ASP A N 1
ATOM 3190 C CA . ASP A 1 413 ? -25.828 4.379 -19.219 1 57.16 413 ASP A CA 1
ATOM 3191 C C . ASP A 1 413 ? -25.953 5.035 -17.844 1 57.16 413 ASP A C 1
ATOM 3193 O O . ASP A 1 413 ? -26.594 6.074 -17.703 1 57.16 413 ASP A O 1
ATOM 3197 N N . GLY A 1 414 ? -26.531 4.492 -16.922 1 49.09 414 GLY A N 1
ATOM 3198 C CA . GLY A 1 414 ? -26.453 5.367 -15.773 1 49.09 414 GLY A CA 1
ATOM 3199 C C . GLY A 1 414 ? -25.109 6.055 -15.633 1 49.09 414 GLY A C 1
ATOM 3200 O O . GLY A 1 414 ? -24.594 6.617 -16.594 1 49.09 414 GLY A O 1
ATOM 3201 N N . ARG A 1 415 ? -24.5 6.18 -14.523 1 52.19 415 ARG A N 1
ATOM 3202 C CA . ARG A 1 415 ? -23.234 6.809 -14.133 1 52.19 415 ARG A CA 1
ATOM 3203 C C . ARG A 1 415 ? -22.047 5.969 -14.57 1 52.19 415 ARG A C 1
ATOM 3205 O O . ARG A 1 415 ? -20.969 6.055 -13.984 1 52.19 415 ARG A O 1
ATOM 3212 N N . SER A 1 416 ? -22.297 5.215 -15.734 1 58.5 416 SER A N 1
ATOM 3213 C CA . SER A 1 416 ? -21.219 4.293 -16.062 1 58.5 416 SER A CA 1
ATOM 3214 C C . SER A 1 416 ? -20.188 4.953 -16.969 1 58.5 416 SER A C 1
ATOM 3216 O O . SER A 1 416 ? -20.531 5.867 -17.734 1 58.5 416 SER A O 1
ATOM 3218 N N . LEU A 1 417 ? -18.953 4.746 -16.625 1 60.16 417 LEU A N 1
ATOM 3219 C CA . LEU A 1 417 ? -17.859 5.238 -17.469 1 60.16 417 LEU A CA 1
ATOM 3220 C C . LEU A 1 417 ? -17.953 4.621 -18.859 1 60.16 417 LEU A C 1
ATOM 3222 O O . LEU A 1 417 ? -18.562 3.568 -19.047 1 60.16 417 LEU A O 1
ATOM 3226 N N . SER A 1 418 ? -17.562 5.371 -19.859 1 61.97 418 SER A N 1
ATOM 3227 C CA . SER A 1 418 ? -17.516 4.844 -21.219 1 61.97 418 SER A CA 1
ATOM 3228 C C . SER A 1 418 ? -16.594 3.635 -21.312 1 61.97 418 SER A C 1
ATOM 3230 O O . SER A 1 418 ? -15.766 3.412 -20.422 1 61.97 418 SER A O 1
ATOM 3232 N N . LEU A 1 419 ? -16.875 2.689 -22.234 1 61.69 419 LEU A N 1
ATOM 3233 C CA . LEU A 1 419 ? -16.047 1.515 -22.453 1 61.69 419 LEU A CA 1
ATOM 3234 C C . LEU A 1 419 ? -14.578 1.91 -22.594 1 61.69 419 LEU A C 1
ATOM 3236 O O . LEU A 1 419 ? -13.695 1.212 -22.078 1 61.69 419 LEU A O 1
ATOM 3240 N N . ARG A 1 420 ? -14.383 3.016 -23.156 1 58.5 420 ARG A N 1
ATOM 3241 C CA . ARG A 1 420 ? -13.008 3.469 -23.359 1 58.5 420 ARG A CA 1
ATOM 3242 C C . ARG A 1 420 ? -12.359 3.883 -22.047 1 58.5 420 ARG A C 1
ATOM 3244 O O . ARG A 1 420 ? -11.211 3.529 -21.781 1 58.5 420 ARG A O 1
ATOM 3251 N N . GLU A 1 421 ? -13.109 4.578 -21.312 1 61.88 421 GLU A N 1
ATOM 3252 C CA . GLU A 1 421 ? -12.578 5.043 -20.031 1 61.88 421 GLU A CA 1
ATOM 3253 C C . GLU A 1 421 ? -12.305 3.873 -19.078 1 61.88 421 GLU A C 1
ATOM 3255 O O . GLU A 1 421 ? -11.289 3.857 -18.391 1 61.88 421 GLU A O 1
ATOM 3260 N N . THR A 1 422 ? -13.266 3.012 -19.219 1 62.88 422 THR A N 1
ATOM 3261 C CA . THR A 1 422 ? -13.125 1.837 -18.359 1 62.88 422 THR A CA 1
ATOM 3262 C C . THR A 1 422 ? -11.898 1.023 -18.766 1 62.88 422 THR A C 1
ATOM 3264 O O . THR A 1 422 ? -11.148 0.559 -17.891 1 62.88 422 THR A O 1
ATOM 3267 N N . ALA A 1 423 ? -11.742 0.926 -20.062 1 62.34 423 ALA A N 1
ATOM 3268 C CA . ALA A 1 423 ? -10.586 0.172 -20.547 1 62.34 423 ALA A CA 1
ATOM 3269 C C . ALA A 1 423 ? -9.281 0.83 -20.125 1 62.34 423 ALA A C 1
ATOM 3271 O O . ALA A 1 423 ? -8.32 0.143 -19.75 1 62.34 423 ALA A O 1
ATOM 3272 N N . GLU A 1 424 ? -9.281 2.062 -20.062 1 60.44 424 GLU A N 1
ATOM 3273 C CA . GLU A 1 424 ? -8.086 2.793 -19.656 1 60.44 424 GLU A CA 1
ATOM 3274 C C . GLU A 1 424 ? -7.773 2.572 -18.172 1 60.44 424 GLU A C 1
ATOM 3276 O O . GLU A 1 424 ? -6.609 2.471 -17.797 1 60.44 424 GLU A O 1
ATOM 3281 N N . ILE A 1 425 ? -8.852 2.498 -17.5 1 61.69 425 ILE A N 1
ATOM 3282 C CA . ILE A 1 425 ? -8.68 2.32 -16.062 1 61.69 425 ILE A CA 1
ATOM 3283 C C . ILE A 1 425 ? -8.188 0.904 -15.773 1 61.69 425 ILE A C 1
ATOM 3285 O O . ILE A 1 425 ? -7.285 0.708 -14.961 1 61.69 425 ILE A O 1
ATOM 3289 N N . VAL A 1 426 ? -8.836 -0.002 -16.516 1 60.47 426 VAL A N 1
ATOM 3290 C CA . VAL A 1 426 ? -8.531 -1.405 -16.234 1 60.47 426 VAL A CA 1
ATOM 3291 C C . VAL A 1 426 ? -7.141 -1.743 -16.766 1 60.47 426 VAL A C 1
ATOM 3293 O O . VAL A 1 426 ? -6.422 -2.541 -16.156 1 60.47 426 VAL A O 1
ATOM 3296 N N . LEU A 1 427 ? -6.848 -1.021 -17.75 1 55.41 427 LEU A N 1
ATOM 3297 C CA . LEU A 1 427 ? -5.582 -1.37 -18.391 1 55.41 427 LEU A CA 1
ATOM 3298 C C . LEU A 1 427 ? -4.418 -0.653 -17.703 1 55.41 427 LEU A C 1
ATOM 3300 O O . LEU A 1 427 ? -3.283 -1.135 -17.734 1 55.41 427 LEU A O 1
ATOM 3304 N N . SER A 1 428 ? -4.785 0.498 -17.094 1 56.75 428 SER A N 1
ATOM 3305 C CA . SER A 1 428 ? -3.715 1.204 -16.391 1 56.75 428 SER A CA 1
ATOM 3306 C C . SER A 1 428 ? -3.666 0.813 -14.922 1 56.75 428 SER A C 1
ATOM 3308 O O . SER A 1 428 ? -4.629 1.037 -14.188 1 56.75 428 SER A O 1
ATOM 3310 N N . ILE A 1 429 ? -2.746 0.127 -14.484 1 55.72 429 ILE A N 1
ATOM 3311 C CA . ILE A 1 429 ? -2.578 -0.368 -13.125 1 55.72 429 ILE A CA 1
ATOM 3312 C C . ILE A 1 429 ? -2.76 0.778 -12.133 1 55.72 429 ILE A C 1
ATOM 3314 O O . ILE A 1 429 ? -3.34 0.592 -11.055 1 55.72 429 ILE A O 1
ATOM 3318 N N . ARG A 1 430 ? -2.32 1.853 -12.555 1 57.5 430 ARG A N 1
ATOM 3319 C CA . ARG A 1 430 ? -2.391 3.016 -11.672 1 57.5 430 ARG A CA 1
ATOM 3320 C C . ARG A 1 430 ? -3.838 3.449 -11.461 1 57.5 430 ARG A C 1
ATOM 3322 O O . ARG A 1 430 ? -4.234 3.762 -10.336 1 57.5 430 ARG A O 1
ATOM 3329 N N . ASN A 1 431 ? -4.523 3.447 -12.539 1 59.34 431 ASN A N 1
ATOM 3330 C CA . ASN A 1 431 ? -5.918 3.873 -12.453 1 59.34 431 ASN A CA 1
ATOM 3331 C C . ASN A 1 431 ? -6.777 2.836 -11.734 1 59.34 431 ASN A C 1
ATOM 3333 O O . ASN A 1 431 ? -7.703 3.191 -11 1 59.34 431 ASN A O 1
ATOM 3337 N N . LEU A 1 432 ? -6.285 1.694 -11.891 1 60.47 432 LEU A N 1
ATOM 3338 C CA . LEU A 1 432 ? -6.996 0.612 -11.227 1 60.47 432 LEU A CA 1
ATOM 3339 C C . LEU A 1 432 ? -6.824 0.703 -9.711 1 60.47 432 LEU A C 1
ATOM 3341 O O . LEU A 1 432 ? -7.789 0.535 -8.961 1 60.47 432 LEU A O 1
ATOM 3345 N N . ARG A 1 433 ? -5.668 0.992 -9.422 1 60.19 433 ARG A N 1
ATOM 3346 C CA . ARG A 1 433 ? -5.379 1.111 -7.996 1 60.19 433 ARG A CA 1
ATOM 3347 C C . ARG A 1 433 ? -6.129 2.287 -7.379 1 60.19 433 ARG A C 1
ATOM 3349 O O . ARG A 1 433 ? -6.66 2.178 -6.27 1 60.19 433 ARG A O 1
ATOM 3356 N N . ALA A 1 434 ? -6.094 3.32 -8.07 1 61.19 434 ALA A N 1
ATOM 3357 C CA . ALA A 1 434 ? -6.793 4.508 -7.574 1 61.19 434 ALA A CA 1
ATOM 3358 C C . ALA A 1 434 ? -8.281 4.23 -7.383 1 61.19 434 ALA A C 1
ATOM 3360 O O . ALA A 1 434 ? -8.883 4.695 -6.414 1 61.19 434 ALA A O 1
ATOM 3361 N N . PHE A 1 435 ? -8.773 3.459 -8.273 1 60.41 435 PHE A N 1
ATOM 3362 C CA . PHE A 1 435 ? -10.188 3.119 -8.227 1 60.41 435 PHE A CA 1
ATOM 3363 C C . PHE A 1 435 ? -10.492 2.232 -7.023 1 60.41 435 PHE A C 1
ATOM 3365 O O . PHE A 1 435 ? -11.453 2.471 -6.297 1 60.41 435 PHE A O 1
ATOM 3372 N N . LEU A 1 436 ? -9.586 1.313 -6.891 1 61.88 436 LEU A N 1
ATOM 3373 C CA . LEU A 1 436 ? -9.781 0.392 -5.777 1 61.88 436 LEU A CA 1
ATOM 3374 C C . LEU A 1 436 ? -9.633 1.114 -4.445 1 61.88 436 LEU A C 1
ATOM 3376 O O . LEU A 1 436 ? -10.406 0.867 -3.512 1 61.88 436 LEU A O 1
ATOM 3380 N N . ASP A 1 437 ? -8.711 2.033 -4.465 1 62.75 437 ASP A N 1
ATOM 3381 C CA . ASP A 1 437 ? -8.453 2.787 -3.24 1 62.75 437 ASP A CA 1
ATOM 3382 C C . ASP A 1 437 ? -9.609 3.729 -2.92 1 62.75 437 ASP A C 1
ATOM 3384 O O . ASP A 1 437 ? -9.961 3.912 -1.754 1 62.75 437 ASP A O 1
ATOM 3388 N N . ALA A 1 438 ? -10.266 4.266 -3.869 1 63.09 438 ALA A N 1
ATOM 3389 C CA . ALA A 1 438 ? -11.391 5.18 -3.688 1 63.09 438 ALA A CA 1
ATOM 3390 C C . ALA A 1 438 ? -12.586 4.465 -3.068 1 63.09 438 ALA A C 1
ATOM 3392 O O . ALA A 1 438 ? -13.281 5.023 -2.219 1 63.09 438 ALA A O 1
ATOM 3393 N N . ASN A 1 439 ? -12.695 3.221 -3.467 1 59.62 439 ASN A N 1
ATOM 3394 C CA . ASN A 1 439 ? -13.844 2.48 -2.961 1 59.62 439 ASN A CA 1
ATOM 3395 C C . ASN A 1 439 ? -13.633 2.033 -1.517 1 59.62 439 ASN A C 1
ATOM 3397 O O . ASN A 1 439 ? -14.586 1.933 -0.746 1 59.62 439 ASN A O 1
ATOM 3401 N N . GLN A 1 440 ? -12.383 1.814 -1.292 1 60.75 440 GLN A N 1
ATOM 3402 C CA . GLN A 1 440 ? -12.086 1.379 0.068 1 60.75 440 GLN A CA 1
ATOM 3403 C C . GLN A 1 440 ? -12.188 2.539 1.054 1 60.75 440 GLN A C 1
ATOM 3405 O O . GLN A 1 440 ? -12.383 2.326 2.252 1 60.75 440 GLN A O 1
ATOM 3410 N N . LEU A 1 441 ? -12.164 3.695 0.525 1 61.28 441 LEU A N 1
ATOM 3411 C CA . LEU A 1 441 ? -12.164 4.879 1.377 1 61.28 441 LEU A CA 1
ATOM 3412 C C . LEU A 1 441 ? -13.469 4.992 2.154 1 61.28 441 LEU A C 1
ATOM 3414 O O . LEU A 1 441 ? -13.469 5.41 3.316 1 61.28 441 LEU A O 1
ATOM 3418 N N . ASP A 1 442 ? -14.562 4.539 1.519 1 60.22 442 ASP A N 1
ATOM 3419 C CA . ASP A 1 442 ? -15.875 4.699 2.143 1 60.22 442 ASP A CA 1
ATOM 3420 C C . ASP A 1 442 ? -16.078 3.682 3.266 1 60.22 442 ASP A C 1
ATOM 3422 O O . ASP A 1 442 ? -16.859 3.916 4.188 1 60.22 442 ASP A O 1
ATOM 3426 N N . PHE A 1 443 ? -15.227 2.65 3.213 1 53.84 443 PHE A N 1
ATOM 3427 C CA . PHE A 1 443 ? -15.453 1.578 4.172 1 53.84 443 PHE A CA 1
ATOM 3428 C C . PHE A 1 443 ? -14.328 1.518 5.199 1 53.84 443 PHE A C 1
ATOM 3430 O O . PHE A 1 443 ? -14.406 0.767 6.172 1 53.84 443 PHE A O 1
ATOM 3437 N N . ALA A 1 444 ? -13.305 2.332 4.926 1 56.41 444 ALA A N 1
ATOM 3438 C CA . ALA A 1 444 ? -12.156 2.25 5.824 1 56.41 444 ALA A CA 1
ATOM 3439 C C . ALA A 1 444 ? -12.469 2.875 7.18 1 56.41 444 ALA A C 1
ATOM 3441 O O . ALA A 1 444 ? -12.789 4.062 7.266 1 56.41 444 ALA A O 1
ATOM 3442 N N . GLY A 1 445 ? -12.711 2.043 8.156 1 59.78 445 GLY A N 1
ATOM 3443 C CA . GLY A 1 445 ? -12.953 2.549 9.5 1 59.78 445 GLY A CA 1
ATOM 3444 C C . GLY A 1 445 ? -11.711 3.096 10.164 1 59.78 445 GLY A C 1
ATOM 3445 O O . GLY A 1 445 ? -11.789 4.027 10.969 1 59.78 445 GLY A O 1
ATOM 3446 N N . ASP A 1 446 ? -10.516 2.59 9.727 1 66.06 446 ASP A N 1
ATOM 3447 C CA . ASP A 1 446 ? -9.258 3.016 10.336 1 66.06 446 ASP A CA 1
ATOM 3448 C C . ASP A 1 446 ? -8.75 4.305 9.703 1 66.06 446 ASP A C 1
ATOM 3450 O O . ASP A 1 446 ? -8.688 4.418 8.477 1 66.06 446 ASP A O 1
ATOM 3454 N N . PRO A 1 447 ? -8.562 5.312 10.523 1 72.38 447 PRO A N 1
ATOM 3455 C CA . PRO A 1 447 ? -8.117 6.598 9.992 1 72.38 447 PRO A CA 1
ATOM 3456 C C . PRO A 1 447 ? -6.812 6.488 9.203 1 72.38 447 PRO A C 1
ATOM 3458 O O . PRO A 1 447 ? -6.637 7.176 8.195 1 72.38 447 PRO A O 1
ATOM 3461 N N . SER A 1 448 ? -5.859 5.594 9.617 1 73.88 448 SER A N 1
ATOM 3462 C CA . SER A 1 448 ? -4.598 5.445 8.898 1 73.88 448 SER A CA 1
ATOM 3463 C C . SER A 1 448 ? -4.816 4.855 7.512 1 73.88 448 SER A C 1
ATOM 3465 O O . SER A 1 448 ? -4.168 5.266 6.547 1 73.88 448 SER A O 1
ATOM 3467 N N . ARG A 1 449 ? -5.723 3.926 7.512 1 72.56 449 ARG A N 1
ATOM 3468 C CA . ARG A 1 449 ? -6.039 3.34 6.215 1 72.56 449 ARG A CA 1
ATOM 3469 C C . ARG A 1 449 ? -6.727 4.355 5.309 1 72.56 449 ARG A C 1
ATOM 3471 O O . ARG A 1 449 ? -6.473 4.391 4.102 1 72.56 449 ARG A O 1
ATOM 3478 N N . ARG A 1 450 ? -7.566 5.137 5.891 1 78.31 450 ARG A N 1
ATOM 3479 C CA . ARG A 1 450 ? -8.25 6.156 5.105 1 78.31 450 ARG A CA 1
ATOM 3480 C C . ARG A 1 450 ? -7.258 7.156 4.52 1 78.31 450 ARG A C 1
ATOM 3482 O O . ARG A 1 450 ? -7.387 7.562 3.363 1 78.31 450 ARG A O 1
ATOM 3489 N N . GLU A 1 451 ? -6.309 7.512 5.352 1 80.19 451 GLU A N 1
ATOM 3490 C CA . GLU A 1 451 ? -5.301 8.461 4.883 1 80.19 451 GLU A CA 1
ATOM 3491 C C . GLU A 1 451 ? -4.453 7.859 3.766 1 80.19 451 GLU A C 1
ATOM 3493 O O . GLU A 1 451 ? -4.09 8.555 2.812 1 80.19 451 GLU A O 1
ATOM 3498 N N . SER A 1 452 ? -4.137 6.578 3.938 1 75.69 452 SER A N 1
ATOM 3499 C CA . SER A 1 452 ? -3.363 5.918 2.891 1 75.69 452 SER A CA 1
ATOM 3500 C C . SER A 1 452 ? -4.141 5.859 1.581 1 75.69 452 SER A C 1
ATOM 3502 O O . SER A 1 452 ? -3.562 6.008 0.502 1 75.69 452 SER A O 1
ATOM 3504 N N . LEU A 1 453 ? -5.414 5.676 1.718 1 75.62 453 LEU A N 1
ATOM 3505 C CA . LEU A 1 453 ? -6.262 5.613 0.532 1 75.62 453 LEU A CA 1
ATOM 3506 C C . LEU A 1 453 ? -6.363 6.98 -0.137 1 75.62 453 LEU A C 1
ATOM 3508 O O . LEU A 1 453 ? -6.363 7.078 -1.366 1 75.62 453 LEU A O 1
ATOM 3512 N N . LEU A 1 454 ? -6.422 7.973 0.679 1 80.62 454 LEU A N 1
ATOM 3513 C CA . LEU A 1 454 ? -6.473 9.328 0.133 1 80.62 454 LEU A CA 1
ATOM 3514 C C . LEU A 1 454 ? -5.184 9.664 -0.61 1 80.62 454 LEU A C 1
ATOM 3516 O O . LEU A 1 454 ? -5.215 10.297 -1.665 1 80.62 454 LEU A O 1
ATOM 3520 N N . LEU A 1 455 ? -4.098 9.195 -0.119 1 76.5 455 LEU A N 1
ATOM 3521 C CA . LEU A 1 455 ? -2.812 9.445 -0.763 1 76.5 455 LEU A CA 1
ATOM 3522 C C . LEU A 1 455 ? -2.725 8.711 -2.098 1 76.5 455 LEU A C 1
ATOM 3524 O O . LEU A 1 455 ? -2.111 9.211 -3.045 1 76.5 455 LEU A O 1
ATOM 3528 N N . SER A 1 456 ? -3.32 7.504 -2.113 1 72.94 456 SER A N 1
ATOM 3529 C CA . SER A 1 456 ? -3.328 6.758 -3.365 1 72.94 456 SER A CA 1
ATOM 3530 C C . SER A 1 456 ? -4.133 7.484 -4.438 1 72.94 456 SER A C 1
ATOM 3532 O O . SER A 1 456 ? -3.824 7.383 -5.629 1 72.94 456 SER A O 1
ATOM 3534 N N . LEU A 1 457 ? -5.152 8.242 -3.965 1 77.06 457 LEU A N 1
ATOM 3535 C CA . LEU A 1 457 ? -5.984 8.992 -4.898 1 77.06 457 LEU A CA 1
ATOM 3536 C C . LEU A 1 457 ? -5.219 10.18 -5.473 1 77.06 457 LEU A C 1
ATOM 3538 O O . LEU A 1 457 ? -5.531 10.656 -6.566 1 77.06 457 LEU A O 1
ATOM 3542 N N . GLU A 1 458 ? -4.281 10.633 -4.695 1 76 458 GLU A N 1
ATOM 3543 C CA . GLU A 1 458 ? -3.453 11.742 -5.145 1 76 458 GLU A CA 1
ATOM 3544 C C . GLU A 1 458 ? -2.723 11.398 -6.441 1 76 458 GLU A C 1
ATOM 3546 O O . GLU A 1 458 ? -2.613 12.242 -7.336 1 76 458 GLU A O 1
ATOM 3551 N N . ARG A 1 459 ? -2.293 10.188 -6.621 1 71.5 459 ARG A N 1
ATOM 3552 C CA . ARG A 1 459 ? -1.439 9.781 -7.734 1 71.5 459 ARG A CA 1
ATOM 3553 C C . ARG A 1 459 ? -2.268 9.477 -8.977 1 71.5 459 ARG A C 1
ATOM 3555 O O . ARG A 1 459 ? -1.727 9.367 -10.078 1 71.5 459 ARG A O 1
ATOM 3562 N N . SER A 1 460 ? -3.611 9.43 -8.766 1 66.81 460 SER A N 1
ATOM 3563 C CA . SER A 1 460 ? -4.453 9.062 -9.898 1 66.81 460 SER A CA 1
ATOM 3564 C C . SER A 1 460 ? -5.141 10.281 -10.5 1 66.81 460 SER A C 1
ATOM 3566 O O . SER A 1 460 ? -5.891 10.977 -9.812 1 66.81 460 SER A O 1
ATOM 3568 N N . PRO A 1 461 ? -4.828 10.578 -11.688 1 68.38 461 PRO A N 1
ATOM 3569 C CA . PRO A 1 461 ? -5.477 11.727 -12.328 1 68.38 461 PRO A CA 1
ATOM 3570 C C . PRO A 1 461 ? -6.859 11.398 -12.875 1 68.38 461 PRO A C 1
ATOM 3572 O O . PRO A 1 461 ? -7.402 12.148 -13.695 1 68.38 461 PRO A O 1
ATOM 3575 N N . THR A 1 462 ? -7.555 10.375 -12.414 1 68.56 462 THR A N 1
ATOM 3576 C CA . THR A 1 462 ? -8.844 9.961 -12.945 1 68.56 462 THR A CA 1
ATOM 3577 C C . THR A 1 462 ? -9.969 10.828 -12.391 1 68.56 462 THR A C 1
ATOM 3579 O O . THR A 1 462 ? -9.844 11.375 -11.289 1 68.56 462 THR A O 1
ATOM 3582 N N . PRO A 1 463 ? -10.984 11.086 -13.156 1 72.19 463 PRO A N 1
ATOM 3583 C CA . PRO A 1 463 ? -12.125 11.883 -12.688 1 72.19 463 PRO A CA 1
ATOM 3584 C C . PRO A 1 463 ? -12.797 11.281 -11.453 1 72.19 463 PRO A C 1
ATOM 3586 O O . PRO A 1 463 ? -13.367 12.016 -10.641 1 72.19 463 PRO A O 1
ATOM 3589 N N . ILE A 1 464 ? -12.703 10.062 -11.414 1 69.81 464 ILE A N 1
ATOM 3590 C CA . ILE A 1 464 ? -13.297 9.438 -10.227 1 69.81 464 ILE A CA 1
ATOM 3591 C C . ILE A 1 464 ? -12.531 9.875 -8.984 1 69.81 464 ILE A C 1
ATOM 3593 O O . ILE A 1 464 ? -13.133 10.117 -7.934 1 69.81 464 ILE A O 1
ATOM 3597 N N . ALA A 1 465 ? -11.234 9.891 -9.133 1 76 465 ALA A N 1
ATOM 3598 C CA . ALA A 1 465 ? -10.438 10.352 -8 1 76 465 ALA A CA 1
ATOM 3599 C C . ALA A 1 465 ? -10.781 11.797 -7.633 1 76 465 ALA A C 1
ATOM 3601 O O . ALA A 1 465 ? -10.898 12.125 -6.449 1 76 465 ALA A O 1
ATOM 3602 N N . ALA A 1 466 ? -11.055 12.57 -8.633 1 82.94 466 ALA A N 1
ATOM 3603 C CA . ALA A 1 466 ? -11.398 13.969 -8.391 1 82.94 466 ALA A CA 1
ATOM 3604 C C . ALA A 1 466 ? -12.766 14.094 -7.734 1 82.94 466 ALA A C 1
ATOM 3606 O O . ALA A 1 466 ? -12.961 14.922 -6.84 1 82.94 466 ALA A O 1
ATOM 3607 N N . SER A 1 467 ? -13.664 13.211 -8.141 1 81.94 467 SER A N 1
ATOM 3608 C CA . SER A 1 467 ? -15 13.258 -7.562 1 81.94 467 SER A CA 1
ATOM 3609 C C . SER A 1 467 ? -14.992 12.828 -6.102 1 81.94 467 SER A C 1
ATOM 3611 O O . SER A 1 467 ? -15.68 13.422 -5.27 1 81.94 467 SER A O 1
ATOM 3613 N N . ARG A 1 468 ? -14.219 11.906 -5.805 1 80.62 468 ARG A N 1
ATOM 3614 C CA . ARG A 1 468 ? -14.133 11.438 -4.426 1 80.62 468 ARG A CA 1
ATOM 3615 C C . ARG A 1 468 ? -13.43 12.469 -3.539 1 80.62 468 ARG A C 1
ATOM 3617 O O . ARG A 1 468 ? -13.797 12.633 -2.373 1 80.62 468 ARG A O 1
ATOM 3624 N N . LEU A 1 469 ? -12.445 13.055 -4.094 1 87 469 LEU A N 1
ATOM 3625 C CA . LEU A 1 469 ? -11.773 14.117 -3.346 1 87 469 LEU A CA 1
ATOM 3626 C C . LEU A 1 469 ? -12.719 15.281 -3.078 1 87 469 LEU A C 1
ATOM 3628 O O . LEU A 1 469 ? -12.68 15.891 -2.01 1 87 469 LEU A O 1
ATOM 3632 N N . ARG A 1 470 ? -13.578 15.523 -4.074 1 89.19 470 ARG A N 1
ATOM 3633 C CA . ARG A 1 470 ? -14.57 16.578 -3.895 1 89.19 470 ARG A CA 1
ATOM 3634 C C . ARG A 1 470 ? -15.531 16.234 -2.766 1 89.19 470 ARG A C 1
ATOM 3636 O O . ARG A 1 470 ? -15.852 17.078 -1.935 1 89.19 470 ARG A O 1
ATOM 3643 N N . ASP A 1 471 ? -15.898 14.977 -2.725 1 84.75 471 ASP A N 1
ATOM 3644 C CA . ASP A 1 471 ? -16.812 14.531 -1.683 1 84.75 471 ASP A CA 1
ATOM 3645 C C . ASP A 1 471 ? -16.188 14.688 -0.298 1 84.75 471 ASP A C 1
ATOM 3647 O O . ASP A 1 471 ? -16.875 15.055 0.66 1 84.75 471 ASP A O 1
ATOM 3651 N N . ARG A 1 472 ? -14.969 14.438 -0.193 1 86.62 472 ARG A N 1
ATOM 3652 C CA . ARG A 1 472 ? -14.289 14.523 1.099 1 86.62 472 ARG A CA 1
ATOM 3653 C C . ARG A 1 472 ? -14 15.969 1.474 1 86.62 472 ARG A C 1
ATOM 3655 O O . ARG A 1 472 ? -13.922 16.312 2.656 1 86.62 472 ARG A O 1
ATOM 3662 N N . LEU A 1 473 ? -13.781 16.766 0.469 1 91.12 473 LEU A N 1
ATOM 3663 C CA . LEU A 1 473 ? -13.57 18.188 0.713 1 91.12 473 LEU A CA 1
ATOM 3664 C C . LEU A 1 473 ? -14.844 18.844 1.248 1 91.12 473 LEU A C 1
ATOM 3666 O O . LEU A 1 473 ? -14.781 19.703 2.121 1 91.12 473 LEU A O 1
ATOM 3670 N N . ARG A 1 474 ? -15.969 18.344 0.757 1 88.81 474 ARG A N 1
ATOM 3671 C CA . ARG A 1 474 ? -17.25 18.906 1.188 1 88.81 474 ARG A CA 1
ATOM 3672 C C . ARG A 1 474 ? -17.766 18.172 2.424 1 88.81 474 ARG A C 1
ATOM 3674 O O . ARG A 1 474 ? -18.781 18.562 2.998 1 88.81 474 ARG A O 1
ATOM 3681 N N . GLY A 1 475 ? -17.031 17.188 2.84 1 84 475 GLY A N 1
ATOM 3682 C CA . GLY A 1 475 ? -17.469 16.375 3.959 1 84 475 GLY A CA 1
ATOM 3683 C C . GLY A 1 475 ? -17.328 17.062 5.301 1 84 475 GLY A C 1
ATOM 3684 O O . GLY A 1 475 ? -16.719 18.125 5.391 1 84 475 GLY A O 1
ATOM 3685 N N . PRO A 1 476 ? -17.922 16.516 6.281 1 84.31 476 PRO A N 1
ATOM 3686 C CA . PRO A 1 476 ? -17.953 17.156 7.598 1 84.31 476 PRO A CA 1
ATOM 3687 C C . PRO A 1 476 ? -16.656 16.938 8.383 1 84.31 476 PRO A C 1
ATOM 3689 O O . PRO A 1 476 ? -16.406 17.656 9.359 1 84.31 476 PRO A O 1
ATOM 3692 N N . SER A 1 477 ? -15.852 16 8.016 1 85.44 477 SER A N 1
ATOM 3693 C CA . SER A 1 477 ? -14.633 15.703 8.766 1 85.44 477 SER A CA 1
ATOM 3694 C C . SER A 1 477 ? -13.547 16.75 8.492 1 85.44 477 SER A C 1
ATOM 3696 O O . SER A 1 477 ? -13.07 16.859 7.359 1 85.44 477 SER A O 1
ATOM 3698 N N . VAL A 1 478 ? -13.188 17.469 9.547 1 89.44 478 VAL A N 1
ATOM 3699 C CA . VAL A 1 478 ? -12.172 18.5 9.422 1 89.44 478 VAL A CA 1
ATOM 3700 C C . VAL A 1 478 ? -10.828 17.875 9.07 1 89.44 478 VAL A C 1
ATOM 3702 O O . VAL A 1 478 ? -10.086 18.406 8.25 1 89.44 478 VAL A O 1
ATOM 3705 N N . ALA A 1 479 ? -10.508 16.75 9.68 1 86.44 479 ALA A N 1
ATOM 3706 C CA . ALA A 1 479 ? -9.234 16.078 9.445 1 86.44 479 ALA A CA 1
ATOM 3707 C C . ALA A 1 479 ? -9.102 15.641 7.988 1 86.44 479 ALA A C 1
ATOM 3709 O O . ALA A 1 479 ? -8.039 15.789 7.387 1 86.44 479 ALA A O 1
ATOM 3710 N N . GLU A 1 480 ? -10.133 15.125 7.434 1 87.56 480 GLU A N 1
ATOM 3711 C CA . GLU A 1 480 ? -10.102 14.688 6.043 1 87.56 480 GLU A CA 1
ATOM 3712 C C . GLU A 1 480 ? -10.016 15.875 5.09 1 87.56 480 GLU A C 1
ATOM 3714 O O . GLU A 1 480 ? -9.352 15.797 4.055 1 87.56 480 GLU A O 1
ATOM 3719 N N . ARG A 1 481 ? -10.727 16.953 5.398 1 91.94 481 ARG A N 1
ATOM 3720 C CA . ARG A 1 481 ? -10.664 18.141 4.562 1 91.94 481 ARG A CA 1
ATOM 3721 C C . ARG A 1 481 ? -9.242 18.688 4.496 1 91.94 481 ARG A C 1
ATOM 3723 O O . ARG A 1 481 ? -8.781 19.109 3.432 1 91.94 481 ARG A O 1
ATOM 3730 N N . GLU A 1 482 ? -8.641 18.734 5.637 1 91.94 482 GLU A N 1
ATOM 3731 C CA . GLU A 1 482 ? -7.266 19.219 5.688 1 91.94 482 GLU A CA 1
ATOM 3732 C C . GLU A 1 482 ? -6.348 18.359 4.812 1 91.94 482 GLU A C 1
ATOM 3734 O O . GLU A 1 482 ? -5.52 18.906 4.074 1 91.94 482 GLU A O 1
ATOM 3739 N N . ARG A 1 483 ? -6.527 17.156 4.918 1 89.5 483 ARG A N 1
ATOM 3740 C CA . ARG A 1 483 ? -5.699 16.234 4.137 1 89.5 483 ARG A CA 1
ATOM 3741 C C . ARG A 1 483 ? -5.957 16.406 2.643 1 89.5 483 ARG A C 1
ATOM 3743 O O . ARG A 1 483 ? -5.023 16.375 1.84 1 89.5 483 ARG A O 1
ATOM 3750 N N . VAL A 1 484 ? -7.191 16.5 2.264 1 92.25 484 VAL A N 1
ATOM 3751 C CA . VAL A 1 484 ? -7.547 16.656 0.857 1 92.25 484 VAL A CA 1
ATOM 3752 C C . VAL A 1 484 ? -6.961 17.953 0.305 1 92.25 484 VAL A C 1
ATOM 3754 O O . VAL A 1 484 ? -6.465 17.984 -0.823 1 92.25 484 VAL A O 1
ATOM 3757 N N . LEU A 1 485 ? -7.035 18.969 1.118 1 94.75 485 LEU A N 1
ATOM 3758 C CA . LEU A 1 485 ? -6.488 20.25 0.671 1 94.75 485 LEU A CA 1
ATOM 3759 C C . LEU A 1 485 ? -4.98 20.156 0.457 1 94.75 485 LEU A C 1
ATOM 3761 O O . LEU A 1 485 ? -4.445 20.75 -0.477 1 94.75 485 LEU A O 1
ATOM 3765 N N . ARG A 1 486 ? -4.324 19.438 1.247 1 90.44 486 ARG A N 1
ATOM 3766 C CA . ARG A 1 486 ? -2.887 19.234 1.07 1 90.44 486 ARG A CA 1
ATOM 3767 C C . ARG A 1 486 ? -2.598 18.422 -0.192 1 90.44 486 ARG A C 1
ATOM 3769 O O . ARG A 1 486 ? -1.631 18.703 -0.905 1 90.44 486 ARG A O 1
ATOM 3776 N N . ILE A 1 487 ? -3.404 17.422 -0.394 1 88.25 487 ILE A N 1
ATOM 3777 C CA . ILE A 1 487 ? -3.27 16.609 -1.598 1 88.25 487 ILE A CA 1
ATOM 3778 C C . ILE A 1 487 ? -3.496 17.484 -2.834 1 88.25 487 ILE A C 1
ATOM 3780 O O . ILE A 1 487 ? -2.762 17.375 -3.82 1 88.25 487 ILE A O 1
ATOM 3784 N N . LEU A 1 488 ? -4.488 18.359 -2.744 1 92.94 488 LEU A N 1
ATOM 3785 C CA . LEU A 1 488 ? -4.848 19.203 -3.887 1 92.94 488 LEU A CA 1
ATOM 3786 C C . LEU A 1 488 ? -3.77 20.25 -4.16 1 92.94 488 LEU A C 1
ATOM 3788 O O . LEU A 1 488 ? -3.656 20.75 -5.277 1 92.94 488 LEU A O 1
ATOM 3792 N N . PHE A 1 489 ? -3.018 20.562 -3.18 1 92.75 489 PHE A N 1
ATOM 3793 C CA . PHE A 1 489 ? -1.89 21.453 -3.395 1 92.75 489 PHE A CA 1
ATOM 3794 C C . PHE A 1 489 ? -0.788 20.766 -4.184 1 92.75 489 PHE A C 1
ATOM 3796 O O . PHE A 1 489 ? -0.206 21.359 -5.098 1 92.75 489 PHE A O 1
ATOM 3803 N N . ARG A 1 490 ? -0.497 19.547 -3.896 1 88.38 490 ARG A N 1
ATOM 3804 C CA . ARG A 1 490 ? 0.58 18.797 -4.547 1 88.38 490 ARG A CA 1
ATOM 3805 C C . ARG A 1 490 ? 0.17 18.344 -5.945 1 88.38 490 ARG A C 1
ATOM 3807 O O . ARG A 1 490 ? 0.991 18.344 -6.863 1 88.38 490 ARG A O 1
ATOM 3814 N N . SER A 1 491 ? -1.066 17.906 -5.965 1 88.44 491 SER A N 1
ATOM 3815 C CA . SER A 1 491 ? -1.625 17.484 -7.246 1 88.44 491 SER A CA 1
ATOM 3816 C C . SER A 1 491 ? -2.891 18.266 -7.578 1 88.44 491 SER A C 1
ATOM 3818 O O . SER A 1 491 ? -4.004 17.766 -7.391 1 88.44 491 SER A O 1
ATOM 3820 N N . PRO A 1 492 ? -2.658 19.453 -8.141 1 91.81 492 PRO A N 1
ATOM 3821 C CA . PRO A 1 492 ? -3.791 20.344 -8.375 1 91.81 492 PRO A CA 1
ATOM 3822 C C . PRO A 1 492 ? -4.816 19.766 -9.344 1 91.81 492 PRO A C 1
ATOM 3824 O O . PRO A 1 492 ? -4.441 19.125 -10.328 1 91.81 492 PRO A O 1
ATOM 3827 N N . ARG A 1 493 ? -6.078 19.922 -9.016 1 90.62 493 ARG A N 1
ATOM 3828 C CA . ARG A 1 493 ? -7.223 19.578 -9.852 1 90.62 493 ARG A CA 1
ATOM 3829 C C . ARG A 1 493 ? -8.086 20.797 -10.141 1 90.62 493 ARG A C 1
ATOM 3831 O O . ARG A 1 493 ? -8.938 21.172 -9.328 1 90.62 493 ARG A O 1
ATOM 3838 N N . PRO A 1 494 ? -7.945 21.359 -11.289 1 91.06 494 PRO A N 1
ATOM 3839 C CA . PRO A 1 494 ? -8.656 22.609 -11.602 1 91.06 494 PRO A CA 1
ATOM 3840 C C . PRO A 1 494 ? -10.172 22.469 -11.492 1 91.06 494 PRO A C 1
ATOM 3842 O O . PRO A 1 494 ? -10.867 23.453 -11.234 1 91.06 494 PRO A O 1
ATOM 3845 N N . GLU A 1 495 ? -10.695 21.219 -11.555 1 90.75 495 GLU A N 1
ATOM 3846 C CA . GLU A 1 495 ? -12.133 21 -11.461 1 90.75 495 GLU A CA 1
ATOM 3847 C C . GLU A 1 495 ? -12.656 21.297 -10.055 1 90.75 495 GLU A C 1
ATOM 3849 O O . GLU A 1 495 ? -13.844 21.578 -9.875 1 90.75 495 GLU A O 1
ATOM 3854 N N . LEU A 1 496 ? -11.758 21.375 -9.125 1 93.81 496 LEU A N 1
ATOM 3855 C CA . LEU A 1 496 ? -12.18 21.547 -7.742 1 93.81 496 LEU A CA 1
ATOM 3856 C C . LEU A 1 496 ? -11.844 22.953 -7.254 1 93.81 496 LEU A C 1
ATOM 3858 O O . LEU A 1 496 ? -11.914 23.234 -6.055 1 93.81 496 LEU A O 1
ATOM 3862 N N . LEU A 1 497 ? -11.516 23.906 -8.148 1 95.75 497 LEU A N 1
ATOM 3863 C CA . LEU A 1 497 ? -11.133 25.266 -7.77 1 95.75 497 LEU A CA 1
ATOM 3864 C C . LEU A 1 497 ? -12.281 25.984 -7.074 1 95.75 497 LEU A C 1
ATOM 3866 O O . LEU A 1 497 ? -12.07 26.688 -6.086 1 95.75 497 LEU A O 1
ATOM 3870 N N . GLU A 1 498 ? -13.508 25.719 -7.551 1 94.94 498 GLU A N 1
ATOM 3871 C CA . GLU A 1 498 ? -14.664 26.391 -6.965 1 94.94 498 GLU A CA 1
ATOM 3872 C C . GLU A 1 498 ? -14.867 25.969 -5.508 1 94.94 498 GLU A C 1
ATOM 3874 O O . GLU A 1 498 ? -15.227 26.797 -4.668 1 94.94 498 GLU A O 1
ATOM 3879 N N . ASP A 1 499 ? -14.648 24.719 -5.223 1 94.75 499 ASP A N 1
ATOM 3880 C CA . ASP A 1 499 ? -14.797 24.219 -3.861 1 94.75 499 ASP A CA 1
ATOM 3881 C C . ASP A 1 499 ? -13.711 24.781 -2.947 1 94.75 499 ASP A C 1
ATOM 3883 O O . ASP A 1 499 ? -13.969 25.078 -1.781 1 94.75 499 ASP A O 1
ATOM 3887 N N . ILE A 1 500 ? -12.484 24.953 -3.469 1 96.88 500 ILE A N 1
ATOM 3888 C CA . ILE A 1 500 ? -11.383 25.5 -2.689 1 96.88 500 ILE A CA 1
ATOM 3889 C C . ILE A 1 500 ? -11.633 26.969 -2.389 1 96.88 500 ILE A C 1
ATOM 3891 O O . ILE A 1 500 ? -11.398 27.438 -1.27 1 96.88 500 ILE A O 1
ATOM 3895 N N . LEU A 1 501 ? -12.18 27.688 -3.412 1 97.06 501 LEU A N 1
ATOM 3896 C CA . LEU A 1 501 ? -12.492 29.094 -3.234 1 97.06 501 LEU A CA 1
ATOM 3897 C C . LEU A 1 501 ? -13.594 29.281 -2.197 1 97.06 501 LEU A C 1
ATOM 3899 O O . LEU A 1 501 ? -13.531 30.203 -1.376 1 97.06 501 LEU A O 1
ATOM 3903 N N . ALA A 1 502 ? -14.523 28.359 -2.225 1 94.69 502 ALA A N 1
ATOM 3904 C CA . ALA A 1 502 ? -15.617 28.438 -1.259 1 94.69 502 ALA A CA 1
ATOM 3905 C C . ALA A 1 502 ? -15.109 28.203 0.162 1 94.69 502 ALA A C 1
ATOM 3907 O O . ALA A 1 502 ? -15.555 28.875 1.101 1 94.69 502 ALA A O 1
ATOM 3908 N N . GLU A 1 503 ? -14.203 27.25 0.329 1 95.06 503 GLU A N 1
ATOM 3909 C CA . GLU A 1 503 ? -13.617 26.969 1.636 1 95.06 503 GLU A CA 1
ATOM 3910 C C . GLU A 1 503 ? -12.766 28.141 2.121 1 95.06 503 GLU A C 1
ATOM 3912 O O . GLU A 1 503 ? -12.781 28.469 3.309 1 95.06 503 GLU A O 1
ATOM 3917 N N . ALA A 1 504 ? -12.023 28.797 1.223 1 96.19 504 ALA A N 1
ATOM 3918 C CA . ALA A 1 504 ? -11.164 29.922 1.562 1 96.19 504 ALA A CA 1
ATOM 3919 C C . ALA A 1 504 ? -11.984 31.156 1.92 1 96.19 504 ALA A C 1
ATOM 3921 O O . ALA A 1 504 ? -11.562 31.984 2.729 1 96.19 504 ALA A O 1
ATOM 3922 N N . ALA A 1 505 ? -13.195 31.25 1.352 1 94.5 505 ALA A N 1
ATOM 3923 C CA . ALA A 1 505 ? -14.062 32.406 1.574 1 94.5 505 ALA A CA 1
ATOM 3924 C C . ALA A 1 505 ? -14.805 32.281 2.9 1 94.5 505 ALA A C 1
ATOM 3926 O O . ALA A 1 505 ? -15.203 33.312 3.49 1 94.5 505 ALA A O 1
ATOM 3927 N N . ASP A 1 506 ? -14.93 31.062 3.404 1 93.56 506 ASP A N 1
ATOM 3928 C CA . ASP A 1 506 ? -15.656 30.828 4.652 1 93.56 506 ASP A CA 1
ATOM 3929 C C . ASP A 1 506 ? -14.781 31.172 5.859 1 93.56 506 ASP A C 1
ATOM 3931 O O . ASP A 1 506 ? -13.922 30.375 6.254 1 93.56 506 ASP A O 1
ATOM 3935 N N . ARG A 1 507 ? -15.055 32.219 6.586 1 92.38 507 ARG A N 1
ATOM 3936 C CA . ARG A 1 507 ? -14.227 32.719 7.676 1 92.38 507 ARG A CA 1
ATOM 3937 C C . ARG A 1 507 ? -14.383 31.859 8.93 1 92.38 507 ARG A C 1
ATOM 3939 O O . ARG A 1 507 ? -13.555 31.922 9.836 1 92.38 507 ARG A O 1
ATOM 3946 N N . GLY A 1 508 ? -15.414 31.078 8.891 1 92.56 508 GLY A N 1
ATOM 3947 C CA . GLY A 1 508 ? -15.641 30.25 10.062 1 92.56 508 GLY A CA 1
ATOM 3948 C C . GLY A 1 508 ? -15.086 28.844 9.914 1 92.56 508 GLY A C 1
ATOM 3949 O O . GLY A 1 508 ? -15.133 28.047 10.859 1 92.56 508 GLY A O 1
ATOM 3950 N N . SER A 1 509 ? -14.43 28.562 8.773 1 93.25 509 SER A N 1
ATOM 3951 C CA . SER A 1 509 ? -13.93 27.219 8.523 1 93.25 509 SER A CA 1
ATOM 3952 C C . SER A 1 509 ? -12.617 26.969 9.258 1 93.25 509 SER A C 1
ATOM 3954 O O . SER A 1 509 ? -11.758 27.859 9.312 1 93.25 509 SER A O 1
ATOM 3956 N N . TYR A 1 510 ? -12.492 25.828 9.852 1 93.69 510 TYR A N 1
ATOM 3957 C CA . TYR A 1 510 ? -11.273 25.438 10.555 1 93.69 510 TYR A CA 1
ATOM 3958 C C . TYR A 1 510 ? -10.133 25.219 9.57 1 93.69 510 TYR A C 1
ATOM 3960 O O . TYR A 1 510 ? -8.961 25.375 9.93 1 93.69 510 TYR A O 1
ATOM 3968 N N . THR A 1 511 ? -10.391 24.875 8.32 1 94.56 511 THR A N 1
ATOM 3969 C CA . THR A 1 511 ? -9.383 24.531 7.32 1 94.56 511 THR A CA 1
ATOM 3970 C C . THR A 1 511 ? -9.203 25.688 6.336 1 94.56 511 THR A C 1
ATOM 3972 O O . THR A 1 511 ? -8.695 25.484 5.23 1 94.56 511 THR A O 1
ATOM 3975 N N . ARG A 1 512 ? -9.68 26.875 6.727 1 95.44 512 ARG A N 1
ATOM 3976 C CA . ARG A 1 512 ? -9.562 28.031 5.859 1 95.44 512 ARG A CA 1
ATOM 3977 C C . ARG A 1 512 ? -8.102 28.297 5.5 1 95.44 512 ARG A C 1
ATOM 3979 O O . ARG A 1 512 ? -7.789 28.594 4.344 1 95.44 512 ARG A O 1
ATOM 3986 N N . ARG A 1 513 ? -7.223 28.156 6.461 1 95.56 513 ARG A N 1
ATOM 3987 C CA . ARG A 1 513 ? -5.805 28.422 6.242 1 95.56 513 ARG A CA 1
ATOM 3988 C C . ARG A 1 513 ? -5.223 27.438 5.227 1 95.56 513 ARG A C 1
ATOM 3990 O O . ARG A 1 513 ? -4.414 27.828 4.379 1 95.56 513 ARG A O 1
ATOM 3997 N N . ASP A 1 514 ? -5.625 26.188 5.363 1 95.88 514 ASP A N 1
ATOM 3998 C CA . ASP A 1 514 ? -5.168 25.188 4.41 1 95.88 514 ASP A CA 1
ATOM 3999 C C . ASP A 1 514 ? -5.688 25.484 3.006 1 95.88 514 ASP A C 1
ATOM 4001 O O . ASP A 1 514 ? -4.996 25.234 2.018 1 95.88 514 ASP A O 1
ATOM 4005 N N . ALA A 1 515 ? -6.895 25.984 2.924 1 97.5 515 ALA A N 1
ATOM 4006 C CA . ALA A 1 515 ? -7.473 26.328 1.628 1 97.5 515 ALA A CA 1
ATOM 4007 C C . ALA A 1 515 ? -6.723 27.5 0.996 1 97.5 515 ALA A C 1
ATOM 4009 O O . ALA A 1 515 ? -6.469 27.5 -0.211 1 97.5 515 ALA A O 1
ATOM 4010 N N . LEU A 1 516 ? -6.41 28.5 1.839 1 97.56 516 LEU A N 1
ATOM 4011 C CA . LEU A 1 516 ? -5.652 29.641 1.351 1 97.56 516 LEU A CA 1
ATOM 4012 C C . LEU A 1 516 ? -4.281 29.203 0.838 1 97.56 516 LEU A C 1
ATOM 4014 O O . LEU A 1 516 ? -3.82 29.688 -0.2 1 97.56 516 LEU A O 1
ATOM 4018 N N . PHE A 1 517 ? -3.693 28.312 1.598 1 96.75 517 PHE A N 1
ATOM 4019 C CA . PHE A 1 517 ? -2.414 27.75 1.18 1 96.75 517 PHE A CA 1
ATOM 4020 C C . PHE A 1 517 ? -2.561 26.984 -0.127 1 96.75 517 PHE A C 1
ATOM 4022 O O . PHE A 1 517 ? -1.731 27.125 -1.029 1 96.75 517 PHE A O 1
ATOM 4029 N N . CYS A 1 518 ? -3.576 26.234 -0.258 1 96.62 518 CYS A N 1
ATOM 4030 C CA . CYS A 1 518 ? -3.832 25.391 -1.423 1 96.62 518 CYS A CA 1
ATOM 4031 C C . CYS A 1 518 ? -4.012 26.234 -2.676 1 96.62 518 CYS A C 1
ATOM 4033 O O . CYS A 1 518 ? -3.6 25.828 -3.766 1 96.62 518 CYS A O 1
ATOM 4035 N N . LEU A 1 519 ? -4.559 27.422 -2.594 1 97.31 519 LEU A N 1
ATOM 4036 C CA . LEU A 1 519 ? -4.824 28.281 -3.73 1 97.31 519 LEU A CA 1
ATOM 4037 C C . LEU A 1 519 ? -3.523 28.719 -4.398 1 97.31 519 LEU A C 1
ATOM 4039 O O . LEU A 1 519 ? -3.529 29.156 -5.551 1 97.31 519 LEU A O 1
ATOM 4043 N N . GLY A 1 520 ? -2.412 28.516 -3.721 1 96.88 520 GLY A N 1
ATOM 4044 C CA . GLY A 1 520 ? -1.119 28.859 -4.285 1 96.88 520 GLY A CA 1
ATOM 4045 C C . GLY A 1 520 ? -0.705 27.953 -5.43 1 96.88 520 GLY A C 1
ATOM 4046 O O . GLY A 1 520 ? 0.208 28.281 -6.191 1 96.88 520 GLY A O 1
ATOM 4047 N N . ALA A 1 521 ? -1.337 26.891 -5.59 1 95.62 521 ALA A N 1
ATOM 4048 C CA . ALA A 1 521 ? -1.013 25.953 -6.66 1 95.62 521 ALA A CA 1
ATOM 4049 C C . ALA A 1 521 ? -1.953 26.125 -7.848 1 95.62 521 ALA A C 1
ATOM 4051 O O . ALA A 1 521 ? -1.802 25.453 -8.875 1 95.62 521 ALA A O 1
ATOM 4052 N N . TYR A 1 522 ? -2.91 27.062 -7.742 1 96.25 522 TYR A N 1
ATOM 4053 C CA . TYR A 1 522 ? -3.912 27.25 -8.781 1 96.25 522 TYR A CA 1
ATOM 4054 C C . TYR A 1 522 ? -3.781 28.641 -9.414 1 96.25 522 TYR A C 1
ATOM 4056 O O . TYR A 1 522 ? -4.438 29.594 -8.977 1 96.25 522 TYR A O 1
ATOM 4064 N N . PRO A 1 523 ? -2.994 28.641 -10.469 1 94.25 523 PRO A N 1
ATOM 4065 C CA . PRO A 1 523 ? -2.842 29.938 -11.125 1 94.25 523 PRO A CA 1
ATOM 4066 C C . PRO A 1 523 ? -4.113 30.391 -11.836 1 94.25 523 PRO A C 1
ATOM 4068 O O . PRO A 1 523 ? -4.848 29.562 -12.383 1 94.25 523 PRO A O 1
ATOM 4071 N N . GLY A 1 524 ? -4.508 31.625 -11.719 1 92.81 524 GLY A N 1
ATOM 4072 C CA . GLY A 1 524 ? -5.688 32.219 -12.344 1 92.81 524 GLY A CA 1
ATOM 4073 C C . GLY A 1 524 ? -6.125 33.5 -11.703 1 92.81 524 GLY A C 1
ATOM 4074 O O . GLY A 1 524 ? -5.672 33.844 -10.609 1 92.81 524 GLY A O 1
ATOM 4075 N N . THR A 1 525 ? -7.039 34.188 -12.367 1 94.06 525 THR A N 1
ATOM 4076 C CA . THR A 1 525 ? -7.48 35.5 -11.922 1 94.06 525 THR A CA 1
ATOM 4077 C C . THR A 1 525 ? -8.344 35.406 -10.672 1 94.06 525 THR A C 1
ATOM 4079 O O . THR A 1 525 ? -8.25 36.219 -9.766 1 94.06 525 THR A O 1
ATOM 4082 N N . ARG A 1 526 ? -9.094 34.406 -10.547 1 95.12 526 ARG A N 1
ATOM 4083 C CA . ARG A 1 526 ? -9.992 34.25 -9.406 1 95.12 526 ARG A CA 1
ATOM 4084 C C . ARG A 1 526 ? -9.211 33.969 -8.125 1 95.12 526 ARG A C 1
ATOM 4086 O O . ARG A 1 526 ? -9.508 34.531 -7.074 1 95.12 526 ARG A O 1
ATOM 4093 N N . SER A 1 527 ? -8.25 33.062 -8.25 1 96.25 527 SER A N 1
ATOM 4094 C CA . SER A 1 527 ? -7.406 32.75 -7.094 1 96.25 527 SER A CA 1
ATOM 4095 C C . SER A 1 527 ? -6.602 33.969 -6.652 1 96.25 527 SER A C 1
ATOM 4097 O O . SER A 1 527 ? -6.512 34.25 -5.461 1 96.25 527 SER A O 1
ATOM 4099 N N . GLU A 1 528 ? -6.082 34.719 -7.609 1 97.06 528 GLU A N 1
ATOM 4100 C CA . GLU A 1 528 ? -5.254 35.906 -7.297 1 97.06 528 GLU A CA 1
ATOM 4101 C C . GLU A 1 528 ? -6.086 37 -6.664 1 97.06 528 GLU A C 1
ATOM 4103 O O . GLU A 1 528 ? -5.652 37.625 -5.695 1 97.06 528 GLU A O 1
ATOM 4108 N N . GLU A 1 529 ? -7.254 37.188 -7.191 1 96.31 529 GLU A N 1
ATOM 4109 C CA . GLU A 1 529 ? -8.117 38.25 -6.668 1 96.31 529 GLU A CA 1
ATOM 4110 C C . GLU A 1 529 ? -8.539 37.969 -5.23 1 96.31 529 GLU A C 1
ATOM 4112 O O . GLU A 1 529 ? -8.516 38.844 -4.379 1 96.31 529 GLU A O 1
ATOM 4117 N N . MET A 1 530 ? -8.891 36.781 -4.949 1 96.75 530 MET A N 1
ATOM 4118 C CA . MET A 1 530 ? -9.289 36.406 -3.596 1 96.75 530 MET A CA 1
ATOM 4119 C C . MET A 1 530 ? -8.125 36.531 -2.627 1 96.75 530 MET A C 1
ATOM 4121 O O . MET A 1 530 ? -8.281 37.094 -1.532 1 96.75 530 MET A O 1
ATOM 4125 N N . LEU A 1 531 ? -6.988 36.094 -3.057 1 97.5 531 LEU A N 1
ATOM 4126 C CA . LEU A 1 531 ? -5.809 36.156 -2.199 1 97.5 531 LEU A CA 1
ATOM 4127 C C . LEU A 1 531 ? -5.387 37.594 -1.95 1 97.5 531 LEU A C 1
ATOM 4129 O O . LEU A 1 531 ? -4.988 37.938 -0.837 1 97.5 531 LEU A O 1
ATOM 4133 N N . LYS A 1 532 ? -5.484 38.438 -2.982 1 96.94 532 LYS A N 1
ATOM 4134 C CA . LYS A 1 532 ? -5.148 39.844 -2.82 1 96.94 532 LYS A CA 1
ATOM 4135 C C . LYS A 1 532 ? -6.105 40.531 -1.851 1 96.94 532 LYS A C 1
ATOM 4137 O O . LYS A 1 532 ? -5.684 41.344 -1.024 1 96.94 532 LYS A O 1
ATOM 4142 N N . GLU A 1 533 ? -7.348 40.156 -1.941 1 96.5 533 GLU A N 1
ATOM 4143 C CA . GLU A 1 533 ? -8.352 40.719 -1.046 1 96.5 533 GLU A CA 1
ATOM 4144 C C . GLU A 1 533 ? -8.086 40.312 0.403 1 96.5 533 GLU A C 1
ATOM 4146 O O . GLU A 1 533 ? -8.148 41.156 1.307 1 96.5 533 GLU A O 1
ATOM 4151 N N . ILE A 1 534 ? -7.723 39.094 0.631 1 96.06 534 ILE A N 1
ATOM 4152 C CA . ILE A 1 534 ? -7.48 38.594 1.98 1 96.06 534 ILE A CA 1
ATOM 4153 C C . ILE A 1 534 ? -6.18 39.188 2.523 1 96.06 534 ILE A C 1
ATOM 4155 O O . ILE A 1 534 ? -6.098 39.562 3.701 1 96.06 534 ILE A O 1
ATOM 4159 N N . ALA A 1 535 ? -5.164 39.312 1.67 1 96.12 535 ALA A N 1
ATOM 4160 C CA . ALA A 1 535 ? -3.887 39.875 2.074 1 96.12 535 ALA A CA 1
ATOM 4161 C C . ALA A 1 535 ? -4.062 41.344 2.516 1 96.12 535 ALA A C 1
ATOM 4163 O O . ALA A 1 535 ? -3.373 41.812 3.428 1 96.12 535 ALA A O 1
ATOM 4164 N N . ARG A 1 536 ? -5.035 42.062 1.909 1 94 536 ARG A N 1
ATOM 4165 C CA . ARG A 1 536 ? -5.285 43.469 2.24 1 94 536 ARG A CA 1
ATOM 4166 C C . ARG A 1 536 ? -6.164 43.562 3.482 1 94 536 ARG A C 1
ATOM 4168 O O . ARG A 1 536 ? -5.836 44.312 4.406 1 94 536 ARG A O 1
ATOM 4175 N N . ARG A 1 537 ? -7.219 42.781 3.598 1 93.19 537 ARG A N 1
ATOM 4176 C CA . ARG A 1 537 ? -8.203 42.875 4.664 1 93.19 537 ARG A CA 1
ATOM 4177 C C . ARG A 1 537 ? -7.664 42.312 5.973 1 93.19 537 ARG A C 1
ATOM 4179 O O . ARG A 1 537 ? -7.996 42.812 7.055 1 93.19 537 ARG A O 1
ATOM 4186 N N . GLU A 1 538 ? -6.891 41.344 5.852 1 93.56 538 GLU A N 1
ATOM 4187 C CA . GLU A 1 538 ? -6.387 40.688 7.043 1 93.56 538 GLU A CA 1
ATOM 4188 C C . GLU A 1 538 ? -4.871 40.781 7.145 1 93.56 538 GLU A C 1
ATOM 4190 O O . GLU A 1 538 ? -4.188 39.812 7.445 1 93.56 538 GLU A O 1
ATOM 4195 N N . GLU A 1 539 ? -4.488 42.062 6.883 1 89.25 539 GLU A N 1
ATOM 4196 C CA . GLU A 1 539 ? -3.062 42.344 6.988 1 89.25 539 GLU A CA 1
ATOM 4197 C C . GLU A 1 539 ? -2.576 42.219 8.43 1 89.25 539 GLU A C 1
ATOM 4199 O O . GLU A 1 539 ? -3.225 42.719 9.352 1 89.25 539 GLU A O 1
ATOM 4204 N N . GLY A 1 540 ? -1.675 41.469 8.766 1 86.62 540 GLY A N 1
ATOM 4205 C CA . GLY A 1 540 ? -1.126 41.312 10.102 1 86.62 540 GLY A CA 1
ATOM 4206 C C . GLY A 1 540 ? -1.565 40.031 10.773 1 86.62 540 GLY A C 1
ATOM 4207 O O . GLY A 1 540 ? -1.114 39.719 11.875 1 86.62 540 GLY A O 1
ATOM 4208 N N . ARG A 1 541 ? -2.561 39.344 10.219 1 91.94 541 ARG A N 1
ATOM 4209 C CA . ARG A 1 541 ? -3.008 38.062 10.727 1 91.94 541 ARG A CA 1
ATOM 4210 C C . ARG A 1 541 ? -2.334 36.906 9.984 1 91.94 541 ARG A C 1
ATOM 4212 O O . ARG A 1 541 ? -1.671 37.125 8.969 1 91.94 541 ARG A O 1
ATOM 4219 N N . GLU A 1 542 ? -2.385 35.75 10.578 1 93.94 542 GLU A N 1
ATOM 4220 C CA . GLU A 1 542 ? -1.744 34.594 9.977 1 93.94 542 GLU A CA 1
ATOM 4221 C C . GLU A 1 542 ? -2.34 34.281 8.609 1 93.94 542 GLU A C 1
ATOM 4223 O O . GLU A 1 542 ? -1.625 33.875 7.691 1 93.94 542 GLU A O 1
ATOM 4228 N N . GLU A 1 543 ? -3.664 34.531 8.383 1 95.38 543 GLU A N 1
ATOM 4229 C CA . GLU A 1 543 ? -4.316 34.281 7.098 1 95.38 543 GLU A CA 1
ATOM 4230 C C . GLU A 1 543 ? -3.756 35.188 6.016 1 95.38 543 GLU A C 1
ATOM 4232 O O . GLU A 1 543 ? -3.588 34.781 4.867 1 95.38 543 GLU A O 1
ATOM 4237 N N . GLY A 1 544 ? -3.494 36.469 6.402 1 95.44 544 GLY A N 1
ATOM 4238 C CA . GLY A 1 544 ? -2.895 37.375 5.449 1 95.44 544 GLY A CA 1
ATOM 4239 C C . GLY A 1 544 ? -1.506 36.969 5.008 1 95.44 544 GLY A C 1
ATOM 4240 O O . GLY A 1 544 ? -1.158 37.094 3.832 1 95.44 544 GLY A O 1
ATOM 4241 N N . ALA A 1 545 ? -0.725 36.469 5.949 1 96.62 545 ALA A N 1
ATOM 4242 C CA . ALA A 1 545 ? 0.626 36 5.629 1 96.62 545 ALA A CA 1
ATOM 4243 C C . ALA A 1 545 ? 0.593 34.812 4.703 1 96.62 545 ALA A C 1
ATOM 4245 O O . ALA A 1 545 ? 1.401 34.688 3.775 1 96.62 545 ALA A O 1
ATOM 4246 N N . ILE A 1 546 ? -0.354 33.875 4.977 1 97 546 ILE A N 1
ATOM 4247 C CA . ILE A 1 546 ? -0.483 32.688 4.141 1 97 546 ILE A CA 1
ATOM 4248 C C . ILE A 1 546 ? -0.923 33.094 2.734 1 97 546 ILE A C 1
ATOM 4250 O O . ILE A 1 546 ? -0.446 32.531 1.744 1 97 546 ILE A O 1
ATOM 4254 N N . ALA A 1 547 ? -1.84 34.062 2.652 1 97.88 547 ALA A N 1
ATOM 4255 C CA . ALA A 1 547 ? -2.279 34.562 1.352 1 97.88 547 ALA A CA 1
ATOM 4256 C C . ALA A 1 547 ? -1.11 35.125 0.561 1 97.88 547 ALA A C 1
ATOM 4258 O O . ALA A 1 547 ? -0.993 34.906 -0.645 1 97.88 547 ALA A O 1
ATOM 4259 N N . LEU A 1 548 ? -0.228 35.875 1.225 1 97.75 548 LEU A N 1
ATOM 4260 C CA . LEU A 1 548 ? 0.937 36.469 0.568 1 97.75 548 LEU A CA 1
ATOM 4261 C C . LEU A 1 548 ? 1.893 35.375 0.091 1 97.75 548 LEU A C 1
ATOM 4263 O O . LEU A 1 548 ? 2.469 35.469 -0.994 1 97.75 548 LEU A O 1
ATOM 4267 N N . LYS A 1 549 ? 2.074 34.375 0.894 1 97.12 549 LYS A N 1
ATOM 4268 C CA . LYS A 1 549 ? 2.898 33.219 0.501 1 97.12 549 LYS A CA 1
ATOM 4269 C C . LYS A 1 549 ? 2.346 32.562 -0.751 1 97.12 549 LYS A C 1
ATOM 4271 O O . LYS A 1 549 ? 3.1 32.219 -1.667 1 97.12 549 LYS A O 1
ATOM 4276 N N . SER A 1 550 ? 1.035 32.344 -0.718 1 97.69 550 SER A N 1
ATOM 4277 C CA . SER A 1 550 ? 0.397 31.719 -1.871 1 97.69 550 SER A CA 1
ATOM 4278 C C . SER A 1 550 ? 0.482 32.625 -3.104 1 97.69 550 SER A C 1
ATOM 4280 O O . SER A 1 550 ? 0.664 32.125 -4.219 1 97.69 550 SER A O 1
ATOM 4282 N N . LEU A 1 551 ? 0.358 33.938 -2.963 1 97.56 551 LEU A N 1
ATOM 4283 C CA . LEU A 1 551 ? 0.499 34.844 -4.074 1 97.56 551 LEU A CA 1
ATOM 4284 C C . LEU A 1 551 ? 1.916 34.812 -4.637 1 97.56 551 LEU A C 1
ATOM 4286 O O . LEU A 1 551 ? 2.113 34.969 -5.848 1 97.56 551 LEU A O 1
ATOM 4290 N N . ALA A 1 552 ? 2.859 34.656 -3.742 1 97 552 ALA A N 1
ATOM 4291 C CA . ALA A 1 552 ? 4.246 34.562 -4.188 1 97 552 ALA A CA 1
ATOM 4292 C C . ALA A 1 552 ? 4.438 33.312 -5.062 1 97 552 ALA A C 1
ATOM 4294 O O . ALA A 1 552 ? 5.164 33.344 -6.059 1 97 552 ALA A O 1
ATOM 4295 N N . ARG A 1 553 ? 3.832 32.219 -4.715 1 95.69 553 ARG A N 1
ATOM 4296 C CA . ARG A 1 553 ? 3.934 31 -5.484 1 95.69 553 ARG A CA 1
ATOM 4297 C C . ARG A 1 553 ? 3.299 31.156 -6.863 1 95.69 553 ARG A C 1
ATOM 4299 O O . ARG A 1 553 ? 3.701 30.484 -7.816 1 95.69 553 ARG A O 1
ATOM 4306 N N . LEU A 1 554 ? 2.32 32.094 -6.93 1 96.19 554 LEU A N 1
ATOM 4307 C CA . LEU A 1 554 ? 1.678 32.375 -8.203 1 96.19 554 LEU A CA 1
ATOM 4308 C C . LEU A 1 554 ? 2.469 33.406 -8.992 1 96.19 554 LEU A C 1
ATOM 4310 O O . LEU A 1 554 ? 2 33.906 -10.016 1 96.19 554 LEU A O 1
ATOM 4314 N N . ASP A 1 555 ? 3.648 33.812 -8.516 1 94.31 555 ASP A N 1
ATOM 4315 C CA . ASP A 1 555 ? 4.598 34.75 -9.148 1 94.31 555 ASP A CA 1
ATOM 4316 C C . ASP A 1 555 ? 4.016 36.156 -9.25 1 94.31 555 ASP A C 1
ATOM 4318 O O . ASP A 1 555 ? 4.172 36.812 -10.273 1 94.31 555 ASP A O 1
ATOM 4322 N N . CYS A 1 556 ? 3.26 36.469 -8.219 1 95.31 556 CYS A N 1
ATOM 4323 C CA . CYS A 1 556 ? 2.76 37.844 -8.156 1 95.31 556 CYS A CA 1
ATOM 4324 C C . CYS A 1 556 ? 3.801 38.781 -7.551 1 95.31 556 CYS A C 1
ATOM 4326 O O . CYS A 1 556 ? 3.803 39 -6.34 1 95.31 556 CYS A O 1
ATOM 4328 N N . ARG A 1 557 ? 4.535 39.531 -8.266 1 94.19 557 ARG A N 1
ATOM 4329 C CA . ARG A 1 557 ? 5.668 40.344 -7.828 1 94.19 557 ARG A CA 1
ATOM 4330 C C . ARG A 1 557 ? 5.191 41.656 -7.191 1 94.19 557 ARG A C 1
ATOM 4332 O O . ARG A 1 557 ? 5.93 42.281 -6.43 1 94.19 557 ARG A O 1
ATOM 4339 N N . GLU A 1 558 ? 3.945 41.969 -7.379 1 94 558 GLU A N 1
ATOM 4340 C CA . GLU A 1 558 ? 3.395 43.219 -6.875 1 94 558 GLU A CA 1
ATOM 4341 C C . GLU A 1 558 ? 3.324 43.219 -5.352 1 94 558 GLU A C 1
ATOM 4343 O O . GLU A 1 558 ? 3.291 44.281 -4.727 1 94 558 GLU A O 1
ATOM 4348 N N . VAL A 1 559 ? 3.398 42.062 -4.75 1 95.44 559 VAL A N 1
ATOM 4349 C CA . VAL A 1 559 ? 3.188 42 -3.307 1 95.44 559 VAL A CA 1
ATOM 4350 C C . VAL A 1 559 ? 4.531 42.062 -2.584 1 95.44 559 VAL A C 1
ATOM 4352 O O . VAL A 1 559 ? 4.578 42.125 -1.353 1 95.44 559 VAL A O 1
ATOM 4355 N N . LEU A 1 560 ? 5.688 42.156 -3.254 1 96 560 LEU A N 1
ATOM 4356 C CA . LEU A 1 560 ? 7.023 42.094 -2.67 1 96 560 LEU A CA 1
ATOM 4357 C C . LEU A 1 560 ? 7.246 43.281 -1.714 1 96 560 LEU A C 1
ATOM 4359 O O . LEU A 1 560 ? 7.73 43.094 -0.597 1 96 560 LEU A O 1
ATOM 4363 N N . PRO A 1 561 ? 6.777 44.531 -2.096 1 95 561 PRO A N 1
ATOM 4364 C CA . PRO A 1 561 ? 6.969 45.625 -1.148 1 95 561 PRO A CA 1
ATOM 4365 C C . PRO A 1 561 ? 6.152 45.469 0.13 1 95 561 PRO A C 1
ATOM 4367 O O . PRO A 1 561 ? 6.613 45.812 1.215 1 95 561 PRO A O 1
ATOM 4370 N N . GLN A 1 562 ? 4.961 44.938 -0.037 1 95.56 562 GLN A N 1
ATOM 4371 C CA . GLN A 1 562 ? 4.125 44.656 1.129 1 95.56 562 GLN A CA 1
ATOM 4372 C C . GLN A 1 562 ? 4.773 43.625 2.053 1 95.56 562 GLN A C 1
ATOM 4374 O O . GLN A 1 562 ? 4.754 43.781 3.275 1 95.56 562 GLN A O 1
ATOM 4379 N N . ILE A 1 563 ? 5.387 42.594 1.509 1 96 563 ILE A N 1
ATOM 4380 C CA . ILE A 1 563 ? 6.062 41.562 2.266 1 96 563 ILE A CA 1
ATOM 4381 C C . ILE A 1 563 ? 7.238 42.156 3.037 1 96 563 ILE A C 1
ATOM 4383 O O . ILE A 1 563 ? 7.395 41.906 4.234 1 96 563 ILE A O 1
ATOM 4387 N N . ARG A 1 564 ? 8 43.031 2.395 1 94.94 564 ARG A N 1
ATOM 4388 C CA . ARG A 1 564 ? 9.18 43.625 3.02 1 94.94 564 ARG A CA 1
ATOM 4389 C C . ARG A 1 564 ? 8.781 44.562 4.137 1 94.94 564 ARG A C 1
ATOM 4391 O O . ARG A 1 564 ? 9.461 44.656 5.16 1 94.94 564 ARG A O 1
ATOM 4398 N N . ARG A 1 565 ? 7.648 45.188 3.967 1 94.44 565 ARG A N 1
ATOM 4399 C CA . ARG A 1 565 ? 7.148 46.094 5.008 1 94.44 565 ARG A CA 1
ATOM 4400 C C . ARG A 1 565 ? 6.73 45.281 6.246 1 94.44 565 ARG A C 1
ATOM 4402 O O . ARG A 1 565 ? 7.039 45.688 7.375 1 94.44 565 ARG A O 1
ATOM 4409 N N . LEU A 1 566 ? 6.059 44.219 6.047 1 94.69 566 LEU A N 1
ATOM 4410 C CA . LEU A 1 566 ? 5.602 43.375 7.16 1 94.69 566 LEU A CA 1
ATOM 4411 C C . LEU A 1 566 ? 6.785 42.719 7.863 1 94.69 566 LEU A C 1
ATOM 4413 O O . LEU A 1 566 ? 6.777 42.562 9.086 1 94.69 566 LEU A O 1
ATOM 4417 N N . MET A 1 567 ? 7.816 42.344 7.102 1 92.56 567 MET A N 1
ATOM 4418 C CA . MET A 1 567 ? 8.992 41.656 7.641 1 92.56 567 MET A CA 1
ATOM 4419 C C . MET A 1 567 ? 9.805 42.594 8.531 1 92.56 567 MET A C 1
ATOM 4421 O O . MET A 1 567 ? 10.539 42.156 9.406 1 92.56 567 MET A O 1
ATOM 4425 N N . ALA A 1 568 ? 9.633 43.875 8.344 1 90.31 568 ALA A N 1
ATOM 4426 C CA . ALA A 1 568 ? 10.352 44.875 9.141 1 90.31 568 ALA A CA 1
ATOM 4427 C C . ALA A 1 568 ? 9.711 45.031 10.516 1 90.31 568 ALA A C 1
ATOM 4429 O O . ALA A 1 568 ? 10.352 45.5 11.461 1 90.31 568 ALA A O 1
ATOM 4430 N N . GLY A 1 569 ? 8.469 44.531 10.68 1 88.25 569 GLY A N 1
ATOM 4431 C CA . GLY A 1 569 ? 7.762 44.656 11.945 1 88.25 569 GLY A CA 1
ATOM 4432 C C . GLY A 1 569 ? 7.895 43.438 12.844 1 88.25 569 GLY A C 1
ATOM 4433 O O . GLY A 1 569 ? 8.75 42.594 12.609 1 88.25 569 GLY A O 1
ATOM 4434 N N . SER A 1 570 ? 7.207 43.438 13.977 1 88.56 570 SER A N 1
ATOM 4435 C CA . SER A 1 570 ? 7.18 42.312 14.906 1 88.56 570 SER A CA 1
ATOM 4436 C C . SER A 1 570 ? 6.164 41.281 14.484 1 88.56 570 SER A C 1
ATOM 4438 O O . SER A 1 570 ? 4.969 41.562 14.398 1 88.56 570 SER A O 1
ATOM 4440 N N . LEU A 1 571 ? 6.727 40.125 14.125 1 91.31 571 LEU A N 1
ATOM 4441 C CA . LEU A 1 571 ? 5.891 39.031 13.633 1 91.31 571 LEU A CA 1
ATOM 4442 C C . LEU A 1 571 ? 6.043 37.812 14.5 1 91.31 571 LEU A C 1
ATOM 4444 O O . LEU A 1 571 ? 7.055 37.656 15.188 1 91.31 571 LEU A O 1
ATOM 4448 N N . SER A 1 572 ? 4.965 37.062 14.617 1 91.19 572 SER A N 1
ATOM 4449 C CA . SER A 1 572 ? 5.098 35.75 15.203 1 91.19 572 SER A CA 1
ATOM 4450 C C . SER A 1 572 ? 6.035 34.875 14.383 1 91.19 572 SER A C 1
ATOM 4452 O O . SER A 1 572 ? 6.254 35.125 13.203 1 91.19 572 SER A O 1
ATOM 4454 N N . PRO A 1 573 ? 6.758 33.844 14.984 1 92.62 573 PRO A N 1
ATOM 4455 C CA . PRO A 1 573 ? 7.691 33 14.242 1 92.62 573 PRO A CA 1
ATOM 4456 C C . PRO A 1 573 ? 7.055 32.375 13.016 1 92.62 573 PRO A C 1
ATOM 4458 O O . PRO A 1 573 ? 7.684 32.281 11.953 1 92.62 573 PRO A O 1
ATOM 4461 N N . ARG A 1 574 ? 5.824 31.969 13.07 1 93 574 ARG A N 1
ATOM 4462 C CA . ARG A 1 574 ? 5.164 31.312 11.945 1 93 574 ARG A CA 1
ATOM 4463 C C . ARG A 1 574 ? 4.949 32.281 10.789 1 93 574 ARG A C 1
ATOM 4465 O O . ARG A 1 574 ? 5.188 31.953 9.633 1 93 574 ARG A O 1
ATOM 4472 N N . MET A 1 575 ? 4.488 33.5 11.156 1 94.75 575 MET A N 1
ATOM 4473 C CA . MET A 1 575 ? 4.262 34.5 10.133 1 94.75 575 MET A CA 1
ATOM 4474 C C . MET A 1 575 ? 5.57 34.906 9.469 1 94.75 575 MET A C 1
ATOM 4476 O O . MET A 1 575 ? 5.621 35.094 8.25 1 94.75 575 MET A O 1
ATOM 4480 N N . GLU A 1 576 ? 6.578 35.031 10.297 1 95.44 576 GLU A N 1
ATOM 4481 C CA . GLU A 1 576 ? 7.883 35.406 9.758 1 95.44 576 GLU A CA 1
ATOM 4482 C C . GLU A 1 576 ? 8.398 34.375 8.781 1 95.44 576 GLU A C 1
ATOM 4484 O O . GLU A 1 576 ? 8.945 34.688 7.727 1 95.44 576 GLU A O 1
ATOM 4489 N N . LEU A 1 577 ? 8.25 33.125 9.188 1 95.25 577 LEU A N 1
ATOM 4490 C CA . LEU A 1 577 ? 8.719 32.031 8.328 1 95.25 577 LEU A CA 1
ATOM 4491 C C . LEU A 1 577 ? 7.902 31.969 7.039 1 95.25 577 LEU A C 1
ATOM 4493 O O . LEU A 1 577 ? 8.453 31.75 5.961 1 95.25 577 LEU A O 1
ATOM 4497 N N . ASP A 1 578 ? 6.57 32.188 7.109 1 96.06 578 ASP A N 1
ATOM 4498 C CA . ASP A 1 578 ? 5.73 32.188 5.914 1 96.06 578 ASP A CA 1
ATOM 4499 C C . ASP A 1 578 ? 6.129 33.312 4.969 1 96.06 578 ASP A C 1
ATOM 4501 O O . ASP A 1 578 ? 6.219 33.125 3.756 1 96.06 578 ASP A O 1
ATOM 4505 N N . LEU A 1 579 ? 6.387 34.469 5.527 1 96.5 579 LEU A N 1
ATOM 4506 C CA . LEU A 1 579 ? 6.773 35.625 4.715 1 96.5 579 LEU A CA 1
ATOM 4507 C C . LEU A 1 579 ? 8.188 35.438 4.16 1 96.5 579 LEU A C 1
ATOM 4509 O O . LEU A 1 579 ? 8.484 35.906 3.061 1 96.5 579 LEU A O 1
ATOM 4513 N N . ALA A 1 580 ? 9.031 34.75 4.953 1 95.56 580 ALA A N 1
ATOM 4514 C CA . ALA A 1 580 ? 10.375 34.469 4.465 1 95.56 580 ALA A CA 1
ATOM 4515 C C . ALA A 1 580 ? 10.328 33.562 3.23 1 95.56 580 ALA A C 1
ATOM 4517 O O . ALA A 1 580 ? 11.109 33.75 2.293 1 95.56 580 ALA A O 1
ATOM 4518 N N . VAL A 1 581 ? 9.422 32.594 3.271 1 95.5 581 VAL A N 1
ATOM 4519 C CA . VAL A 1 581 ? 9.25 31.734 2.109 1 95.5 581 VAL A CA 1
ATOM 4520 C C . VAL A 1 581 ? 8.789 32.562 0.911 1 95.5 581 VAL A C 1
ATOM 4522 O O . VAL A 1 581 ? 9.305 32.406 -0.197 1 95.5 581 VAL A O 1
ATOM 4525 N N . ALA A 1 582 ? 7.816 33.469 1.128 1 96.62 582 ALA A N 1
ATOM 4526 C CA . ALA A 1 582 ? 7.285 34.312 0.061 1 96.62 582 ALA A CA 1
ATOM 4527 C C . ALA A 1 582 ? 8.375 35.188 -0.54 1 96.62 582 ALA A C 1
ATOM 4529 O O . ALA A 1 582 ? 8.5 35.312 -1.763 1 96.62 582 ALA A O 1
ATOM 4530 N N . GLU A 1 583 ? 9.172 35.75 0.281 1 95.81 583 GLU A N 1
ATOM 4531 C CA . GLU A 1 583 ? 10.25 36.625 -0.181 1 95.81 583 GLU A CA 1
ATOM 4532 C C . GL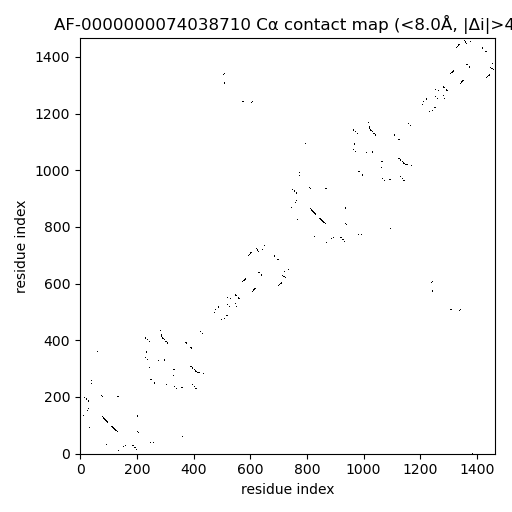U A 1 583 ? 11.297 35.844 -0.96 1 95.81 583 GLU A C 1
ATOM 4534 O O . GLU A 1 583 ? 11.789 36.312 -1.993 1 95.81 583 GLU A O 1
ATOM 4539 N N . ALA A 1 584 ? 11.617 34.688 -0.454 1 94.12 584 ALA A N 1
ATOM 4540 C CA . ALA A 1 584 ? 12.633 33.844 -1.096 1 94.12 584 ALA A CA 1
ATOM 4541 C C . ALA A 1 584 ? 12.164 33.375 -2.471 1 94.12 584 ALA A C 1
ATOM 4543 O O . ALA A 1 584 ? 12.977 33.219 -3.387 1 94.12 584 ALA A O 1
ATOM 4544 N N . ILE A 1 585 ? 10.898 33.156 -2.645 1 94.62 585 ILE A N 1
ATOM 4545 C CA . ILE A 1 585 ? 10.359 32.719 -3.916 1 94.62 585 ILE A CA 1
ATOM 4546 C C . ILE A 1 585 ? 10.391 33.844 -4.934 1 94.62 585 ILE A C 1
ATOM 4548 O O . ILE A 1 585 ? 10.812 33.656 -6.078 1 94.62 585 ILE A O 1
ATOM 4552 N N . LEU A 1 586 ? 10.008 35.062 -4.523 1 95.06 586 LEU A N 1
ATOM 4553 C CA . LEU A 1 586 ? 9.875 36.188 -5.434 1 95.06 586 LEU A CA 1
ATOM 4554 C C . LEU A 1 586 ? 11.234 36.781 -5.75 1 95.06 586 LEU A C 1
ATOM 4556 O O . LEU A 1 586 ? 11.453 37.312 -6.855 1 95.06 586 LEU A O 1
ATOM 4560 N N . ASP A 1 587 ? 12.117 36.75 -4.746 1 94 587 ASP A N 1
ATOM 4561 C CA . ASP A 1 587 ? 13.453 37.312 -4.918 1 94 587 ASP A CA 1
ATOM 4562 C C . ASP A 1 587 ? 14.508 36.406 -4.273 1 94 587 ASP A C 1
ATOM 4564 O O . ASP A 1 587 ? 15.055 36.75 -3.219 1 94 587 ASP A O 1
ATOM 4568 N N . PRO A 1 588 ? 14.82 35.281 -4.945 1 91.12 588 PRO A N 1
ATOM 4569 C CA . PRO A 1 588 ? 15.758 34.312 -4.359 1 91.12 588 PRO A CA 1
ATOM 4570 C C . PRO A 1 588 ? 17.141 34.906 -4.086 1 91.12 588 PRO A C 1
ATOM 4572 O O . PRO A 1 588 ? 17.812 34.5 -3.145 1 91.12 588 PRO A O 1
ATOM 4575 N N . GLN A 1 589 ? 17.625 35.938 -4.863 1 91.25 589 GLN A N 1
ATOM 4576 C CA . GLN A 1 589 ? 18.938 36.562 -4.699 1 91.25 589 GLN A CA 1
ATOM 4577 C C . GLN A 1 589 ? 18.781 38.031 -4.25 1 91.25 589 GLN A C 1
ATOM 4579 O O . GLN A 1 589 ? 19.516 38.906 -4.723 1 91.25 589 GLN A O 1
ATOM 4584 N N . GLY A 1 590 ? 17.75 38.156 -3.326 1 89.12 590 GLY A N 1
ATOM 4585 C CA . GLY A 1 590 ? 17.453 39.5 -2.912 1 89.12 590 GLY A CA 1
ATOM 4586 C C . GLY A 1 590 ? 18.219 39.938 -1.68 1 89.12 590 GLY A C 1
ATOM 4587 O O . GLY A 1 590 ? 19.125 39.25 -1.233 1 89.12 590 GLY A O 1
ATOM 4588 N N . PRO A 1 591 ? 17.906 41.094 -1.124 1 88.25 591 PRO A N 1
ATOM 4589 C CA . PRO A 1 591 ? 18.625 41.688 0.005 1 88.25 591 PRO A CA 1
ATOM 4590 C C . PRO A 1 591 ? 18.406 40.906 1.31 1 88.25 591 PRO A C 1
ATOM 4592 O O . PRO A 1 591 ? 19.156 41.094 2.271 1 88.25 591 PRO A O 1
ATOM 4595 N N . HIS A 1 592 ? 17.422 40.031 1.326 1 89.5 592 HIS A N 1
ATOM 4596 C CA . HIS A 1 592 ? 17.172 39.25 2.539 1 89.5 592 HIS A CA 1
ATOM 4597 C C . HIS A 1 592 ? 18.344 38.344 2.85 1 89.5 592 HIS A C 1
ATOM 4599 O O . HIS A 1 592 ? 18.531 37.906 3.996 1 89.5 592 HIS A O 1
ATOM 4605 N N . LEU A 1 593 ? 19.188 38.094 1.859 1 92 593 LEU A N 1
ATOM 4606 C CA . LEU A 1 593 ? 20.344 37.25 2.039 1 92 593 LEU A CA 1
ATOM 4607 C C . LEU A 1 593 ? 21.438 37.938 2.834 1 92 593 LEU A C 1
ATOM 4609 O O . LEU A 1 593 ? 22.266 37.281 3.461 1 92 593 LEU A O 1
ATOM 4613 N N . GLU A 1 594 ? 21.422 39.312 2.846 1 91.06 594 GLU A N 1
ATOM 4614 C CA . GLU A 1 594 ? 22.406 40.062 3.586 1 91.06 594 GLU A CA 1
ATOM 4615 C C . GLU A 1 594 ? 22.172 39.969 5.09 1 91.06 594 GLU A C 1
ATOM 4617 O O . GLU A 1 594 ? 23.109 40.125 5.883 1 91.06 594 GLU A O 1
ATOM 4622 N N . GLU A 1 595 ? 20.984 39.656 5.461 1 91.44 595 GLU A N 1
ATOM 4623 C CA . GLU A 1 595 ? 20.656 39.562 6.879 1 91.44 595 GLU A CA 1
ATOM 4624 C C . GLU A 1 595 ? 20.234 38.156 7.266 1 91.44 595 GLU A C 1
ATOM 4626 O O . GLU A 1 595 ? 19.578 37.969 8.297 1 91.44 595 GLU A O 1
ATOM 4631 N N . LEU A 1 596 ? 20.594 37.25 6.492 1 93.94 596 LEU A N 1
ATOM 4632 C CA . LEU A 1 596 ? 20.094 35.875 6.695 1 93.94 596 LEU A CA 1
ATOM 4633 C C . LEU A 1 596 ? 20.547 35.344 8.039 1 93.94 596 LEU A C 1
ATOM 4635 O O . LEU A 1 596 ? 19.719 34.875 8.836 1 93.94 596 LEU A O 1
ATOM 4639 N N . PHE A 1 597 ? 21.812 35.438 8.422 1 95.19 597 PHE A N 1
ATOM 4640 C CA . PHE A 1 597 ? 22.359 34.844 9.641 1 95.19 597 PHE A CA 1
ATOM 4641 C C . PHE A 1 597 ? 21.938 35.625 10.867 1 95.19 597 PHE A C 1
ATOM 4643 O O . PHE A 1 597 ? 21.609 35.031 11.906 1 95.19 597 PHE A O 1
ATOM 4650 N N . SER A 1 598 ? 21.875 36.938 10.734 1 92.38 598 SER A N 1
ATOM 4651 C CA . SER A 1 598 ? 21.438 37.75 11.867 1 92.38 598 SER A CA 1
ATOM 4652 C C . SER A 1 598 ? 19.969 37.5 12.203 1 92.38 598 SER A C 1
ATOM 4654 O O . SER A 1 598 ? 19.609 37.375 13.383 1 92.38 598 SER A O 1
ATOM 4656 N N . ARG A 1 599 ? 19.141 37.375 11.234 1 91.19 599 ARG A N 1
ATOM 4657 C CA . ARG A 1 599 ? 17.719 37.094 11.445 1 91.19 599 ARG A CA 1
ATOM 4658 C C . ARG A 1 599 ? 17.5 35.688 11.961 1 91.19 599 ARG A C 1
ATOM 4660 O O . ARG A 1 599 ? 16.594 35.438 12.758 1 91.19 599 ARG A O 1
ATOM 4667 N N . ALA A 1 600 ? 18.312 34.75 11.461 1 93.88 600 ALA A N 1
ATOM 4668 C CA . ALA A 1 600 ? 18.172 33.375 11.891 1 93.88 600 ALA A CA 1
ATOM 4669 C C . ALA A 1 600 ? 18.531 33.219 13.367 1 93.88 600 ALA A C 1
ATOM 4671 O O . ALA A 1 600 ? 17.922 32.406 14.07 1 93.88 600 ALA A O 1
ATOM 4672 N N . PHE A 1 601 ? 19.484 34.062 13.859 1 93.88 601 PHE A N 1
ATOM 4673 C CA . PHE A 1 601 ? 19.969 33.906 15.227 1 93.88 601 PHE A CA 1
ATOM 4674 C C . PHE A 1 601 ? 19.156 34.75 16.203 1 93.88 601 PHE A C 1
ATOM 4676 O O . PHE A 1 601 ? 19.219 34.531 17.406 1 93.88 601 PHE A O 1
ATOM 4683 N N . ARG A 1 602 ? 18.375 35.562 15.758 1 88 602 ARG A N 1
ATOM 4684 C CA . ARG A 1 602 ? 17.703 36.562 16.578 1 88 602 ARG A CA 1
ATOM 4685 C C . ARG A 1 602 ? 16.781 35.906 17.609 1 88 602 ARG A C 1
ATOM 4687 O O . ARG A 1 602 ? 16.688 36.375 18.75 1 88 602 ARG A O 1
ATOM 4694 N N . ARG A 1 603 ? 16.109 34.844 17.312 1 88.69 603 ARG A N 1
ATOM 4695 C CA . ARG A 1 603 ? 15.102 34.25 18.203 1 88.69 603 ARG A CA 1
ATOM 4696 C C . ARG A 1 603 ? 15.711 33.188 19.094 1 88.69 603 ARG A C 1
ATOM 4698 O O . ARG A 1 603 ? 15.062 32.688 20.031 1 88.69 603 ARG A O 1
ATOM 4705 N N . GLY A 1 604 ? 16.891 32.844 18.875 1 89.12 604 GLY A N 1
ATOM 4706 C CA . GLY A 1 604 ? 17.578 31.859 19.719 1 89.12 604 GLY A CA 1
ATOM 4707 C C . GLY A 1 604 ? 16.984 30.469 19.641 1 89.12 604 GLY A C 1
ATOM 4708 O O . GLY A 1 604 ? 17.078 29.703 20.594 1 89.12 604 GLY A O 1
ATOM 4709 N N . SER A 1 605 ? 16.172 30.219 18.688 1 92 605 SER A N 1
ATOM 4710 C CA . SER A 1 605 ? 15.531 28.922 18.5 1 92 605 SER A CA 1
ATOM 4711 C C . SER A 1 605 ? 16.234 28.094 17.422 1 92 605 SER A C 1
ATOM 4713 O O . SER A 1 605 ? 16.516 28.609 16.328 1 92 605 SER A O 1
ATOM 4715 N N . ARG A 1 606 ? 16.625 26.906 17.812 1 90.69 606 ARG A N 1
ATOM 4716 C CA . ARG A 1 606 ? 17.328 26.031 16.875 1 90.69 606 ARG A CA 1
ATOM 4717 C C . ARG A 1 606 ? 16.453 25.703 15.664 1 90.69 606 ARG A C 1
ATOM 4719 O O . ARG A 1 606 ? 16.906 25.812 14.523 1 90.69 606 ARG A O 1
ATOM 4726 N N . SER A 1 607 ? 15.164 25.344 15.914 1 92 607 SER A N 1
ATOM 4727 C CA . SER A 1 607 ? 14.266 24.969 14.828 1 92 607 SER A CA 1
ATOM 4728 C C . SER A 1 607 ? 14.008 26.141 13.891 1 92 607 SER A C 1
ATOM 4730 O O . SER A 1 607 ? 13.922 25.969 12.672 1 92 607 SER A O 1
ATOM 4732 N N . PHE A 1 608 ? 13.953 27.297 14.492 1 94.62 608 PHE A N 1
ATOM 4733 C CA . PHE A 1 608 ? 13.727 28.5 13.688 1 94.62 608 PHE A CA 1
ATOM 4734 C C . PHE A 1 608 ? 14.906 28.766 12.773 1 94.62 608 PHE A C 1
ATOM 4736 O O . PHE A 1 608 ? 14.734 29.031 11.578 1 94.62 608 PHE A O 1
ATOM 4743 N N . ALA A 1 609 ? 16.125 28.688 13.312 1 94.88 609 ALA A N 1
ATOM 4744 C CA . ALA A 1 609 ? 17.328 28.953 12.539 1 94.88 609 ALA A CA 1
ATOM 4745 C C . ALA A 1 609 ? 17.484 27.938 11.406 1 94.88 609 ALA A C 1
ATOM 4747 O O . ALA A 1 609 ? 17.766 28.312 10.266 1 94.88 609 ALA A O 1
ATOM 4748 N N . GLU A 1 610 ? 17.312 26.672 11.75 1 93.56 610 GLU A N 1
ATOM 4749 C CA . GLU A 1 610 ? 17.438 25.609 10.742 1 93.56 610 GLU A CA 1
ATOM 4750 C C . GLU A 1 610 ? 16.422 25.797 9.617 1 93.56 610 GLU A C 1
ATOM 4752 O O . GLU A 1 610 ? 16.75 25.609 8.445 1 93.56 610 GLU A O 1
ATOM 4757 N N . THR A 1 611 ? 15.172 26.156 9.984 1 93.94 611 THR A N 1
ATOM 4758 C CA . THR A 1 611 ? 14.133 26.344 8.977 1 93.94 611 THR A CA 1
ATOM 4759 C C . THR A 1 611 ? 14.422 27.578 8.125 1 93.94 611 THR A C 1
ATOM 4761 O O . THR A 1 611 ? 14.234 27.547 6.906 1 93.94 611 THR A O 1
ATOM 4764 N N . ARG A 1 612 ? 14.906 28.609 8.773 1 94.31 612 ARG A N 1
ATOM 4765 C CA . ARG A 1 612 ? 15.234 29.844 8.047 1 94.31 612 ARG A CA 1
ATOM 4766 C C . ARG A 1 612 ? 16.359 29.594 7.043 1 94.31 612 ARG A C 1
ATOM 4768 O O . ARG A 1 612 ? 16.312 30.078 5.91 1 94.31 612 ARG A O 1
ATOM 4775 N N . PHE A 1 613 ? 17.391 28.906 7.461 1 95 613 PHE A N 1
ATOM 4776 C CA . PHE A 1 613 ? 18.484 28.562 6.562 1 95 613 PHE A CA 1
ATOM 4777 C C . PHE A 1 613 ? 18 27.688 5.414 1 95 613 PHE A C 1
ATOM 4779 O O . PHE A 1 613 ? 18.359 27.922 4.258 1 95 613 PHE A O 1
ATOM 4786 N N . SER A 1 614 ? 17.156 26.703 5.766 1 93 614 SER A N 1
ATOM 4787 C CA . SER A 1 614 ? 16.641 25.781 4.75 1 93 614 SER A CA 1
ATOM 4788 C C . SER A 1 614 ? 15.828 26.531 3.695 1 93 614 SER A C 1
ATOM 4790 O O . SER A 1 614 ? 15.914 26.203 2.508 1 93 614 SER A O 1
ATOM 4792 N N . ILE A 1 615 ? 15.055 27.516 4.086 1 92.44 615 ILE A N 1
ATOM 4793 C CA . ILE A 1 615 ? 14.219 28.281 3.174 1 92.44 615 ILE A CA 1
ATOM 4794 C C . ILE A 1 615 ? 15.109 29.109 2.248 1 92.44 615 ILE A C 1
ATOM 4796 O O . ILE A 1 615 ? 14.961 29.062 1.025 1 92.44 615 ILE A O 1
ATOM 4800 N N . ALA A 1 616 ? 16.047 29.797 2.809 1 93.06 616 ALA A N 1
ATOM 4801 C CA . ALA A 1 616 ? 16.859 30.75 2.045 1 93.06 616 ALA A CA 1
ATOM 4802 C C . ALA A 1 616 ? 17.828 30.016 1.111 1 93.06 616 ALA A C 1
ATOM 4804 O O . ALA A 1 616 ? 17.922 30.344 -0.072 1 93.06 616 ALA A O 1
ATOM 4805 N N . LEU A 1 617 ? 18.453 29 1.635 1 93.06 617 LEU A N 1
ATOM 4806 C CA . LEU A 1 617 ? 19.469 28.297 0.866 1 93.06 617 LEU A CA 1
ATOM 4807 C C . LEU A 1 617 ? 18.844 27.297 -0.094 1 93.06 617 LEU A C 1
ATOM 4809 O O . LEU A 1 617 ? 19.469 26.922 -1.098 1 93.06 617 LEU A O 1
ATOM 4813 N N . GLY A 1 618 ? 17.656 26.844 0.235 1 89.94 618 GLY A N 1
ATOM 4814 C CA . GLY A 1 618 ? 16.969 25.906 -0.64 1 89.94 618 GLY A CA 1
ATOM 4815 C C . GLY A 1 618 ? 16.562 26.516 -1.971 1 89.94 618 GLY A C 1
ATOM 4816 O O . GLY A 1 618 ? 16.5 25.812 -2.982 1 89.94 618 GLY A O 1
ATOM 4817 N N . GLN A 1 619 ? 16.406 27.781 -2.066 1 88.75 619 GLN A N 1
ATOM 4818 C CA . GLN A 1 619 ? 15.93 28.469 -3.27 1 88.75 619 GLN A CA 1
ATOM 4819 C C . GLN A 1 619 ? 17.094 28.812 -4.203 1 88.75 619 GLN A C 1
ATOM 4821 O O . GLN A 1 619 ? 16.875 29.156 -5.363 1 88.75 619 GLN A O 1
ATOM 4826 N N . LEU A 1 620 ? 18.312 28.641 -3.738 1 89.06 620 LEU A N 1
ATOM 4827 C CA . LEU A 1 620 ? 19.469 29 -4.543 1 89.06 620 LEU A CA 1
ATOM 4828 C C . LEU A 1 620 ? 19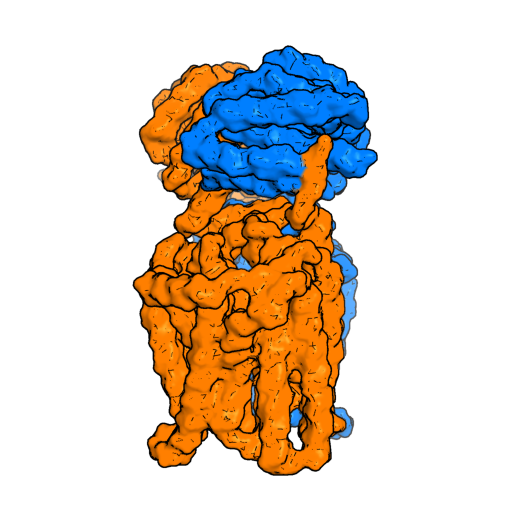.844 27.891 -5.512 1 89.06 620 LEU A C 1
ATOM 4830 O O . LEU A 1 620 ? 20.672 28.078 -6.406 1 89.06 620 LEU A O 1
ATOM 4834 N N . GLY A 1 621 ? 19.203 26.688 -5.441 1 81.69 621 GLY A N 1
ATOM 4835 C CA . GLY A 1 621 ? 19.328 25.609 -6.426 1 81.69 621 GLY A CA 1
ATOM 4836 C C . GLY A 1 621 ? 20.625 24.844 -6.312 1 81.69 621 GLY A C 1
ATOM 4837 O O . GLY A 1 621 ? 21.094 24.25 -7.285 1 81.69 621 GLY A O 1
ATOM 4838 N N . PHE A 1 622 ? 21.297 24.969 -5.133 1 83.81 622 PHE A N 1
ATOM 4839 C CA . PHE A 1 622 ? 22.547 24.266 -4.945 1 83.81 622 PHE A CA 1
ATOM 4840 C C . PHE A 1 622 ? 22.297 22.766 -4.793 1 83.81 622 PHE A C 1
ATOM 4842 O O . PHE A 1 622 ? 21.25 22.344 -4.309 1 83.81 622 PHE A O 1
ATOM 4849 N N . SER A 1 623 ? 23.25 21.953 -5.375 1 81.06 623 SER A N 1
ATOM 4850 C CA . SER A 1 623 ? 23.219 20.5 -5.191 1 81.06 623 SER A CA 1
ATOM 4851 C C . SER A 1 623 ? 24.562 19.984 -4.672 1 81.06 623 SER A C 1
ATOM 4853 O O . SER A 1 623 ? 25.625 20.328 -5.215 1 81.06 623 SER A O 1
ATOM 4855 N N . PRO A 1 624 ? 24.453 19.266 -3.551 1 81.94 624 PRO A N 1
ATOM 4856 C CA . PRO A 1 624 ? 23.375 18.797 -2.688 1 81.94 624 PRO A CA 1
ATOM 4857 C C . PRO A 1 624 ? 22.734 19.922 -1.874 1 81.94 624 PRO A C 1
ATOM 4859 O O . PRO A 1 624 ? 23.375 20.938 -1.619 1 81.94 624 PRO A O 1
ATOM 4862 N N . GLY A 1 625 ? 21.531 19.625 -1.61 1 87.19 625 GLY A N 1
ATOM 4863 C CA . GLY A 1 625 ? 20.828 20.656 -0.857 1 87.19 625 GLY A CA 1
ATOM 4864 C C . GLY A 1 625 ? 21.25 20.734 0.595 1 87.19 625 GLY A C 1
ATOM 4865 O O . GLY A 1 625 ? 21.812 19.766 1.136 1 87.19 625 GLY A O 1
ATOM 4866 N N . PHE A 1 626 ? 21.078 21.891 1.165 1 91.69 626 PHE A N 1
ATOM 4867 C CA . PHE A 1 626 ? 21.453 22.125 2.551 1 91.69 626 PHE A CA 1
ATOM 4868 C C . PHE A 1 626 ? 20.766 21.141 3.484 1 91.69 626 PHE A C 1
ATOM 4870 O O . PHE A 1 626 ? 21.344 20.703 4.48 1 91.69 626 PHE A O 1
ATOM 4877 N N . GLN A 1 627 ? 19.516 20.766 3.121 1 87.25 627 GLN A N 1
ATOM 4878 C CA . GLN A 1 627 ? 18.703 19.906 3.967 1 87.25 627 GLN A CA 1
ATOM 4879 C C . GLN A 1 627 ? 19.328 18.516 4.109 1 87.25 627 GLN A C 1
ATOM 4881 O O . GLN A 1 627 ? 19.141 17.844 5.129 1 87.25 627 GLN A O 1
ATOM 4886 N N . GLU A 1 628 ? 20.062 18.172 3.182 1 83.12 628 GLU A N 1
ATOM 4887 C CA . GLU A 1 628 ? 20.703 16.859 3.238 1 83.12 628 GLU A CA 1
ATOM 4888 C C . GLU A 1 628 ? 21.797 16.828 4.305 1 83.12 628 GLU A C 1
ATOM 4890 O O . GLU A 1 628 ? 21.891 15.859 5.066 1 83.12 628 GLU A O 1
ATOM 4895 N N . TYR A 1 629 ? 22.594 17.859 4.359 1 89.25 629 TYR A N 1
ATOM 4896 C CA . TYR A 1 629 ? 23.641 17.953 5.371 1 89.25 629 TYR A CA 1
ATOM 4897 C C . TYR A 1 629 ? 23.031 18.125 6.762 1 89.25 629 TYR A C 1
ATOM 4899 O O . TYR A 1 629 ? 23.531 17.562 7.738 1 89.25 629 TYR A O 1
ATOM 4907 N N . LEU A 1 630 ? 21.984 18.906 6.734 1 90.38 630 LEU A N 1
ATOM 4908 C CA . LEU A 1 630 ? 21.312 19.156 8.008 1 90.38 630 LEU A CA 1
ATOM 4909 C C . LEU A 1 630 ? 20.703 17.859 8.547 1 90.38 630 LEU A C 1
ATOM 4911 O O . LEU A 1 630 ? 20.719 17.625 9.766 1 90.38 630 LEU A O 1
ATOM 4915 N N . ARG A 1 631 ? 20.188 17.109 7.719 1 84.62 631 ARG A N 1
ATOM 4916 C CA . ARG A 1 631 ? 19.609 15.82 8.117 1 84.62 631 ARG A CA 1
ATOM 4917 C C . ARG A 1 631 ? 20.672 14.922 8.75 1 84.62 631 ARG A C 1
ATOM 4919 O O . ARG A 1 631 ? 20.422 14.305 9.789 1 84.62 631 ARG A O 1
ATOM 4926 N N . SER A 1 632 ? 21.812 14.852 8.148 1 82.75 632 SER A N 1
ATOM 4927 C CA . SER A 1 632 ? 22.906 14.047 8.688 1 82.75 632 SER A CA 1
ATOM 4928 C C . SER A 1 632 ? 23.391 14.602 10.031 1 82.75 632 SER A C 1
ATOM 4930 O O . SER A 1 632 ? 23.75 13.828 10.93 1 82.75 632 SER A O 1
ATOM 4932 N N . GLU A 1 633 ? 23.344 15.875 10.102 1 86.94 633 GLU A N 1
ATOM 4933 C CA . GLU A 1 633 ? 23.781 16.531 11.336 1 86.94 633 GLU A CA 1
ATOM 4934 C C . GLU A 1 633 ? 22.812 16.234 12.484 1 86.94 633 GLU A C 1
ATOM 4936 O O . GLU A 1 633 ? 23.234 16.125 13.641 1 86.94 633 GLU A O 1
ATOM 4941 N N . THR A 1 634 ? 21.562 16.188 12.141 1 80.94 634 THR A N 1
ATOM 4942 C CA . THR A 1 634 ? 20.547 15.961 13.164 1 80.94 634 THR A CA 1
ATOM 4943 C C . THR A 1 634 ? 20.547 14.5 13.609 1 80.94 634 THR A C 1
ATOM 4945 O O . THR A 1 634 ? 20.25 14.203 14.773 1 80.94 634 THR A O 1
ATOM 4948 N N . MET A 1 635 ? 20.859 13.641 12.727 1 74.06 635 MET A N 1
ATOM 4949 C CA . MET A 1 635 ? 20.906 12.219 13.055 1 74.06 635 MET A CA 1
ATOM 4950 C C . MET A 1 635 ? 22.094 11.914 13.969 1 74.06 635 MET A C 1
ATOM 4952 O O . MET A 1 635 ? 21.953 11.133 14.922 1 74.06 635 MET A O 1
ATOM 4956 N N . ALA A 1 636 ? 23.188 12.445 13.586 1 77.56 636 ALA A N 1
ATOM 4957 C CA . ALA A 1 636 ? 24.406 12.305 14.391 1 77.56 636 ALA A CA 1
ATOM 4958 C C . ALA A 1 636 ? 25.188 13.617 14.406 1 77.56 636 ALA A C 1
ATOM 4960 O O . ALA A 1 636 ? 25.672 14.078 13.367 1 77.56 636 ALA A O 1
ATOM 4961 N N . PRO A 1 637 ? 25.203 14.125 15.641 1 83.06 637 PRO A N 1
ATOM 4962 C CA . PRO A 1 637 ? 25.922 15.406 15.711 1 83.06 637 PRO A CA 1
ATOM 4963 C C . PRO A 1 637 ? 27.344 15.328 15.156 1 83.06 637 PRO A C 1
ATOM 4965 O O . PRO A 1 637 ? 28.109 14.445 15.539 1 83.06 637 PRO A O 1
ATOM 4968 N N . GLY A 1 638 ? 27.656 16.156 14.188 1 87.44 638 GLY A N 1
ATOM 4969 C CA . GLY A 1 638 ? 28.984 16.219 13.602 1 87.44 638 GLY A CA 1
ATOM 4970 C C . GLY A 1 638 ? 29.078 15.516 12.266 1 87.44 638 GLY A C 1
ATOM 4971 O O . GLY A 1 638 ? 30.016 15.75 11.5 1 87.44 638 GLY A O 1
ATOM 4972 N N . ARG A 1 639 ? 28.156 14.703 12.039 1 85.88 639 ARG A N 1
ATOM 4973 C CA . ARG A 1 639 ? 28.219 13.93 10.805 1 85.88 639 ARG A CA 1
ATOM 4974 C C . ARG A 1 639 ? 27.984 14.82 9.594 1 85.88 639 ARG A C 1
ATOM 4976 O O . ARG A 1 639 ? 28.656 14.672 8.57 1 85.88 639 ARG A O 1
ATOM 4983 N N . GLY A 1 640 ? 26.969 15.648 9.68 1 88.38 640 GLY A N 1
ATOM 4984 C CA . GLY A 1 640 ? 26.703 16.562 8.57 1 88.38 640 GLY A CA 1
ATOM 4985 C C . GLY A 1 640 ? 27.875 17.469 8.273 1 88.38 640 GLY A C 1
ATOM 4986 O O . GLY A 1 640 ? 28.219 17.703 7.105 1 88.38 640 GLY A O 1
ATOM 4987 N N . MET A 1 641 ? 28.469 17.938 9.297 1 92.62 641 MET A N 1
ATOM 4988 C CA . MET A 1 641 ? 29.625 18.812 9.141 1 92.62 641 MET A CA 1
ATOM 4989 C C . MET A 1 641 ? 30.812 18.062 8.516 1 92.62 641 MET A C 1
ATOM 4991 O O . MET A 1 641 ? 31.5 18.609 7.652 1 92.62 641 MET A O 1
ATOM 4995 N N . LEU A 1 642 ? 31.031 16.859 8.945 1 89 642 LEU A N 1
ATOM 4996 C CA . LEU A 1 642 ? 32.094 16.047 8.406 1 89 642 LEU A CA 1
ATOM 4997 C C . LEU A 1 642 ? 31.906 15.781 6.922 1 89 642 LEU A C 1
ATOM 4999 O O . LEU A 1 642 ? 32.844 15.852 6.137 1 89 642 LEU A O 1
ATOM 5003 N N . GLU A 1 643 ? 30.719 15.492 6.598 1 85.06 643 GLU A N 1
ATOM 5004 C CA . GLU A 1 643 ? 30.391 15.258 5.191 1 85.06 643 GLU A CA 1
ATOM 5005 C C . GLU A 1 643 ? 30.641 16.516 4.355 1 85.06 643 GLU A C 1
ATOM 5007 O O . GLU A 1 643 ? 31.141 16.422 3.234 1 85.06 643 GLU A O 1
ATOM 5012 N N . LEU A 1 644 ? 30.234 17.578 4.875 1 90.69 644 LEU A N 1
ATOM 5013 C CA . LEU A 1 644 ? 30.406 18.828 4.152 1 90.69 644 LEU A CA 1
ATOM 5014 C C . LEU A 1 644 ? 31.891 19.188 4.027 1 90.69 644 LEU A C 1
ATOM 5016 O O . LEU A 1 644 ? 32.312 19.703 2.998 1 90.69 644 LEU A O 1
ATOM 5020 N N . ILE A 1 645 ? 32.656 18.922 5.055 1 90.06 645 ILE A N 1
ATOM 5021 C CA . ILE A 1 645 ? 34.094 19.172 5 1 90.06 645 ILE A CA 1
ATOM 5022 C C . ILE A 1 645 ? 34.719 18.297 3.904 1 90.06 645 ILE A C 1
ATOM 5024 O O . ILE A 1 645 ? 35.562 18.781 3.133 1 90.06 645 ILE A O 1
ATOM 5028 N N . GLU A 1 646 ? 34.25 17.109 3.842 1 80.75 646 GLU A N 1
ATOM 5029 C CA . GLU A 1 646 ? 34.781 16.203 2.822 1 80.75 646 GLU A CA 1
ATOM 5030 C C . GLU A 1 646 ? 34.406 16.672 1.421 1 80.75 646 GLU A C 1
ATOM 5032 O O . GLU A 1 646 ? 35.219 16.641 0.505 1 80.75 646 GLU A O 1
ATOM 5037 N N . ASP A 1 647 ? 33.188 17.125 1.283 1 81.12 647 ASP A N 1
ATOM 5038 C CA . ASP A 1 647 ? 32.75 17.625 -0.016 1 81.12 647 ASP A CA 1
ATOM 5039 C C . ASP A 1 647 ? 33.469 18.906 -0.398 1 81.12 647 ASP A C 1
ATOM 5041 O O . ASP A 1 647 ? 33.781 19.125 -1.569 1 81.12 647 ASP A O 1
ATOM 5045 N N . ALA A 1 648 ? 33.656 19.672 0.571 1 85.69 648 ALA A N 1
ATOM 5046 C CA . ALA A 1 648 ? 34.281 20.969 0.33 1 85.69 648 ALA A CA 1
ATOM 5047 C C . ALA A 1 648 ? 35.781 20.828 0.12 1 85.69 648 ALA A C 1
ATOM 5049 O O . ALA A 1 648 ? 36.469 21.766 -0.339 1 85.69 648 ALA A O 1
ATOM 5050 N N . SER A 1 649 ? 36.344 19.672 0.323 1 81.44 649 SER A N 1
ATOM 5051 C CA . SER A 1 649 ? 37.781 19.438 0.169 1 81.44 649 SER A CA 1
ATOM 5052 C C . SER A 1 649 ? 38.156 19.406 -1.303 1 81.44 649 SER A C 1
ATOM 5054 O O . SER A 1 649 ? 39.344 19.25 -1.628 1 81.44 649 SER A O 1
ATOM 5056 N N . GLU A 1 650 ? 37.219 19.562 -2.061 1 77.88 650 GLU A N 1
ATOM 5057 C CA . GLU A 1 650 ? 37.531 19.703 -3.48 1 77.88 650 GLU A CA 1
ATOM 5058 C C . GLU A 1 650 ? 38.312 20.984 -3.756 1 77.88 650 GLU A C 1
ATOM 5060 O O . GLU A 1 650 ? 39 21.094 -4.777 1 77.88 650 GLU A O 1
ATOM 5065 N N . PHE A 1 651 ? 38.219 21.891 -2.82 1 81.75 651 PHE A N 1
ATOM 5066 C CA . PHE A 1 651 ? 38.969 23.141 -2.93 1 81.75 651 PHE A CA 1
ATOM 5067 C C . PHE A 1 651 ? 40.219 23.094 -2.082 1 81.75 651 PHE A C 1
ATOM 5069 O O . PHE A 1 651 ? 40.219 22.562 -0.973 1 81.75 651 PHE A O 1
ATOM 5076 N N . SER A 1 652 ? 41.25 23.641 -2.586 1 82.88 652 SER A N 1
ATOM 5077 C CA . SER A 1 652 ? 42.562 23.547 -1.981 1 82.88 652 SER A CA 1
ATOM 5078 C C . SER A 1 652 ? 42.594 24.156 -0.583 1 82.88 652 SER A C 1
ATOM 5080 O O . SER A 1 652 ? 43.281 23.641 0.314 1 82.88 652 SER A O 1
ATOM 5082 N N . LEU A 1 653 ? 41.844 25.219 -0.388 1 84.56 653 LEU A N 1
ATOM 5083 C CA . LEU A 1 653 ? 41.812 25.891 0.905 1 84.56 653 LEU A CA 1
ATOM 5084 C C . LEU A 1 653 ? 41.281 24.969 1.988 1 84.56 653 LEU A C 1
ATOM 5086 O O . LEU A 1 653 ? 41.844 24.891 3.08 1 84.56 653 LEU A O 1
ATOM 5090 N N . ILE A 1 654 ? 40.219 24.297 1.718 1 86.81 654 ILE A N 1
ATOM 5091 C CA . ILE A 1 654 ? 39.594 23.422 2.697 1 86.81 654 ILE A CA 1
ATOM 5092 C C . ILE A 1 654 ? 40.406 22.156 2.881 1 86.81 654 ILE A C 1
ATOM 5094 O O . ILE A 1 654 ? 40.5 21.625 3.99 1 86.81 654 ILE A O 1
ATOM 5098 N N . LEU A 1 655 ? 41 21.781 1.771 1 85.25 655 LEU A N 1
ATOM 5099 C CA . LEU A 1 655 ? 41.812 20.594 1.868 1 85.25 655 LEU A CA 1
ATOM 5100 C C . LEU A 1 655 ? 43 20.828 2.812 1 85.25 655 LEU A C 1
ATOM 5102 O O . LEU A 1 655 ? 43.375 19.938 3.582 1 85.25 655 LEU A O 1
ATOM 5106 N N . LYS A 1 656 ? 43.562 22.016 2.719 1 86.12 656 LYS A N 1
ATOM 5107 C CA . LYS A 1 656 ? 44.719 22.375 3.562 1 86.12 656 LYS A CA 1
ATOM 5108 C C . LYS A 1 656 ? 44.312 22.375 5.039 1 86.12 656 LYS A C 1
ATOM 5110 O O . LYS A 1 656 ? 45.125 22 5.895 1 86.12 656 LYS A O 1
ATOM 5115 N N . HIS A 1 657 ? 43.094 22.75 5.332 1 91.25 657 HIS A N 1
ATOM 5116 C CA . HIS A 1 657 ? 42.656 22.891 6.715 1 91.25 657 HIS A CA 1
ATOM 5117 C C . HIS A 1 657 ? 41.75 21.75 7.117 1 91.25 657 HIS A C 1
ATOM 5119 O O . HIS A 1 657 ? 41.062 21.844 8.133 1 91.25 657 HIS A O 1
ATOM 5125 N N . ARG A 1 658 ? 41.688 20.797 6.355 1 89.81 658 ARG A N 1
ATOM 5126 C CA . ARG A 1 658 ? 40.75 19.703 6.559 1 89.81 658 ARG A CA 1
ATOM 5127 C C . ARG A 1 658 ? 41 19 7.891 1 89.81 658 ARG A C 1
ATOM 5129 O O . ARG A 1 658 ? 40.062 18.766 8.664 1 89.81 658 ARG A O 1
ATOM 5136 N N . GLU A 1 659 ? 42.219 18.703 8.133 1 89.06 659 GLU A N 1
ATOM 5137 C CA . GLU A 1 659 ? 42.562 17.984 9.352 1 89.06 659 GLU A CA 1
ATOM 5138 C C . GLU A 1 659 ? 42.344 18.844 10.594 1 89.06 659 GLU A C 1
ATOM 5140 O O . GLU A 1 659 ? 41.906 18.344 11.633 1 89.06 659 GLU A O 1
ATOM 5145 N N . GLU A 1 660 ? 42.594 20.047 10.453 1 92 660 GLU A N 1
ATOM 5146 C CA . GLU A 1 660 ? 42.375 20.969 11.555 1 92 660 GLU A CA 1
ATOM 5147 C C . GLU A 1 660 ? 40.875 21.078 11.867 1 92 660 GLU A C 1
ATOM 5149 O O . GLU A 1 660 ? 40.469 21.078 13.039 1 92 660 GLU A O 1
ATOM 5154 N N . MET A 1 661 ? 40.094 21.188 10.906 1 94.06 661 MET A N 1
ATOM 5155 C CA . MET A 1 661 ? 38.656 21.281 11.078 1 94.06 661 MET A CA 1
ATOM 5156 C C . MET A 1 661 ? 38.094 20 11.703 1 94.06 661 MET A C 1
ATOM 5158 O O . MET A 1 661 ? 37.219 20.062 12.562 1 94.06 661 MET A O 1
ATOM 5162 N N . ARG A 1 662 ? 38.656 18.922 11.336 1 92 662 ARG A N 1
ATOM 5163 C CA . ARG A 1 662 ? 38.219 17.641 11.875 1 92 662 ARG A CA 1
ATOM 5164 C C . ARG A 1 662 ? 38.562 17.531 13.359 1 92 662 ARG A C 1
ATOM 5166 O O . ARG A 1 662 ? 37.781 16.984 14.141 1 92 662 ARG A O 1
ATOM 5173 N N . ASP A 1 663 ? 39.688 18.016 13.664 1 91.31 663 ASP A N 1
ATOM 5174 C CA . ASP A 1 663 ? 40.094 17.984 15.055 1 91.31 663 ASP A CA 1
ATOM 5175 C C . ASP A 1 663 ? 39.188 18.859 15.93 1 91.31 663 ASP A C 1
ATOM 5177 O O . ASP A 1 663 ? 38.781 18.438 17.016 1 91.31 663 ASP A O 1
ATOM 5181 N N . HIS A 1 664 ? 38.875 20.016 15.461 1 93.81 664 HIS A N 1
ATOM 5182 C CA . HIS A 1 664 ? 37.969 20.891 16.219 1 93.81 664 HIS A CA 1
ATOM 5183 C C . HIS A 1 664 ? 36.594 20.281 16.344 1 93.81 664 HIS A C 1
ATOM 5185 O O . HIS A 1 664 ? 35.938 20.438 17.375 1 93.81 664 HIS A O 1
ATOM 5191 N N . LEU A 1 665 ? 36.156 19.625 15.328 1 92.38 665 LEU A N 1
ATOM 5192 C CA . LEU A 1 665 ? 34.875 18.969 15.344 1 92.38 665 LEU A CA 1
ATOM 5193 C C . LEU A 1 665 ? 34.844 17.844 16.375 1 92.38 665 LEU A C 1
ATOM 5195 O O . LEU A 1 665 ? 33.875 17.688 17.109 1 92.38 665 LEU A O 1
ATOM 5199 N N . ARG A 1 666 ? 35.875 17.078 16.5 1 89.62 666 ARG A N 1
ATOM 5200 C CA . ARG A 1 666 ? 35.969 15.977 17.453 1 89.62 666 ARG A CA 1
ATOM 5201 C C . ARG A 1 666 ? 35.969 16.5 18.875 1 89.62 666 ARG A C 1
ATOM 5203 O O . ARG A 1 666 ? 35.406 15.859 19.781 1 89.62 666 ARG A O 1
ATOM 5210 N N . GLU A 1 667 ? 36.594 17.641 19.031 1 91.25 667 GLU A N 1
ATOM 5211 C CA . GLU A 1 667 ? 36.656 18.234 20.359 1 91.25 667 GLU A CA 1
ATOM 5212 C C . GLU A 1 667 ? 35.375 18.984 20.703 1 91.25 667 GLU A C 1
ATOM 5214 O O . GLU A 1 667 ? 35.156 19.359 21.859 1 91.25 667 GLU A O 1
ATOM 5219 N N . GLY A 1 668 ? 34.531 19.172 19.781 1 89.94 668 GLY A N 1
ATOM 5220 C CA . GLY A 1 668 ? 33.281 19.875 20 1 89.94 668 GLY A CA 1
ATOM 5221 C C . GLY A 1 668 ? 33.438 21.375 20.094 1 89.94 668 GLY A C 1
ATOM 5222 O O . GLY A 1 668 ? 32.625 22.062 20.734 1 89.94 668 GLY A O 1
ATOM 5223 N N . ASP A 1 669 ? 34.531 21.922 19.5 1 92.88 669 ASP A N 1
ATOM 5224 C CA . ASP A 1 669 ? 34.781 23.359 19.547 1 92.88 669 ASP A CA 1
ATOM 5225 C C . ASP A 1 669 ? 34.156 24.078 18.344 1 92.88 669 ASP A C 1
ATOM 5227 O O . ASP A 1 669 ? 34.875 24.438 17.391 1 92.88 669 ASP A O 1
ATOM 5231 N N . TRP A 1 670 ? 32.938 24.422 18.453 1 93.5 670 TRP A N 1
ATOM 5232 C CA . TRP A 1 670 ? 32.188 25.016 17.359 1 93.5 670 TRP A CA 1
ATOM 5233 C C . TRP A 1 670 ? 32.531 26.484 17.188 1 93.5 670 TRP A C 1
ATOM 5235 O O . TRP A 1 670 ? 32.375 27.047 16.094 1 93.5 670 TRP A O 1
ATOM 5245 N N . LYS A 1 671 ? 33 27.078 18.25 1 92.31 671 LYS A N 1
ATOM 5246 C CA . LYS A 1 671 ? 33.375 28.484 18.172 1 92.31 671 LYS A CA 1
ATOM 5247 C C . LYS A 1 671 ? 34.562 28.672 17.234 1 92.31 671 LYS A C 1
ATOM 5249 O O . LYS A 1 671 ? 34.562 29.562 16.391 1 92.31 671 LYS A O 1
ATOM 5254 N N . LYS A 1 672 ? 35.5 27.859 17.391 1 94.12 672 LYS A N 1
ATOM 5255 C CA . LYS A 1 672 ? 36.688 27.953 16.547 1 94.12 672 LYS A CA 1
ATOM 5256 C C . LYS A 1 672 ? 36.344 27.609 15.094 1 94.12 672 LYS A C 1
ATOM 5258 O O . LYS A 1 672 ? 36.906 28.188 14.164 1 94.12 672 LYS A O 1
ATOM 5263 N N . LEU A 1 673 ? 35.531 26.688 14.898 1 95.06 673 LEU A N 1
ATOM 5264 C CA . LEU A 1 673 ? 35.094 26.312 13.547 1 95.06 673 LEU A CA 1
ATOM 5265 C C . LEU A 1 673 ? 34.406 27.484 12.859 1 95.06 673 LEU A C 1
ATOM 5267 O O . LEU A 1 673 ? 34.625 27.719 11.672 1 95.06 673 LEU A O 1
ATOM 5271 N N . TRP A 1 674 ? 33.562 28.156 13.688 1 95.31 674 TRP A N 1
ATOM 5272 C CA . TRP A 1 674 ? 32.844 29.312 13.148 1 95.31 674 TRP A CA 1
ATOM 5273 C C . TRP A 1 674 ? 33.844 30.422 12.758 1 95.31 674 TRP A C 1
ATOM 5275 O O . TRP A 1 674 ? 33.719 31.031 11.695 1 95.31 674 TRP A O 1
ATOM 5285 N N . GLU A 1 675 ? 34.812 30.625 13.555 1 94.31 675 GLU A N 1
ATOM 5286 C CA . GLU A 1 675 ? 35.812 31.641 13.266 1 94.31 675 GLU A CA 1
ATOM 5287 C C . GLU A 1 675 ? 36.594 31.297 12 1 94.31 675 GLU A C 1
ATOM 5289 O O . GLU A 1 675 ? 36.938 32.188 11.211 1 94.31 675 GLU A O 1
ATOM 5294 N N . MET A 1 676 ? 36.844 30.062 11.812 1 94.5 676 MET A N 1
ATOM 5295 C CA . MET A 1 676 ? 37.531 29.625 10.602 1 94.5 676 MET A CA 1
ATOM 5296 C C . MET A 1 676 ? 36.688 29.891 9.359 1 94.5 676 MET A C 1
ATOM 5298 O O . MET A 1 676 ? 37.188 30.375 8.352 1 94.5 676 MET A O 1
ATOM 5302 N N . VAL A 1 677 ? 35.438 29.578 9.453 1 94.31 677 VAL A N 1
ATOM 5303 C CA . VAL A 1 677 ? 34.531 29.766 8.32 1 94.31 677 VAL A CA 1
ATOM 5304 C C . VAL A 1 677 ? 34.438 31.25 7.984 1 94.31 677 VAL A C 1
ATOM 5306 O O . VAL A 1 677 ? 34.406 31.625 6.812 1 94.31 677 VAL A O 1
ATOM 5309 N N . GLN A 1 678 ? 34.375 32.031 9.031 1 93.75 678 GLN A N 1
ATOM 5310 C CA . GLN A 1 678 ? 34.375 33.469 8.82 1 93.75 678 GLN A CA 1
ATOM 5311 C C . GLN A 1 678 ? 35.625 33.938 8.117 1 93.75 678 GLN A C 1
ATOM 5313 O O . GLN A 1 678 ? 35.594 34.781 7.211 1 93.75 678 GLN A O 1
ATOM 5318 N N . ALA A 1 679 ? 36.75 33.375 8.508 1 91.5 679 ALA A N 1
ATOM 5319 C CA . ALA A 1 679 ? 38.031 33.75 7.906 1 91.5 679 ALA A CA 1
ATOM 5320 C C . ALA A 1 679 ? 38.094 33.312 6.441 1 91.5 679 ALA A C 1
ATOM 5322 O O . ALA A 1 679 ? 38.594 34.062 5.598 1 91.5 679 ALA A O 1
ATOM 5323 N N . PHE A 1 680 ? 37.562 32.125 6.176 1 90.75 680 PHE A N 1
ATOM 5324 C CA . PHE A 1 680 ? 37.531 31.656 4.797 1 90.75 680 PHE A CA 1
ATOM 5325 C C . PHE A 1 680 ? 36.719 32.594 3.92 1 90.75 680 PHE A C 1
ATOM 5327 O O . PHE A 1 680 ? 37.125 32.938 2.811 1 90.75 680 PHE A O 1
ATOM 5334 N N . SER A 1 681 ? 35.562 32.938 4.441 1 89.56 681 SER A N 1
ATOM 5335 C CA . SER A 1 681 ? 34.625 33.781 3.682 1 89.56 681 SER A CA 1
ATOM 5336 C C . SER A 1 681 ? 35.219 35.156 3.422 1 89.56 681 SER A C 1
ATOM 5338 O O . SER A 1 681 ? 35.062 35.719 2.33 1 89.56 681 SER A O 1
ATOM 5340 N N . ARG A 1 682 ? 35.906 35.688 4.359 1 85.5 682 ARG A N 1
ATOM 5341 C CA . ARG A 1 682 ? 36.5 37 4.215 1 85.5 682 ARG A CA 1
ATOM 5342 C C . ARG A 1 682 ? 37.656 36.969 3.211 1 85.5 682 ARG A C 1
ATOM 5344 O O . ARG A 1 682 ? 37.812 37.875 2.404 1 85.5 682 ARG A O 1
ATOM 5351 N N . ALA A 1 683 ? 38.344 35.938 3.168 1 81.62 683 ALA A N 1
ATOM 5352 C CA . ALA A 1 683 ? 39.531 35.812 2.338 1 81.62 683 ALA A CA 1
ATOM 5353 C C . ALA A 1 683 ? 39.156 35.531 0.882 1 81.62 683 ALA A C 1
ATOM 5355 O O . ALA A 1 683 ? 39.781 36.094 -0.034 1 81.62 683 ALA A O 1
ATOM 5356 N N . GLU A 1 684 ? 38.156 34.719 0.682 1 84.19 684 GLU A N 1
ATOM 5357 C CA . GLU A 1 684 ? 37.938 34.25 -0.677 1 84.19 684 GLU A CA 1
ATOM 5358 C C . GLU A 1 684 ? 36.688 34.844 -1.295 1 84.19 684 GLU A C 1
ATOM 5360 O O . GLU A 1 684 ? 36.594 35 -2.516 1 84.19 684 GLU A O 1
ATOM 5365 N N . LEU A 1 685 ? 35.719 35.125 -0.537 1 82.31 685 LEU A N 1
ATOM 5366 C CA . LEU A 1 685 ? 34.469 35.531 -1.134 1 82.31 685 LEU A CA 1
ATOM 5367 C C . LEU A 1 685 ? 34.312 37.031 -1.138 1 82.31 685 LEU A C 1
ATOM 5369 O O . LEU A 1 685 ? 33.812 37.625 -2.094 1 82.31 685 LEU A O 1
ATOM 5373 N N . GLU A 1 686 ? 34.781 37.719 -0.088 1 73.62 686 GLU A N 1
ATOM 5374 C CA . GLU A 1 686 ? 34.625 39.156 -0.015 1 73.62 686 GLU A CA 1
ATOM 5375 C C . GLU A 1 686 ? 35.562 39.875 -0.98 1 73.62 686 GLU A C 1
ATOM 5377 O O . GLU A 1 686 ? 35.219 40.906 -1.536 1 73.62 686 GLU A O 1
ATOM 5382 N N . GLY A 1 687 ? 36.719 39.25 -1.271 1 66.31 687 GLY A N 1
ATOM 5383 C CA . GLY A 1 687 ? 37.719 39.938 -2.057 1 66.31 687 GLY A CA 1
ATOM 5384 C C . GLY A 1 687 ? 37.625 39.656 -3.545 1 66.31 687 GLY A C 1
ATOM 5385 O O . GLY A 1 687 ? 38.375 40.188 -4.344 1 66.31 687 GLY A O 1
ATOM 5386 N N . LEU A 1 688 ? 36.562 38.812 -3.881 1 69.81 688 LEU A N 1
ATOM 5387 C CA . LEU A 1 688 ? 36.531 38.469 -5.297 1 69.81 688 LEU A CA 1
ATOM 5388 C C . LEU A 1 688 ? 35.812 39.5 -6.109 1 69.81 688 LEU A C 1
ATOM 5390 O O . LEU A 1 688 ? 34.625 39.781 -5.848 1 69.81 688 LEU A O 1
ATOM 5394 N N . PRO A 1 689 ? 36.5 40.406 -6.867 1 64.56 689 PRO A N 1
ATOM 5395 C CA . PRO A 1 689 ? 35.906 41.469 -7.652 1 64.56 689 PRO A CA 1
ATOM 5396 C C . PRO A 1 689 ? 34.781 41 -8.555 1 64.56 689 PRO A C 1
ATOM 5398 O O . PRO A 1 689 ? 33.812 41.719 -8.812 1 64.56 689 PRO A O 1
ATOM 5401 N N . GLN A 1 690 ? 34.719 39.719 -9.023 1 72.44 690 GLN A N 1
ATOM 5402 C CA . GLN A 1 690 ? 33.75 39.25 -10.016 1 72.44 690 GLN A CA 1
ATOM 5403 C C . GLN A 1 690 ? 32.625 38.469 -9.359 1 72.44 690 GLN A C 1
ATOM 5405 O O . GLN A 1 690 ? 31.828 37.812 -10.055 1 72.44 690 GLN A O 1
ATOM 5410 N N . ALA A 1 691 ? 32.375 38.719 -8.023 1 79.69 691 ALA A N 1
ATOM 5411 C CA . ALA A 1 691 ? 31.359 37.906 -7.395 1 79.69 691 ALA A CA 1
ATOM 5412 C C . ALA A 1 691 ? 29.984 38.562 -7.504 1 79.69 691 ALA A C 1
ATOM 5414 O O . ALA A 1 691 ? 29.859 39.781 -7.379 1 79.69 691 ALA A O 1
ATOM 5415 N N . PRO A 1 692 ? 28.953 37.906 -7.902 1 86 692 PRO A N 1
ATOM 5416 C CA . PRO A 1 692 ? 27.594 38.469 -7.941 1 86 692 PRO A CA 1
ATOM 5417 C C . PRO A 1 692 ? 27.156 39.062 -6.605 1 86 692 PRO A C 1
ATOM 5419 O O . PRO A 1 692 ? 27.625 38.656 -5.551 1 86 692 PRO A O 1
ATOM 5422 N N . PRO A 1 693 ? 26.375 40.094 -6.594 1 84.06 693 PRO A N 1
ATOM 5423 C CA . PRO A 1 693 ? 25.984 40.812 -5.387 1 84.06 693 PRO A CA 1
ATOM 5424 C C . PRO A 1 693 ? 25.375 39.906 -4.324 1 84.06 693 PRO A C 1
ATOM 5426 O O . PRO A 1 693 ? 25.562 40.125 -3.127 1 84.06 693 PRO A O 1
ATOM 5429 N N . TRP A 1 694 ? 24.625 38.906 -4.75 1 88.69 694 TRP A N 1
ATOM 5430 C CA . TRP A 1 694 ? 24 38.031 -3.766 1 88.69 694 TRP A CA 1
ATOM 5431 C C . TRP A 1 694 ? 25.047 37.188 -3.02 1 88.69 694 TRP A C 1
ATOM 5433 O O . TRP A 1 694 ? 24.859 36.875 -1.848 1 88.69 694 TRP A O 1
ATOM 5443 N N . VAL A 1 695 ? 26.188 36.969 -3.607 1 89.81 695 VAL A N 1
ATOM 5444 C CA . VAL A 1 695 ? 27.266 36.25 -2.971 1 89.81 695 VAL A CA 1
ATOM 5445 C C . VAL A 1 695 ? 27.969 37.125 -1.952 1 89.81 695 VAL A C 1
ATOM 5447 O O . VAL A 1 695 ? 28.281 36.688 -0.842 1 89.81 695 VAL A O 1
ATOM 5450 N N . THR A 1 696 ? 28.188 38.406 -2.395 1 86.19 696 THR A N 1
ATOM 5451 C CA . THR A 1 696 ? 28.812 39.344 -1.478 1 86.19 696 THR A CA 1
ATOM 5452 C C . THR A 1 696 ? 27.906 39.625 -0.285 1 86.19 696 THR A C 1
ATOM 5454 O O . THR A 1 696 ? 28.375 39.844 0.835 1 86.19 696 THR A O 1
ATOM 5457 N N . GLY A 1 697 ? 26.609 39.656 -0.544 1 87.31 697 GLY A N 1
ATOM 5458 C CA . GLY A 1 697 ? 25.641 39.844 0.534 1 87.31 697 GLY A CA 1
ATOM 5459 C C . GLY A 1 697 ? 25.672 38.719 1.543 1 87.31 697 GLY A C 1
ATOM 5460 O O . GLY A 1 697 ? 25.625 38.938 2.752 1 87.31 697 GLY A O 1
ATOM 5461 N N . LEU A 1 698 ? 25.797 37.5 1.04 1 91.38 698 LEU A N 1
ATOM 5462 C CA . LEU A 1 698 ? 25.859 36.312 1.909 1 91.38 698 LEU A CA 1
ATOM 5463 C C . LEU A 1 698 ? 27.172 36.312 2.705 1 91.38 698 LEU A C 1
ATOM 5465 O O . LEU A 1 698 ? 27.172 35.938 3.881 1 91.38 698 LEU A O 1
ATOM 5469 N N . ALA A 1 699 ? 28.203 36.719 2.035 1 89.56 699 ALA A N 1
ATOM 5470 C CA . ALA A 1 699 ? 29.5 36.781 2.707 1 89.56 699 ALA A CA 1
ATOM 5471 C C . ALA A 1 699 ? 29.469 37.812 3.844 1 89.56 699 ALA A C 1
ATOM 5473 O O . ALA A 1 699 ? 30.031 37.562 4.918 1 89.56 699 ALA A O 1
ATOM 5474 N N . ARG A 1 700 ? 28.859 38.875 3.602 1 88.5 700 ARG A N 1
ATOM 5475 C CA . ARG A 1 700 ? 28.719 39.906 4.633 1 88.5 700 ARG A CA 1
ATOM 5476 C C . ARG A 1 700 ? 27.875 39.406 5.793 1 88.5 700 ARG A C 1
ATOM 5478 O O . ARG A 1 700 ? 28.141 39.719 6.953 1 88.5 700 ARG A O 1
ATOM 5485 N N . SER A 1 701 ? 26.828 38.625 5.473 1 92.19 701 SER A N 1
ATOM 5486 C CA . SER A 1 701 ? 25.953 38.094 6.5 1 92.19 701 SER A CA 1
ATOM 5487 C C . SER A 1 701 ? 26.703 37.156 7.43 1 92.19 701 SER A C 1
ATOM 5489 O O . SER A 1 701 ? 26.438 37.094 8.633 1 92.19 701 SER A O 1
ATOM 5491 N N . ILE A 1 702 ? 27.641 36.406 6.879 1 93.06 702 ILE A N 1
ATOM 5492 C CA . ILE A 1 702 ? 28.453 35.469 7.664 1 93.06 702 ILE A CA 1
ATOM 5493 C C . ILE A 1 702 ? 29.453 36.25 8.508 1 93.06 702 ILE A C 1
ATOM 5495 O O . ILE A 1 702 ? 29.656 35.938 9.688 1 93.06 702 ILE A O 1
ATOM 5499 N N . GLY A 1 703 ? 30 37.281 7.918 1 89.94 703 GLY A N 1
ATOM 5500 C CA . GLY A 1 703 ? 31.047 38.031 8.578 1 89.94 703 GLY A CA 1
ATOM 5501 C C . GLY A 1 703 ? 30.562 38.812 9.789 1 89.94 703 GLY A C 1
ATOM 5502 O O . GLY A 1 703 ? 31.266 38.906 10.797 1 89.94 703 GLY A O 1
ATOM 5503 N N . GLU A 1 704 ? 29.359 39.25 9.781 1 89 704 GLU A N 1
ATOM 5504 C CA . GLU A 1 704 ? 28.859 40.125 10.828 1 89 704 GLU A CA 1
ATOM 5505 C C . GLU A 1 704 ? 28.078 39.344 11.883 1 89 704 GLU A C 1
ATOM 5507 O O . GLU A 1 704 ? 27.766 39.875 12.953 1 89 704 GLU A O 1
ATOM 5512 N N . ALA A 1 705 ? 27.859 38.062 11.641 1 91.06 705 ALA A N 1
ATOM 5513 C CA . ALA A 1 705 ? 26.969 37.312 12.516 1 91.06 705 ALA A CA 1
ATOM 5514 C C . ALA A 1 705 ? 27.75 36.625 13.625 1 91.06 705 ALA A C 1
ATOM 5516 O O . ALA A 1 705 ? 28.906 36.219 13.43 1 91.06 705 ALA A O 1
ATOM 5517 N N . HIS A 1 706 ? 27.141 36.625 14.828 1 89.75 706 HIS A N 1
ATOM 5518 C CA . HIS A 1 706 ? 27.656 35.875 15.961 1 89.75 706 HIS A CA 1
ATOM 5519 C C . HIS A 1 706 ? 26.625 34.906 16.516 1 89.75 706 HIS A C 1
ATOM 5521 O O . HIS A 1 706 ? 25.703 35.312 17.234 1 89.75 706 HIS A O 1
ATOM 5527 N N . PRO A 1 707 ? 26.828 33.656 16.172 1 90.69 707 PRO A N 1
ATOM 5528 C CA . PRO A 1 707 ? 25.828 32.688 16.641 1 90.69 707 PRO A CA 1
ATOM 5529 C C . PRO A 1 707 ? 25.938 32.438 18.141 1 90.69 707 PRO A C 1
ATOM 5531 O O . PRO A 1 707 ? 27.031 32.312 18.688 1 90.69 707 PRO A O 1
ATOM 5534 N N . PRO A 1 708 ? 24.75 32.375 18.797 1 91.62 708 PRO A N 1
ATOM 5535 C CA . PRO A 1 708 ? 24.781 31.859 20.172 1 91.62 708 PRO A CA 1
ATOM 5536 C C . PRO A 1 708 ? 25.266 30.422 20.266 1 91.62 708 PRO A C 1
ATOM 5538 O O . PRO A 1 708 ? 25.266 29.703 19.266 1 91.62 708 PRO A O 1
ATOM 5541 N N . ASP A 1 709 ? 25.641 29.984 21.453 1 88 709 ASP A N 1
ATOM 5542 C CA . ASP A 1 709 ? 26.266 28.688 21.672 1 88 709 ASP A CA 1
ATOM 5543 C C . ASP A 1 709 ? 25.359 27.562 21.203 1 88 709 ASP A C 1
ATOM 5545 O O . ASP A 1 709 ? 25.812 26.609 20.547 1 88 709 ASP A O 1
ATOM 5549 N N . ILE A 1 710 ? 24.125 27.734 21.406 1 87 710 ILE A N 1
ATOM 5550 C CA . ILE A 1 710 ? 23.172 26.672 21.109 1 87 710 ILE A CA 1
ATOM 5551 C C . ILE A 1 710 ? 22.984 26.562 19.594 1 87 710 ILE A C 1
ATOM 5553 O O . ILE A 1 710 ? 22.641 25.484 19.078 1 87 710 ILE A O 1
ATOM 5557 N N . LEU A 1 711 ? 23.328 27.656 18.859 1 92.94 711 LEU A N 1
ATOM 5558 C CA . LEU A 1 711 ? 23.062 27.688 17.422 1 92.94 711 LEU A CA 1
ATOM 5559 C C . LEU A 1 711 ? 24.359 27.594 16.625 1 92.94 711 LEU A C 1
ATOM 5561 O O . LEU A 1 711 ? 24.344 27.594 15.398 1 92.94 711 LEU A O 1
ATOM 5565 N N . ALA A 1 712 ? 25.469 27.438 17.297 1 92.31 712 ALA A N 1
ATOM 5566 C CA . ALA A 1 712 ? 26.781 27.422 16.641 1 92.31 712 ALA A CA 1
ATOM 5567 C C . ALA A 1 712 ? 26.891 26.266 15.656 1 92.31 712 ALA A C 1
ATOM 5569 O O . ALA A 1 712 ? 27.391 26.438 14.547 1 92.31 712 ALA A O 1
ATOM 5570 N N . PRO A 1 713 ? 26.391 25.109 16.031 1 92.12 713 PRO A N 1
ATOM 5571 C CA . PRO A 1 713 ? 26.5 24.016 15.062 1 92.12 713 PRO A CA 1
ATOM 5572 C C . PRO A 1 713 ? 25.734 24.281 13.773 1 92.12 713 PRO A C 1
ATOM 5574 O O . PRO A 1 713 ? 26.266 24.094 12.68 1 92.12 713 PRO A O 1
ATOM 5577 N N . ALA A 1 714 ? 24.484 24.734 13.891 1 92.25 714 ALA A N 1
ATOM 5578 C CA . ALA A 1 714 ? 23.656 25 12.711 1 92.25 714 ALA A CA 1
ATOM 5579 C C . ALA A 1 714 ? 24.219 26.156 11.906 1 92.25 714 ALA A C 1
ATOM 5581 O O . ALA A 1 714 ? 24.234 26.125 10.68 1 92.25 714 ALA A O 1
ATOM 5582 N N . GLY A 1 715 ? 24.688 27.141 12.609 1 94.06 715 GLY A N 1
ATOM 5583 C CA . GLY A 1 715 ? 25.266 28.297 11.945 1 94.06 715 GLY A CA 1
ATOM 5584 C C . GLY A 1 715 ? 26.531 27.969 11.195 1 94.06 715 GLY A C 1
ATOM 5585 O O . GLY A 1 715 ? 26.719 28.406 10.062 1 94.06 715 GLY A O 1
ATOM 5586 N N . THR A 1 716 ? 27.391 27.219 11.797 1 95.44 716 THR A N 1
ATOM 5587 C CA . THR A 1 716 ? 28.656 26.859 11.172 1 95.44 716 THR A CA 1
ATOM 5588 C C . THR A 1 716 ? 28.422 25.984 9.945 1 95.44 716 THR A C 1
ATOM 5590 O O . THR A 1 716 ? 29.094 26.141 8.922 1 95.44 716 THR A O 1
ATOM 5593 N N . LEU A 1 717 ? 27.484 25.062 10.125 1 95.19 717 LEU A N 1
ATOM 5594 C CA . LEU A 1 717 ? 27.141 24.203 9 1 95.19 717 LEU A CA 1
ATOM 5595 C C . LEU A 1 717 ? 26.625 25.047 7.828 1 95.19 717 LEU A C 1
ATOM 5597 O O . LEU A 1 717 ? 27.047 24.844 6.688 1 95.19 717 LEU A O 1
ATOM 5601 N N . ALA A 1 718 ? 25.719 25.984 8.102 1 95.69 718 ALA A N 1
ATOM 5602 C CA . ALA A 1 718 ? 25.172 26.844 7.055 1 95.69 718 ALA A CA 1
ATOM 5603 C C . ALA A 1 718 ? 26.266 27.734 6.461 1 95.69 718 ALA A C 1
ATOM 5605 O O . ALA A 1 718 ? 26.297 27.953 5.246 1 95.69 718 ALA A O 1
ATOM 5606 N N . GLY A 1 719 ? 27.141 28.25 7.281 1 94.88 719 GLY A N 1
ATOM 5607 C CA . GLY A 1 719 ? 28.219 29.094 6.816 1 94.88 719 GLY A CA 1
ATOM 5608 C C . GLY A 1 719 ? 29.172 28.391 5.867 1 94.88 719 GLY A C 1
ATOM 5609 O O . GLY A 1 719 ? 29.516 28.938 4.809 1 94.88 719 GLY A O 1
ATOM 5610 N N . LEU A 1 720 ? 29.594 27.234 6.266 1 94.75 720 LEU A N 1
ATOM 5611 C CA . LEU A 1 720 ? 30.5 26.484 5.41 1 94.75 720 LEU A CA 1
ATOM 5612 C C . LEU A 1 720 ? 29.812 26.078 4.109 1 94.75 720 LEU A C 1
ATOM 5614 O O . LEU A 1 720 ? 30.453 26.031 3.055 1 94.75 720 LEU A O 1
ATOM 5618 N N . TYR A 1 721 ? 28.531 25.719 4.242 1 94.5 721 TYR A N 1
ATOM 5619 C CA . TYR A 1 721 ? 27.75 25.359 3.061 1 94.5 721 TYR A CA 1
ATOM 5620 C C . TYR A 1 721 ? 27.719 26.516 2.07 1 94.5 721 TYR A C 1
ATOM 5622 O O . TYR A 1 721 ? 27.922 26.328 0.869 1 94.5 721 TYR A O 1
ATOM 5630 N N . VAL A 1 722 ? 27.438 27.688 2.607 1 93.88 722 VAL A N 1
ATOM 5631 C CA . VAL A 1 722 ? 27.391 28.875 1.772 1 93.88 722 VAL A CA 1
ATOM 5632 C C . VAL A 1 722 ? 28.75 29.141 1.157 1 93.88 722 VAL A C 1
ATOM 5634 O O . VAL A 1 722 ? 28.859 29.453 -0.033 1 93.88 722 VAL A O 1
ATOM 5637 N N . PHE A 1 723 ? 29.75 29 1.916 1 91.5 723 PHE A N 1
ATOM 5638 C CA . PHE A 1 723 ? 31.094 29.234 1.426 1 91.5 723 PHE A CA 1
ATOM 5639 C C . PHE A 1 723 ? 31.422 28.266 0.286 1 91.5 723 PHE A C 1
ATOM 5641 O O . PHE A 1 723 ? 31.891 28.703 -0.772 1 91.5 723 PHE A O 1
ATOM 5648 N N . HIS A 1 724 ? 31.141 27.047 0.523 1 89.19 724 HIS A N 1
ATOM 5649 C CA . HIS A 1 724 ? 31.469 26.016 -0.448 1 89.19 724 HIS A CA 1
ATOM 5650 C C . HIS A 1 724 ? 30.734 26.25 -1.767 1 89.19 724 HIS A C 1
ATOM 5652 O O . HIS A 1 724 ? 31.359 26.25 -2.832 1 89.19 724 HIS A O 1
ATOM 5658 N N . HIS A 1 725 ? 29.5 26.484 -1.748 1 87.5 725 HIS A N 1
ATOM 5659 C CA . HIS A 1 725 ? 28.703 26.531 -2.967 1 87.5 725 HIS A CA 1
ATOM 5660 C C . HIS A 1 725 ? 28.844 27.891 -3.652 1 87.5 725 HIS A C 1
ATOM 5662 O O . HIS A 1 725 ? 28.734 27.984 -4.879 1 87.5 725 HIS A O 1
ATOM 5668 N N . CYS A 1 726 ? 29.094 28.875 -2.861 1 87.06 726 CYS A N 1
ATOM 5669 C CA . CYS A 1 726 ? 29.359 30.172 -3.477 1 87.06 726 CYS A CA 1
ATOM 5670 C C . CYS A 1 726 ? 30.703 30.172 -4.188 1 87.06 726 CYS A C 1
ATOM 5672 O O . CYS A 1 726 ? 30.844 30.734 -5.273 1 87.06 726 CYS A O 1
ATOM 5674 N N . LEU A 1 727 ? 31.625 29.516 -3.621 1 84.19 727 LEU A N 1
ATOM 5675 C CA . LEU A 1 727 ? 32.938 29.391 -4.27 1 84.19 727 LEU A CA 1
ATOM 5676 C C . LEU A 1 727 ? 32.844 28.562 -5.539 1 84.19 727 LEU A C 1
ATOM 5678 O O . LEU A 1 727 ? 33.469 28.875 -6.551 1 84.19 727 LEU A O 1
ATOM 5682 N N . ASP A 1 728 ? 32.125 27.531 -5.402 1 81.5 728 ASP A N 1
ATOM 5683 C CA . ASP A 1 728 ? 31.891 26.672 -6.566 1 81.5 728 ASP A CA 1
ATOM 5684 C C . ASP A 1 728 ? 31.219 27.453 -7.695 1 81.5 728 ASP A C 1
ATOM 5686 O O . ASP A 1 728 ? 31.562 27.281 -8.867 1 81.5 728 ASP A O 1
ATOM 5690 N N . ALA A 1 729 ? 30.266 28.219 -7.316 1 78.19 729 ALA A N 1
ATOM 5691 C CA . ALA A 1 729 ? 29.547 29.016 -8.312 1 78.19 729 ALA A CA 1
ATOM 5692 C C . ALA A 1 729 ? 30.469 30.047 -8.969 1 78.19 729 ALA A C 1
ATOM 5694 O O . ALA A 1 729 ? 30.344 30.328 -10.164 1 78.19 729 ALA A O 1
ATOM 5695 N N . ILE A 1 730 ? 31.438 30.562 -8.312 1 78.81 730 ILE A N 1
ATOM 5696 C CA . ILE A 1 730 ? 32.344 31.562 -8.82 1 78.81 730 ILE A CA 1
ATOM 5697 C C . ILE A 1 730 ? 33.406 30.906 -9.719 1 78.81 730 ILE A C 1
ATOM 5699 O O . ILE A 1 730 ? 33.75 31.453 -10.766 1 78.81 730 ILE A O 1
ATOM 5703 N N . VAL A 1 731 ? 33.781 29.75 -9.305 1 75 731 VAL A N 1
ATOM 5704 C CA . VAL A 1 731 ? 34.844 29.062 -10.07 1 75 731 VAL A CA 1
ATOM 5705 C C . VAL A 1 731 ? 34.25 28.531 -11.375 1 75 731 VAL A C 1
ATOM 5707 O O . VAL A 1 731 ? 34.938 28.531 -12.406 1 75 731 VAL A O 1
ATOM 5710 N N . GLN A 1 732 ? 33.031 28.078 -11.344 1 69.81 732 GLN A N 1
ATOM 5711 C CA . GLN A 1 732 ? 32.406 27.594 -12.562 1 69.81 732 GLN A CA 1
ATOM 5712 C C . GLN A 1 732 ? 32.094 28.75 -13.508 1 69.81 732 GLN A C 1
ATOM 5714 O O . GLN A 1 732 ? 32 28.547 -14.727 1 69.81 732 GLN A O 1
ATOM 5719 N N . SER A 1 733 ? 31.969 29.938 -13.023 1 61.97 733 SER A N 1
ATOM 5720 C CA . SER A 1 733 ? 31.719 31.094 -13.891 1 61.97 733 SER A CA 1
ATOM 5721 C C . SER A 1 733 ? 33.031 31.641 -14.453 1 61.97 733 SER A C 1
ATOM 5723 O O . SER A 1 733 ? 33.062 32.125 -15.578 1 61.97 733 SER A O 1
ATOM 5725 N N . MET B 1 1 ? 43.594 31.328 -5.598 1 47.56 1 MET B N 1
ATOM 5726 C CA . MET B 1 1 ? 42.312 30.719 -5.949 1 47.56 1 MET B CA 1
ATOM 5727 C C . MET B 1 1 ? 42.375 29.219 -5.746 1 47.56 1 MET B C 1
ATOM 5729 O O . MET B 1 1 ? 43.281 28.547 -6.184 1 47.56 1 MET B O 1
ATOM 5733 N N . SER B 1 2 ? 41.562 28.812 -4.844 1 57.41 2 SER B N 1
ATOM 5734 C CA . SER B 1 2 ? 41.562 27.375 -4.543 1 57.41 2 SER B CA 1
ATOM 5735 C C . SER B 1 2 ? 41.312 26.547 -5.801 1 57.41 2 SER B C 1
ATOM 5737 O O . SER B 1 2 ? 40.406 26.859 -6.59 1 57.41 2 SER B O 1
ATOM 5739 N N . SER B 1 3 ? 42.375 25.859 -6.25 1 62.22 3 SER B N 1
ATOM 5740 C CA . SER B 1 3 ? 42.312 25.016 -7.438 1 62.22 3 SER B CA 1
ATOM 5741 C C . SER B 1 3 ? 41.656 23.672 -7.133 1 62.22 3 SER B C 1
ATOM 5743 O O . SER B 1 3 ? 41.594 23.25 -5.973 1 62.22 3 SER B O 1
ATOM 5745 N N . ARG B 1 4 ? 41 23.031 -8.211 1 63.97 4 ARG B N 1
ATOM 5746 C CA . ARG B 1 4 ? 40.344 21.734 -8.078 1 63.97 4 ARG B CA 1
ATOM 5747 C C . ARG B 1 4 ? 41.375 20.625 -7.797 1 63.97 4 ARG B C 1
ATOM 5749 O O . ARG B 1 4 ? 42.469 20.656 -8.336 1 63.97 4 ARG B O 1
ATOM 5756 N N . THR B 1 5 ? 41.031 19.688 -6.859 1 64.19 5 THR B N 1
ATOM 5757 C CA . THR B 1 5 ? 41.906 18.594 -6.422 1 64.19 5 THR B CA 1
ATOM 5758 C C . THR B 1 5 ? 41.562 17.297 -7.145 1 64.19 5 THR B C 1
ATOM 5760 O O . THR B 1 5 ? 40.812 17.312 -8.125 1 64.19 5 THR B O 1
ATOM 5763 N N . ALA B 1 6 ? 42.219 16.156 -6.809 1 64.38 6 ALA B N 1
ATOM 5764 C CA . ALA B 1 6 ? 42.094 14.812 -7.344 1 64.38 6 ALA B CA 1
ATOM 5765 C C . ALA B 1 6 ? 40.719 14.227 -6.98 1 64.38 6 ALA B C 1
ATOM 5767 O O . ALA B 1 6 ? 40.281 13.227 -7.562 1 64.38 6 ALA B O 1
ATOM 5768 N N . VAL B 1 7 ? 40.031 14.797 -6.219 1 67.5 7 VAL B N 1
ATOM 5769 C CA . VAL B 1 7 ? 38.719 14.32 -5.832 1 67.5 7 VAL B CA 1
ATOM 5770 C C . VAL B 1 7 ? 37.688 14.727 -6.891 1 67.5 7 VAL B C 1
ATOM 5772 O O . VAL B 1 7 ? 37.719 15.852 -7.398 1 67.5 7 VAL B O 1
ATOM 5775 N N . LEU B 1 8 ? 37.031 13.539 -7.418 1 71.31 8 LEU B N 1
ATOM 5776 C CA . LEU B 1 8 ? 36.062 13.758 -8.484 1 71.31 8 LEU B CA 1
ATOM 5777 C C . LEU B 1 8 ? 35 14.773 -8.07 1 71.31 8 LEU B C 1
ATOM 5779 O O . LEU B 1 8 ? 34.594 14.812 -6.91 1 71.31 8 LEU B O 1
ATOM 5783 N N . SER B 1 9 ? 34.781 15.5 -9.125 1 70.94 9 SER B N 1
ATOM 5784 C CA . SER B 1 9 ? 33.688 16.453 -8.938 1 70.94 9 SER B CA 1
ATOM 5785 C C . SER B 1 9 ? 32.344 15.758 -8.922 1 70.94 9 SER B C 1
ATOM 5787 O O . SER B 1 9 ? 32.219 14.578 -9.258 1 70.94 9 SER B O 1
ATOM 5789 N N . ALA B 1 10 ? 31.297 16.312 -8.539 1 70.62 10 ALA B N 1
ATOM 5790 C CA . ALA B 1 10 ? 29.953 15.742 -8.484 1 70.62 10 ALA B CA 1
ATOM 5791 C C . ALA B 1 10 ? 29.469 15.328 -9.875 1 70.62 10 ALA B C 1
ATOM 5793 O O . ALA B 1 10 ? 28.844 14.273 -10.039 1 70.62 10 ALA B O 1
ATOM 5794 N N . ALA B 1 11 ? 29.812 16.094 -10.867 1 72.31 11 ALA B N 1
ATOM 5795 C CA . ALA B 1 11 ? 29.406 15.773 -12.234 1 72.31 11 ALA B CA 1
ATOM 5796 C C . ALA B 1 11 ? 30.156 14.562 -12.766 1 72.31 11 ALA B C 1
ATOM 5798 O O . ALA B 1 11 ? 29.578 13.711 -13.445 1 72.31 11 ALA B O 1
ATOM 5799 N N . GLU B 1 12 ? 31.406 14.508 -12.5 1 77.62 12 GLU B N 1
ATOM 5800 C CA . GLU B 1 12 ? 32.219 13.359 -12.922 1 77.62 12 GLU B CA 1
ATOM 5801 C C . GLU B 1 12 ? 31.734 12.078 -12.227 1 77.62 12 GLU B C 1
ATOM 5803 O O . GLU B 1 12 ? 31.734 11.008 -12.836 1 77.62 12 GLU B O 1
ATOM 5808 N N . ARG B 1 13 ? 31.312 12.219 -11.094 1 78.25 13 ARG B N 1
ATOM 5809 C CA . ARG B 1 13 ? 30.828 11.062 -10.352 1 78.25 13 ARG B CA 1
ATOM 5810 C C . ARG B 1 13 ? 29.5 10.555 -10.93 1 78.25 13 ARG B C 1
ATOM 5812 O O . ARG B 1 13 ? 29.281 9.352 -11.016 1 78.25 13 ARG B O 1
ATOM 5819 N N . GLU B 1 14 ? 28.734 11.453 -11.344 1 79.88 14 GLU B N 1
ATOM 5820 C CA . GLU B 1 14 ? 27.469 11.039 -11.93 1 79.88 14 GLU B CA 1
ATOM 5821 C C . GLU B 1 14 ? 27.688 10.328 -13.266 1 79.88 14 GLU B C 1
ATOM 5823 O O . GLU B 1 14 ? 27.016 9.328 -13.562 1 79.88 14 GLU B O 1
ATOM 5828 N N . ARG B 1 15 ? 28.625 10.82 -14.039 1 83.62 15 ARG B N 1
ATOM 5829 C CA . ARG B 1 15 ? 28.953 10.164 -15.305 1 83.62 15 ARG B CA 1
ATOM 5830 C C . ARG B 1 15 ? 29.609 8.805 -15.055 1 83.62 15 ARG B C 1
ATOM 5832 O O . ARG B 1 15 ? 29.328 7.844 -15.773 1 83.62 15 ARG B O 1
ATOM 5839 N N . GLY B 1 16 ? 30.453 8.781 -14.109 1 86 16 GLY B N 1
ATOM 5840 C CA . GLY B 1 16 ? 31.078 7.523 -13.75 1 86 16 GLY B CA 1
ATOM 5841 C C . GLY B 1 16 ? 30.094 6.48 -13.266 1 86 16 GLY B C 1
ATOM 5842 O O . GLY B 1 16 ? 30.156 5.316 -13.664 1 86 16 GLY B O 1
ATOM 5843 N N . PHE B 1 17 ? 29.156 6.906 -12.531 1 86 17 PHE B N 1
ATOM 5844 C CA . PHE B 1 17 ? 28.156 5.973 -12.016 1 86 17 PHE B CA 1
ATOM 5845 C C . PHE B 1 17 ? 27.25 5.473 -13.133 1 86 17 PHE B C 1
ATOM 5847 O O . PHE B 1 17 ? 26.875 4.301 -13.156 1 86 17 PHE B O 1
ATOM 5854 N N . SER B 1 18 ? 26.891 6.336 -14.016 1 87.69 18 SER B N 1
ATOM 5855 C CA . SER B 1 18 ? 26.047 5.918 -15.141 1 87.69 18 SER B CA 1
ATOM 5856 C C . SER B 1 18 ? 26.766 4.883 -16 1 87.69 18 SER B C 1
ATOM 5858 O O . SER B 1 18 ? 26.172 3.887 -16.406 1 87.69 18 SER B O 1
ATOM 5860 N N . SER B 1 19 ? 28.047 5.129 -16.266 1 90.81 19 SER B N 1
ATOM 5861 C CA . SER B 1 19 ? 28.828 4.172 -17.031 1 90.81 19 SER B CA 1
ATOM 5862 C C . SER B 1 19 ? 29 2.857 -16.281 1 90.81 19 SER B C 1
ATOM 5864 O O . SER B 1 19 ? 28.922 1.781 -16.875 1 90.81 19 SER B O 1
ATOM 5866 N N . PHE B 1 20 ? 29.203 2.936 -15.039 1 89.25 20 PHE B N 1
ATOM 5867 C CA . PHE B 1 20 ? 29.344 1.737 -14.227 1 89.25 20 PHE B CA 1
ATOM 5868 C C . PHE B 1 20 ? 28.031 0.951 -14.18 1 89.25 20 PHE B C 1
ATOM 5870 O O . PHE B 1 20 ? 28.047 -0.281 -14.234 1 89.25 20 PHE B O 1
ATOM 5877 N N . SER B 1 21 ? 26.969 1.641 -14.109 1 89.25 21 SER B N 1
ATOM 5878 C CA . SER B 1 21 ? 25.672 0.993 -14.109 1 89.25 21 SER B CA 1
ATOM 5879 C C . SER B 1 21 ? 25.406 0.266 -15.43 1 89.25 21 SER B C 1
ATOM 5881 O O . SER B 1 21 ? 24.875 -0.847 -15.438 1 89.25 21 SER B O 1
ATOM 5883 N N . ARG B 1 22 ? 25.797 0.833 -16.531 1 90.5 22 ARG B N 1
ATOM 5884 C CA . ARG B 1 22 ? 25.656 0.185 -17.828 1 90.5 22 ARG B CA 1
ATOM 5885 C C . ARG B 1 22 ? 26.578 -1.021 -17.938 1 90.5 22 ARG B C 1
ATOM 5887 O O . ARG B 1 22 ? 26.219 -2.037 -18.547 1 90.5 22 ARG B O 1
ATOM 5894 N N . HIS B 1 23 ? 27.75 -0.928 -17.406 1 92.12 23 HIS B N 1
ATOM 5895 C CA . HIS B 1 23 ? 28.656 -2.07 -17.359 1 92.12 23 HIS B CA 1
ATOM 5896 C C . HIS B 1 23 ? 28.016 -3.25 -16.641 1 92.12 23 HIS B C 1
ATOM 5898 O O . HIS B 1 23 ? 28.094 -4.387 -17.109 1 92.12 23 HIS B O 1
ATOM 5904 N N . ILE B 1 24 ? 27.391 -2.98 -15.594 1 88.75 24 ILE B N 1
ATOM 5905 C CA . ILE B 1 24 ? 26.797 -4.051 -14.805 1 88.75 24 ILE B CA 1
ATOM 5906 C C . ILE B 1 24 ? 25.672 -4.715 -15.594 1 88.75 24 ILE B C 1
ATOM 5908 O O . ILE B 1 24 ? 25.516 -5.938 -15.57 1 88.75 24 ILE B O 1
ATOM 5912 N N . SER B 1 25 ? 24.922 -3.947 -16.312 1 90.62 25 SER B N 1
ATOM 5913 C CA . SER B 1 25 ? 23.859 -4.5 -17.141 1 90.62 25 SER B CA 1
ATOM 5914 C C . SER B 1 25 ? 24.422 -5.402 -18.234 1 90.62 25 SER B C 1
ATOM 5916 O O . SER B 1 25 ? 23.969 -6.539 -18.391 1 90.62 25 SER B O 1
ATOM 5918 N N . TRP B 1 26 ? 25.391 -4.918 -18.859 1 91.94 26 TRP B N 1
ATOM 5919 C CA . TRP B 1 26 ? 25.969 -5.691 -19.953 1 91.94 26 TRP B CA 1
ATOM 5920 C C . TRP B 1 26 ? 26.75 -6.883 -19.422 1 91.94 26 TRP B C 1
ATOM 5922 O O . TRP B 1 26 ? 26.75 -7.957 -20.031 1 91.94 26 TRP B O 1
ATOM 5932 N N . ASN B 1 27 ? 27.422 -6.695 -18.359 1 90.94 27 ASN B N 1
ATOM 5933 C CA . ASN B 1 27 ? 28.109 -7.812 -17.734 1 90.94 27 ASN B CA 1
ATOM 5934 C C . ASN B 1 27 ? 27.141 -8.891 -17.281 1 90.94 27 ASN B C 1
ATOM 5936 O O . ASN B 1 27 ? 27.422 -10.086 -17.391 1 90.94 27 ASN B O 1
ATOM 5940 N N . GLY B 1 28 ? 26.047 -8.508 -16.75 1 87.44 28 GLY B N 1
ATOM 5941 C CA . GLY B 1 28 ? 25.031 -9.461 -16.344 1 87.44 28 GLY B CA 1
ATOM 5942 C C . GLY B 1 28 ? 24.469 -10.258 -17.516 1 87.44 28 GLY B C 1
ATOM 5943 O O . GLY B 1 28 ? 24.188 -11.453 -17.375 1 87.44 28 GLY B O 1
ATOM 5944 N N . LEU B 1 29 ? 24.422 -9.609 -18.641 1 89.31 29 LEU B N 1
ATOM 5945 C CA . LEU B 1 29 ? 23.953 -10.305 -19.828 1 89.31 29 LEU B CA 1
ATOM 5946 C C . LEU B 1 29 ? 25 -11.305 -20.328 1 89.31 29 LEU B C 1
ATOM 5948 O O . LEU B 1 29 ? 24.641 -12.336 -20.906 1 89.31 29 LEU B O 1
ATOM 5952 N N . GLY B 1 30 ? 26.188 -11.023 -20 1 90.06 30 GLY B N 1
ATOM 5953 C CA . GLY B 1 30 ? 27.266 -11.844 -20.547 1 90.06 30 GLY B CA 1
ATOM 5954 C C . GLY B 1 30 ? 27.766 -12.883 -19.562 1 90.06 30 GLY B C 1
ATOM 5955 O O . GLY B 1 30 ? 27.922 -14.055 -19.906 1 90.06 30 GLY B O 1
ATOM 5956 N N . VAL B 1 31 ? 27.922 -12.57 -18.391 1 87.5 31 VAL B N 1
ATOM 5957 C CA . VAL B 1 31 ? 28.641 -13.383 -17.406 1 87.5 31 VAL B CA 1
ATOM 5958 C C . VAL B 1 31 ? 27.859 -14.68 -17.156 1 87.5 31 VAL B C 1
ATOM 5960 O O . VAL B 1 31 ? 28.469 -15.742 -16.969 1 87.5 31 VAL B O 1
ATOM 5963 N N . PHE B 1 32 ? 26.656 -14.727 -17.266 1 86.56 32 PHE B N 1
ATOM 5964 C CA . PHE B 1 32 ? 25.859 -15.906 -16.953 1 86.56 32 PHE B CA 1
ATOM 5965 C C . PHE B 1 32 ? 25.812 -16.875 -18.125 1 86.56 32 PHE B C 1
ATOM 5967 O O . PHE B 1 32 ? 25.391 -18.016 -17.984 1 86.56 32 PHE B O 1
ATOM 5974 N N . LEU B 1 33 ? 26.281 -16.359 -19.234 1 89.31 33 LEU B N 1
ATOM 5975 C CA . LEU B 1 33 ? 26.469 -17.234 -20.375 1 89.31 33 LEU B CA 1
ATOM 5976 C C . LEU B 1 33 ? 27.891 -17.781 -20.422 1 89.31 33 LEU B C 1
ATOM 5978 O O . LEU B 1 33 ? 28.219 -18.594 -21.281 1 89.31 33 LEU B O 1
ATOM 5982 N N . LEU B 1 34 ? 28.672 -17.266 -19.531 1 89.69 34 LEU B N 1
ATOM 5983 C CA . LEU B 1 34 ? 30.078 -17.656 -19.484 1 89.69 34 LEU B CA 1
ATOM 5984 C C . LEU B 1 34 ? 30.406 -18.359 -18.188 1 89.69 34 LEU B C 1
ATOM 5986 O O . LEU B 1 34 ? 31.562 -18.75 -17.953 1 89.69 34 LEU B O 1
ATOM 5990 N N . ASN B 1 35 ? 29.438 -18.609 -17.453 1 85.31 35 ASN B N 1
ATOM 5991 C CA . ASN B 1 35 ? 29.688 -19.047 -16.078 1 85.31 35 ASN B CA 1
ATOM 5992 C C . ASN B 1 35 ? 29.875 -20.562 -16 1 85.31 35 ASN B C 1
ATOM 5994 O O . ASN B 1 35 ? 30.016 -21.234 -17.016 1 85.31 35 ASN B O 1
ATOM 5998 N N . ASP B 1 36 ? 29.984 -21.062 -14.867 1 86.5 36 ASP B N 1
ATOM 5999 C CA . ASP B 1 36 ? 30.312 -22.453 -14.578 1 86.5 36 ASP B CA 1
ATOM 6000 C C . ASP B 1 36 ? 29.234 -23.391 -15.086 1 86.5 36 ASP B C 1
ATOM 6002 O O . ASP B 1 36 ? 29.531 -24.531 -15.484 1 86.5 36 ASP B O 1
ATOM 6006 N N . THR B 1 37 ? 28.062 -22.922 -15.188 1 87.62 37 THR B N 1
ATOM 6007 C CA . THR B 1 37 ? 26.969 -23.781 -15.641 1 87.62 37 THR B CA 1
ATOM 6008 C C . THR B 1 37 ? 27.203 -24.219 -17.078 1 87.62 37 THR B C 1
ATOM 6010 O O . THR B 1 37 ? 27.125 -25.406 -17.391 1 87.62 37 THR B O 1
ATOM 6013 N N . ILE B 1 38 ? 27.484 -23.297 -17.891 1 90.06 38 ILE B N 1
ATOM 6014 C CA . ILE B 1 38 ? 27.672 -23.578 -19.312 1 90.06 38 ILE B CA 1
ATOM 6015 C C . ILE B 1 38 ? 28.953 -24.406 -19.5 1 90.06 38 ILE B C 1
ATOM 6017 O O . ILE B 1 38 ? 28.969 -25.359 -20.266 1 90.06 38 ILE B O 1
ATOM 6021 N N . VAL B 1 39 ? 29.906 -24.078 -18.75 1 92.5 39 VAL B N 1
ATOM 6022 C CA . VAL B 1 39 ? 31.172 -24.781 -18.859 1 92.5 39 VAL B CA 1
ATOM 6023 C C . VAL B 1 39 ? 31.016 -26.219 -18.359 1 92.5 39 VAL B C 1
ATOM 6025 O O . VAL B 1 39 ? 31.562 -27.141 -18.953 1 92.5 39 VAL B O 1
ATOM 6028 N N . SER B 1 40 ? 30.297 -26.375 -17.344 1 92.12 40 SER B N 1
ATOM 6029 C CA . SER B 1 40 ? 30.031 -27.719 -16.828 1 92.12 40 SER B CA 1
ATOM 6030 C C . SER B 1 40 ? 29.266 -28.562 -17.844 1 92.12 40 SER B C 1
ATOM 6032 O O . SER B 1 40 ? 29.562 -29.734 -18.031 1 92.12 40 SER B O 1
ATOM 6034 N N . LEU B 1 41 ? 28.328 -27.969 -18.516 1 90.75 41 LEU B N 1
ATOM 6035 C CA . LEU B 1 41 ? 27.562 -28.688 -19.516 1 90.75 41 LEU B CA 1
ATOM 6036 C C . LEU B 1 41 ? 28.453 -29.109 -20.688 1 90.75 41 LEU B C 1
ATOM 6038 O O . LEU B 1 41 ? 28.328 -30.219 -21.203 1 90.75 41 LEU B O 1
ATOM 6042 N N . MET B 1 42 ? 29.344 -28.234 -21.062 1 92.31 42 MET B N 1
ATOM 6043 C CA . MET B 1 42 ? 30.281 -28.578 -22.125 1 92.31 42 MET B CA 1
ATOM 6044 C C . MET B 1 42 ? 31.203 -29.719 -21.688 1 92.31 42 MET B C 1
ATOM 6046 O O . MET B 1 42 ? 31.453 -30.641 -22.469 1 92.31 42 MET B O 1
ATOM 6050 N N . ALA B 1 43 ? 31.594 -29.641 -20.484 1 93.31 43 ALA B N 1
ATOM 6051 C CA . ALA B 1 43 ? 32.5 -30.672 -19.969 1 93.31 43 ALA B CA 1
ATOM 6052 C C . ALA B 1 43 ? 31.797 -32.031 -19.875 1 93.31 43 ALA B C 1
ATOM 6054 O O . ALA B 1 43 ? 32.375 -33.062 -20.156 1 93.31 43 ALA B O 1
ATOM 6055 N N . ILE B 1 44 ? 30.578 -32.031 -19.516 1 91.62 44 ILE B N 1
ATOM 6056 C CA . ILE B 1 44 ? 29.812 -33.281 -19.391 1 91.62 44 ILE B CA 1
ATOM 6057 C C . ILE B 1 44 ? 29.641 -33.906 -20.766 1 91.62 44 ILE B C 1
ATOM 6059 O O . ILE B 1 44 ? 29.656 -35.156 -20.906 1 91.62 44 ILE B O 1
ATOM 6063 N N . HIS B 1 45 ? 29.469 -33.094 -21.797 1 90.44 45 HIS B N 1
ATOM 6064 C CA . HIS B 1 45 ? 29.344 -33.594 -23.156 1 90.44 45 HIS B CA 1
ATOM 6065 C C . HIS B 1 45 ? 30.547 -34.469 -23.531 1 90.44 45 HIS B C 1
ATOM 6067 O O . HIS B 1 45 ? 30.422 -35.406 -24.297 1 90.44 45 HIS B O 1
ATOM 6073 N N . PHE B 1 46 ? 31.719 -34.156 -22.969 1 93.75 46 PHE B N 1
ATOM 6074 C CA . PHE B 1 46 ? 32.938 -34.875 -23.297 1 93.75 46 PHE B CA 1
ATOM 6075 C C . PHE B 1 46 ? 33.281 -35.906 -22.203 1 93.75 46 PHE B C 1
ATOM 6077 O O . PHE B 1 46 ? 34.406 -36.375 -22.156 1 93.75 46 PHE B O 1
ATOM 6084 N N . GLY B 1 47 ? 32.344 -36.125 -21.234 1 91.06 47 GLY B N 1
ATOM 6085 C CA . GLY B 1 47 ? 32.5 -37.156 -20.234 1 91.06 47 GLY B CA 1
ATOM 6086 C C . GLY B 1 47 ? 33.344 -36.75 -19.047 1 91.06 47 GLY B C 1
ATOM 6087 O O . GLY B 1 47 ? 34.156 -37.5 -18.562 1 91.06 47 GLY B O 1
ATOM 6088 N N . ALA B 1 48 ? 33.188 -35.594 -18.625 1 93.31 48 ALA B N 1
ATOM 6089 C CA . ALA B 1 48 ? 33.938 -35.062 -17.5 1 93.31 48 ALA B CA 1
ATOM 6090 C C . ALA B 1 48 ? 33.656 -35.844 -16.219 1 93.31 48 ALA B C 1
ATOM 6092 O O . ALA B 1 48 ? 32.531 -36.281 -15.977 1 93.31 48 ALA B O 1
ATOM 6093 N N . SER B 1 49 ? 34.781 -35.969 -15.414 1 92.62 49 SER B N 1
ATOM 6094 C CA . SER B 1 49 ? 34.656 -36.625 -14.109 1 92.62 49 SER B CA 1
ATOM 6095 C C . SER B 1 49 ? 34.062 -35.688 -13.078 1 92.62 49 SER B C 1
ATOM 6097 O O . SER B 1 49 ? 33.969 -34.469 -13.312 1 92.62 49 SER B O 1
ATOM 6099 N N . ASN B 1 50 ? 33.656 -36.188 -11.938 1 93.25 50 ASN B N 1
ATOM 6100 C CA . ASN B 1 50 ? 33.094 -35.375 -10.867 1 93.25 50 ASN B CA 1
ATOM 6101 C C . ASN B 1 50 ? 34.156 -34.469 -10.266 1 93.25 50 ASN B C 1
ATOM 6103 O O . ASN B 1 50 ? 33.812 -33.344 -9.828 1 93.25 50 ASN B O 1
ATOM 6107 N N . LEU B 1 51 ? 35.281 -34.875 -10.273 1 92 51 LEU B N 1
ATOM 6108 C CA . LEU B 1 51 ? 36.375 -34.062 -9.773 1 92 51 LEU B CA 1
ATOM 6109 C C . LEU B 1 51 ? 36.594 -32.844 -10.672 1 92 51 LEU B C 1
ATOM 6111 O O . LEU B 1 51 ? 36.844 -31.734 -10.188 1 92 51 LEU B O 1
ATOM 6115 N N . GLU B 1 52 ? 36.594 -33.094 -11.938 1 93.31 52 GLU B N 1
ATOM 6116 C CA . GLU B 1 52 ? 36.75 -32 -12.891 1 93.31 52 GLU B CA 1
ATOM 6117 C C . GLU B 1 52 ? 35.594 -31.016 -12.781 1 93.31 52 GLU B C 1
ATOM 6119 O O . GLU B 1 52 ? 35.781 -29.797 -12.875 1 93.31 52 GLU B O 1
ATOM 6124 N N . LEU B 1 53 ? 34.438 -31.531 -12.57 1 93 53 LEU B N 1
ATOM 6125 C CA . LEU B 1 53 ? 33.281 -30.672 -12.398 1 93 53 LEU B CA 1
ATOM 6126 C C . LEU B 1 53 ? 33.406 -29.859 -11.109 1 93 53 LEU B C 1
ATOM 6128 O O . LEU B 1 53 ? 33 -28.688 -11.07 1 93 53 LEU B O 1
ATOM 6132 N N . GLY B 1 54 ? 33.844 -30.453 -10.078 1 92.12 54 GLY B N 1
ATOM 6133 C CA . GLY B 1 54 ? 34.094 -29.734 -8.836 1 92.12 54 GLY B CA 1
ATOM 6134 C C . GLY B 1 54 ? 35.062 -28.594 -9 1 92.12 54 GLY B C 1
ATOM 6135 O O . GLY B 1 54 ? 34.875 -27.516 -8.43 1 92.12 54 GLY B O 1
ATOM 6136 N N . TYR B 1 55 ? 36.094 -28.828 -9.797 1 90.56 55 TYR B N 1
ATOM 6137 C CA . TYR B 1 55 ? 37.031 -27.766 -10.086 1 90.56 55 TYR B CA 1
ATOM 6138 C C . TYR B 1 55 ? 36.406 -26.625 -10.859 1 90.56 55 TYR B C 1
ATOM 6140 O O . TYR B 1 55 ? 36.625 -25.453 -10.57 1 90.56 55 TYR B O 1
ATOM 6148 N N . ILE B 1 56 ? 35.656 -26.969 -11.812 1 91.62 56 ILE B N 1
ATOM 6149 C CA . ILE B 1 56 ? 35 -25.969 -12.625 1 91.62 56 ILE B CA 1
ATOM 6150 C C . ILE B 1 56 ? 34.094 -25.109 -11.75 1 91.62 56 ILE B C 1
ATOM 6152 O O . ILE B 1 56 ? 34.094 -23.875 -11.867 1 91.62 56 ILE B O 1
ATOM 6156 N N . ASN B 1 57 ? 33.438 -25.734 -10.805 1 90.06 57 ASN B N 1
ATOM 6157 C CA . ASN B 1 57 ? 32.531 -25 -9.906 1 90.06 57 ASN B CA 1
ATOM 6158 C C . ASN B 1 57 ? 33.312 -24.062 -9 1 90.06 57 ASN B C 1
ATOM 6160 O O . ASN B 1 57 ? 32.812 -23 -8.617 1 90.06 57 ASN B O 1
ATOM 6164 N N . ALA B 1 58 ? 34.531 -24.391 -8.711 1 89.12 58 ALA B N 1
ATOM 6165 C CA . ALA B 1 58 ? 35.312 -23.625 -7.738 1 89.12 58 ALA B CA 1
ATOM 6166 C C . ALA B 1 58 ? 36.156 -22.578 -8.43 1 89.12 58 ALA B C 1
ATOM 6168 O O . ALA B 1 58 ? 36.594 -21.594 -7.809 1 89.12 58 ALA B O 1
ATOM 6169 N N . ALA B 1 59 ? 36.438 -22.766 -9.648 1 85.81 59 ALA B N 1
ATOM 6170 C CA . ALA B 1 59 ? 37.406 -21.953 -10.367 1 85.81 59 ALA B CA 1
ATOM 6171 C C . ALA B 1 59 ? 37.031 -20.484 -10.375 1 85.81 59 ALA B C 1
ATOM 6173 O O . ALA B 1 59 ? 37.875 -19.594 -10.305 1 85.81 59 ALA B O 1
ATOM 6174 N N . PHE B 1 60 ? 35.75 -20.234 -10.391 1 77.62 60 PHE B N 1
ATOM 6175 C CA . PHE B 1 60 ? 35.25 -18.859 -10.43 1 77.62 60 PHE B CA 1
ATOM 6176 C C . PHE B 1 60 ? 35.688 -18.094 -9.188 1 77.62 60 PHE B C 1
ATOM 6178 O O . PHE B 1 60 ? 35.844 -16.875 -9.242 1 77.62 60 PHE B O 1
ATOM 6185 N N . HIS B 1 61 ? 35.938 -18.844 -8.156 1 72.94 61 HIS B N 1
ATOM 6186 C CA . HIS B 1 61 ? 36.281 -18.172 -6.902 1 72.94 61 HIS B CA 1
ATOM 6187 C C . HIS B 1 61 ? 37.719 -18.422 -6.512 1 72.94 61 HIS B C 1
ATOM 6189 O O . HIS B 1 61 ? 38.25 -17.828 -5.559 1 72.94 61 HIS B O 1
ATOM 6195 N N . VAL B 1 62 ? 38.438 -19.359 -7.066 1 63.25 62 VAL B N 1
ATOM 6196 C CA . VAL B 1 62 ? 39.781 -19.781 -6.684 1 63.25 62 VAL B CA 1
ATOM 6197 C C . VAL B 1 62 ? 40.781 -18.672 -6.984 1 63.25 62 VAL B C 1
ATOM 6199 O O . VAL B 1 62 ? 41.812 -18.547 -6.316 1 63.25 62 VAL B O 1
ATOM 6202 N N . THR B 1 63 ? 40.375 -17.812 -7.875 1 60.5 63 THR B N 1
ATOM 6203 C CA . THR B 1 63 ? 41.469 -16.953 -8.32 1 60.5 63 THR B CA 1
ATOM 6204 C C . THR B 1 63 ? 41.719 -15.852 -7.297 1 60.5 63 THR B C 1
ATOM 6206 O O . THR B 1 63 ? 42.25 -14.789 -7.641 1 60.5 63 THR B O 1
ATOM 6209 N N . GLY B 1 64 ? 41.375 -15.969 -5.996 1 61.12 64 GLY B N 1
ATOM 6210 C CA . GLY B 1 64 ? 41.719 -15.039 -4.934 1 61.12 64 GLY B CA 1
ATOM 6211 C C . GLY B 1 64 ? 43.219 -14.805 -4.797 1 61.12 64 GLY B C 1
ATOM 6212 O O . GLY B 1 64 ? 43.656 -13.688 -4.492 1 61.12 64 GLY B O 1
ATOM 6213 N N . VAL B 1 65 ? 44.062 -15.75 -5.23 1 63 65 VAL B N 1
ATOM 6214 C CA . VAL B 1 65 ? 45.5 -15.633 -5.137 1 63 65 VAL B CA 1
ATOM 6215 C C . VAL B 1 65 ? 46 -14.57 -6.117 1 63 65 VAL B C 1
ATOM 6217 O O . VAL B 1 65 ? 46.938 -13.828 -5.816 1 63 65 VAL B O 1
ATOM 6220 N N . VAL B 1 66 ? 45.188 -14.406 -7.082 1 67.94 66 VAL B N 1
ATOM 6221 C CA . VAL B 1 66 ? 45.594 -13.445 -8.109 1 67.94 66 VAL B CA 1
ATOM 6222 C C . VAL B 1 66 ? 45.438 -12.023 -7.578 1 67.94 66 VAL B C 1
ATOM 6224 O O . VAL B 1 66 ? 46.219 -11.133 -7.91 1 67.94 66 VAL B O 1
ATOM 6227 N N . SER B 1 67 ? 44.656 -11.891 -6.652 1 66.94 67 SER B N 1
ATOM 6228 C CA . SER B 1 67 ? 44.375 -10.555 -6.113 1 66.94 67 SER B CA 1
ATOM 6229 C C . SER B 1 67 ? 45.562 -10.062 -5.27 1 66.94 67 SER B C 1
ATOM 6231 O O . SER B 1 67 ? 45.719 -8.859 -5.082 1 66.94 67 SER B O 1
ATOM 6233 N N . LEU B 1 68 ? 46.406 -11.031 -4.859 1 67 68 LEU B N 1
ATOM 6234 C CA . LEU B 1 68 ? 47.562 -10.656 -4.074 1 67 68 LEU B CA 1
ATOM 6235 C C . LEU B 1 68 ? 48.688 -10.164 -4.98 1 67 68 LEU B C 1
ATOM 6237 O O . LEU B 1 68 ? 49.5 -9.336 -4.57 1 67 68 LEU B O 1
ATOM 6241 N N . VAL B 1 69 ? 48.594 -10.602 -6.16 1 71.62 69 VAL B N 1
ATOM 6242 C CA . VAL B 1 69 ? 49.719 -10.344 -7.043 1 71.62 69 VAL B CA 1
ATOM 6243 C C . VAL B 1 69 ? 49.438 -9.141 -7.938 1 71.62 69 VAL B C 1
ATOM 6245 O O . VAL B 1 69 ? 50.344 -8.453 -8.391 1 71.62 69 VAL B O 1
ATOM 6248 N N . VAL B 1 70 ? 48.219 -8.812 -8.008 1 74.69 70 VAL B N 1
ATOM 6249 C CA . VAL B 1 70 ? 47.781 -7.828 -8.992 1 74.69 70 VAL B CA 1
ATOM 6250 C C . VAL B 1 70 ? 48.344 -6.453 -8.617 1 74.69 70 VAL B C 1
ATOM 6252 O O . VAL B 1 70 ? 48.875 -5.742 -9.469 1 74.69 70 VAL B O 1
ATOM 6255 N N . PRO B 1 71 ? 48.312 -6.105 -7.348 1 71.56 71 PRO B N 1
ATOM 6256 C CA . PRO B 1 71 ? 48.812 -4.762 -7.047 1 71.56 71 PRO B CA 1
ATOM 6257 C C . PRO B 1 71 ? 50.312 -4.617 -7.312 1 71.56 71 PRO B C 1
ATOM 6259 O O . PRO B 1 71 ? 50.781 -3.527 -7.648 1 71.56 71 PRO B O 1
ATOM 6262 N N . ARG B 1 72 ? 51.031 -5.695 -7.207 1 73.69 72 ARG B N 1
ATOM 6263 C CA . ARG B 1 72 ? 52.469 -5.648 -7.457 1 73.69 72 ARG B CA 1
ATOM 6264 C C . ARG B 1 72 ? 52.75 -5.59 -8.953 1 73.69 72 ARG B C 1
ATOM 6266 O O . ARG B 1 72 ? 53.625 -4.859 -9.391 1 73.69 72 ARG B O 1
ATOM 6273 N N . LEU B 1 73 ? 51.969 -6.305 -9.664 1 78.5 73 LEU B N 1
ATOM 6274 C CA . LEU B 1 73 ? 52.25 -6.438 -11.086 1 78.5 73 LEU B CA 1
ATOM 6275 C C . LEU B 1 73 ? 51.812 -5.18 -11.836 1 78.5 73 LEU B C 1
ATOM 6277 O O . LEU B 1 73 ? 52.438 -4.789 -12.82 1 78.5 73 LEU B O 1
ATOM 6281 N N . PHE B 1 74 ? 50.812 -4.48 -11.352 1 82.81 74 PHE B N 1
ATOM 6282 C CA . PHE B 1 74 ? 50.281 -3.365 -12.109 1 82.81 74 PHE B CA 1
ATOM 6283 C C . PHE B 1 74 ? 50.375 -2.066 -11.32 1 82.81 74 PHE B C 1
ATOM 6285 O O . PHE B 1 74 ? 49.5 -1.203 -11.422 1 82.81 74 PHE B O 1
ATOM 6292 N N . LYS B 1 75 ? 51.438 -1.958 -10.633 1 81.06 75 LYS B N 1
ATOM 6293 C CA . LYS B 1 75 ? 51.688 -0.742 -9.859 1 81.06 75 LYS B CA 1
ATOM 6294 C C . LYS B 1 75 ? 51.75 0.478 -10.773 1 81.06 75 LYS B C 1
ATOM 6296 O O . LYS B 1 75 ? 52.469 0.455 -11.789 1 81.06 75 LYS B O 1
ATOM 6301 N N . GLY B 1 76 ? 50.875 1.528 -10.461 1 78.94 76 GLY B N 1
ATOM 6302 C CA . GLY B 1 76 ? 50.938 2.777 -11.203 1 78.94 76 GLY B CA 1
ATOM 6303 C C . GLY B 1 76 ? 49.906 2.881 -12.289 1 78.94 76 GLY B C 1
ATOM 6304 O O . GLY B 1 76 ? 49.719 3.947 -12.883 1 78.94 76 GLY B O 1
ATOM 6305 N N . CYS B 1 77 ? 49.281 1.775 -12.594 1 84.81 77 CYS B N 1
ATOM 6306 C CA . CYS B 1 77 ? 48.25 1.79 -13.633 1 84.81 77 CYS B CA 1
ATOM 6307 C C . CYS B 1 77 ? 46.969 2.379 -13.109 1 84.81 77 CYS B C 1
ATOM 6309 O O . CYS B 1 77 ? 46.656 2.256 -11.922 1 84.81 77 CYS B O 1
ATOM 6311 N N . LYS B 1 78 ? 46.312 3.061 -14.078 1 85.44 78 LYS B N 1
ATOM 6312 C CA . LYS B 1 78 ? 45 3.584 -13.719 1 85.44 78 LYS B CA 1
ATOM 6313 C C . LYS B 1 78 ? 44.031 2.453 -13.391 1 85.44 78 LYS B C 1
ATOM 6315 O O . LYS B 1 78 ? 43.969 1.462 -14.125 1 85.44 78 LYS B O 1
ATOM 6320 N N . ILE B 1 79 ? 43.375 2.525 -12.375 1 84.5 79 ILE B N 1
ATOM 6321 C CA . ILE B 1 79 ? 42.5 1.475 -11.875 1 84.5 79 ILE B CA 1
ATOM 6322 C C . ILE B 1 79 ? 41.438 1.174 -12.898 1 84.5 79 ILE B C 1
ATOM 6324 O O . ILE B 1 79 ? 41.125 0.009 -13.164 1 84.5 79 ILE B O 1
ATOM 6328 N N . THR B 1 80 ? 40.875 2.16 -13.547 1 87.25 80 THR B N 1
ATOM 6329 C CA . THR B 1 80 ? 39.781 1.96 -14.5 1 87.25 80 THR B CA 1
ATOM 6330 C C . THR B 1 80 ? 40.281 1.265 -15.758 1 87.25 80 THR B C 1
ATOM 6332 O O . THR B 1 80 ? 39.594 0.432 -16.344 1 87.25 80 THR B O 1
ATOM 6335 N N . ARG B 1 81 ? 41.469 1.526 -16.156 1 88.38 81 ARG B N 1
ATOM 6336 C CA . ARG B 1 81 ? 42.031 0.878 -17.328 1 88.38 81 ARG B CA 1
ATOM 6337 C C . ARG B 1 81 ? 42.375 -0.586 -17.047 1 88.38 81 ARG B C 1
ATOM 6339 O O . ARG B 1 81 ? 42.156 -1.447 -17.906 1 88.38 81 ARG B O 1
ATOM 6346 N N . LEU B 1 82 ? 42.875 -0.801 -15.93 1 87.81 82 LEU B N 1
ATOM 6347 C CA . LEU B 1 82 ? 43.156 -2.18 -15.539 1 87.81 82 LEU B CA 1
ATOM 6348 C C . LEU B 1 82 ? 41.875 -3.004 -15.5 1 87.81 82 LEU B C 1
ATOM 6350 O O . LEU B 1 82 ? 41.812 -4.121 -16.016 1 87.81 82 LEU B O 1
ATOM 6354 N N . PHE B 1 83 ? 40.875 -2.504 -14.867 1 88.06 83 PHE B N 1
ATOM 6355 C CA . PHE B 1 83 ? 39.562 -3.17 -14.789 1 88.06 83 PHE B CA 1
ATOM 6356 C C . PHE B 1 83 ? 39 -3.436 -16.172 1 88.06 83 PHE B C 1
ATOM 6358 O O . PHE B 1 83 ? 38.625 -4.562 -16.5 1 88.06 83 PHE B O 1
ATOM 6365 N N . GLY B 1 84 ? 39.031 -2.479 -17.047 1 90.75 84 GLY B N 1
ATOM 6366 C CA . GLY B 1 84 ? 38.531 -2.607 -18.391 1 90.75 84 GLY B CA 1
ATOM 6367 C C . GLY B 1 84 ? 39.312 -3.574 -19.25 1 90.75 84 GLY B C 1
ATOM 6368 O O . GLY B 1 84 ? 38.719 -4.398 -19.969 1 90.75 84 GLY B O 1
ATOM 6369 N N . MET B 1 85 ? 40.562 -3.551 -19.125 1 91.5 85 MET B N 1
ATOM 6370 C CA . MET B 1 85 ? 41.406 -4.43 -19.938 1 91.5 85 MET B CA 1
ATOM 6371 C C . MET B 1 85 ? 41.281 -5.875 -19.469 1 91.5 85 MET B C 1
ATOM 6373 O O . MET B 1 85 ? 41.312 -6.801 -20.281 1 91.5 85 MET B O 1
ATOM 6377 N N . ALA B 1 86 ? 41.25 -6.066 -18.234 1 89.94 86 ALA B N 1
ATOM 6378 C CA . ALA B 1 86 ? 41.031 -7.418 -17.719 1 89.94 86 ALA B CA 1
ATOM 6379 C C . ALA B 1 86 ? 39.75 -8.016 -18.25 1 89.94 86 ALA B C 1
ATOM 6381 O O . ALA B 1 86 ? 39.719 -9.18 -18.672 1 89.94 86 ALA B O 1
ATOM 6382 N N . TRP B 1 87 ? 38.719 -7.195 -18.281 1 92.69 87 TRP B N 1
ATOM 6383 C CA . TRP B 1 87 ? 37.438 -7.641 -18.766 1 92.69 87 TRP B CA 1
ATOM 6384 C C . TRP B 1 87 ? 37.5 -7.906 -20.281 1 92.69 87 TRP B C 1
ATOM 6386 O O . TRP B 1 87 ? 36.875 -8.852 -20.766 1 92.69 87 TRP B O 1
ATOM 6396 N N . MET B 1 88 ? 38.281 -7.109 -20.906 1 93.25 88 MET B N 1
ATOM 6397 C CA . MET B 1 88 ? 38.438 -7.309 -22.344 1 93.25 88 MET B CA 1
ATOM 6398 C C . MET B 1 88 ? 39.188 -8.609 -22.641 1 93.25 88 MET B C 1
ATOM 6400 O O . MET B 1 88 ? 38.75 -9.391 -23.484 1 93.25 88 MET B O 1
ATOM 6404 N N . ILE B 1 89 ? 40.188 -8.883 -21.922 1 92.81 89 ILE B N 1
ATOM 6405 C CA . ILE B 1 89 ? 40.969 -10.086 -22.125 1 92.81 89 ILE B CA 1
ATOM 6406 C C . ILE B 1 89 ? 40.125 -11.32 -21.781 1 92.81 89 ILE B C 1
ATOM 6408 O O . ILE B 1 89 ? 40.219 -12.336 -22.484 1 92.81 89 ILE B O 1
ATOM 6412 N N . ARG B 1 90 ? 39.375 -11.258 -20.812 1 91.25 90 ARG B N 1
ATOM 6413 C CA . ARG B 1 90 ? 38.5 -12.367 -20.422 1 91.25 90 ARG B CA 1
ATOM 6414 C C . ARG B 1 90 ? 37.562 -12.758 -21.562 1 91.25 90 ARG B C 1
ATOM 6416 O O . ARG B 1 90 ? 37.344 -13.945 -21.797 1 91.25 90 ARG B O 1
ATOM 6423 N N . GLY B 1 91 ? 37.062 -11.758 -22.25 1 90.44 91 GLY B N 1
ATOM 6424 C CA . GLY B 1 91 ? 36.219 -12.023 -23.391 1 90.44 91 GLY B CA 1
ATOM 6425 C C . GLY B 1 91 ? 36.938 -12.703 -24.531 1 90.44 91 GLY B C 1
ATOM 6426 O O . GLY B 1 91 ? 36.375 -13.602 -25.172 1 90.44 91 GLY B O 1
ATOM 6427 N N . PHE B 1 92 ? 38.156 -12.391 -24.672 1 92.38 92 PHE B N 1
ATOM 6428 C CA . PHE B 1 92 ? 38.938 -12.961 -25.766 1 92.38 92 PHE B CA 1
ATOM 6429 C C . PHE B 1 92 ? 39.344 -14.398 -25.453 1 92.38 92 PHE B C 1
ATOM 6431 O O . PHE B 1 92 ? 39.406 -15.242 -26.344 1 92.38 92 PHE B O 1
ATOM 6438 N N . VAL B 1 93 ? 39.5 -14.734 -24.266 1 93.69 93 VAL B N 1
ATOM 6439 C CA . VAL B 1 93 ? 39.906 -16.062 -23.844 1 93.69 93 VAL B CA 1
ATOM 6440 C C . VAL B 1 93 ? 38.812 -17.078 -24.172 1 93.69 93 VAL B C 1
ATOM 6442 O O . VAL B 1 93 ? 39.094 -18.188 -24.641 1 93.69 93 VAL B O 1
ATOM 6445 N N . VAL B 1 94 ? 37.594 -16.672 -24.062 1 93.31 94 VAL B N 1
ATOM 6446 C CA . VAL B 1 94 ? 36.5 -17.609 -24.203 1 93.31 94 VAL B CA 1
ATOM 6447 C C . VAL B 1 94 ? 36.281 -17.938 -25.688 1 93.31 94 VAL B C 1
ATOM 6449 O O . VAL B 1 94 ? 35.656 -18.938 -26.016 1 93.31 94 VAL B O 1
ATOM 6452 N N . ILE B 1 95 ? 36.844 -17.094 -26.594 1 91.69 95 ILE B N 1
ATOM 6453 C CA . ILE B 1 95 ? 36.75 -17.375 -28.016 1 91.69 95 ILE B CA 1
ATOM 6454 C C . ILE B 1 95 ? 37.531 -18.641 -28.344 1 91.69 95 ILE B C 1
ATOM 6456 O O . ILE B 1 95 ? 37.188 -19.359 -29.297 1 91.69 95 ILE B O 1
ATOM 6460 N N . LEU B 1 96 ? 38.406 -19.062 -27.469 1 94.25 96 LEU B N 1
ATOM 6461 C CA . LEU B 1 96 ? 39.25 -20.219 -27.672 1 94.25 96 LEU B CA 1
ATOM 6462 C C . LEU B 1 96 ? 38.438 -21.516 -27.531 1 94.25 96 LEU B C 1
ATOM 6464 O O . LEU B 1 96 ? 38.938 -22.594 -27.906 1 94.25 96 LEU B O 1
ATOM 6468 N N . TYR B 1 97 ? 37.219 -21.469 -27.047 1 94.38 97 TYR B N 1
ATOM 6469 C CA . TYR B 1 97 ? 36.406 -22.672 -26.969 1 94.38 97 TYR B CA 1
ATOM 6470 C C . TYR B 1 97 ? 36.062 -23.219 -28.344 1 94.38 97 TYR B C 1
ATOM 6472 O O . TYR B 1 97 ? 35.688 -24.375 -28.484 1 94.38 97 TYR B O 1
ATOM 6480 N N . GLY B 1 98 ? 36.281 -22.406 -29.359 1 91 98 GLY B N 1
ATOM 6481 C CA . GLY B 1 98 ? 36.125 -22.875 -30.734 1 91 98 GLY B CA 1
ATOM 6482 C C . GLY B 1 98 ? 36.969 -24.078 -31.062 1 91 98 GLY B C 1
ATOM 6483 O O . GLY B 1 98 ? 36.625 -24.891 -31.922 1 91 98 GLY B O 1
ATOM 6484 N N . VAL B 1 99 ? 38 -24.344 -30.266 1 92.19 99 VAL B N 1
ATOM 6485 C CA . VAL B 1 99 ? 38.938 -25.438 -30.5 1 92.19 99 VAL B CA 1
ATOM 6486 C C . VAL B 1 99 ? 38.25 -26.766 -30.188 1 92.19 99 VAL B C 1
ATOM 6488 O O . VAL B 1 99 ? 38.656 -27.812 -30.688 1 92.19 99 VAL B O 1
ATOM 6491 N N . LEU B 1 100 ? 37.125 -26.734 -29.516 1 93.38 100 LEU B N 1
ATOM 6492 C CA . LEU B 1 100 ? 36.438 -27.938 -29.062 1 93.38 100 LEU B CA 1
ATOM 6493 C C . LEU B 1 100 ? 35.812 -28.672 -30.234 1 93.38 100 LEU B C 1
ATOM 6495 O O . LEU B 1 100 ? 35.5 -29.875 -30.141 1 93.38 100 LEU B O 1
ATOM 6499 N N . PHE B 1 101 ? 35.656 -27.938 -31.359 1 90.75 101 PHE B N 1
ATOM 6500 C CA . PHE B 1 101 ? 35.094 -28.578 -32.531 1 90.75 101 PHE B CA 1
ATOM 6501 C C . PHE B 1 101 ? 36.094 -29.562 -33.156 1 90.75 101 PHE B C 1
ATOM 6503 O O . PHE B 1 101 ? 35.719 -30.453 -33.906 1 90.75 101 PHE B O 1
ATOM 6510 N N . PHE B 1 102 ? 37.344 -29.484 -32.656 1 91.5 102 PHE B N 1
ATOM 6511 C CA . PHE B 1 102 ? 38.406 -30.281 -33.25 1 91.5 102 PHE B CA 1
ATOM 6512 C C . PHE B 1 102 ? 39 -31.266 -32.25 1 91.5 102 PHE B C 1
ATOM 6514 O O . PHE B 1 102 ? 39.906 -32 -32.594 1 91.5 102 PHE B O 1
ATOM 6521 N N . LEU B 1 103 ? 38.5 -31.188 -31.047 1 91.75 103 LEU B N 1
ATOM 6522 C CA . LEU B 1 103 ? 39.062 -32.031 -30 1 91.75 103 LEU B CA 1
ATOM 6523 C C . LEU B 1 103 ? 38.031 -33.062 -29.531 1 91.75 103 LEU B C 1
ATOM 6525 O O . LEU B 1 103 ? 36.812 -32.875 -29.734 1 91.75 103 LEU B O 1
ATOM 6529 N N . SER B 1 104 ? 38.594 -34.188 -29.062 1 89.12 104 SER B N 1
ATOM 6530 C CA . SER B 1 104 ? 37.688 -35.188 -28.531 1 89.12 104 SER B CA 1
ATOM 6531 C C . SER B 1 104 ? 38.219 -35.812 -27.25 1 89.12 104 SER B C 1
ATOM 6533 O O . SER B 1 104 ? 39.438 -35.719 -26.969 1 89.12 104 SER B O 1
ATOM 6535 N N . GLY B 1 105 ? 37.406 -36.219 -26.391 1 88.94 105 GLY B N 1
ATOM 6536 C CA . GLY B 1 105 ? 37.75 -36.969 -25.203 1 88.94 105 GLY B CA 1
ATOM 6537 C C . GLY B 1 105 ? 38.5 -36.188 -24.172 1 88.94 105 GLY B C 1
ATOM 6538 O O . GLY B 1 105 ? 38.062 -35.094 -23.75 1 88.94 105 GLY B O 1
ATOM 6539 N N . TYR B 1 106 ? 39.719 -36.656 -23.859 1 91.62 106 TYR B N 1
ATOM 6540 C CA . TYR B 1 106 ? 40.5 -36.094 -22.766 1 91.62 106 TYR B CA 1
ATOM 6541 C C . TYR B 1 106 ? 41.094 -34.75 -23.156 1 91.62 106 TYR B C 1
ATOM 6543 O O . TYR B 1 106 ? 41.125 -33.812 -22.344 1 91.62 106 TYR B O 1
ATOM 6551 N N . ALA B 1 107 ? 41.5 -34.625 -24.359 1 92.69 107 ALA B N 1
ATOM 6552 C CA . ALA B 1 107 ? 42.062 -33.344 -24.828 1 92.69 107 ALA B CA 1
ATOM 6553 C C . ALA B 1 107 ? 41.031 -32.219 -24.75 1 92.69 107 ALA B C 1
ATOM 6555 O O . ALA B 1 107 ? 41.375 -31.094 -24.422 1 92.69 107 ALA B O 1
ATOM 6556 N N . ALA B 1 108 ? 39.844 -32.562 -25.062 1 94.62 108 ALA B N 1
ATOM 6557 C CA . ALA B 1 108 ? 38.781 -31.562 -25 1 94.62 108 ALA B CA 1
ATOM 6558 C C . ALA B 1 108 ? 38.5 -31.141 -23.562 1 94.62 108 ALA B C 1
ATOM 6560 O O . ALA B 1 108 ? 38.344 -29.953 -23.281 1 94.62 108 ALA B O 1
ATOM 6561 N N . ARG B 1 109 ? 38.594 -32 -22.625 1 94.94 109 ARG B N 1
ATOM 6562 C CA . ARG B 1 109 ? 38.344 -31.688 -21.219 1 94.94 109 ARG B CA 1
ATOM 6563 C C . ARG B 1 109 ? 39.438 -30.812 -20.656 1 94.94 109 ARG B C 1
ATOM 6565 O O . ARG B 1 109 ? 39.188 -29.844 -19.938 1 94.94 109 ARG B O 1
ATOM 6572 N N . VAL B 1 110 ? 40.625 -31.125 -21.062 1 93.69 110 VAL B N 1
ATOM 6573 C CA . VAL B 1 110 ? 41.75 -30.328 -20.594 1 93.69 110 VAL B CA 1
ATOM 6574 C C . VAL B 1 110 ? 41.688 -28.922 -21.188 1 93.69 110 VAL B C 1
ATOM 6576 O O . VAL B 1 110 ? 41.969 -27.938 -20.5 1 93.69 110 VAL B O 1
ATOM 6579 N N . ALA B 1 111 ? 41.281 -28.859 -22.406 1 94.19 111 ALA B N 1
ATOM 6580 C CA . ALA B 1 111 ? 41.156 -27.547 -23.047 1 94.19 111 ALA B CA 1
ATOM 6581 C C . ALA B 1 111 ? 40.062 -26.719 -22.328 1 94.19 111 ALA B C 1
ATOM 6583 O O . ALA B 1 111 ? 40.281 -25.531 -22.094 1 94.19 111 ALA B O 1
ATOM 6584 N N . ILE B 1 112 ? 39 -27.328 -22 1 95.31 112 ILE B N 1
ATOM 6585 C CA . ILE B 1 112 ? 37.906 -26.641 -21.328 1 95.31 112 ILE B CA 1
ATOM 6586 C C . ILE B 1 112 ? 38.344 -26.125 -19.969 1 95.31 112 ILE B C 1
ATOM 6588 O O . ILE B 1 112 ? 38.125 -24.953 -19.641 1 95.31 112 ILE B O 1
ATOM 6592 N N . ILE B 1 113 ? 39 -26.906 -19.234 1 93.5 113 ILE B N 1
ATOM 6593 C CA . ILE B 1 113 ? 39.438 -26.547 -17.891 1 93.5 113 ILE B CA 1
ATOM 6594 C C . ILE B 1 113 ? 40.5 -25.453 -17.953 1 93.5 113 ILE B C 1
ATOM 6596 O O . ILE B 1 113 ? 40.5 -24.516 -17.172 1 93.5 113 ILE B O 1
ATOM 6600 N N . THR B 1 114 ? 41.375 -25.594 -18.906 1 92.62 114 THR B N 1
ATOM 6601 C CA . THR B 1 114 ? 42.438 -24.609 -19.062 1 92.62 114 THR B CA 1
ATOM 6602 C C . THR B 1 114 ? 41.875 -23.25 -19.469 1 92.62 114 THR B C 1
ATOM 6604 O O . THR B 1 114 ? 42.219 -22.219 -18.891 1 92.62 114 THR B O 1
ATOM 6607 N N . ILE B 1 115 ? 41.031 -23.219 -20.453 1 94.25 115 ILE B N 1
ATOM 6608 C CA . ILE B 1 115 ? 40.438 -21.969 -20.906 1 94.25 115 ILE B CA 1
ATOM 6609 C C . ILE B 1 115 ? 39.625 -21.344 -19.781 1 94.25 115 ILE B C 1
ATOM 6611 O O . ILE B 1 115 ? 39.719 -20.141 -19.547 1 94.25 115 ILE B O 1
ATOM 6615 N N . PHE B 1 116 ? 38.906 -22.141 -19.078 1 92.88 116 PHE B N 1
ATOM 6616 C CA . PHE B 1 116 ? 38.094 -21.625 -17.984 1 92.88 116 PHE B CA 1
ATOM 6617 C C . PHE B 1 116 ? 38.969 -21.078 -16.875 1 92.88 116 PHE B C 1
ATOM 6619 O O . PHE B 1 116 ? 38.625 -20.078 -16.25 1 92.88 116 PHE B O 1
ATOM 6626 N N . THR B 1 117 ? 40.094 -21.688 -16.625 1 90.12 117 THR B N 1
ATOM 6627 C CA . THR B 1 117 ? 41 -21.219 -15.594 1 90.12 117 THR B CA 1
ATOM 6628 C C . THR B 1 117 ? 41.594 -19.859 -15.977 1 90.12 117 THR B C 1
ATOM 6630 O O . THR B 1 117 ? 41.656 -18.953 -15.141 1 90.12 117 THR B O 1
ATOM 6633 N N . VAL B 1 118 ? 41.938 -19.734 -17.156 1 89.94 118 VAL B N 1
ATOM 6634 C CA . VAL B 1 118 ? 42.5 -18.469 -17.609 1 89.94 118 VAL B CA 1
ATOM 6635 C C . VAL B 1 118 ? 41.406 -17.391 -17.562 1 89.94 118 VAL B C 1
ATOM 6637 O O . VAL B 1 118 ? 41.688 -16.25 -17.203 1 89.94 118 VAL B O 1
ATOM 6640 N N . PHE B 1 119 ? 40.25 -17.766 -17.969 1 91.75 119 PHE B N 1
ATOM 6641 C CA . PHE B 1 119 ? 39.125 -16.875 -17.875 1 91.75 119 PHE B CA 1
ATOM 6642 C C . PHE B 1 119 ? 38.938 -16.391 -16.438 1 91.75 119 PHE B C 1
ATOM 6644 O O . PHE B 1 119 ? 38.75 -15.188 -16.203 1 91.75 119 PHE B O 1
ATOM 6651 N N . CYS B 1 120 ? 39.062 -17.234 -15.484 1 89.31 120 CYS B N 1
ATOM 6652 C CA . CYS B 1 120 ? 38.844 -16.906 -14.086 1 89.31 120 CYS B CA 1
ATOM 6653 C C . CYS B 1 120 ? 40 -16.062 -13.539 1 89.31 120 CYS B C 1
ATOM 6655 O O . CYS B 1 120 ? 39.781 -15.18 -12.711 1 89.31 120 CYS B O 1
ATOM 6657 N N . ILE B 1 121 ? 41.125 -16.25 -14.016 1 85.5 121 ILE B N 1
ATOM 6658 C CA . ILE B 1 121 ? 42.281 -15.477 -13.586 1 85.5 121 ILE B CA 1
ATOM 6659 C C . ILE B 1 121 ? 42.156 -14.031 -14.062 1 85.5 121 ILE B C 1
ATOM 6661 O O . ILE B 1 121 ? 42.375 -13.094 -13.289 1 85.5 121 ILE B O 1
ATOM 6665 N N . THR B 1 122 ? 41.812 -13.883 -15.242 1 86.88 122 THR B N 1
ATOM 6666 C CA . THR B 1 122 ? 41.625 -12.539 -15.773 1 86.88 122 THR B CA 1
ATOM 6667 C C . THR B 1 122 ? 40.469 -11.828 -15.078 1 86.88 122 THR B C 1
ATOM 6669 O O . THR B 1 122 ? 40.562 -10.625 -14.82 1 86.88 122 THR B O 1
ATOM 6672 N N . ARG B 1 123 ? 39.5 -12.547 -14.773 1 84.94 123 ARG B N 1
ATOM 6673 C CA . ARG B 1 123 ? 38.375 -11.984 -14.031 1 84.94 123 ARG B CA 1
ATOM 6674 C C . ARG B 1 123 ? 38.812 -11.516 -12.648 1 84.94 123 ARG B C 1
ATOM 6676 O O . ARG B 1 123 ? 38.438 -10.43 -12.203 1 84.94 123 ARG B O 1
ATOM 6683 N N . ALA B 1 124 ? 39.562 -12.289 -12.055 1 81.25 124 ALA B N 1
ATOM 6684 C CA . ALA B 1 124 ? 40.031 -11.969 -10.711 1 81.25 124 ALA B CA 1
ATOM 6685 C C . ALA B 1 124 ? 40.844 -10.688 -10.695 1 81.25 124 ALA B C 1
ATOM 6687 O O . ALA B 1 124 ? 40.812 -9.914 -9.734 1 81.25 124 ALA B O 1
ATOM 6688 N N . MET B 1 125 ? 41.5 -10.477 -11.75 1 81.12 125 MET B N 1
ATOM 6689 C CA . MET B 1 125 ? 42.281 -9.258 -11.875 1 81.12 125 MET B CA 1
ATOM 6690 C C . MET B 1 125 ? 41.375 -8.023 -11.891 1 81.12 125 MET B C 1
ATOM 6692 O O . MET B 1 125 ? 41.688 -7.012 -11.273 1 81.12 125 MET B O 1
ATOM 6696 N N . GLY B 1 126 ? 40.344 -8.141 -12.516 1 79.81 126 GLY B N 1
ATOM 6697 C CA . GLY B 1 126 ? 39.406 -7.035 -12.578 1 79.81 126 GLY B CA 1
ATOM 6698 C C . GLY B 1 126 ? 38.625 -6.84 -11.297 1 79.81 126 GLY B C 1
ATOM 6699 O O . GLY B 1 126 ? 38.469 -5.715 -10.828 1 79.81 126 GLY B O 1
ATOM 6700 N N . VAL B 1 127 ? 38.25 -7.883 -10.688 1 77.19 127 VAL B N 1
ATOM 6701 C CA . VAL B 1 127 ? 37.406 -7.824 -9.492 1 77.19 127 VAL B CA 1
ATOM 6702 C C . VAL B 1 127 ? 38.219 -7.234 -8.336 1 77.19 127 VAL B C 1
ATOM 6704 O O . VAL B 1 127 ? 37.656 -6.559 -7.469 1 77.19 127 VAL B O 1
ATOM 6707 N N . SER B 1 128 ? 39.5 -7.324 -8.344 1 73.19 128 SER B N 1
ATOM 6708 C CA . SER B 1 128 ? 40.344 -6.82 -7.273 1 73.19 128 SER B CA 1
ATOM 6709 C C . SER B 1 128 ? 40.312 -5.297 -7.207 1 73.19 128 SER B C 1
ATOM 6711 O O . SER B 1 128 ? 40.531 -4.707 -6.148 1 73.19 128 SER B O 1
ATOM 6713 N N . VAL B 1 129 ? 39.969 -4.73 -8.273 1 75.5 129 VAL B N 1
ATOM 6714 C CA . VAL B 1 129 ? 40 -3.273 -8.297 1 75.5 129 VAL B CA 1
ATOM 6715 C C . VAL B 1 129 ? 38.562 -2.74 -8.375 1 75.5 129 VAL B C 1
ATOM 6717 O O . VAL B 1 129 ? 38.344 -1.527 -8.43 1 75.5 129 VAL B O 1
ATOM 6720 N N . ALA B 1 130 ? 37.688 -3.605 -8.359 1 75.44 130 ALA B N 1
ATOM 6721 C CA . ALA B 1 130 ? 36.281 -3.221 -8.555 1 75.44 130 ALA B CA 1
ATOM 6722 C C . ALA B 1 130 ? 35.781 -2.352 -7.402 1 75.44 130 ALA B C 1
ATOM 6724 O O . ALA B 1 130 ? 35.062 -1.376 -7.617 1 75.44 130 ALA B O 1
ATOM 6725 N N . HIS B 1 131 ? 36.219 -2.625 -6.246 1 69.38 131 HIS B N 1
ATOM 6726 C CA . HIS B 1 131 ? 35.75 -1.868 -5.09 1 69.38 131 HIS B CA 1
ATOM 6727 C C . HIS B 1 131 ? 36.312 -0.444 -5.105 1 69.38 131 HIS B C 1
ATOM 6729 O O . HIS B 1 131 ? 35.625 0.494 -4.699 1 69.38 131 HIS B O 1
ATOM 6735 N N . ALA B 1 132 ? 37.469 -0.349 -5.543 1 70.75 132 ALA B N 1
ATOM 6736 C CA . ALA B 1 132 ? 38.062 0.981 -5.629 1 70.75 132 ALA B CA 1
ATOM 6737 C C . ALA B 1 132 ? 37.312 1.861 -6.613 1 70.75 132 ALA B C 1
ATOM 6739 O O . ALA B 1 132 ? 37.094 3.047 -6.359 1 70.75 132 ALA B O 1
ATOM 6740 N N . VAL B 1 133 ? 36.938 1.286 -7.625 1 77.06 133 VAL B N 1
ATOM 6741 C CA . VAL B 1 133 ? 36.188 2.031 -8.633 1 77.06 133 VAL B CA 1
ATOM 6742 C C . VAL B 1 133 ? 34.812 2.414 -8.07 1 77.06 133 VAL B C 1
ATOM 6744 O O . VAL B 1 133 ? 34.344 3.533 -8.281 1 77.06 133 VAL B O 1
ATOM 6747 N N . GLN B 1 134 ? 34.219 1.521 -7.371 1 75 134 GLN B N 1
ATOM 6748 C CA . GLN B 1 134 ? 32.906 1.777 -6.781 1 75 134 GLN B CA 1
ATOM 6749 C C . GLN B 1 134 ? 32.969 2.941 -5.793 1 75 134 GLN B C 1
ATOM 6751 O O . GLN B 1 134 ? 32.062 3.795 -5.777 1 75 134 GLN B O 1
ATOM 6756 N N . ARG B 1 135 ? 33.969 2.99 -5.129 1 69.19 135 ARG B N 1
ATOM 6757 C CA . ARG B 1 135 ? 34.125 4.047 -4.133 1 69.19 135 ARG B CA 1
ATOM 6758 C C . ARG B 1 135 ? 34.344 5.398 -4.801 1 69.19 135 ARG B C 1
ATOM 6760 O O . ARG B 1 135 ? 33.938 6.438 -4.27 1 69.19 135 ARG B O 1
ATOM 6767 N N . ASP B 1 136 ? 35 5.289 -5.879 1 72 136 ASP B N 1
ATOM 6768 C CA . ASP B 1 136 ? 35.312 6.527 -6.598 1 72 136 ASP B CA 1
ATOM 6769 C C . ASP B 1 136 ? 34.031 7.117 -7.219 1 72 136 ASP B C 1
ATOM 6771 O O . ASP B 1 136 ? 33.875 8.336 -7.281 1 72 136 ASP B O 1
ATOM 6775 N N . VAL B 1 137 ? 33.219 6.281 -7.57 1 77.25 137 VAL B N 1
ATOM 6776 C CA . VAL B 1 137 ? 32.094 6.754 -8.352 1 77.25 137 VAL B CA 1
ATOM 6777 C C . VAL B 1 137 ? 30.891 6.949 -7.441 1 77.25 137 VAL B C 1
ATOM 6779 O O . VAL B 1 137 ? 29.938 7.664 -7.797 1 77.25 137 VAL B O 1
ATOM 6782 N N . MET B 1 138 ? 30.984 6.383 -6.316 1 72.19 138 MET B N 1
ATOM 6783 C CA . MET B 1 138 ? 29.844 6.465 -5.406 1 72.19 138 MET B CA 1
ATOM 6784 C C . MET B 1 138 ? 30.219 7.188 -4.117 1 72.19 138 MET B C 1
ATOM 6786 O O . MET B 1 138 ? 31.328 7.012 -3.605 1 72.19 138 MET B O 1
ATOM 6790 N N . ARG B 1 139 ? 29.219 8.055 -3.719 1 66.25 139 ARG B N 1
ATOM 6791 C CA . ARG B 1 139 ? 29.422 8.703 -2.426 1 66.25 139 ARG B CA 1
ATOM 6792 C C . ARG B 1 139 ? 29.188 7.719 -1.281 1 66.25 139 ARG B C 1
ATOM 6794 O O . ARG B 1 139 ? 28.375 6.793 -1.405 1 66.25 139 ARG B O 1
ATOM 6801 N N . ASP B 1 140 ? 29.891 7.914 -0.298 1 58.97 140 ASP B N 1
ATOM 6802 C CA . ASP B 1 140 ? 29.781 7 0.837 1 58.97 140 ASP B CA 1
ATOM 6803 C C . ASP B 1 140 ? 28.359 6.941 1.36 1 58.97 140 ASP B C 1
ATOM 6805 O O . ASP B 1 140 ? 27.859 5.863 1.7 1 58.97 140 ASP B O 1
ATOM 6809 N N . ARG B 1 141 ? 27.656 7.992 1.194 1 57.28 141 ARG B N 1
ATOM 6810 C CA . ARG B 1 141 ? 26.312 8.07 1.757 1 57.28 141 ARG B CA 1
ATOM 6811 C C . ARG B 1 141 ? 25.312 7.309 0.898 1 57.28 141 ARG B C 1
ATOM 6813 O O . ARG B 1 141 ? 24.312 6.809 1.404 1 57.28 141 ARG B O 1
ATOM 6820 N N . GLU B 1 142 ? 25.641 7.309 -0.357 1 61.22 142 GLU B N 1
ATOM 6821 C CA . GLU B 1 142 ? 24.672 6.723 -1.289 1 61.22 142 GLU B CA 1
ATOM 6822 C C . GLU B 1 142 ? 25.094 5.312 -1.69 1 61.22 142 GLU B C 1
ATOM 6824 O O . GLU B 1 142 ? 24.469 4.703 -2.568 1 61.22 142 GLU B O 1
ATOM 6829 N N . MET B 1 143 ? 26.141 4.867 -1.077 1 62.75 143 MET B N 1
ATOM 6830 C CA . MET B 1 143 ? 26.688 3.586 -1.512 1 62.75 143 MET B CA 1
ATOM 6831 C C . MET B 1 143 ? 25.672 2.469 -1.335 1 62.75 143 MET B C 1
ATOM 6833 O O . MET B 1 143 ? 25.516 1.617 -2.213 1 62.75 143 MET B O 1
ATOM 6837 N N . GLY B 1 144 ? 25 2.467 -0.195 1 56.62 144 GLY B N 1
ATOM 6838 C CA . GLY B 1 144 ? 24.016 1.418 0.059 1 56.62 144 GLY B CA 1
ATOM 6839 C C . GLY B 1 144 ? 22.891 1.397 -0.952 1 56.62 144 GLY B C 1
ATOM 6840 O O . GLY B 1 144 ? 22.578 0.352 -1.53 1 56.62 144 GLY B O 1
ATOM 6841 N N . GLY B 1 145 ? 22.344 2.537 -1.191 1 60.25 145 GLY B N 1
ATOM 6842 C CA . GLY B 1 145 ? 21.266 2.621 -2.164 1 60.25 145 GLY B CA 1
ATOM 6843 C C . GLY B 1 145 ? 21.703 2.324 -3.582 1 60.25 145 GLY B C 1
ATOM 6844 O O . GLY B 1 145 ? 21 1.649 -4.336 1 60.25 145 GLY B O 1
ATOM 6845 N N . ALA B 1 146 ? 22.938 2.777 -3.877 1 66.19 146 ALA B N 1
ATOM 6846 C CA . ALA B 1 146 ? 23.469 2.551 -5.219 1 66.19 146 ALA B CA 1
ATOM 6847 C C . ALA B 1 146 ? 23.75 1.069 -5.453 1 66.19 146 ALA B C 1
ATOM 6849 O O . ALA B 1 146 ? 23.484 0.546 -6.539 1 66.19 146 ALA B O 1
ATOM 6850 N N . MET B 1 147 ? 24.172 0.414 -4.453 1 65.44 147 MET B N 1
ATOM 6851 C CA . MET B 1 147 ? 24.469 -1.009 -4.582 1 65.44 147 MET B CA 1
ATOM 6852 C C . MET B 1 147 ? 23.203 -1.819 -4.789 1 65.44 147 MET B C 1
ATOM 6854 O O . MET B 1 147 ? 23.188 -2.777 -5.562 1 65.44 147 MET B O 1
ATOM 6858 N N . VAL B 1 148 ? 22.203 -1.439 -4.062 1 59.88 148 VAL B N 1
ATOM 6859 C CA . VAL B 1 148 ? 20.938 -2.133 -4.23 1 59.88 148 VAL B CA 1
ATOM 6860 C C . VAL B 1 148 ? 20.438 -1.968 -5.664 1 59.88 148 VAL B C 1
ATOM 6862 O O . VAL B 1 148 ? 19.984 -2.932 -6.289 1 59.88 148 VAL B O 1
ATOM 6865 N N . ARG B 1 149 ? 20.578 -0.841 -6.148 1 68.06 149 ARG B N 1
ATOM 6866 C CA . ARG B 1 149 ? 20.141 -0.583 -7.516 1 68.06 149 ARG B CA 1
ATOM 6867 C C . ARG B 1 149 ? 20.969 -1.388 -8.516 1 68.06 149 ARG B C 1
ATOM 6869 O O . ARG B 1 149 ? 20.438 -1.916 -9.492 1 68.06 149 ARG B O 1
ATOM 6876 N N . LEU B 1 150 ? 22.234 -1.462 -8.25 1 74.88 150 LEU B N 1
ATOM 6877 C CA . LEU B 1 150 ? 23.109 -2.207 -9.148 1 74.88 150 LEU B CA 1
ATOM 6878 C C . LEU B 1 150 ? 22.797 -3.699 -9.094 1 74.88 150 LEU B C 1
ATOM 6880 O O . LEU B 1 150 ? 22.797 -4.375 -10.125 1 74.88 150 LEU B O 1
ATOM 6884 N N . ASN B 1 151 ? 22.469 -4.211 -7.977 1 69.81 151 ASN B N 1
ATOM 6885 C CA . ASN B 1 151 ? 22.141 -5.625 -7.836 1 69.81 151 ASN B CA 1
ATOM 6886 C C . ASN B 1 151 ? 20.812 -5.965 -8.516 1 69.81 151 ASN B C 1
ATOM 6888 O O . ASN B 1 151 ? 20.672 -7.039 -9.102 1 69.81 151 ASN B O 1
ATOM 6892 N N . ILE B 1 152 ? 19.891 -5.082 -8.406 1 66.12 152 ILE B N 1
ATOM 6893 C CA . ILE B 1 152 ? 18.625 -5.277 -9.094 1 66.12 152 ILE B CA 1
ATOM 6894 C C . ILE B 1 152 ? 18.859 -5.312 -10.609 1 66.12 152 ILE B C 1
ATOM 6896 O O . ILE B 1 152 ? 18.312 -6.164 -11.305 1 66.12 152 ILE B O 1
ATOM 6900 N N . ARG B 1 153 ? 19.719 -4.473 -11.031 1 77.25 153 ARG B N 1
ATOM 6901 C CA . ARG B 1 153 ? 20.031 -4.441 -12.453 1 77.25 153 ARG B CA 1
ATOM 6902 C C . ARG B 1 153 ? 20.719 -5.73 -12.891 1 77.25 153 ARG B C 1
ATOM 6904 O O . ARG B 1 153 ? 20.438 -6.262 -13.969 1 77.25 153 ARG B O 1
ATOM 6911 N N . LEU B 1 154 ? 21.531 -6.242 -12.094 1 81.31 154 LEU B N 1
ATOM 6912 C CA . LEU B 1 154 ? 22.234 -7.484 -12.398 1 81.31 154 LEU B CA 1
ATOM 6913 C C . LEU B 1 154 ? 21.266 -8.656 -12.445 1 81.31 154 LEU B C 1
ATOM 6915 O O . LEU B 1 154 ? 21.375 -9.523 -13.32 1 81.31 154 LEU B O 1
ATOM 6919 N N . ALA B 1 155 ? 20.375 -8.68 -11.531 1 75 155 ALA B N 1
ATOM 6920 C CA . ALA B 1 155 ? 19.406 -9.773 -11.477 1 75 155 ALA B CA 1
ATOM 6921 C C . ALA B 1 155 ? 18.5 -9.766 -12.703 1 75 155 ALA B C 1
ATOM 6923 O O . ALA B 1 155 ? 18.203 -10.82 -13.266 1 75 155 ALA B O 1
ATOM 6924 N N . TYR B 1 156 ? 18.109 -8.664 -13.148 1 79.06 156 TYR B N 1
ATOM 6925 C CA . TYR B 1 156 ? 17.281 -8.562 -14.344 1 79.06 156 TYR B CA 1
ATOM 6926 C C . TYR B 1 156 ? 18.062 -8.969 -15.586 1 79.06 156 TYR B C 1
ATOM 6928 O O . TYR B 1 156 ? 17.516 -9.633 -16.469 1 79.06 156 TYR B O 1
ATOM 6936 N N . SER B 1 157 ? 19.297 -8.539 -15.594 1 86.5 157 SER B N 1
ATOM 6937 C CA . SER B 1 157 ? 20.125 -8.93 -16.734 1 86.5 157 SER B CA 1
ATOM 6938 C C . SER B 1 157 ? 20.375 -10.438 -16.734 1 86.5 157 SER B C 1
ATOM 6940 O O . SER B 1 157 ? 20.406 -11.055 -17.797 1 86.5 157 SER B O 1
ATOM 6942 N N . GLN B 1 158 ? 20.516 -10.992 -15.602 1 84.94 158 GLN B N 1
ATOM 6943 C CA . GLN B 1 158 ? 20.656 -12.438 -15.5 1 84.94 158 GLN B CA 1
ATOM 6944 C C . GLN B 1 158 ? 19.422 -13.164 -16.031 1 84.94 158 GLN B C 1
ATOM 6946 O O . GLN B 1 158 ? 19.547 -14.133 -16.781 1 84.94 158 GLN B O 1
ATOM 6951 N N . PHE B 1 159 ? 18.297 -12.68 -15.594 1 84.19 159 PHE B N 1
ATOM 6952 C CA . PHE B 1 159 ? 17.047 -13.289 -16.031 1 84.19 159 PHE B CA 1
ATOM 6953 C C . PHE B 1 159 ? 16.906 -13.234 -17.547 1 84.19 159 PHE B C 1
ATOM 6955 O O . PHE B 1 159 ? 16.562 -14.227 -18.188 1 84.19 159 PHE B O 1
ATOM 6962 N N . ALA B 1 160 ? 17.281 -12.07 -18.094 1 84 160 ALA B N 1
ATOM 6963 C CA . ALA B 1 160 ? 17.188 -11.883 -19.531 1 84 160 ALA B CA 1
ATOM 6964 C C . ALA B 1 160 ? 18.172 -12.789 -20.266 1 84 160 ALA B C 1
ATOM 6966 O O . ALA B 1 160 ? 17.828 -13.398 -21.281 1 84 160 ALA B O 1
ATOM 6967 N N . SER B 1 161 ? 19.328 -12.875 -19.734 1 88.25 161 SER B N 1
ATOM 6968 C CA . SER B 1 161 ? 20.359 -13.688 -20.344 1 88.25 161 SER B CA 1
ATOM 6969 C C . SER B 1 161 ? 19.984 -15.164 -20.344 1 88.25 161 SER B C 1
ATOM 6971 O O . SER B 1 161 ? 20.109 -15.844 -21.359 1 88.25 161 SER B O 1
ATOM 6973 N N . GLN B 1 162 ? 19.516 -15.641 -19.281 1 85.75 162 GLN B N 1
ATOM 6974 C CA . GLN B 1 162 ? 19.188 -17.062 -19.156 1 85.75 162 GLN B CA 1
ATOM 6975 C C . GLN B 1 162 ? 17.922 -17.391 -19.938 1 85.75 162 GLN B C 1
ATOM 6977 O O . GLN B 1 162 ? 17.781 -18.5 -20.469 1 85.75 162 GLN B O 1
ATOM 6982 N N . LEU B 1 163 ? 17.016 -16.484 -19.984 1 83.19 163 LEU B N 1
ATOM 6983 C CA . LEU B 1 163 ? 15.844 -16.672 -20.828 1 83.19 163 LEU B CA 1
ATOM 6984 C C . LEU B 1 163 ? 16.25 -16.797 -22.297 1 83.19 163 LEU B C 1
ATOM 6986 O O . LEU B 1 163 ? 15.75 -17.688 -23 1 83.19 163 LEU B O 1
ATOM 6990 N N . PHE B 1 164 ? 17.188 -15.977 -22.672 1 83.38 164 PHE B N 1
ATOM 6991 C CA . PHE B 1 164 ? 17.703 -16.031 -24.031 1 83.38 164 PHE B CA 1
ATOM 6992 C C . PHE B 1 164 ? 18.438 -17.328 -24.281 1 83.38 164 PHE B C 1
ATOM 6994 O O . PHE B 1 164 ? 18.25 -17.953 -25.328 1 83.38 164 PHE B O 1
ATOM 7001 N N . GLY B 1 165 ? 19.203 -17.734 -23.375 1 83.31 165 GLY B N 1
ATOM 7002 C CA . GLY B 1 165 ? 19.922 -19 -23.5 1 83.31 165 GLY B CA 1
ATOM 7003 C C . GLY B 1 165 ? 18.984 -20.203 -23.609 1 83.31 165 GLY B C 1
ATOM 7004 O O . GLY B 1 165 ? 19.219 -21.094 -24.406 1 83.31 165 GLY B O 1
ATOM 7005 N N . PHE B 1 166 ? 17.938 -20.234 -22.828 1 81.56 166 PHE B N 1
ATOM 7006 C CA . PHE B 1 166 ? 16.969 -21.328 -22.859 1 81.56 166 PHE B CA 1
ATOM 7007 C C . PHE B 1 166 ? 16.281 -21.422 -24.219 1 81.56 166 PHE B C 1
ATOM 7009 O O . PHE B 1 166 ? 16.188 -22.5 -24.797 1 81.56 166 PHE B O 1
ATOM 7016 N N . PHE B 1 167 ? 15.891 -20.266 -24.75 1 77.62 167 PHE B N 1
ATOM 7017 C CA . PHE B 1 167 ? 15.203 -20.25 -26.031 1 77.62 167 PHE B CA 1
ATOM 7018 C C . PHE B 1 167 ? 16.125 -20.688 -27.156 1 77.62 167 PHE B C 1
ATOM 7020 O O . PHE B 1 167 ? 15.727 -21.469 -28.031 1 77.62 167 PHE B O 1
ATOM 7027 N N . LEU B 1 168 ? 17.344 -20.234 -27.094 1 80.94 168 LEU B N 1
ATOM 7028 C CA . LEU B 1 168 ? 18.297 -20.562 -28.156 1 80.94 168 LEU B CA 1
ATOM 7029 C C . LEU B 1 168 ? 18.594 -22.047 -28.156 1 80.94 168 LEU B C 1
ATOM 7031 O O . LEU B 1 168 ? 18.609 -22.672 -29.234 1 80.94 168 LEU B O 1
ATOM 7035 N N . LEU B 1 169 ? 18.734 -22.625 -27.047 1 83.06 169 LEU B N 1
ATOM 7036 C CA . LEU B 1 169 ? 19.094 -24.031 -26.969 1 83.06 169 LEU B CA 1
ATOM 7037 C C . LEU B 1 169 ? 17.875 -24.922 -27.219 1 83.06 169 LEU B C 1
ATOM 7039 O O . LEU B 1 169 ? 18.016 -26.125 -27.422 1 83.06 169 LEU B O 1
ATOM 7043 N N . SER B 1 170 ? 16.719 -24.375 -27.141 1 76.88 170 SER B N 1
ATOM 7044 C CA . SER B 1 170 ? 15.5 -25.125 -27.391 1 76.88 170 SER B CA 1
ATOM 7045 C C . SER B 1 170 ? 15.25 -25.281 -28.891 1 76.88 170 SER B C 1
ATOM 7047 O O . SER B 1 170 ? 14.43 -26.109 -29.297 1 76.88 170 SER B O 1
ATOM 7049 N N . LEU B 1 171 ? 16.016 -24.516 -29.641 1 72.19 171 LEU B N 1
ATOM 7050 C CA . LEU B 1 171 ? 15.93 -24.641 -31.094 1 72.19 171 LEU B CA 1
ATOM 7051 C C . LEU B 1 171 ? 16.766 -25.828 -31.594 1 72.19 171 LEU B C 1
ATOM 7053 O O . LEU B 1 171 ? 17.875 -26.047 -31.109 1 72.19 171 LEU B O 1
ATOM 7057 N N . ALA B 1 172 ? 16.234 -26.656 -32.5 1 72.25 172 ALA B N 1
ATOM 7058 C CA . ALA B 1 172 ? 16.828 -27.891 -32.969 1 72.25 172 ALA B CA 1
ATOM 7059 C C . ALA B 1 172 ? 18.203 -27.641 -33.594 1 72.25 172 ALA B C 1
ATOM 7061 O O . ALA B 1 172 ? 19.125 -28.438 -33.438 1 72.25 172 ALA B O 1
ATOM 7062 N N . PHE B 1 173 ? 18.406 -26.438 -34.188 1 71.06 173 PHE B N 1
ATOM 7063 C CA . PHE B 1 173 ? 19.656 -26.094 -34.875 1 71.06 173 PHE B CA 1
ATOM 7064 C C . PHE B 1 173 ? 20.766 -25.891 -33.844 1 71.06 173 PHE B C 1
ATOM 7066 O O . PHE B 1 173 ? 21.938 -26.125 -34.156 1 71.06 173 PHE B O 1
ATOM 7073 N N . PHE B 1 174 ? 20.484 -25.641 -32.719 1 76.81 174 PHE B N 1
ATOM 7074 C CA . PHE B 1 174 ? 21.484 -25.312 -31.688 1 76.81 174 PHE B CA 1
ATOM 7075 C C . PHE B 1 174 ? 21.531 -26.375 -30.609 1 76.81 174 PHE B C 1
ATOM 7077 O O . PHE B 1 174 ? 21.922 -26.109 -29.469 1 76.81 174 PHE B O 1
ATOM 7084 N N . GLU B 1 175 ? 21.203 -27.469 -31.016 1 78.19 175 GLU B N 1
ATOM 7085 C CA . GLU B 1 175 ? 21.25 -28.562 -30.047 1 78.19 175 GLU B CA 1
ATOM 7086 C C . GLU B 1 175 ? 22.672 -29.125 -29.938 1 78.19 175 GLU B C 1
ATOM 7088 O O . GLU B 1 175 ? 23.422 -29.156 -30.906 1 78.19 175 GLU B O 1
ATOM 7093 N N . GLY B 1 176 ? 23.141 -29.344 -28.75 1 83.06 176 GLY B N 1
ATOM 7094 C CA . GLY B 1 176 ? 24.422 -30 -28.5 1 83.06 176 GLY B CA 1
ATOM 7095 C C . GLY B 1 176 ? 25.562 -29.031 -28.281 1 83.06 176 GLY B C 1
ATOM 7096 O O . GLY B 1 176 ? 25.359 -27.953 -27.719 1 83.06 176 GLY B O 1
ATOM 7097 N N . LEU B 1 177 ? 26.75 -29.406 -28.672 1 87.88 177 LEU B N 1
ATOM 7098 C CA . LEU B 1 177 ? 27.969 -28.641 -28.422 1 87.88 177 LEU B CA 1
ATOM 7099 C C . LEU B 1 177 ? 27.969 -27.328 -29.203 1 87.88 177 LEU B C 1
ATOM 7101 O O . LEU B 1 177 ? 28.406 -26.297 -28.703 1 87.88 177 LEU B O 1
ATOM 7105 N N . GLY B 1 178 ? 27.422 -27.359 -30.406 1 87.56 178 GLY B N 1
ATOM 7106 C CA . GLY B 1 178 ? 27.344 -26.156 -31.219 1 87.56 178 GLY B CA 1
ATOM 7107 C C . GLY B 1 178 ? 26.5 -25.062 -30.578 1 87.56 178 GLY B C 1
ATOM 7108 O O . GLY B 1 178 ? 26.844 -23.891 -30.641 1 87.56 178 GLY B O 1
ATOM 7109 N N . GLY B 1 179 ? 25.438 -25.453 -29.984 1 89.12 179 GLY B N 1
ATOM 7110 C CA . GLY B 1 179 ? 24.594 -24.5 -29.312 1 89.12 179 GLY B CA 1
ATOM 7111 C C . GLY B 1 179 ? 25.25 -23.875 -28.094 1 89.12 179 GLY B C 1
ATOM 7112 O O . GLY B 1 179 ? 25.141 -22.672 -27.875 1 89.12 179 GLY B O 1
ATOM 7113 N N . LEU B 1 180 ? 26 -24.641 -27.359 1 91.12 180 LEU B N 1
ATOM 7114 C CA . LEU B 1 180 ? 26.656 -24.156 -26.156 1 91.12 180 LEU B CA 1
ATOM 7115 C C . LEU B 1 180 ? 27.781 -23.188 -26.5 1 91.12 180 LEU B C 1
ATOM 7117 O O . LEU B 1 180 ? 27.922 -22.141 -25.844 1 91.12 180 LEU B O 1
ATOM 7121 N N . ILE B 1 181 ? 28.469 -23.5 -27.516 1 91.88 181 ILE B N 1
ATOM 7122 C CA . ILE B 1 181 ? 29.562 -22.625 -27.922 1 91.88 181 ILE B CA 1
ATOM 7123 C C . ILE B 1 181 ? 29.016 -21.328 -28.484 1 91.88 181 ILE B C 1
ATOM 7125 O O . ILE B 1 181 ? 29.578 -20.25 -28.25 1 91.88 181 ILE B O 1
ATOM 7129 N N . THR B 1 182 ? 27.922 -21.391 -29.172 1 90.5 182 THR B N 1
ATOM 7130 C CA . THR B 1 182 ? 27.297 -20.188 -29.672 1 90.5 182 THR B CA 1
ATOM 7131 C C . THR B 1 182 ? 26.875 -19.266 -28.516 1 90.5 182 THR B C 1
ATOM 7133 O O . THR B 1 182 ? 27.062 -18.047 -28.594 1 90.5 182 THR B O 1
ATOM 7136 N N . ILE B 1 183 ? 26.328 -19.828 -27.453 1 91 183 ILE B N 1
ATOM 7137 C CA . ILE B 1 183 ? 25.922 -19.062 -26.281 1 91 183 ILE B CA 1
ATOM 7138 C C . ILE B 1 183 ? 27.141 -18.391 -25.656 1 91 183 ILE B C 1
ATOM 7140 O O . ILE B 1 183 ? 27.078 -17.234 -25.234 1 91 183 ILE B O 1
ATOM 7144 N N . VAL B 1 184 ? 28.234 -19.094 -25.625 1 93.12 184 VAL B N 1
ATOM 7145 C CA . VAL B 1 184 ? 29.469 -18.547 -25.062 1 93.12 184 VAL B CA 1
ATOM 7146 C C . VAL B 1 184 ? 29.953 -17.375 -25.906 1 93.12 184 VAL B C 1
ATOM 7148 O O . VAL B 1 184 ? 30.406 -16.359 -25.359 1 93.12 184 VAL B O 1
ATOM 7151 N N . TYR B 1 185 ? 29.812 -17.531 -27.156 1 92.69 185 TYR B N 1
ATOM 7152 C CA . TYR B 1 185 ? 30.266 -16.453 -28.047 1 92.69 185 TYR B CA 1
ATOM 7153 C C . TYR B 1 185 ? 29.375 -15.227 -27.891 1 92.69 185 TYR B C 1
ATOM 7155 O O . TYR B 1 185 ? 29.859 -14.094 -27.938 1 92.69 185 TYR B O 1
ATOM 7163 N N . ILE B 1 186 ? 28.141 -15.398 -27.719 1 91.62 186 ILE B N 1
ATOM 7164 C CA . ILE B 1 186 ? 27.25 -14.273 -27.438 1 91.62 186 ILE B CA 1
ATOM 7165 C C . ILE B 1 186 ? 27.641 -13.625 -26.109 1 91.62 186 ILE B C 1
ATOM 7167 O O . ILE B 1 186 ? 27.672 -12.398 -25.984 1 91.62 186 ILE B O 1
ATOM 7171 N N . GLY B 1 187 ? 27.922 -14.477 -25.141 1 93.44 187 GLY B N 1
ATOM 7172 C CA . GLY B 1 187 ? 28.406 -13.961 -23.859 1 93.44 187 GLY B CA 1
ATOM 7173 C C . GLY B 1 187 ? 29.688 -13.148 -24 1 93.44 187 GLY B C 1
ATOM 7174 O O . GLY B 1 187 ? 29.844 -12.125 -23.328 1 93.44 187 GLY B O 1
ATOM 7175 N N . ALA B 1 188 ? 30.531 -13.523 -24.922 1 93.69 188 ALA B N 1
ATOM 7176 C CA . ALA B 1 188 ? 31.797 -12.82 -25.141 1 93.69 188 ALA B CA 1
ATOM 7177 C C . ALA B 1 188 ? 31.547 -11.438 -25.734 1 93.69 188 ALA B C 1
ATOM 7179 O O . ALA B 1 188 ? 32.219 -10.469 -25.391 1 93.69 188 ALA B O 1
ATOM 7180 N N . VAL B 1 189 ? 30.609 -11.359 -26.578 1 92.75 189 VAL B N 1
ATOM 7181 C CA . VAL B 1 189 ? 30.266 -10.07 -27.188 1 92.75 189 VAL B CA 1
ATOM 7182 C C . VAL B 1 189 ? 29.719 -9.125 -26.125 1 92.75 189 VAL B C 1
ATOM 7184 O O . VAL B 1 189 ? 30.125 -7.969 -26.047 1 92.75 189 VAL B O 1
ATOM 7187 N N . MET B 1 190 ? 28.828 -9.664 -25.312 1 94.25 190 MET B N 1
ATOM 7188 C CA . MET B 1 190 ? 28.266 -8.844 -24.234 1 94.25 190 MET B CA 1
ATOM 7189 C C . MET B 1 190 ? 29.359 -8.422 -23.25 1 94.25 190 MET B C 1
ATOM 7191 O O . MET B 1 190 ? 29.344 -7.301 -22.75 1 94.25 190 MET B O 1
ATOM 7195 N N . ASN B 1 191 ? 30.234 -9.32 -22.984 1 93.88 191 ASN B N 1
ATOM 7196 C CA . ASN B 1 191 ? 31.359 -9.016 -22.109 1 93.88 191 ASN B CA 1
ATOM 7197 C C . ASN B 1 191 ? 32.25 -7.906 -22.688 1 93.88 191 ASN B C 1
ATOM 7199 O O . ASN B 1 191 ? 32.719 -7.039 -21.953 1 93.88 191 ASN B O 1
ATOM 7203 N N . THR B 1 192 ? 32.406 -7.887 -24 1 92.75 192 THR B N 1
ATOM 7204 C CA . THR B 1 192 ? 33.219 -6.867 -24.641 1 92.75 192 THR B CA 1
ATOM 7205 C C . THR B 1 192 ? 32.562 -5.5 -24.562 1 92.75 192 THR B C 1
ATOM 7207 O O . THR B 1 192 ? 33.219 -4.496 -24.281 1 92.75 192 THR B O 1
ATOM 7210 N N . VAL B 1 193 ? 31.328 -5.492 -24.688 1 93.44 193 VAL B N 1
ATOM 7211 C CA . VAL B 1 193 ? 30.594 -4.234 -24.547 1 93.44 193 VAL B CA 1
ATOM 7212 C C . VAL B 1 193 ? 30.688 -3.734 -23.109 1 93.44 193 VAL B C 1
ATOM 7214 O O . VAL B 1 193 ? 30.875 -2.539 -22.875 1 93.44 193 VAL B O 1
ATOM 7217 N N . ALA B 1 194 ? 30.547 -4.668 -22.188 1 94.12 194 ALA B N 1
ATOM 7218 C CA . ALA B 1 194 ? 30.672 -4.297 -20.781 1 94.12 194 ALA B CA 1
ATOM 7219 C C . ALA B 1 194 ? 32.031 -3.688 -20.484 1 94.12 194 ALA B C 1
ATOM 7221 O O . ALA B 1 194 ? 32.156 -2.719 -19.734 1 94.12 194 ALA B O 1
ATOM 7222 N N . SER B 1 195 ? 33.062 -4.203 -21.125 1 93.69 195 SER B N 1
ATOM 7223 C CA . SER B 1 195 ? 34.438 -3.719 -20.922 1 93.69 195 SER B CA 1
ATOM 7224 C C . SER B 1 195 ? 34.594 -2.307 -21.469 1 93.69 195 SER B C 1
ATOM 7226 O O . SER B 1 195 ? 35.344 -1.495 -20.875 1 93.69 195 SER B O 1
ATOM 7228 N N . LEU B 1 196 ? 33.906 -1.966 -22.5 1 92.88 196 LEU B N 1
ATOM 7229 C CA . LEU B 1 196 ? 34.031 -0.641 -23.109 1 92.88 196 LEU B CA 1
ATOM 7230 C C . LEU B 1 196 ? 33.406 0.421 -22.188 1 92.88 196 LEU B C 1
ATOM 7232 O O . LEU B 1 196 ? 33.938 1.542 -22.109 1 92.88 196 LEU B O 1
ATOM 7236 N N . TYR B 1 197 ? 32.438 0.063 -21.484 1 93 197 TYR B N 1
ATOM 7237 C CA . TYR B 1 197 ? 31.828 1.013 -20.562 1 93 197 TYR B CA 1
ATOM 7238 C C . TYR B 1 197 ? 32.719 1.235 -19.344 1 93 197 TYR B C 1
ATOM 7240 O O . TYR B 1 197 ? 32.719 2.314 -18.75 1 93 197 TYR B O 1
ATOM 7248 N N . LEU B 1 198 ? 33.469 0.248 -18.938 1 91.19 198 LEU B N 1
ATOM 7249 C CA . LEU B 1 198 ? 34.406 0.427 -17.844 1 91.19 198 LEU B CA 1
ATOM 7250 C C . LEU B 1 198 ? 35.5 1.405 -18.219 1 91.19 198 LEU B C 1
ATOM 7252 O O . LEU B 1 198 ? 35.938 2.211 -17.391 1 91.19 198 LEU B O 1
ATOM 7256 N N . LEU B 1 199 ? 35.875 1.405 -19.5 1 89.81 199 LEU B N 1
ATOM 7257 C CA . LEU B 1 199 ? 36.969 2.246 -19.969 1 89.81 199 LEU B CA 1
ATOM 7258 C C . LEU B 1 199 ? 36.5 3.697 -20.109 1 89.81 199 LEU B C 1
ATOM 7260 O O . LEU B 1 199 ? 37.344 4.605 -20.156 1 89.81 199 LEU B O 1
ATOM 7264 N N . LYS B 1 200 ? 35.219 3.969 -19.984 1 89.81 200 LYS B N 1
ATOM 7265 C CA . LYS B 1 200 ? 34.688 5.32 -20.109 1 89.81 200 LYS B CA 1
ATOM 7266 C C . LYS B 1 200 ? 34.562 5.992 -18.75 1 89.81 200 LYS B C 1
ATOM 7268 O O . LYS B 1 200 ? 34.25 7.18 -18.656 1 89.81 200 LYS B O 1
ATOM 7273 N N . ILE B 1 201 ? 34.812 5.277 -17.641 1 88.81 201 ILE B N 1
ATOM 7274 C CA . ILE B 1 201 ? 34.719 5.848 -16.297 1 88.81 201 ILE B CA 1
ATOM 7275 C C . ILE B 1 201 ? 35.875 6.789 -16.047 1 88.81 201 ILE B C 1
ATOM 7277 O O . ILE B 1 201 ? 37.062 6.406 -16.234 1 88.81 201 ILE B O 1
ATOM 7281 N N . PRO B 1 202 ? 35.438 8.016 -15.664 1 81.69 202 PRO B N 1
ATOM 7282 C CA . PRO B 1 202 ? 36.531 8.938 -15.383 1 81.69 202 PRO B CA 1
ATOM 7283 C C . PRO B 1 202 ? 37.25 8.609 -14.078 1 81.69 202 PRO B C 1
ATOM 7285 O O . PRO B 1 202 ? 36.625 8.234 -13.094 1 81.69 202 PRO B O 1
ATOM 7288 N N . GLY B 1 203 ? 38.531 8.188 -14.094 1 73.12 203 GLY B N 1
ATOM 7289 C CA . GLY B 1 203 ? 39.219 7.875 -12.859 1 73.12 203 GLY B CA 1
ATOM 7290 C C . GLY B 1 203 ? 40.656 8.352 -12.859 1 73.12 203 GLY B C 1
ATOM 7291 O O . GLY B 1 203 ? 41.344 8.328 -13.898 1 73.12 203 GLY B O 1
ATOM 7292 N N . ARG B 1 204 ? 41 9.094 -11.75 1 72.44 204 ARG B N 1
ATOM 7293 C CA . ARG B 1 204 ? 42.375 9.578 -11.625 1 72.44 204 ARG B CA 1
ATOM 7294 C C . ARG B 1 204 ? 43.156 8.781 -10.578 1 72.44 204 ARG B C 1
ATOM 7296 O O . ARG B 1 204 ? 44.344 8.984 -10.391 1 72.44 204 ARG B O 1
ATOM 7303 N N . SER B 1 205 ? 42.469 7.703 -10.086 1 75.19 205 SER B N 1
ATOM 7304 C CA . SER B 1 205 ? 43.156 6.941 -9.039 1 75.19 205 SER B CA 1
ATOM 7305 C C . SER B 1 205 ? 44.062 5.879 -9.625 1 75.19 205 SER B C 1
ATOM 7307 O O . SER B 1 205 ? 43.781 5.316 -10.68 1 75.19 205 SER B O 1
ATOM 7309 N N . VAL B 1 206 ? 45.188 5.699 -9.062 1 77.31 206 VAL B N 1
ATOM 7310 C CA . VAL B 1 206 ? 46.188 4.73 -9.523 1 77.31 206 VAL B CA 1
ATOM 7311 C C . VAL B 1 206 ? 46.375 3.631 -8.484 1 77.31 206 VAL B C 1
ATOM 7313 O O . VAL B 1 206 ? 46.094 3.838 -7.301 1 77.31 206 VAL B O 1
ATOM 7316 N N . VAL B 1 207 ? 46.75 2.385 -8.953 1 77.75 207 VAL B N 1
ATOM 7317 C CA . VAL B 1 207 ? 46.969 1.229 -8.086 1 77.75 207 VAL B CA 1
ATOM 7318 C C . VAL B 1 207 ? 48.188 1.455 -7.219 1 77.75 207 VAL B C 1
ATOM 7320 O O . VAL B 1 207 ? 49.281 1.751 -7.734 1 77.75 207 VAL B O 1
ATOM 7323 N N . GLU B 1 208 ? 47.906 1.55 -5.984 1 71.31 208 GLU B N 1
ATOM 7324 C CA . GLU B 1 208 ? 49 1.696 -5.051 1 71.31 208 GLU B CA 1
ATOM 7325 C C . GLU B 1 208 ? 49.344 0.367 -4.379 1 71.31 208 GLU B C 1
ATOM 7327 O O . GLU B 1 208 ? 48.469 -0.481 -4.195 1 71.31 208 GLU B O 1
ATOM 7332 N N . HIS B 1 209 ? 50.5 -0.072 -4.355 1 65.12 209 HIS B N 1
ATOM 7333 C CA . HIS B 1 209 ? 50.906 -1.313 -3.707 1 65.12 209 HIS B CA 1
ATOM 7334 C C . HIS B 1 209 ? 51.406 -1.057 -2.283 1 65.12 209 HIS B C 1
ATOM 7336 O O . HIS B 1 209 ? 52.344 -0.307 -2.076 1 65.12 209 HIS B O 1
ATOM 7342 N N . PRO B 1 210 ? 50.5 -1.49 -1.422 1 59.84 210 PRO B N 1
ATOM 7343 C CA . PRO B 1 210 ? 51.156 -1.356 -0.116 1 59.84 210 PRO B CA 1
ATOM 7344 C C . PRO B 1 210 ? 52.344 -2.318 0.059 1 59.84 210 PRO B C 1
ATOM 7346 O O . PRO B 1 210 ? 52.406 -3.336 -0.635 1 59.84 210 PRO B O 1
ATOM 7349 N N . GLY B 1 211 ? 53.469 -2.119 0.519 1 57.84 211 GLY B N 1
ATOM 7350 C CA . GLY B 1 211 ? 54.594 -2.994 0.753 1 57.84 211 GLY B CA 1
ATOM 7351 C C . GLY B 1 211 ? 54.188 -4.379 1.225 1 57.84 211 GLY B C 1
ATOM 7352 O O . GLY B 1 211 ? 53.219 -4.539 1.935 1 57.84 211 GLY B O 1
ATOM 7353 N N . SER B 1 212 ? 54.5 -5.641 0.5 1 56.69 212 SER B N 1
ATOM 7354 C CA . SER B 1 212 ? 54.219 -7.055 0.76 1 56.69 212 SER B CA 1
ATOM 7355 C C . SE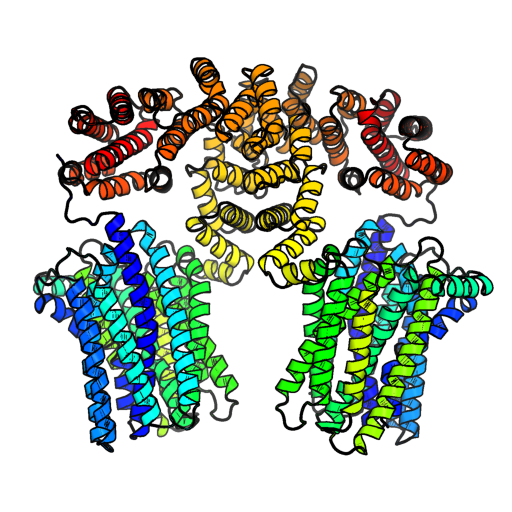R B 1 212 ? 54.281 -7.363 2.252 1 56.69 212 SER B C 1
ATOM 7357 O O . SER B 1 212 ? 53.469 -8.133 2.764 1 56.69 212 SER B O 1
ATOM 7359 N N . GLY B 1 213 ? 55.219 -6.953 2.932 1 57.19 213 GLY B N 1
ATOM 7360 C CA . GLY B 1 213 ? 55.406 -7.195 4.355 1 57.19 213 GLY B CA 1
ATOM 7361 C C . GLY B 1 213 ? 54.25 -6.645 5.188 1 57.19 213 GLY B C 1
ATOM 7362 O O . GLY B 1 213 ? 53.812 -7.277 6.156 1 57.19 213 GLY B O 1
ATOM 7363 N N . ALA B 1 214 ? 53.75 -5.73 4.746 1 58.38 214 ALA B N 1
ATOM 7364 C CA . ALA B 1 214 ? 52.688 -5.059 5.48 1 58.38 214 ALA B CA 1
ATOM 7365 C C . ALA B 1 214 ? 51.344 -5.805 5.332 1 58.38 214 ALA B C 1
ATOM 7367 O O . ALA B 1 214 ? 50.562 -5.898 6.281 1 58.38 214 ALA B O 1
ATOM 7368 N N . LEU B 1 215 ? 51.219 -6.473 4.195 1 60.62 215 LEU B N 1
ATOM 7369 C CA . LEU B 1 215 ? 50 -7.234 3.963 1 60.62 215 LEU B CA 1
ATOM 7370 C C . LEU B 1 215 ? 49.969 -8.469 4.863 1 60.62 215 LEU B C 1
ATOM 7372 O O . LEU B 1 215 ? 48.906 -8.781 5.43 1 60.62 215 LEU B O 1
ATOM 7376 N N . LEU B 1 216 ? 51.094 -9.156 4.852 1 61.56 216 LEU B N 1
ATOM 7377 C CA . LEU B 1 216 ? 51.156 -10.359 5.68 1 61.56 216 LEU B CA 1
ATOM 7378 C C . LEU B 1 216 ? 50.969 -10.008 7.156 1 61.56 216 LEU B C 1
ATOM 7380 O O . LEU B 1 216 ? 50.344 -10.742 7.902 1 61.56 216 LEU B O 1
ATOM 7384 N N . ARG B 1 217 ? 51.562 -8.945 7.508 1 63.97 217 ARG B N 1
ATOM 7385 C CA . ARG B 1 217 ? 51.438 -8.531 8.898 1 63.97 217 ARG B CA 1
ATOM 7386 C C . ARG B 1 217 ? 50 -8.117 9.203 1 63.97 217 ARG B C 1
ATOM 7388 O O . ARG B 1 217 ? 49.438 -8.453 10.258 1 63.97 217 ARG B O 1
ATOM 7395 N N . THR B 1 218 ? 49.5 -7.566 8.242 1 65.06 218 THR B N 1
ATOM 7396 C CA . THR B 1 218 ? 48.125 -7.137 8.445 1 65.06 218 THR B CA 1
ATOM 7397 C C . THR B 1 218 ? 47.156 -8.328 8.43 1 65.06 218 THR B C 1
ATOM 7399 O O . THR B 1 218 ? 46.219 -8.391 9.219 1 65.06 218 THR B O 1
ATOM 7402 N N . ALA B 1 219 ? 47.531 -9.234 7.57 1 67.56 219 ALA B N 1
ATOM 7403 C CA . ALA B 1 219 ? 46.75 -10.453 7.52 1 67.56 219 ALA B CA 1
ATOM 7404 C C . ALA B 1 219 ? 46.781 -11.195 8.852 1 67.56 219 ALA B C 1
ATOM 7406 O O . ALA B 1 219 ? 45.75 -11.664 9.352 1 67.56 219 ALA B O 1
ATOM 7407 N N . ARG B 1 220 ? 47.969 -11.242 9.312 1 67.19 220 ARG B N 1
ATOM 7408 C CA . ARG B 1 220 ? 48.156 -11.922 10.594 1 67.19 220 ARG B CA 1
ATOM 7409 C C . ARG B 1 220 ? 47.406 -11.195 11.711 1 67.19 220 ARG B C 1
ATOM 7411 O O . ARG B 1 220 ? 46.844 -11.82 12.609 1 67.19 220 ARG B O 1
ATOM 7418 N N . ARG B 1 221 ? 47.406 -9.93 11.578 1 69.81 221 ARG B N 1
ATOM 7419 C CA . ARG B 1 221 ? 46.719 -9.125 12.586 1 69.81 221 ARG B CA 1
ATOM 7420 C C . ARG B 1 221 ? 45.188 -9.305 12.5 1 69.81 221 ARG B C 1
ATOM 7422 O O . ARG B 1 221 ? 44.531 -9.398 13.523 1 69.81 221 ARG B O 1
ATOM 7429 N N . ILE B 1 222 ? 44.75 -9.445 11.352 1 69 222 ILE B N 1
ATOM 7430 C CA . ILE B 1 222 ? 43.312 -9.57 11.141 1 69 222 ILE B CA 1
ATOM 7431 C C . ILE B 1 222 ? 42.812 -10.938 11.633 1 69 222 ILE B C 1
ATOM 7433 O O . ILE B 1 222 ? 41.781 -11.047 12.25 1 69 222 ILE B O 1
ATOM 7437 N N . LEU B 1 223 ? 43.719 -11.891 11.414 1 69.19 223 LEU B N 1
ATOM 7438 C CA . LEU B 1 223 ? 43.344 -13.258 11.758 1 69.19 223 LEU B CA 1
ATOM 7439 C C . LEU B 1 223 ? 43.312 -13.445 13.273 1 69.19 223 LEU B C 1
ATOM 7441 O O . LEU B 1 223 ? 42.719 -14.383 13.773 1 69.19 223 LEU B O 1
ATOM 7445 N N . ARG B 1 224 ? 43.969 -12.5 13.883 1 67.88 224 ARG B N 1
ATOM 7446 C CA . ARG B 1 224 ? 44.062 -12.656 15.336 1 67.88 224 ARG B CA 1
ATOM 7447 C C . ARG B 1 224 ? 42.875 -12.039 16.031 1 67.88 224 ARG B C 1
ATOM 7449 O O . ARG B 1 224 ? 42.562 -12.375 17.172 1 67.88 224 ARG B O 1
ATOM 7456 N N . HIS B 1 225 ? 42.156 -11.203 15.273 1 74.06 225 HIS B N 1
ATOM 7457 C CA . HIS B 1 225 ? 41 -10.57 15.914 1 74.06 225 HIS B CA 1
ATOM 7458 C C . HIS B 1 225 ? 39.688 -11.211 15.461 1 74.06 225 HIS B C 1
ATOM 7460 O O . HIS B 1 225 ? 39.406 -11.281 14.258 1 74.06 225 HIS B O 1
ATOM 7466 N N . ARG B 1 226 ? 39 -11.758 16.406 1 72.38 226 ARG B N 1
ATOM 7467 C CA . ARG B 1 226 ? 37.781 -12.484 16.172 1 72.38 226 ARG B CA 1
ATOM 7468 C C . ARG B 1 226 ? 36.75 -11.617 15.414 1 72.38 226 ARG B C 1
ATOM 7470 O O . ARG B 1 226 ? 35.969 -12.133 14.633 1 72.38 226 ARG B O 1
ATOM 7477 N N . HIS B 1 227 ? 36.906 -10.367 15.57 1 75.69 227 HIS B N 1
ATOM 7478 C CA . HIS B 1 227 ? 35.938 -9.469 14.984 1 75.69 227 HIS B CA 1
ATOM 7479 C C . HIS B 1 227 ? 36.094 -9.383 13.469 1 75.69 227 HIS B C 1
ATOM 7481 O O . HIS B 1 227 ? 35.125 -9.133 12.742 1 75.69 227 HIS B O 1
ATOM 7487 N N . HIS B 1 228 ? 37.312 -9.797 13.062 1 77.81 228 HIS B N 1
ATOM 7488 C CA . HIS B 1 228 ? 37.531 -9.688 11.625 1 77.81 228 HIS B CA 1
ATOM 7489 C C . HIS B 1 228 ? 37.562 -11.055 10.961 1 77.81 228 HIS B C 1
ATOM 7491 O O . HIS B 1 228 ? 37.25 -11.18 9.773 1 77.81 228 HIS B O 1
ATOM 7497 N N . VAL B 1 229 ? 37.812 -12.047 11.773 1 80.69 229 VAL B N 1
ATOM 7498 C CA . VAL B 1 229 ? 38 -13.367 11.18 1 80.69 229 VAL B CA 1
ATOM 7499 C C . VAL B 1 229 ? 36.656 -14.031 10.93 1 80.69 229 VAL B C 1
ATOM 7501 O O . VAL B 1 229 ? 36.469 -14.719 9.922 1 80.69 229 VAL B O 1
ATOM 7504 N N . VAL B 1 230 ? 35.719 -13.844 11.781 1 86.19 230 VAL B N 1
ATOM 7505 C CA . VAL B 1 230 ? 34.469 -14.562 11.695 1 86.19 230 VAL B CA 1
ATOM 7506 C C . VAL B 1 230 ? 33.688 -14.125 10.438 1 86.19 230 VAL B C 1
ATOM 7508 O O . VAL B 1 230 ? 33.219 -14.969 9.664 1 86.19 230 VAL B O 1
ATOM 7511 N N . PRO B 1 231 ? 33.656 -12.859 10.203 1 84.44 231 PRO B N 1
ATOM 7512 C CA . PRO B 1 231 ? 32.969 -12.469 8.961 1 84.44 231 PRO B CA 1
ATOM 7513 C C . PRO B 1 231 ? 33.688 -12.984 7.715 1 84.44 231 PRO B C 1
ATOM 7515 O O . PRO B 1 231 ? 33.031 -13.305 6.715 1 84.44 231 PRO B O 1
ATOM 7518 N N . LEU B 1 232 ? 34.969 -13.109 7.855 1 84 232 LEU B N 1
ATOM 7519 C CA . LEU B 1 232 ? 35.75 -13.625 6.734 1 84 232 LEU B CA 1
ATOM 7520 C C . LEU B 1 232 ? 35.406 -15.102 6.484 1 84 232 LEU B C 1
ATOM 7522 O O . LEU B 1 232 ? 35.25 -15.516 5.336 1 84 232 LEU B O 1
ATOM 7526 N N . LEU B 1 233 ? 35.312 -15.805 7.508 1 87.56 233 LEU B N 1
ATOM 7527 C CA . LEU B 1 233 ? 35 -17.234 7.387 1 87.56 233 LEU B CA 1
ATOM 7528 C C . LEU B 1 233 ? 33.594 -17.453 6.895 1 87.56 233 LEU B C 1
ATOM 7530 O O . LEU B 1 233 ? 33.344 -18.344 6.074 1 87.56 233 LEU B O 1
ATOM 7534 N N . VAL B 1 234 ? 32.719 -16.672 7.414 1 88.75 234 VAL B N 1
ATOM 7535 C CA . VAL B 1 234 ? 31.344 -16.766 6.98 1 88.75 234 VAL B CA 1
ATOM 7536 C C . VAL B 1 234 ? 31.234 -16.438 5.492 1 88.75 234 VAL B C 1
ATOM 7538 O O . VAL B 1 234 ? 30.484 -17.094 4.758 1 88.75 234 VAL B O 1
ATOM 7541 N N . HIS B 1 235 ? 31.984 -15.484 5.141 1 87 235 HIS B N 1
ATOM 7542 C CA . HIS B 1 235 ? 31.984 -15.109 3.73 1 87 235 HIS B CA 1
ATOM 7543 C C . HIS B 1 235 ? 32.594 -16.219 2.865 1 87 235 HIS B C 1
ATOM 7545 O O . HIS B 1 235 ? 32 -16.578 1.841 1 87 235 HIS B O 1
ATOM 7551 N N . ALA B 1 236 ? 33.656 -16.812 3.283 1 87.25 236 ALA B N 1
ATOM 7552 C CA . ALA B 1 236 ? 34.344 -17.859 2.521 1 87.25 236 ALA B CA 1
ATOM 7553 C C . ALA B 1 236 ? 33.5 -19.125 2.451 1 87.25 236 ALA B C 1
ATOM 7555 O O . ALA B 1 236 ? 33.312 -19.703 1.376 1 87.25 236 ALA B O 1
ATOM 7556 N N . LEU B 1 237 ? 32.938 -19.484 3.52 1 90.88 237 LEU B N 1
ATOM 7557 C CA . LEU B 1 237 ? 32.125 -20.688 3.545 1 90.88 237 LEU B CA 1
ATOM 7558 C C . LEU B 1 237 ? 30.812 -20.469 2.779 1 90.88 237 LEU B C 1
ATOM 7560 O O . LEU B 1 237 ? 30.297 -21.406 2.143 1 90.88 237 LEU B O 1
ATOM 7564 N N . GLY B 1 238 ? 30.328 -19.297 2.926 1 89.38 238 GLY B N 1
ATOM 7565 C CA . GLY B 1 238 ? 29.125 -18.969 2.168 1 89.38 238 GLY B CA 1
ATOM 7566 C C . GLY B 1 238 ? 29.312 -19.109 0.668 1 89.38 238 GLY B C 1
ATOM 7567 O O . GLY B 1 238 ? 28.438 -19.625 -0.027 1 89.38 238 GLY B O 1
ATOM 7568 N N . MET B 1 239 ? 30.406 -18.703 0.204 1 86.12 239 MET B N 1
ATOM 7569 C CA . MET B 1 239 ? 30.703 -18.859 -1.216 1 86.12 239 MET B CA 1
ATOM 7570 C C . MET B 1 239 ? 30.906 -20.344 -1.56 1 86.12 239 MET B C 1
ATOM 7572 O O . MET B 1 239 ? 30.594 -20.766 -2.666 1 86.12 239 MET B O 1
ATOM 7576 N N . GLY B 1 240 ? 31.484 -20.969 -0.62 1 90.38 240 GLY B N 1
ATOM 7577 C CA . GLY B 1 240 ? 31.656 -22.406 -0.795 1 90.38 240 GLY B CA 1
ATOM 7578 C C . GLY B 1 240 ? 30.344 -23.141 -0.986 1 90.38 240 GLY B C 1
ATOM 7579 O O . GLY B 1 240 ? 30.281 -24.125 -1.731 1 90.38 240 GLY B O 1
ATOM 7580 N N . LEU B 1 241 ? 29.406 -22.672 -0.354 1 93.31 241 LEU B N 1
ATOM 7581 C CA . LEU B 1 241 ? 28.078 -23.281 -0.492 1 93.31 241 LEU B CA 1
ATOM 7582 C C . LEU B 1 241 ? 27.562 -23.125 -1.913 1 93.31 241 LEU B C 1
ATOM 7584 O O . LEU B 1 241 ? 26.891 -24.031 -2.438 1 93.31 241 LEU B O 1
ATOM 7588 N N . HIS B 1 242 ? 27.891 -22 -2.529 1 90.31 242 HIS B N 1
ATOM 7589 C CA . HIS B 1 242 ? 27.516 -21.812 -3.928 1 90.31 242 HIS B CA 1
ATOM 7590 C C . HIS B 1 242 ? 28.203 -22.844 -4.824 1 90.31 242 HIS B C 1
ATOM 7592 O O . HIS B 1 242 ? 27.578 -23.375 -5.746 1 90.31 242 HIS B O 1
ATOM 7598 N N . VAL B 1 243 ? 29.391 -23.109 -4.48 1 91.62 243 VAL B N 1
ATOM 7599 C CA . VAL B 1 243 ? 30.188 -24.062 -5.258 1 91.62 243 VAL B CA 1
ATOM 7600 C C . VAL B 1 243 ? 29.594 -25.453 -5.113 1 91.62 243 VAL B C 1
ATOM 7602 O O . VAL B 1 243 ? 29.453 -26.188 -6.102 1 91.62 243 VAL B O 1
ATOM 7605 N N . LEU B 1 244 ? 29.234 -25.781 -3.988 1 94.25 244 LEU B N 1
ATOM 7606 C CA . LEU B 1 244 ? 28.703 -27.125 -3.717 1 94.25 244 LEU B CA 1
ATOM 7607 C C . LEU B 1 244 ? 27.328 -27.312 -4.348 1 94.25 244 LEU B C 1
ATOM 7609 O O . LEU B 1 244 ? 27.047 -28.359 -4.922 1 94.25 244 LEU B O 1
ATOM 7613 N N . PHE B 1 245 ? 26.562 -26.297 -4.316 1 93.56 245 PHE B N 1
ATOM 7614 C CA . PHE B 1 245 ? 25.203 -26.406 -4.855 1 93.56 245 PHE B CA 1
ATOM 7615 C C . PHE B 1 245 ? 25.234 -26.375 -6.379 1 93.56 245 PHE B C 1
ATOM 7617 O O . PHE B 1 245 ? 24.25 -26.734 -7.027 1 93.56 245 PHE B O 1
ATOM 7624 N N . ALA B 1 246 ? 26.328 -25.969 -6.926 1 91.75 246 ALA B N 1
ATOM 7625 C CA . ALA B 1 246 ? 26.469 -25.953 -8.383 1 91.75 246 ALA B CA 1
ATOM 7626 C C . ALA B 1 246 ? 26.406 -27.359 -8.953 1 91.75 246 ALA B C 1
ATOM 7628 O O . ALA B 1 246 ? 26.172 -27.547 -10.148 1 91.75 246 ALA B O 1
ATOM 7629 N N . PHE B 1 247 ? 26.594 -28.406 -8.125 1 93.31 247 PHE B N 1
ATOM 7630 C CA . PHE B 1 247 ? 26.516 -29.781 -8.562 1 93.31 247 PHE B CA 1
ATOM 7631 C C . PHE B 1 247 ? 25.078 -30.156 -8.938 1 93.31 247 PHE B C 1
ATOM 7633 O O . PHE B 1 247 ? 24.828 -31.25 -9.461 1 93.31 247 PHE B O 1
ATOM 7640 N N . GLN B 1 248 ? 24.156 -29.25 -8.68 1 92.88 248 GLN B N 1
ATOM 7641 C CA . GLN B 1 248 ? 22.781 -29.469 -9.086 1 92.88 248 GLN B CA 1
ATOM 7642 C C . GLN B 1 248 ? 22.656 -29.656 -10.594 1 92.88 248 GLN B C 1
ATOM 7644 O O . GLN B 1 248 ? 21.859 -30.453 -11.07 1 92.88 248 GLN B O 1
ATOM 7649 N N . VAL B 1 249 ? 23.516 -28.938 -11.258 1 90 249 VAL B N 1
ATOM 7650 C CA . VAL B 1 249 ? 23.484 -29.047 -12.711 1 90 249 VAL B CA 1
ATOM 7651 C C . VAL B 1 249 ? 23.938 -30.438 -13.141 1 90 249 VAL B C 1
ATOM 7653 O O . VAL B 1 249 ? 23.328 -31.047 -14.023 1 90 249 VAL B O 1
ATOM 7656 N N . ALA B 1 250 ? 24.938 -30.938 -12.539 1 91.38 250 ALA B N 1
ATOM 7657 C CA . ALA B 1 250 ? 25.406 -32.281 -12.82 1 91.38 250 ALA B CA 1
ATOM 7658 C C . ALA B 1 250 ? 24.344 -33.312 -12.469 1 91.38 250 ALA B C 1
ATOM 7660 O O . ALA B 1 250 ? 24.156 -34.312 -13.195 1 91.38 250 ALA B O 1
ATOM 7661 N N . PHE B 1 251 ? 23.672 -33.125 -11.461 1 91.62 251 PHE B N 1
ATOM 7662 C CA . PHE B 1 251 ? 22.594 -34 -11.039 1 91.62 251 PHE B CA 1
ATOM 7663 C C . PHE B 1 251 ? 21.484 -34.062 -12.086 1 91.62 251 PHE B C 1
ATOM 7665 O O . PHE B 1 251 ? 21.016 -35.125 -12.469 1 91.62 251 PHE B O 1
ATOM 7672 N N . LEU B 1 252 ? 21.125 -32.906 -12.539 1 90.19 252 LEU B N 1
ATOM 7673 C CA . LEU B 1 252 ? 20.047 -32.812 -13.516 1 90.19 252 LEU B CA 1
ATOM 7674 C C . LEU B 1 252 ? 20.438 -33.5 -14.82 1 90.19 252 LEU B C 1
ATOM 7676 O O . LEU B 1 252 ? 19.625 -34.188 -15.438 1 90.19 252 LEU B O 1
ATOM 7680 N N . ARG B 1 253 ? 21.656 -33.344 -15.211 1 89.19 253 ARG B N 1
ATOM 7681 C CA . ARG B 1 253 ? 22.094 -33.844 -16.516 1 89.19 253 ARG B CA 1
ATOM 7682 C C . ARG B 1 253 ? 22.484 -35.312 -16.438 1 89.19 253 ARG B C 1
ATOM 7684 O O . ARG B 1 253 ? 22.125 -36.094 -17.328 1 89.19 253 ARG B O 1
ATOM 7691 N N . ARG B 1 254 ? 23.062 -35.75 -15.375 1 89.38 254 ARG B N 1
ATOM 7692 C CA . ARG B 1 254 ? 23.625 -37.094 -15.328 1 89.38 254 ARG B CA 1
ATOM 7693 C C . ARG B 1 254 ? 22.641 -38.062 -14.703 1 89.38 254 ARG B C 1
ATOM 7695 O O . ARG B 1 254 ? 22.484 -39.188 -15.172 1 89.38 254 ARG B O 1
ATOM 7702 N N . VAL B 1 255 ? 22.031 -37.594 -13.688 1 88.62 255 VAL B N 1
ATOM 7703 C CA . VAL B 1 255 ? 21.156 -38.5 -12.953 1 88.62 255 VAL B CA 1
ATOM 7704 C C . VAL B 1 255 ? 19.766 -38.5 -13.562 1 88.62 255 VAL B C 1
ATOM 7706 O O . VAL B 1 255 ? 19.188 -39.531 -13.859 1 88.62 255 VAL B O 1
ATOM 7709 N N . LEU B 1 256 ? 19.297 -37.312 -13.836 1 89.75 256 LEU B N 1
ATOM 7710 C CA . LEU B 1 256 ? 17.938 -37.219 -14.352 1 89.75 256 LEU B CA 1
ATOM 7711 C C . LEU B 1 256 ? 17.938 -37.219 -15.875 1 89.75 256 LEU B C 1
ATOM 7713 O O . LEU B 1 256 ? 16.891 -37.344 -16.5 1 89.75 256 LEU B O 1
ATOM 7717 N N . GLU B 1 257 ? 19.141 -37.031 -16.5 1 86.69 257 GLU B N 1
ATOM 7718 C CA . GLU B 1 257 ? 19.344 -37.094 -17.953 1 86.69 257 GLU B CA 1
ATOM 7719 C C . GLU B 1 257 ? 18.484 -36.062 -18.656 1 86.69 257 GLU B C 1
ATOM 7721 O O . GLU B 1 257 ? 17.844 -36.344 -19.672 1 86.69 257 GLU B O 1
ATOM 7726 N N . MET B 1 258 ? 18.469 -35 -18.062 1 85.75 258 MET B N 1
ATOM 7727 C CA . MET B 1 258 ? 17.719 -33.906 -18.672 1 85.75 258 MET B CA 1
ATOM 7728 C C . MET B 1 258 ? 18.531 -33.219 -19.766 1 85.75 258 MET B C 1
ATOM 7730 O O . MET B 1 258 ? 19.75 -33.125 -19.672 1 85.75 258 MET B O 1
ATOM 7734 N N . PRO B 1 259 ? 17.859 -32.75 -20.797 1 82.19 259 PRO B N 1
ATOM 7735 C CA . PRO B 1 259 ? 18.594 -32.031 -21.859 1 82.19 259 PRO B CA 1
ATOM 7736 C C . PRO B 1 259 ? 19.141 -30.703 -21.391 1 82.19 259 PRO B C 1
ATOM 7738 O O . PRO B 1 259 ? 18.797 -30.234 -20.297 1 82.19 259 PRO B O 1
ATOM 7741 N N . ASP B 1 260 ? 20.047 -30.141 -22.156 1 83.94 260 ASP B N 1
ATOM 7742 C CA . ASP B 1 260 ? 20.781 -28.922 -21.812 1 83.94 260 ASP B CA 1
ATOM 7743 C C . ASP B 1 260 ? 19.828 -27.75 -21.625 1 83.94 260 ASP B C 1
ATOM 7745 O O . ASP B 1 260 ? 20.031 -26.906 -20.75 1 83.94 260 ASP B O 1
ATOM 7749 N N . ASN B 1 261 ? 18.828 -27.656 -22.453 1 79.88 261 ASN B N 1
ATOM 7750 C CA . ASN B 1 261 ? 17.891 -26.531 -22.375 1 79.88 261 ASN B CA 1
ATOM 7751 C C . ASN B 1 261 ? 17.156 -26.531 -21.031 1 79.88 261 ASN B C 1
ATOM 7753 O O . ASN B 1 261 ? 16.859 -25.453 -20.5 1 79.88 261 ASN B O 1
ATOM 7757 N N . ILE B 1 262 ? 16.922 -27.734 -20.484 1 81.31 262 ILE B N 1
ATOM 7758 C CA . ILE B 1 262 ? 16.203 -27.828 -19.203 1 81.31 262 ILE B CA 1
ATOM 7759 C C . ILE B 1 262 ? 17.125 -27.406 -18.062 1 81.31 262 ILE B C 1
ATOM 7761 O O . ILE B 1 262 ? 16.672 -26.812 -17.078 1 81.31 262 ILE B O 1
ATOM 7765 N N . ALA B 1 263 ? 18.359 -27.656 -18.234 1 84.62 263 ALA B N 1
ATOM 7766 C CA . ALA B 1 263 ? 19.328 -27.203 -17.234 1 84.62 263 ALA B CA 1
ATOM 7767 C C . ALA B 1 263 ? 19.391 -25.688 -17.188 1 84.62 263 ALA B C 1
ATOM 7769 O O . ALA B 1 263 ? 19.469 -25.094 -16.094 1 84.62 263 ALA B O 1
ATOM 7770 N N . ILE B 1 264 ? 19.359 -25.078 -18.297 1 81.75 264 ILE B N 1
ATOM 7771 C CA . ILE B 1 264 ? 19.391 -23.625 -18.359 1 81.75 264 ILE B CA 1
ATOM 7772 C C . ILE B 1 264 ? 18.094 -23.062 -17.797 1 81.75 264 ILE B C 1
ATOM 7774 O O . ILE B 1 264 ? 18.094 -22.031 -17.109 1 81.75 264 ILE B O 1
ATOM 7778 N N . LEU B 1 265 ? 17.016 -23.734 -18.109 1 81.94 265 LEU B N 1
ATOM 7779 C CA . LEU B 1 265 ? 15.734 -23.328 -17.531 1 81.94 265 LEU B CA 1
ATOM 7780 C C . LEU B 1 265 ? 15.789 -23.359 -16 1 81.94 265 LEU B C 1
ATOM 7782 O O . LEU B 1 265 ? 15.195 -22.5 -15.344 1 81.94 265 LEU B O 1
ATOM 7786 N N . PHE B 1 266 ? 16.453 -24.359 -15.523 1 87.56 266 PHE B N 1
ATOM 7787 C CA . PHE B 1 266 ? 16.625 -24.469 -14.078 1 87.56 266 PHE B CA 1
ATOM 7788 C C . PHE B 1 266 ? 17.344 -23.25 -13.523 1 87.56 266 PHE B C 1
ATOM 7790 O O . PHE B 1 266 ? 16.969 -22.719 -12.477 1 87.56 266 PHE B O 1
ATOM 7797 N N . THR B 1 267 ? 18.328 -22.781 -14.18 1 85 267 THR B N 1
ATOM 7798 C CA . THR B 1 267 ? 19.078 -21.609 -13.727 1 85 267 THR B CA 1
ATOM 7799 C C . THR B 1 267 ? 18.234 -20.344 -13.867 1 85 267 THR B C 1
ATOM 7801 O O . THR B 1 267 ? 18.422 -19.375 -13.125 1 85 267 THR B O 1
ATOM 7804 N N . LEU B 1 268 ? 17.391 -20.391 -14.852 1 84.19 268 LEU B N 1
ATOM 7805 C CA . LEU B 1 268 ? 16.453 -19.281 -14.992 1 84.19 268 LEU B CA 1
ATOM 7806 C C . LEU B 1 268 ? 15.562 -19.172 -13.75 1 84.19 268 LEU B C 1
ATOM 7808 O O . LEU B 1 268 ? 15.266 -18.062 -13.305 1 84.19 268 LEU B O 1
ATOM 7812 N N . VAL B 1 269 ? 15.156 -20.297 -13.289 1 84.69 269 VAL B N 1
ATOM 7813 C CA . VAL B 1 269 ? 14.391 -20.312 -12.055 1 84.69 269 VAL B CA 1
ATOM 7814 C C . VAL B 1 269 ? 15.227 -19.734 -10.914 1 84.69 269 VAL B C 1
ATOM 7816 O O . VAL B 1 269 ? 14.711 -19 -10.062 1 84.69 269 VAL B O 1
ATOM 7819 N N . GLY B 1 270 ? 16.453 -20 -10.953 1 85.94 270 GLY B N 1
ATOM 7820 C CA . GLY B 1 270 ? 17.359 -19.406 -9.984 1 85.94 270 GLY B CA 1
ATOM 7821 C C . GLY B 1 270 ? 17.438 -17.906 -10.078 1 85.94 270 GLY B C 1
ATOM 7822 O O . GLY B 1 270 ? 17.5 -17.203 -9.062 1 85.94 270 GLY B O 1
ATOM 7823 N N . ALA B 1 271 ? 17.406 -17.469 -11.281 1 83.19 271 ALA B N 1
ATOM 7824 C CA . ALA B 1 271 ? 17.438 -16.016 -11.492 1 83.19 271 ALA B CA 1
ATOM 7825 C C . ALA B 1 271 ? 16.188 -15.359 -10.922 1 83.19 271 ALA B C 1
ATOM 7827 O O . ALA B 1 271 ? 16.266 -14.305 -10.289 1 83.19 271 ALA B O 1
ATOM 7828 N N . ALA B 1 272 ? 15.133 -16 -11.164 1 83.19 272 ALA B N 1
ATOM 7829 C CA . ALA B 1 272 ? 13.875 -15.484 -10.633 1 83.19 272 ALA B CA 1
ATOM 7830 C C . ALA B 1 272 ? 13.898 -15.461 -9.109 1 83.19 272 ALA B C 1
ATOM 7832 O O . ALA B 1 272 ? 13.445 -14.492 -8.492 1 83.19 272 ALA B O 1
ATOM 7833 N N . ALA B 1 273 ? 14.375 -16.516 -8.562 1 85.12 273 ALA B N 1
ATOM 7834 C CA . ALA B 1 273 ? 14.5 -16.594 -7.105 1 85.12 273 ALA B CA 1
ATOM 7835 C C . ALA B 1 273 ? 15.406 -15.477 -6.582 1 85.12 273 ALA B C 1
ATOM 7837 O O . ALA B 1 273 ? 15.148 -14.906 -5.52 1 85.12 273 ALA B O 1
ATOM 7838 N N . SER B 1 274 ? 16.406 -15.195 -7.371 1 80.19 274 SER B N 1
ATOM 7839 C CA . SER B 1 274 ? 17.359 -14.156 -6.973 1 80.19 274 SER B CA 1
ATOM 7840 C C . SER B 1 274 ? 16.703 -12.781 -6.965 1 80.19 274 SER B C 1
ATOM 7842 O O . SER B 1 274 ? 16.984 -11.961 -6.09 1 80.19 274 SER B O 1
ATOM 7844 N N . ILE B 1 275 ? 15.914 -12.562 -7.926 1 76.56 275 ILE B N 1
ATOM 7845 C CA . ILE B 1 275 ? 15.195 -11.289 -7.977 1 76.56 275 ILE B CA 1
ATOM 7846 C C . ILE B 1 275 ? 14.305 -11.156 -6.742 1 76.56 275 ILE B C 1
ATOM 7848 O O . ILE B 1 275 ? 14.297 -10.109 -6.094 1 76.56 275 ILE B O 1
ATOM 7852 N N . LEU B 1 276 ? 13.68 -12.203 -6.422 1 76.69 276 LEU B N 1
ATOM 7853 C CA . LEU B 1 276 ? 12.797 -12.195 -5.266 1 76.69 276 LEU B CA 1
ATOM 7854 C C . LEU B 1 276 ? 13.578 -12 -3.975 1 76.69 276 LEU B C 1
ATOM 7856 O O . LEU B 1 276 ? 13.164 -11.242 -3.094 1 76.69 276 LEU B O 1
ATOM 7860 N N . ALA B 1 277 ? 14.688 -12.625 -3.869 1 77.75 277 ALA B N 1
ATOM 7861 C CA . ALA B 1 277 ? 15.523 -12.539 -2.678 1 77.75 277 ALA B CA 1
ATOM 7862 C C . ALA B 1 277 ? 16.062 -11.125 -2.49 1 77.75 277 ALA B C 1
ATOM 7864 O O . ALA B 1 277 ? 16.062 -10.594 -1.378 1 77.75 277 ALA B O 1
ATOM 7865 N N . ASN B 1 278 ? 16.484 -10.562 -3.584 1 69.38 278 ASN B N 1
ATOM 7866 C CA . ASN B 1 278 ? 17.078 -9.234 -3.504 1 69.38 278 ASN B CA 1
ATOM 7867 C C . ASN B 1 278 ? 16.031 -8.18 -3.115 1 69.38 278 ASN B C 1
ATOM 7869 O O . ASN B 1 278 ? 16.344 -7.254 -2.367 1 69.38 278 ASN B O 1
ATOM 7873 N N . ASN B 1 279 ? 14.852 -8.352 -3.609 1 66.62 279 ASN B N 1
ATOM 7874 C CA . ASN B 1 279 ? 13.797 -7.383 -3.332 1 66.62 279 ASN B CA 1
ATOM 7875 C C . ASN B 1 279 ? 13.281 -7.508 -1.902 1 66.62 279 ASN B C 1
ATOM 7877 O O . ASN B 1 279 ? 12.922 -6.508 -1.276 1 66.62 279 ASN B O 1
ATOM 7881 N N . TRP B 1 280 ? 13.359 -8.688 -1.438 1 65.69 280 TRP B N 1
ATOM 7882 C CA . TRP B 1 280 ? 12.766 -8.953 -0.133 1 65.69 280 TRP B CA 1
ATOM 7883 C C . TRP B 1 280 ? 13.773 -8.727 0.985 1 65.69 280 TRP B C 1
ATOM 7885 O O . TRP B 1 280 ? 13.406 -8.383 2.109 1 65.69 280 TRP B O 1
ATOM 7895 N N . LEU B 1 281 ? 15.109 -8.906 0.69 1 66.06 281 LEU B N 1
ATOM 7896 C CA . LEU B 1 281 ? 16.094 -8.992 1.769 1 66.06 281 LEU B CA 1
ATOM 7897 C C . LEU B 1 281 ? 16.625 -7.613 2.131 1 66.06 281 LEU B C 1
ATOM 7899 O O . LEU B 1 281 ? 17.031 -7.379 3.271 1 66.06 281 LEU B O 1
ATOM 7903 N N . LYS B 1 282 ? 16.609 -6.727 1.229 1 60.34 282 LYS B N 1
ATOM 7904 C CA . LYS B 1 282 ? 17.297 -5.457 1.45 1 60.34 282 LYS B CA 1
ATOM 7905 C C . LYS B 1 282 ? 16.734 -4.734 2.672 1 60.34 282 LYS B C 1
ATOM 7907 O O . LYS B 1 282 ? 17.5 -4.32 3.555 1 60.34 282 LYS B O 1
ATOM 7912 N N . PRO B 1 283 ? 15.5 -4.656 2.723 1 56.38 283 PRO B N 1
ATOM 7913 C CA . PRO B 1 283 ? 14.969 -3.941 3.889 1 56.38 283 PRO B CA 1
ATOM 7914 C C . PRO B 1 283 ? 15.266 -4.66 5.203 1 56.38 283 PRO B C 1
ATOM 7916 O O . PRO B 1 283 ? 15.438 -4.012 6.238 1 56.38 283 PRO B O 1
ATOM 7919 N N . PHE B 1 284 ? 15.5 -5.93 5.062 1 60.56 284 PHE B N 1
ATOM 7920 C CA . PHE B 1 284 ? 15.727 -6.719 6.27 1 60.56 284 PHE B CA 1
ATOM 7921 C C . PHE B 1 284 ? 17.172 -6.594 6.742 1 60.56 284 PHE B C 1
ATOM 7923 O O . PHE B 1 284 ? 17.422 -6.496 7.941 1 60.56 284 PHE B O 1
ATOM 7930 N N . ALA B 1 285 ? 18.062 -6.574 5.793 1 60.34 285 ALA B N 1
ATOM 7931 C CA . ALA B 1 285 ? 19.484 -6.539 6.137 1 60.34 285 ALA B CA 1
ATOM 7932 C C . ALA B 1 285 ? 19.844 -5.215 6.805 1 60.34 285 ALA B C 1
ATOM 7934 O O . ALA B 1 285 ? 20.641 -5.188 7.75 1 60.34 285 ALA B O 1
ATOM 7935 N N . ASP B 1 286 ? 19.188 -4.211 6.391 1 56 286 ASP B N 1
ATOM 7936 C CA . ASP B 1 286 ? 19.531 -2.887 6.902 1 56 286 ASP B CA 1
ATOM 7937 C C . ASP B 1 286 ? 18.953 -2.68 8.305 1 56 286 ASP B C 1
ATOM 7939 O O . ASP B 1 286 ? 19.562 -1.994 9.133 1 56 286 ASP B O 1
ATOM 7943 N N . THR B 1 287 ? 17.875 -3.395 8.547 1 53.5 287 THR B N 1
ATOM 7944 C CA . THR B 1 287 ? 17.172 -3.119 9.797 1 53.5 287 THR B CA 1
ATOM 7945 C C . THR B 1 287 ? 17.516 -4.168 10.852 1 53.5 287 THR B C 1
ATOM 7947 O O . THR B 1 287 ? 17.75 -3.832 12.008 1 53.5 287 THR B O 1
ATOM 7950 N N . LEU B 1 288 ? 17.422 -5.398 10.391 1 60.72 288 LEU B N 1
ATOM 7951 C CA . LEU B 1 288 ? 17.578 -6.484 11.359 1 60.72 288 LEU B CA 1
ATOM 7952 C C . LEU B 1 288 ? 19.047 -6.773 11.617 1 60.72 288 LEU B C 1
ATOM 7954 O O . LEU B 1 288 ? 19.406 -7.309 12.672 1 60.72 288 LEU B O 1
ATOM 7958 N N . GLY B 1 289 ? 19.75 -6.258 10.891 1 62.72 289 GLY B N 1
ATOM 7959 C CA . GLY B 1 289 ? 21.141 -6.684 10.945 1 62.72 289 GLY B CA 1
ATOM 7960 C C . GLY B 1 289 ? 21.406 -7.957 10.172 1 62.72 289 GLY B C 1
ATOM 7961 O O . GLY B 1 289 ? 20.484 -8.719 9.875 1 62.72 289 GLY B O 1
ATOM 7962 N N . GLU B 1 290 ? 22.562 -8.195 9.93 1 73.25 290 GLU B N 1
ATOM 7963 C CA . GLU B 1 290 ? 22.953 -9.297 9.055 1 73.25 290 GLU B CA 1
ATOM 7964 C C . GLU B 1 290 ? 23.031 -10.609 9.828 1 73.25 290 GLU B C 1
ATOM 7966 O O . GLU B 1 290 ? 22.766 -11.68 9.281 1 73.25 290 GLU B O 1
ATOM 7971 N N . LYS B 1 291 ? 23.172 -10.57 11.164 1 79.94 291 LYS B N 1
ATOM 7972 C CA . LYS B 1 291 ? 23.5 -11.781 11.914 1 79.94 291 LYS B CA 1
ATOM 7973 C C . LYS B 1 291 ? 22.312 -12.734 11.969 1 79.94 291 LYS B C 1
ATOM 7975 O O . LYS B 1 291 ? 22.422 -13.891 11.547 1 79.94 291 LYS B O 1
ATOM 7980 N N . PRO B 1 292 ? 21.156 -12.305 12.445 1 80.19 292 PRO B N 1
ATOM 7981 C CA . PRO B 1 292 ? 20.047 -13.266 12.531 1 80.19 292 PRO B CA 1
ATOM 7982 C C . PRO B 1 292 ? 19.594 -13.75 11.156 1 80.19 292 PRO B C 1
ATOM 7984 O O . PRO B 1 292 ? 19.203 -14.914 11.008 1 80.19 292 PRO B O 1
ATOM 7987 N N . LEU B 1 293 ? 19.625 -12.938 10.242 1 79.81 293 LEU B N 1
ATOM 7988 C CA . LEU B 1 293 ? 19.188 -13.312 8.906 1 79.81 293 LEU B CA 1
ATOM 7989 C C . LEU B 1 293 ? 20.141 -14.336 8.289 1 79.81 293 LEU B C 1
ATOM 7991 O O . LEU B 1 293 ? 19.703 -15.25 7.582 1 79.81 293 LEU B O 1
ATOM 7995 N N . LEU B 1 294 ? 21.422 -14.117 8.578 1 86.69 294 LEU B N 1
ATOM 7996 C CA . LEU B 1 294 ? 22.406 -15.078 8.086 1 86.69 294 LEU B CA 1
ATOM 7997 C C . LEU B 1 294 ? 22.141 -16.469 8.664 1 86.69 294 LEU B C 1
ATOM 7999 O O . LEU B 1 294 ? 22.25 -17.469 7.953 1 86.69 294 LEU B O 1
ATOM 8003 N N . ILE B 1 295 ? 21.75 -16.484 9.875 1 87.88 295 ILE B N 1
ATOM 8004 C CA . ILE B 1 295 ? 21.484 -17.766 10.539 1 87.88 295 ILE B CA 1
ATOM 8005 C C . ILE B 1 295 ? 20.25 -18.422 9.93 1 87.88 295 ILE B C 1
ATOM 8007 O O . ILE B 1 295 ? 20.281 -19.594 9.547 1 87.88 295 ILE B O 1
ATOM 8011 N N . ILE B 1 296 ? 19.25 -17.688 9.789 1 85.62 296 ILE B N 1
ATOM 8012 C CA . ILE B 1 296 ? 17.984 -18.203 9.281 1 85.62 296 ILE B CA 1
ATOM 8013 C C . ILE B 1 296 ? 18.156 -18.672 7.84 1 85.62 296 ILE B C 1
ATOM 8015 O O . ILE B 1 296 ? 17.688 -19.75 7.469 1 85.62 296 ILE B O 1
ATOM 8019 N N . MET B 1 297 ? 18.828 -17.875 7.074 1 89 297 MET B N 1
ATOM 8020 C CA . MET B 1 297 ? 19.016 -18.234 5.672 1 89 297 MET B CA 1
ATOM 8021 C C . MET B 1 2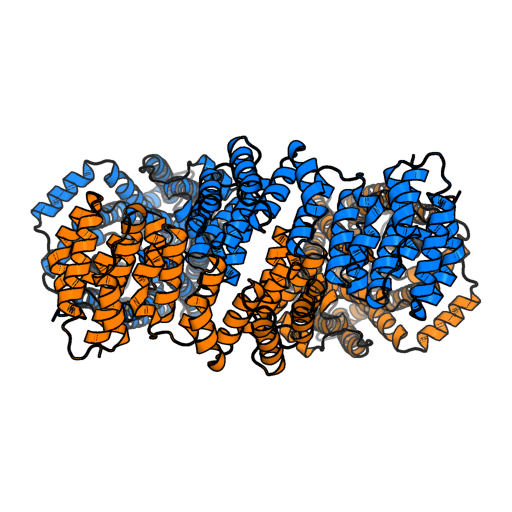97 ? 19.906 -19.469 5.539 1 89 297 MET B C 1
ATOM 8023 O O . MET B 1 297 ? 19.688 -20.297 4.664 1 89 297 MET B O 1
ATOM 8027 N N . ASN B 1 298 ? 20.875 -19.578 6.445 1 92.62 298 ASN B N 1
ATOM 8028 C CA . ASN B 1 298 ? 21.75 -20.75 6.398 1 92.62 298 ASN B CA 1
ATOM 8029 C C . ASN B 1 298 ? 21 -22.016 6.824 1 92.62 298 ASN B C 1
ATOM 8031 O O . ASN B 1 298 ? 21.219 -23.094 6.258 1 92.62 298 ASN B O 1
ATOM 8035 N N . VAL B 1 299 ? 20.172 -21.875 7.75 1 91.62 299 VAL B N 1
ATOM 8036 C CA . VAL B 1 299 ? 19.375 -23.016 8.172 1 91.62 299 VAL B CA 1
ATOM 8037 C C . VAL B 1 299 ? 18.406 -23.422 7.051 1 91.62 299 VAL B C 1
ATOM 8039 O O . VAL B 1 299 ? 18.219 -24.609 6.785 1 91.62 299 VAL B O 1
ATOM 8042 N N . GLY B 1 300 ? 17.812 -22.422 6.469 1 92.56 300 GLY B N 1
ATOM 8043 C CA . GLY B 1 300 ? 16.969 -22.703 5.309 1 92.56 300 GLY B CA 1
ATOM 8044 C C . GLY B 1 300 ? 17.719 -23.422 4.199 1 92.56 300 GLY B C 1
ATOM 8045 O O . GLY B 1 300 ? 17.219 -24.375 3.613 1 92.56 300 GLY B O 1
ATOM 8046 N N . LEU B 1 301 ? 18.922 -23 3.943 1 94.88 301 LEU B N 1
ATOM 8047 C CA . LEU B 1 301 ? 19.75 -23.609 2.914 1 94.88 301 LEU B CA 1
ATOM 8048 C C . LEU B 1 301 ? 20.156 -25.031 3.312 1 94.88 301 LEU B C 1
ATOM 8050 O O . LEU B 1 301 ? 20.203 -25.922 2.465 1 94.88 301 LEU B O 1
ATOM 8054 N N . ALA B 1 302 ? 20.422 -25.188 4.602 1 95.56 302 ALA B N 1
ATOM 8055 C CA . ALA B 1 302 ? 20.75 -26.531 5.102 1 95.56 302 ALA B CA 1
ATOM 8056 C C . ALA B 1 302 ? 19.578 -27.484 4.891 1 95.56 302 ALA B C 1
ATOM 8058 O O . ALA B 1 302 ? 19.781 -28.641 4.488 1 95.56 302 ALA B O 1
ATOM 8059 N N . THR B 1 303 ? 18.453 -27.031 5.098 1 94.12 303 THR B N 1
ATOM 8060 C CA . THR B 1 303 ? 17.266 -27.844 4.887 1 94.12 303 THR B CA 1
ATOM 8061 C C . THR B 1 303 ? 17.109 -28.219 3.416 1 94.12 303 THR B C 1
ATOM 8063 O O . THR B 1 303 ? 16.781 -29.359 3.094 1 94.12 303 THR B O 1
ATOM 8066 N N . MET B 1 304 ? 17.375 -27.297 2.559 1 95.38 304 MET B N 1
ATOM 8067 C CA . MET B 1 304 ? 17.297 -27.578 1.13 1 95.38 304 MET B CA 1
ATOM 8068 C C . MET B 1 304 ? 18.359 -28.594 0.725 1 95.38 304 MET B C 1
ATOM 8070 O O . MET B 1 304 ? 18.109 -29.469 -0.107 1 95.38 304 MET B O 1
ATOM 8074 N N . ALA B 1 305 ? 19.547 -28.438 1.295 1 96.25 305 ALA B N 1
ATOM 8075 C CA . ALA B 1 305 ? 20.625 -29.391 1.001 1 96.25 305 ALA B CA 1
ATOM 8076 C C . ALA B 1 305 ? 20.234 -30.812 1.418 1 96.25 305 ALA B C 1
ATOM 8078 O O . ALA B 1 305 ? 20.531 -31.766 0.705 1 96.25 305 ALA B O 1
ATOM 8079 N N . LEU B 1 306 ? 19.578 -30.906 2.484 1 94.38 306 LEU B N 1
ATOM 8080 C CA . LEU B 1 306 ? 19.109 -32.219 2.949 1 94.38 306 LEU B CA 1
ATOM 8081 C C . LEU B 1 306 ? 18.062 -32.781 2.004 1 94.38 306 LEU B C 1
ATOM 8083 O O . LEU B 1 306 ? 18.047 -33.969 1.733 1 94.38 306 LEU B O 1
ATOM 8087 N N . VAL B 1 307 ? 17.25 -31.969 1.53 1 94.06 307 VAL B N 1
ATOM 8088 C CA . VAL B 1 307 ? 16.234 -32.406 0.579 1 94.06 307 VAL B CA 1
ATOM 8089 C C . VAL B 1 307 ? 16.906 -32.906 -0.693 1 94.06 307 VAL B C 1
ATOM 8091 O O . VAL B 1 307 ? 16.531 -33.969 -1.204 1 94.06 307 VAL B O 1
ATOM 8094 N N . TRP B 1 308 ? 17.875 -32.188 -1.192 1 94.44 308 TRP B N 1
ATOM 8095 C CA . TRP B 1 308 ? 18.578 -32.625 -2.395 1 94.44 308 TRP B CA 1
ATOM 8096 C C . TRP B 1 308 ? 19.297 -33.938 -2.166 1 94.44 308 TRP B C 1
ATOM 8098 O O . TRP B 1 308 ? 19.438 -34.75 -3.09 1 94.44 308 TRP B O 1
ATOM 8108 N N . ALA B 1 309 ? 19.75 -34.156 -0.977 1 93.62 309 ALA B N 1
ATOM 8109 C CA . ALA B 1 309 ? 20.484 -35.375 -0.658 1 93.62 309 ALA B CA 1
ATOM 8110 C C . ALA B 1 309 ? 19.578 -36.625 -0.712 1 93.62 309 ALA B C 1
ATOM 8112 O O . ALA B 1 309 ? 20.031 -37.719 -1.049 1 93.62 309 ALA B O 1
ATOM 8113 N N . TYR B 1 310 ? 18.297 -36.406 -0.522 1 91.44 310 TYR B N 1
ATOM 8114 C CA . TYR B 1 310 ? 17.422 -37.562 -0.39 1 91.44 310 TYR B CA 1
ATOM 8115 C C . TYR B 1 310 ? 16.312 -37.531 -1.433 1 91.44 310 TYR B C 1
ATOM 8117 O O . TYR B 1 310 ? 15.414 -38.375 -1.414 1 91.44 310 TYR B O 1
ATOM 8125 N N . ILE B 1 311 ? 16.422 -36.656 -2.281 1 90.06 311 ILE B N 1
ATOM 8126 C CA . ILE B 1 311 ? 15.359 -36.5 -3.271 1 90.06 311 ILE B CA 1
ATOM 8127 C C . ILE B 1 311 ? 15.461 -37.656 -4.289 1 90.06 311 ILE B C 1
ATOM 8129 O O . ILE B 1 311 ? 16.516 -37.875 -4.883 1 90.06 311 ILE B O 1
ATOM 8133 N N . PRO B 1 312 ? 14.406 -38.375 -4.426 1 86.5 312 PRO B N 1
ATOM 8134 C CA . PRO B 1 312 ? 14.477 -39.5 -5.391 1 86.5 312 PRO B CA 1
ATOM 8135 C C . PRO B 1 312 ? 14.422 -39 -6.84 1 86.5 312 PRO B C 1
ATOM 8137 O O . PRO B 1 312 ? 13.867 -37.938 -7.117 1 86.5 312 PRO B O 1
ATOM 8140 N N . ALA B 1 313 ? 15.07 -39.719 -7.73 1 84.19 313 ALA B N 1
ATOM 8141 C CA . ALA B 1 313 ? 15.172 -39.375 -9.141 1 84.19 313 ALA B CA 1
ATOM 8142 C C . ALA B 1 313 ? 13.859 -39.625 -9.875 1 84.19 313 ALA B C 1
ATOM 8144 O O . ALA B 1 313 ? 13.68 -39.188 -11.016 1 84.19 313 ALA B O 1
ATOM 8145 N N . SER B 1 314 ? 12.922 -40.156 -9.211 1 80.19 314 SER B N 1
ATOM 8146 C CA . SER B 1 314 ? 11.695 -40.562 -9.875 1 80.19 314 SER B CA 1
ATOM 8147 C C . SER B 1 314 ? 10.602 -39.531 -9.742 1 80.19 314 SER B C 1
ATOM 8149 O O . SER B 1 314 ? 9.516 -39.688 -10.312 1 80.19 314 SER B O 1
ATOM 8151 N N . LEU B 1 315 ? 10.984 -38.438 -9.18 1 81 315 LEU B N 1
ATOM 8152 C CA . LEU B 1 315 ? 9.953 -37.438 -8.945 1 81 315 LEU B CA 1
ATOM 8153 C C . LEU B 1 315 ? 9.727 -36.594 -10.195 1 81 315 LEU B C 1
ATOM 8155 O O . LEU B 1 315 ? 10.586 -36.531 -11.078 1 81 315 LEU B O 1
ATOM 8159 N N . PRO B 1 316 ? 8.594 -36 -10.258 1 69.69 316 PRO B N 1
ATOM 8160 C CA . PRO B 1 316 ? 8.336 -35.094 -11.391 1 69.69 316 PRO B CA 1
ATOM 8161 C C . PRO B 1 316 ? 9.312 -33.938 -11.453 1 69.69 316 PRO B C 1
ATOM 8163 O O . PRO B 1 316 ? 9.805 -33.469 -10.414 1 69.69 316 PRO B O 1
ATOM 8166 N N . VAL B 1 317 ? 9.594 -33.469 -12.633 1 77.25 317 VAL B N 1
ATOM 8167 C CA . VAL B 1 317 ? 10.586 -32.438 -12.906 1 77.25 317 VAL B CA 1
ATOM 8168 C C . VAL B 1 317 ? 10.25 -31.172 -12.125 1 77.25 317 VAL B C 1
ATOM 8170 O O . VAL B 1 317 ? 11.148 -30.469 -11.641 1 77.25 317 VAL B O 1
ATOM 8173 N N . ALA B 1 318 ? 9.008 -30.875 -11.906 1 78.06 318 ALA B N 1
ATOM 8174 C CA . ALA B 1 318 ? 8.555 -29.656 -11.227 1 78.06 318 ALA B CA 1
ATOM 8175 C C . ALA B 1 318 ? 9.062 -29.609 -9.789 1 78.06 318 ALA B C 1
ATOM 8177 O O . ALA B 1 318 ? 9.328 -28.547 -9.25 1 78.06 318 ALA B O 1
ATOM 8178 N N . VAL B 1 319 ? 9.203 -30.766 -9.25 1 82.19 319 VAL B N 1
ATOM 8179 C CA . VAL B 1 319 ? 9.648 -30.828 -7.863 1 82.19 319 VAL B CA 1
ATOM 8180 C C . VAL B 1 319 ? 11.102 -30.359 -7.762 1 82.19 319 VAL B C 1
ATOM 8182 O O . VAL B 1 319 ? 11.461 -29.641 -6.84 1 82.19 319 VAL B O 1
ATOM 8185 N N . TYR B 1 320 ? 11.867 -30.719 -8.758 1 88.94 320 TYR B N 1
ATOM 8186 C CA . TYR B 1 320 ? 13.266 -30.312 -8.758 1 88.94 320 TYR B CA 1
ATOM 8187 C C . TYR B 1 320 ? 13.398 -28.812 -8.938 1 88.94 320 TYR B C 1
ATOM 8189 O O . TYR B 1 320 ? 14.258 -28.172 -8.32 1 88.94 320 TYR B O 1
ATOM 8197 N N . PHE B 1 321 ? 12.469 -28.281 -9.719 1 87.56 321 PHE B N 1
ATOM 8198 C CA . PHE B 1 321 ? 12.484 -26.844 -9.961 1 87.56 321 PHE B CA 1
ATOM 8199 C C . PHE B 1 321 ? 12.031 -26.078 -8.719 1 87.56 321 PHE B C 1
ATOM 8201 O O . PHE B 1 321 ? 12.586 -25.031 -8.398 1 87.56 321 PHE B O 1
ATOM 8208 N N . LEU B 1 322 ? 11.102 -26.609 -8.031 1 87.06 322 LEU B N 1
ATOM 8209 C CA . LEU B 1 322 ? 10.617 -25.953 -6.82 1 87.06 322 LEU B CA 1
ATOM 8210 C C . LEU B 1 322 ? 11.688 -25.953 -5.734 1 87.06 322 LEU B C 1
ATOM 8212 O O . LEU B 1 322 ? 11.914 -24.938 -5.086 1 87.06 322 LEU B O 1
ATOM 8216 N N . VAL B 1 323 ? 12.305 -27.094 -5.578 1 91.06 323 VAL B N 1
ATOM 8217 C CA . VAL B 1 323 ? 13.367 -27.188 -4.59 1 91.06 323 VAL B CA 1
ATOM 8218 C C . VAL B 1 323 ? 14.539 -26.297 -5.004 1 91.06 323 VAL B C 1
ATOM 8220 O O . VAL B 1 323 ? 15.164 -25.656 -4.16 1 91.06 323 VAL B O 1
ATOM 8223 N N . GLY B 1 324 ? 14.711 -26.312 -6.305 1 92.88 324 GLY B N 1
ATOM 8224 C CA . GLY B 1 324 ? 15.75 -25.422 -6.82 1 92.88 324 GLY B CA 1
ATOM 8225 C C . GLY B 1 324 ? 15.461 -23.953 -6.566 1 92.88 324 GLY B C 1
ATOM 8226 O O . GLY B 1 324 ? 16.359 -23.203 -6.199 1 92.88 324 GLY B O 1
ATOM 8227 N N . PHE B 1 325 ? 14.25 -23.609 -6.738 1 91.25 325 PHE B N 1
ATOM 8228 C CA . PHE B 1 325 ? 13.844 -22.234 -6.516 1 91.25 325 PHE B CA 1
ATOM 8229 C C . PHE B 1 325 ? 14.172 -21.781 -5.094 1 91.25 325 PHE B C 1
ATOM 8231 O O . PHE B 1 325 ? 14.797 -20.75 -4.891 1 91.25 325 PHE B O 1
ATOM 8238 N N . PHE B 1 326 ? 13.828 -22.547 -4.164 1 91.31 326 PHE B N 1
ATOM 8239 C CA . PHE B 1 326 ? 14.07 -22.203 -2.77 1 91.31 326 PHE B CA 1
ATOM 8240 C C . PHE B 1 326 ? 15.555 -22.219 -2.453 1 91.31 326 PHE B C 1
ATOM 8242 O O . PHE B 1 326 ? 16.047 -21.406 -1.674 1 91.31 326 PHE B O 1
ATOM 8249 N N . THR B 1 327 ? 16.266 -23.141 -3.053 1 94 327 THR B N 1
ATOM 8250 C CA . THR B 1 327 ? 17.719 -23.203 -2.859 1 94 327 THR B CA 1
ATOM 8251 C C . THR B 1 327 ? 18.375 -21.922 -3.326 1 94 327 THR B C 1
ATOM 8253 O O . THR B 1 327 ? 19.156 -21.312 -2.588 1 94 327 THR B O 1
ATOM 8256 N N . PHE B 1 328 ? 17.969 -21.469 -4.512 1 91.38 328 PHE B N 1
ATOM 8257 C CA . PHE B 1 328 ? 18.562 -20.25 -5.062 1 91.38 328 PHE B CA 1
ATOM 8258 C C . PHE B 1 328 ? 18.141 -19.031 -4.258 1 91.38 328 PHE B C 1
ATOM 8260 O O . PHE B 1 328 ? 18.922 -18.078 -4.113 1 91.38 328 PHE B O 1
ATOM 8267 N N . PHE B 1 329 ? 16.953 -19.047 -3.766 1 88.94 329 PHE B N 1
ATOM 8268 C CA . PHE B 1 329 ? 16.469 -17.953 -2.928 1 88.94 329 PHE B CA 1
ATOM 8269 C C . PHE B 1 329 ? 17.359 -17.797 -1.694 1 88.94 329 PHE B C 1
ATOM 8271 O O . PHE B 1 329 ? 17.812 -16.688 -1.391 1 88.94 329 PHE B O 1
ATOM 8278 N N . PHE B 1 330 ? 17.625 -18.891 -1.042 1 91.81 330 PHE B N 1
ATOM 8279 C CA . PHE B 1 330 ? 18.438 -18.844 0.17 1 91.81 330 PHE B CA 1
ATOM 8280 C C . PHE B 1 330 ? 19.891 -18.531 -0.162 1 91.81 330 PHE B C 1
ATOM 8282 O O . PHE B 1 330 ? 20.547 -17.781 0.566 1 91.81 330 PHE B O 1
ATOM 8289 N N . LEU B 1 331 ? 20.359 -19.031 -1.249 1 90.94 331 LEU B N 1
ATOM 8290 C CA . LEU B 1 331 ? 21.734 -18.797 -1.657 1 90.94 331 LEU B CA 1
ATOM 8291 C C . LEU B 1 331 ? 21.969 -17.328 -1.963 1 90.94 331 LEU B C 1
ATOM 8293 O O . LEU B 1 331 ? 22.969 -16.75 -1.518 1 90.94 331 LEU B O 1
ATOM 8297 N N . ARG B 1 332 ? 21.109 -16.844 -2.688 1 84.06 332 ARG B N 1
ATOM 8298 C CA . ARG B 1 332 ? 21.266 -15.438 -3.055 1 84.06 332 ARG B CA 1
ATOM 8299 C C . ARG B 1 332 ? 21.078 -14.531 -1.841 1 84.06 332 ARG B C 1
ATOM 8301 O O . ARG B 1 332 ? 21.781 -13.523 -1.705 1 84.06 332 ARG B O 1
ATOM 8308 N N . SER B 1 333 ? 20.141 -14.859 -1.024 1 84.25 333 SER B N 1
ATOM 8309 C CA . SER B 1 333 ? 19.969 -14.117 0.218 1 84.25 333 SER B CA 1
ATOM 8310 C C . SER B 1 333 ? 21.25 -14.117 1.047 1 84.25 333 SER B C 1
ATOM 8312 O O . SER B 1 333 ? 21.672 -13.07 1.562 1 84.25 333 SER B O 1
ATOM 8314 N N . LEU B 1 334 ? 21.859 -15.234 1.08 1 87.38 334 LEU B N 1
ATOM 8315 C CA . LEU B 1 334 ? 23.109 -15.375 1.83 1 87.38 334 LEU B CA 1
ATOM 8316 C C . LEU B 1 334 ? 24.219 -14.539 1.196 1 87.38 334 LEU B C 1
ATOM 8318 O O . LEU B 1 334 ? 25.016 -13.938 1.903 1 87.38 334 LEU B O 1
ATOM 8322 N N . LEU B 1 335 ? 24.203 -14.453 -0.07 1 80.94 335 LEU B N 1
ATOM 8323 C CA . LEU B 1 335 ? 25.219 -13.695 -0.779 1 80.94 335 LEU B CA 1
ATOM 8324 C C . LEU B 1 335 ? 25.125 -12.211 -0.442 1 80.94 335 LEU B C 1
ATOM 8326 O O . LEU B 1 335 ? 26.141 -11.562 -0.162 1 80.94 335 LEU B O 1
ATOM 8330 N N . THR B 1 336 ? 24 -11.797 -0.433 1 74.56 336 THR B N 1
ATOM 8331 C CA . THR B 1 336 ? 23.766 -10.383 -0.151 1 74.56 336 THR B CA 1
ATOM 8332 C C . THR B 1 336 ? 24.125 -10.055 1.296 1 74.56 336 THR B C 1
ATOM 8334 O O . THR B 1 336 ? 24.812 -9.07 1.562 1 74.56 336 THR B O 1
ATOM 8337 N N . LEU B 1 337 ? 23.719 -10.859 2.191 1 77.5 337 LEU B N 1
ATOM 8338 C CA . LEU B 1 337 ? 23.922 -10.617 3.617 1 77.5 337 LEU B CA 1
ATOM 8339 C C . LEU B 1 337 ? 25.391 -10.734 3.988 1 77.5 337 LEU B C 1
ATOM 8341 O O . LEU B 1 337 ? 25.922 -9.914 4.75 1 77.5 337 LEU B O 1
ATOM 8345 N N . LYS B 1 338 ? 26.078 -11.711 3.459 1 79.69 338 LYS B N 1
ATOM 8346 C CA . LYS B 1 338 ? 27.484 -11.922 3.816 1 79.69 338 LYS B CA 1
ATOM 8347 C C . LYS B 1 338 ? 28.375 -10.844 3.205 1 79.69 338 LYS B C 1
ATOM 8349 O O . LYS B 1 338 ? 29.375 -10.453 3.797 1 79.69 338 LYS B O 1
ATOM 8354 N N . SER B 1 339 ? 27.953 -10.414 2.027 1 73 339 SER B N 1
ATOM 8355 C CA . SER B 1 339 ? 28.703 -9.328 1.416 1 73 339 SER B CA 1
ATOM 8356 C C . SER B 1 339 ? 28.578 -8.047 2.229 1 73 339 SER B C 1
ATOM 8358 O O . SER B 1 339 ? 29.562 -7.316 2.402 1 73 339 SER B O 1
ATOM 8360 N N . ALA B 1 340 ? 27.438 -7.812 2.668 1 68.38 340 ALA B N 1
ATOM 8361 C CA . ALA B 1 340 ? 27.219 -6.641 3.508 1 68.38 340 ALA B CA 1
ATOM 8362 C C . ALA B 1 340 ? 28 -6.742 4.812 1 68.38 340 ALA B C 1
ATOM 8364 O O . ALA B 1 340 ? 28.609 -5.766 5.262 1 68.38 340 ALA B O 1
ATOM 8365 N N . ALA B 1 341 ? 28 -7.887 5.359 1 71 341 ALA B N 1
ATOM 8366 C CA . ALA B 1 341 ? 28.719 -8.102 6.613 1 71 341 ALA B CA 1
ATOM 8367 C C . ALA B 1 341 ? 30.234 -7.934 6.414 1 71 341 ALA B C 1
ATOM 8369 O O . ALA B 1 341 ? 30.922 -7.406 7.289 1 71 341 ALA B O 1
ATOM 8370 N N . LEU B 1 342 ? 30.672 -8.344 5.297 1 72.06 342 LEU B N 1
ATOM 8371 C CA . LEU B 1 342 ? 32.094 -8.227 5.004 1 72.06 342 LEU B CA 1
ATOM 8372 C C . LEU B 1 342 ? 32.5 -6.766 4.824 1 72.06 342 LEU B C 1
ATOM 8374 O O . LEU B 1 342 ? 33.531 -6.332 5.348 1 72.06 342 LEU B O 1
ATOM 8378 N N . VAL B 1 343 ? 31.703 -6.031 4.168 1 63.59 343 VAL B N 1
ATOM 8379 C CA . VAL B 1 343 ? 32 -4.633 3.891 1 63.59 343 VAL B CA 1
ATOM 8380 C C . VAL B 1 343 ? 32.031 -3.842 5.199 1 63.59 343 VAL B C 1
ATOM 8382 O O . VAL B 1 343 ? 32.875 -2.965 5.383 1 63.59 343 VAL B O 1
ATOM 8385 N N . ARG B 1 344 ? 31.234 -4.148 6.02 1 63.06 344 ARG B N 1
ATOM 8386 C CA . ARG B 1 344 ? 31.156 -3.447 7.297 1 63.06 344 ARG B CA 1
ATOM 8387 C C . ARG B 1 344 ? 32.375 -3.758 8.172 1 63.06 344 ARG B C 1
ATOM 8389 O O . ARG B 1 344 ? 32.75 -2.949 9.016 1 63.06 344 ARG B O 1
ATOM 8396 N N . SER B 1 345 ? 32.906 -4.867 7.926 1 66.75 345 SER B N 1
ATOM 8397 C CA . SER B 1 345 ? 34.031 -5.305 8.773 1 66.75 345 SER B CA 1
ATOM 8398 C C . SER B 1 345 ? 35.375 -4.809 8.234 1 66.75 345 SER B C 1
ATOM 8400 O O . SER B 1 345 ? 36.406 -5 8.867 1 66.75 345 SER B O 1
ATOM 8402 N N . ILE B 1 346 ? 35.281 -4.125 7.098 1 65.12 346 ILE B N 1
ATOM 8403 C CA . ILE B 1 346 ? 36.531 -3.637 6.523 1 65.12 346 ILE B CA 1
ATOM 8404 C C . ILE B 1 346 ? 37.062 -2.473 7.355 1 65.12 346 ILE B C 1
ATOM 8406 O O . ILE B 1 346 ? 36.375 -1.47 7.547 1 65.12 346 ILE B O 1
ATOM 8410 N N . PRO B 1 347 ? 38.188 -2.732 7.945 1 60.44 347 PRO B N 1
ATOM 8411 C CA . PRO B 1 347 ? 38.75 -1.635 8.734 1 60.44 347 PRO B CA 1
ATOM 8412 C C . PRO B 1 347 ? 39.062 -0.402 7.887 1 60.44 347 PRO B C 1
ATOM 8414 O O . PRO B 1 347 ? 39.312 -0.52 6.684 1 60.44 347 PRO B O 1
ATOM 8417 N N . GLU B 1 348 ? 38.969 0.853 8.406 1 54.53 348 GLU B N 1
ATOM 8418 C CA . GLU B 1 348 ? 39.188 2.117 7.711 1 54.53 348 GLU B CA 1
ATOM 8419 C C . GLU B 1 348 ? 40.625 2.244 7.227 1 54.53 348 GLU B C 1
ATOM 8421 O O . GLU B 1 348 ? 40.875 2.795 6.152 1 54.53 348 GLU B O 1
ATOM 8426 N N . ARG B 1 349 ? 41.625 1.851 7.996 1 54.53 349 ARG B N 1
ATOM 8427 C CA . ARG B 1 349 ? 43.031 2.076 7.688 1 54.53 349 ARG B CA 1
ATOM 8428 C C . ARG B 1 349 ? 43.594 0.955 6.816 1 54.53 349 ARG B C 1
ATOM 8430 O O . ARG B 1 349 ? 44.5 1.183 5.996 1 54.53 349 ARG B O 1
ATOM 8437 N N . ASP B 1 350 ? 43.094 -0.433 7.031 1 61.12 350 ASP B N 1
ATOM 8438 C CA . ASP B 1 350 ? 43.656 -1.613 6.371 1 61.12 350 ASP B CA 1
ATOM 8439 C C . ASP B 1 350 ? 42.625 -2.246 5.434 1 61.12 350 ASP B C 1
ATOM 8441 O O . ASP B 1 350 ? 42.375 -3.455 5.488 1 61.12 350 ASP B O 1
ATOM 8445 N N . ARG B 1 351 ? 42.219 -1.501 4.527 1 61.75 351 ARG B N 1
ATOM 8446 C CA . ARG B 1 351 ? 41.156 -1.983 3.645 1 61.75 351 ARG B CA 1
ATOM 8447 C C . ARG B 1 351 ? 41.719 -2.961 2.611 1 61.75 351 ARG B C 1
ATOM 8449 O O . ARG B 1 351 ? 41.125 -4.008 2.355 1 61.75 351 ARG B O 1
ATOM 8456 N N . VAL B 1 352 ? 42.875 -2.594 1.99 1 60.91 352 VAL B N 1
ATOM 8457 C CA . VAL B 1 352 ? 43.406 -3.375 0.888 1 60.91 352 VAL B CA 1
ATOM 8458 C C . VAL B 1 352 ? 43.875 -4.734 1.4 1 60.91 352 VAL B C 1
ATOM 8460 O O . VAL B 1 352 ? 43.5 -5.773 0.854 1 60.91 352 VAL B O 1
ATOM 8463 N N . PRO B 1 353 ? 44.625 -4.68 2.482 1 63.19 353 PRO B N 1
ATOM 8464 C CA . PRO B 1 353 ? 45.031 -5.996 2.98 1 63.19 353 PRO B CA 1
ATOM 8465 C C . PRO B 1 353 ? 43.844 -6.863 3.402 1 63.19 353 PRO B C 1
ATOM 8467 O O . PRO B 1 353 ? 43.875 -8.086 3.207 1 63.19 353 PRO B O 1
ATOM 8470 N N . TYR B 1 354 ? 42.875 -6.344 3.848 1 70.44 354 TYR B N 1
ATOM 8471 C CA . TYR B 1 354 ? 41.719 -7.109 4.289 1 70.44 354 TYR B CA 1
ATOM 8472 C C . TYR B 1 354 ? 40.969 -7.703 3.102 1 70.44 354 TYR B C 1
ATOM 8474 O O . TYR B 1 354 ? 40.594 -8.883 3.117 1 70.44 354 TYR B O 1
ATOM 8482 N N . THR B 1 355 ? 40.812 -6.961 2.166 1 68.31 355 THR B N 1
ATOM 8483 C CA . THR B 1 355 ? 40.094 -7.441 0.994 1 68.31 355 THR B CA 1
ATOM 8484 C C . THR B 1 355 ? 40.906 -8.5 0.255 1 68.31 355 THR B C 1
ATOM 8486 O O . THR B 1 355 ? 40.344 -9.461 -0.284 1 68.31 355 THR B O 1
ATOM 8489 N N . SER B 1 356 ? 42.188 -8.266 0.262 1 68.19 356 SER B N 1
ATOM 8490 C CA . SER B 1 356 ? 43.062 -9.273 -0.358 1 68.19 356 SER B CA 1
ATOM 8491 C C . SER B 1 356 ? 43 -10.594 0.408 1 68.19 356 SER B C 1
ATOM 8493 O O . SER B 1 356 ? 42.938 -11.664 -0.197 1 68.19 356 SER B O 1
ATOM 8495 N N . MET B 1 357 ? 43 -10.492 1.576 1 71.69 357 MET B N 1
ATOM 8496 C CA . MET B 1 357 ? 42.906 -11.695 2.398 1 71.69 357 MET B CA 1
ATOM 8497 C C . MET B 1 357 ? 41.562 -12.383 2.207 1 71.69 357 MET B C 1
ATOM 8499 O O . MET B 1 357 ? 41.5 -13.609 2.135 1 71.69 357 MET B O 1
ATOM 8503 N N . ALA B 1 358 ? 40.562 -11.633 2.193 1 75.69 358 ALA B N 1
ATOM 8504 C CA . ALA B 1 358 ? 39.219 -12.18 1.998 1 75.69 358 ALA B CA 1
ATOM 8505 C C . ALA B 1 358 ? 39.125 -12.953 0.684 1 75.69 358 ALA B C 1
ATOM 8507 O O . ALA B 1 358 ? 38.562 -14.055 0.638 1 75.69 358 ALA B O 1
ATOM 8508 N N . ASN B 1 359 ? 39.719 -12.414 -0.266 1 72.88 359 ASN B N 1
ATOM 8509 C CA . ASN B 1 359 ? 39.688 -13.07 -1.57 1 72.88 359 ASN B CA 1
ATOM 8510 C C . ASN B 1 359 ? 40.531 -14.344 -1.575 1 72.88 359 ASN B C 1
ATOM 8512 O O . ASN B 1 359 ? 40.156 -15.336 -2.205 1 72.88 359 ASN B O 1
ATOM 8516 N N . MET B 1 360 ? 41.656 -14.266 -0.919 1 74.56 360 MET B N 1
ATOM 8517 C CA . MET B 1 360 ? 42.5 -15.453 -0.839 1 74.56 360 MET B CA 1
ATOM 8518 C C . MET B 1 360 ? 41.781 -16.578 -0.105 1 74.56 360 MET B C 1
ATOM 8520 O O . MET B 1 360 ? 41.781 -17.719 -0.57 1 74.56 360 MET B O 1
ATOM 8524 N N . LEU B 1 361 ? 41.281 -16.25 0.979 1 78.38 361 LEU B N 1
ATOM 8525 C CA . LEU B 1 361 ? 40.562 -17.25 1.754 1 78.38 361 LEU B CA 1
ATOM 8526 C C . LEU B 1 361 ? 39.375 -17.812 0.963 1 78.38 361 LEU B C 1
ATOM 8528 O O . LEU B 1 361 ? 39.094 -19.016 1.018 1 78.38 361 LEU B O 1
ATOM 8532 N N . LEU B 1 362 ? 38.75 -16.969 0.303 1 82.44 362 LEU B N 1
ATOM 8533 C CA . LEU B 1 362 ? 37.656 -17.391 -0.54 1 82.44 362 LEU B CA 1
ATOM 8534 C C . LEU B 1 362 ? 38.094 -18.391 -1.59 1 82.44 362 LEU B C 1
ATOM 8536 O O . LEU B 1 362 ? 37.438 -19.406 -1.812 1 82.44 362 LEU B O 1
ATOM 8540 N N . GLY B 1 363 ? 39.25 -18.094 -2.164 1 80.94 363 GLY B N 1
ATOM 8541 C CA . GLY B 1 363 ? 39.75 -18.984 -3.178 1 80.94 363 GLY B CA 1
ATOM 8542 C C . GLY B 1 363 ? 40.125 -20.359 -2.633 1 80.94 363 GLY B C 1
ATOM 8543 O O . GLY B 1 363 ? 39.781 -21.375 -3.221 1 80.94 363 GLY B O 1
ATOM 8544 N N . VAL B 1 364 ? 40.719 -20.375 -1.553 1 82.62 364 VAL B N 1
ATOM 8545 C CA . VAL B 1 364 ? 41.156 -21.641 -0.959 1 82.62 364 VAL B CA 1
ATOM 8546 C C . VAL B 1 364 ? 39.969 -22.469 -0.522 1 82.62 364 VAL B C 1
ATOM 8548 O O . VAL B 1 364 ? 39.906 -23.672 -0.792 1 82.62 364 VAL B O 1
ATOM 8551 N N . VAL B 1 365 ? 39.062 -21.828 0.101 1 87.5 365 VAL B N 1
ATOM 8552 C CA . VAL B 1 365 ? 37.906 -22.531 0.616 1 87.5 365 VAL B CA 1
ATOM 8553 C C . VAL B 1 365 ? 37.062 -23.031 -0.547 1 87.5 365 VAL B C 1
ATOM 8555 O O . VAL B 1 365 ? 36.594 -24.172 -0.545 1 87.5 365 VAL B O 1
ATOM 8558 N N . ALA B 1 366 ? 36.875 -22.219 -1.498 1 87.81 366 ALA B N 1
ATOM 8559 C CA . ALA B 1 366 ? 36.094 -22.594 -2.654 1 87.81 366 ALA B CA 1
ATOM 8560 C C . ALA B 1 366 ? 36.688 -23.781 -3.383 1 87.81 366 ALA B C 1
ATOM 8562 O O . ALA B 1 366 ? 36 -24.734 -3.744 1 87.81 366 ALA B O 1
ATOM 8563 N N . LEU B 1 367 ? 38 -23.75 -3.59 1 87.31 367 LEU B N 1
ATOM 8564 C CA . LEU B 1 367 ? 38.688 -24.844 -4.277 1 87.31 367 LEU B CA 1
ATOM 8565 C C . LEU B 1 367 ? 38.594 -26.125 -3.463 1 87.31 367 LEU B C 1
ATOM 8567 O O . LEU B 1 367 ? 38.281 -27.188 -4.012 1 87.31 367 LEU B O 1
ATOM 8571 N N . SER B 1 368 ? 38.812 -26.031 -2.23 1 90.62 368 SER B N 1
ATOM 8572 C CA . SER B 1 368 ? 38.75 -27.203 -1.362 1 90.62 368 SER B CA 1
ATOM 8573 C C . SER B 1 368 ? 37.375 -27.828 -1.348 1 90.62 368 SER B C 1
ATOM 8575 O O . SER B 1 368 ? 37.25 -29.062 -1.461 1 90.62 368 SER B O 1
ATOM 8577 N N . LEU B 1 369 ? 36.438 -27.031 -1.246 1 92.81 369 LEU B N 1
ATOM 8578 C CA . LEU B 1 369 ? 35.062 -27.547 -1.156 1 92.81 369 LEU B CA 1
ATOM 8579 C C . LEU B 1 369 ? 34.594 -28.078 -2.506 1 92.81 369 LEU B C 1
ATOM 8581 O O . LEU B 1 369 ? 33.844 -29.062 -2.564 1 92.81 369 LEU B O 1
ATOM 8585 N N . GLY B 1 370 ? 35.031 -27.422 -3.562 1 92.38 370 GLY B N 1
ATOM 8586 C CA . GLY B 1 370 ? 34.719 -27.922 -4.887 1 92.38 370 GLY B CA 1
ATOM 8587 C C . GLY B 1 370 ? 35.281 -29.297 -5.152 1 92.38 370 GLY B C 1
ATOM 8588 O O . GLY B 1 370 ? 34.594 -30.203 -5.625 1 92.38 370 GLY B O 1
ATOM 8589 N N . LEU B 1 371 ? 36.5 -29.422 -4.824 1 93 371 LEU B N 1
ATOM 8590 C CA . LEU B 1 371 ? 37.188 -30.703 -5.008 1 93 371 LEU B CA 1
ATOM 8591 C C . LEU B 1 371 ? 36.562 -31.75 -4.082 1 93 371 LEU B C 1
ATOM 8593 O O . LEU B 1 371 ? 36.344 -32.906 -4.504 1 93 371 LEU B O 1
ATOM 8597 N N . ALA B 1 372 ? 36.281 -31.375 -2.891 1 94.69 372 ALA B N 1
ATOM 8598 C CA . ALA B 1 372 ? 35.656 -32.281 -1.94 1 94.69 372 ALA B CA 1
ATOM 8599 C C . ALA B 1 372 ? 34.281 -32.75 -2.441 1 94.69 372 ALA B C 1
ATOM 8601 O O . ALA B 1 372 ? 33.938 -33.938 -2.328 1 94.69 372 ALA B O 1
ATOM 8602 N N . GLY B 1 373 ? 33.562 -31.875 -2.947 1 94.62 373 GLY B N 1
ATOM 8603 C CA . GLY B 1 373 ? 32.25 -32.25 -3.498 1 94.62 373 GLY B CA 1
ATOM 8604 C C . GLY B 1 373 ? 32.344 -33.25 -4.617 1 94.62 373 GLY B C 1
ATOM 8605 O O . GLY B 1 373 ? 31.562 -34.188 -4.684 1 94.62 373 GLY B O 1
ATOM 8606 N N . GLY B 1 374 ? 33.312 -33.062 -5.543 1 93.81 374 GLY B N 1
ATOM 8607 C CA . GLY B 1 374 ? 33.5 -34 -6.629 1 93.81 374 GLY B CA 1
ATOM 8608 C C . GLY B 1 374 ? 33.938 -35.375 -6.148 1 93.81 374 GLY B C 1
ATOM 8609 O O . GLY B 1 374 ? 33.406 -36.406 -6.625 1 93.81 374 GLY B O 1
ATOM 8610 N N . ILE B 1 375 ? 34.781 -35.406 -5.195 1 94.25 375 ILE B N 1
ATOM 8611 C CA . ILE B 1 375 ? 35.281 -36.656 -4.633 1 94.25 375 ILE B CA 1
ATOM 8612 C C . ILE B 1 375 ? 34.125 -37.375 -3.945 1 94.25 375 ILE B C 1
ATOM 8614 O O . ILE B 1 375 ? 33.969 -38.594 -4.113 1 94.25 375 ILE B O 1
ATOM 8618 N N . LEU B 1 376 ? 33.344 -36.656 -3.223 1 94.88 376 LEU B N 1
ATOM 8619 C CA . LEU B 1 376 ? 32.25 -37.281 -2.5 1 94.88 376 LEU B CA 1
ATOM 8620 C C . LEU B 1 376 ? 31.188 -37.812 -3.469 1 94.88 376 LEU B C 1
ATOM 8622 O O . LEU B 1 376 ? 30.531 -38.812 -3.18 1 94.88 376 LEU B O 1
ATOM 8626 N N . ALA B 1 377 ? 31.062 -37.156 -4.594 1 94.56 377 ALA B N 1
ATOM 8627 C CA . ALA B 1 377 ? 30.156 -37.688 -5.613 1 94.56 377 ALA B CA 1
ATOM 8628 C C . ALA B 1 377 ? 30.609 -39.031 -6.133 1 94.56 377 ALA B C 1
ATOM 8630 O O . ALA B 1 377 ? 29.781 -39.938 -6.328 1 94.56 377 ALA B O 1
ATOM 8631 N N . ASP B 1 378 ? 31.906 -39.188 -6.336 1 92.5 378 ASP B N 1
ATOM 8632 C CA . ASP B 1 378 ? 32.438 -40.469 -6.801 1 92.5 378 ASP B CA 1
ATOM 8633 C C . ASP B 1 378 ? 32.281 -41.531 -5.738 1 92.5 378 ASP B C 1
ATOM 8635 O O . ASP B 1 378 ? 31.984 -42.688 -6.059 1 92.5 378 ASP B O 1
ATOM 8639 N N . VAL B 1 379 ? 32.438 -41.125 -4.516 1 91.56 379 VAL B N 1
ATOM 8640 C CA . VAL B 1 379 ? 32.312 -42.062 -3.406 1 91.56 379 VAL B CA 1
ATOM 8641 C C . VAL B 1 379 ? 30.828 -42.469 -3.26 1 91.56 379 VAL B C 1
ATOM 8643 O O . VAL B 1 379 ? 30.516 -43.625 -2.945 1 91.56 379 VAL B O 1
ATOM 8646 N N . SER B 1 380 ? 29.969 -41.562 -3.439 1 90.5 380 SER B N 1
ATOM 8647 C CA . SER B 1 380 ? 28.531 -41.812 -3.312 1 90.5 380 SER B CA 1
ATOM 8648 C C . SER B 1 380 ? 28.062 -42.906 -4.254 1 90.5 380 SER B C 1
ATOM 8650 O O . SER B 1 380 ? 27.188 -43.688 -3.902 1 90.5 380 SER B O 1
ATOM 8652 N N . ALA B 1 381 ? 28.641 -42.969 -5.449 1 82.25 381 ALA B N 1
ATOM 8653 C CA . ALA B 1 381 ? 28.266 -43.969 -6.441 1 82.25 381 ALA B CA 1
ATOM 8654 C C . ALA B 1 381 ? 28.578 -45.375 -5.945 1 82.25 381 ALA B C 1
ATOM 8656 O O . ALA B 1 381 ? 27.953 -46.344 -6.383 1 82.25 381 ALA B O 1
ATOM 8657 N N . ARG B 1 382 ? 29.469 -45.531 -4.895 1 83.5 382 ARG B N 1
ATOM 8658 C CA . ARG B 1 382 ? 29.938 -46.844 -4.438 1 83.5 382 ARG B CA 1
ATOM 8659 C C . ARG B 1 382 ? 29.266 -47.25 -3.119 1 83.5 382 ARG B C 1
ATOM 8661 O O . ARG B 1 382 ? 29.406 -48.375 -2.66 1 83.5 382 ARG B O 1
ATOM 8668 N N . VAL B 1 383 ? 28.719 -46.312 -2.441 1 81 383 VAL B N 1
ATOM 8669 C CA . VAL B 1 383 ? 28.188 -46.531 -1.108 1 81 383 VAL B CA 1
ATOM 8670 C C . VAL B 1 383 ? 26.734 -47 -1.213 1 81 383 VAL B C 1
ATOM 8672 O O . VAL B 1 383 ? 25.969 -46.5 -2.047 1 81 383 VAL B O 1
ATOM 8675 N N . PRO B 1 384 ? 26.578 -48.062 -0.261 1 76.25 384 PRO B N 1
ATOM 8676 C CA . PRO B 1 384 ? 25.203 -48.594 -0.215 1 76.25 384 PRO B CA 1
ATOM 8677 C C . PRO B 1 384 ? 24.25 -47.688 0.576 1 76.25 384 PRO B C 1
ATOM 8679 O O . PRO B 1 384 ? 24.703 -46.906 1.396 1 76.25 384 PRO B O 1
ATOM 8682 N N . PHE B 1 385 ? 23.062 -47.094 0.106 1 74.75 385 PHE B N 1
ATOM 8683 C CA . PHE B 1 385 ? 21.984 -46.406 0.806 1 74.75 385 PHE B CA 1
ATOM 8684 C C . PHE B 1 385 ? 21.781 -45 0.255 1 74.75 385 PHE B C 1
ATOM 8686 O O . PHE B 1 385 ? 21.062 -44.188 0.854 1 74.75 385 PHE B O 1
ATOM 8693 N N . VAL B 1 386 ? 22.547 -44.781 -0.648 1 79.12 386 VAL B N 1
ATOM 8694 C CA . VAL B 1 386 ? 22.391 -43.469 -1.251 1 79.12 386 VAL B CA 1
ATOM 8695 C C . VAL B 1 386 ? 21.281 -43.5 -2.303 1 79.12 386 VAL B C 1
ATOM 8697 O O . VAL B 1 386 ? 20.984 -44.562 -2.859 1 79.12 386 VAL B O 1
ATOM 8700 N N . VAL B 1 387 ? 20.688 -42.438 -2.377 1 85.5 387 VAL B N 1
ATOM 8701 C CA . VAL B 1 387 ? 19.547 -42.375 -3.275 1 85.5 387 VAL B CA 1
ATOM 8702 C C . VAL B 1 387 ? 20.031 -42.125 -4.707 1 85.5 387 VAL B C 1
ATOM 8704 O O . VAL B 1 387 ? 19.484 -42.719 -5.652 1 85.5 387 VAL B O 1
ATOM 8707 N N . HIS B 1 388 ? 21.109 -41.312 -4.812 1 89.94 388 HIS B N 1
ATOM 8708 C CA . HIS B 1 388 ? 21.672 -41.031 -6.129 1 89.94 388 HIS B CA 1
ATOM 8709 C C . HIS B 1 388 ? 23.156 -40.719 -6.035 1 89.94 388 HIS B C 1
ATOM 8711 O O . HIS B 1 388 ? 23.703 -40.594 -4.934 1 89.94 388 HIS B O 1
ATOM 8717 N N . GLU B 1 389 ? 23.828 -40.531 -7.117 1 90.88 389 GLU B N 1
ATOM 8718 C CA . GLU B 1 389 ? 25.266 -40.375 -7.258 1 90.88 389 GLU B CA 1
ATOM 8719 C C . GLU B 1 389 ? 25.766 -39.125 -6.512 1 90.88 389 GLU B C 1
ATOM 8721 O O . GLU B 1 389 ? 26.922 -39.094 -6.09 1 90.88 389 GLU B O 1
ATOM 8726 N N . TYR B 1 390 ? 24.953 -38.156 -6.223 1 93.94 390 TYR B N 1
ATOM 8727 C CA . TYR B 1 390 ? 25.406 -36.906 -5.617 1 93.94 390 TYR B CA 1
ATOM 8728 C C . TYR B 1 390 ? 24.844 -36.75 -4.211 1 93.94 390 TYR B C 1
ATOM 8730 O O . TYR B 1 390 ? 24.859 -35.656 -3.645 1 93.94 390 TYR B O 1
ATOM 8738 N N . SER B 1 391 ? 24.328 -37.75 -3.602 1 94.38 391 SER B N 1
ATOM 8739 C CA . SER B 1 391 ? 23.703 -37.719 -2.287 1 94.38 391 SER B CA 1
ATOM 8740 C C . SER B 1 391 ? 24.703 -37.312 -1.207 1 94.38 391 SER B C 1
ATOM 8742 O O . SER B 1 391 ? 24.406 -36.438 -0.38 1 94.38 391 SER B O 1
ATOM 8744 N N . LEU B 1 392 ? 25.875 -37.812 -1.312 1 93.81 392 LEU B N 1
ATOM 8745 C CA . LEU B 1 392 ? 26.859 -37.5 -0.29 1 93.81 392 LEU B CA 1
ATOM 8746 C C . LEU B 1 392 ? 27.375 -36.094 -0.457 1 93.81 392 LEU B C 1
ATOM 8748 O O . LEU B 1 392 ? 27.703 -35.406 0.529 1 93.81 392 LEU B O 1
ATOM 8752 N N . THR B 1 393 ? 27.516 -35.656 -1.675 1 95.12 393 THR B N 1
ATOM 8753 C CA . THR B 1 393 ? 27.906 -34.281 -1.928 1 95.12 393 THR B CA 1
ATOM 8754 C C . THR B 1 393 ? 26.906 -33.312 -1.295 1 95.12 393 THR B C 1
ATOM 8756 O O . THR B 1 393 ? 27.312 -32.375 -0.598 1 95.12 393 THR B O 1
ATOM 8759 N N . PHE B 1 394 ? 25.641 -33.562 -1.465 1 96 394 PHE B N 1
ATOM 8760 C CA . PHE B 1 394 ? 24.609 -32.656 -0.941 1 96 394 PHE B CA 1
ATOM 8761 C C . PHE B 1 394 ? 24.5 -32.812 0.571 1 96 394 PHE B C 1
ATOM 8763 O O . PHE B 1 394 ? 24.188 -31.844 1.27 1 96 394 PHE B O 1
ATOM 8770 N N . PHE B 1 395 ? 24.75 -33.969 1.028 1 94.81 395 PHE B N 1
ATOM 8771 C CA . PHE B 1 395 ? 24.781 -34.125 2.479 1 94.81 395 PHE B CA 1
ATOM 8772 C C . PHE B 1 395 ? 25.938 -33.344 3.086 1 94.81 395 PHE B C 1
ATOM 8774 O O . PHE B 1 395 ? 25.797 -32.75 4.145 1 94.81 395 PHE B O 1
ATOM 8781 N N . PHE B 1 396 ? 27.078 -33.438 2.424 1 95.81 396 PHE B N 1
ATOM 8782 C CA . PHE B 1 396 ? 28.219 -32.625 2.842 1 95.81 396 PHE B CA 1
ATOM 8783 C C . PHE B 1 396 ? 27.875 -31.156 2.812 1 95.81 396 PHE B C 1
ATOM 8785 O O . PHE B 1 396 ? 28.281 -30.391 3.699 1 95.81 396 PHE B O 1
ATOM 8792 N N . THR B 1 397 ? 27.172 -30.688 1.798 1 96.62 397 THR B N 1
ATOM 8793 C CA . THR B 1 397 ? 26.703 -29.312 1.698 1 96.62 397 THR B CA 1
ATOM 8794 C C . THR B 1 397 ? 25.844 -28.953 2.898 1 96.62 397 THR B C 1
ATOM 8796 O O . THR B 1 397 ? 25.906 -27.828 3.396 1 96.62 397 THR B O 1
ATOM 8799 N N . PHE B 1 398 ? 25.016 -29.906 3.328 1 96.12 398 PHE B N 1
ATOM 8800 C CA . PHE B 1 398 ? 24.172 -29.719 4.512 1 96.12 398 PHE B CA 1
ATOM 8801 C C . PHE B 1 398 ? 25.031 -29.438 5.738 1 96.12 398 PHE B C 1
ATOM 8803 O O . PHE B 1 398 ? 24.766 -28.484 6.484 1 96.12 398 PHE B O 1
ATOM 8810 N N . LEU B 1 399 ? 26.078 -30.156 5.844 1 95.5 399 LEU B N 1
ATOM 8811 C CA . LEU B 1 399 ? 26.969 -30 6.992 1 95.5 399 LEU B CA 1
ATOM 8812 C C . LEU B 1 399 ? 27.688 -28.641 6.941 1 95.5 399 LEU B C 1
ATOM 8814 O O . LEU B 1 399 ? 27.828 -27.969 7.965 1 95.5 399 LEU B O 1
ATOM 8818 N N . VAL B 1 400 ? 28.125 -28.281 5.766 1 95.75 400 VAL B N 1
ATOM 8819 C CA . VAL B 1 400 ? 28.828 -27.016 5.609 1 95.75 400 VAL B CA 1
ATOM 8820 C C . VAL B 1 400 ? 27.859 -25.859 5.883 1 95.75 400 VAL B C 1
ATOM 8822 O O . VAL B 1 400 ? 28.234 -24.875 6.527 1 95.75 400 VAL B O 1
ATOM 8825 N N . ALA B 1 401 ? 26.641 -25.922 5.352 1 96.06 401 ALA B N 1
ATOM 8826 C CA . ALA B 1 401 ? 25.641 -24.891 5.586 1 96.06 401 ALA B CA 1
ATOM 8827 C C . ALA B 1 401 ? 25.312 -24.766 7.074 1 96.06 401 ALA B C 1
ATOM 8829 O O . ALA B 1 401 ? 25.188 -23.641 7.59 1 96.06 401 ALA B O 1
ATOM 8830 N N . LEU B 1 402 ? 25.234 -25.875 7.773 1 94.38 402 LEU B N 1
ATOM 8831 C CA . LEU B 1 402 ? 24.969 -25.859 9.211 1 94.38 402 LEU B CA 1
ATOM 8832 C C . LEU B 1 402 ? 26.156 -25.25 9.961 1 94.38 402 LEU B C 1
ATOM 8834 O O . LEU B 1 402 ? 25.969 -24.5 10.922 1 94.38 402 LEU B O 1
ATOM 8838 N N . ALA B 1 403 ? 27.328 -25.594 9.516 1 94.31 403 ALA B N 1
ATOM 8839 C CA . ALA B 1 403 ? 28.531 -25.031 10.125 1 94.31 403 ALA B CA 1
ATOM 8840 C C . ALA B 1 403 ? 28.578 -23.516 9.945 1 94.31 403 ALA B C 1
ATOM 8842 O O . ALA B 1 403 ? 28.953 -22.781 10.867 1 94.31 403 ALA B O 1
ATOM 8843 N N . THR B 1 404 ? 28.219 -23.141 8.742 1 93.56 404 THR B N 1
ATOM 8844 C CA . THR B 1 404 ? 28.188 -21.703 8.484 1 93.56 404 THR B CA 1
ATOM 8845 C C . THR B 1 404 ? 27.125 -21.016 9.344 1 93.56 404 THR B C 1
ATOM 8847 O O . THR B 1 404 ? 27.328 -19.891 9.797 1 93.56 404 THR B O 1
ATOM 8850 N N . ALA B 1 405 ? 26.016 -21.641 9.57 1 92.5 405 ALA B N 1
ATOM 8851 C CA . ALA B 1 405 ? 24.984 -21.109 10.445 1 92.5 405 ALA B CA 1
ATOM 8852 C C . ALA B 1 405 ? 25.484 -20.953 11.875 1 92.5 405 ALA B C 1
ATOM 8854 O O . ALA B 1 405 ? 25.25 -19.922 12.516 1 92.5 405 ALA B O 1
ATOM 8855 N N . VAL B 1 406 ? 26.219 -21.938 12.344 1 90.94 406 VAL B N 1
ATOM 8856 C CA . VAL B 1 406 ? 26.766 -21.922 13.695 1 90.94 406 VAL B CA 1
ATOM 8857 C C . VAL B 1 406 ? 27.828 -20.812 13.805 1 90.94 406 VAL B C 1
ATOM 8859 O O . VAL B 1 406 ? 27.844 -20.078 14.789 1 90.94 406 VAL B O 1
ATOM 8862 N N . LEU B 1 407 ? 28.594 -20.703 12.781 1 90 407 LEU B N 1
ATOM 8863 C CA . LEU B 1 407 ? 29.625 -19.656 12.766 1 90 407 LEU B CA 1
ATOM 8864 C C . LEU B 1 407 ? 29 -18.266 12.789 1 90 407 LEU B C 1
ATOM 8866 O O . LEU B 1 407 ? 29.562 -17.344 13.367 1 90 407 LEU B O 1
ATOM 8870 N N . SER B 1 408 ? 27.891 -18.141 12.102 1 88.31 408 SER B N 1
ATOM 8871 C CA . SER B 1 408 ? 27.219 -16.844 12.023 1 88.31 408 SER B CA 1
ATOM 8872 C C . SER B 1 408 ? 26.75 -16.391 13.398 1 88.31 408 SER B C 1
ATOM 8874 O O . SER B 1 408 ? 26.531 -15.188 13.617 1 88.31 408 SER B O 1
ATOM 8876 N N . PHE B 1 409 ? 26.625 -17.297 14.383 1 83.31 409 PHE B N 1
ATOM 8877 C CA . PHE B 1 409 ? 26.266 -16.938 15.742 1 83.31 409 PHE B CA 1
ATOM 8878 C C . PHE B 1 409 ? 27.359 -16.109 16.406 1 83.31 409 PHE B C 1
ATOM 8880 O O . PHE B 1 409 ? 27.094 -15.352 17.344 1 83.31 409 PHE B O 1
ATOM 8887 N N . PHE B 1 410 ? 28.5 -16.234 15.812 1 81.88 410 PHE B N 1
ATOM 8888 C CA . PHE B 1 410 ? 29.641 -15.602 16.469 1 81.88 410 PHE B CA 1
ATOM 8889 C C . PHE B 1 410 ? 29.984 -14.273 15.797 1 81.88 410 PHE B C 1
ATOM 8891 O O . PHE B 1 410 ? 31.016 -13.664 16.094 1 81.88 410 PHE B O 1
ATOM 8898 N N . LEU B 1 411 ? 29.219 -13.828 14.898 1 80.25 411 LEU B N 1
ATOM 8899 C CA . LEU B 1 411 ? 29.422 -12.523 14.281 1 80.25 411 LEU B CA 1
ATOM 8900 C C . LEU B 1 411 ? 29.203 -11.406 15.305 1 80.25 411 LEU B C 1
ATOM 8902 O O . LEU B 1 411 ? 28.391 -11.547 16.219 1 80.25 411 LEU B O 1
ATOM 8906 N N . PRO B 1 412 ? 30 -10.406 15.188 1 65.5 412 PRO B N 1
ATOM 8907 C CA . PRO B 1 412 ? 29.844 -9.32 16.156 1 65.5 412 PRO B CA 1
ATOM 8908 C C . PRO B 1 412 ? 28.484 -8.633 16.062 1 65.5 412 PRO B C 1
ATOM 8910 O O . PRO B 1 412 ? 27.922 -8.531 14.961 1 65.5 412 PRO B O 1
ATOM 8913 N N . ASP B 1 413 ? 27.734 -8.484 17.125 1 57.44 413 ASP B N 1
ATOM 8914 C CA . ASP B 1 413 ? 26.375 -7.973 17.266 1 57.44 413 ASP B CA 1
ATOM 8915 C C . ASP B 1 413 ? 26.312 -6.492 16.906 1 57.44 413 ASP B C 1
ATOM 8917 O O . ASP B 1 413 ? 26.781 -5.641 17.672 1 57.44 413 ASP B O 1
ATOM 8921 N N . GLY B 1 414 ? 26.906 -6.023 15.953 1 49.31 414 GLY B N 1
ATOM 8922 C CA . GLY B 1 414 ? 26.625 -4.602 15.883 1 49.31 414 GLY B CA 1
ATOM 8923 C C . GLY B 1 414 ? 25.188 -4.262 16.203 1 49.31 414 GLY B C 1
ATOM 8924 O O . GLY B 1 414 ? 24.641 -4.727 17.203 1 49.31 414 GLY B O 1
ATOM 8925 N N . ARG B 1 415 ? 24.484 -3.453 15.531 1 52.66 415 ARG B N 1
ATOM 8926 C CA . ARG B 1 415 ? 23.125 -2.932 15.648 1 52.66 415 ARG B CA 1
ATOM 8927 C C . ARG B 1 415 ? 22.094 -3.965 15.195 1 52.66 415 ARG B C 1
ATOM 8929 O O . ARG B 1 415 ? 20.984 -3.611 14.805 1 52.66 415 ARG B O 1
ATOM 8936 N N . SER B 1 416 ? 22.531 -5.281 15.391 1 58.84 416 SER B N 1
ATOM 8937 C CA . SER B 1 416 ? 21.625 -6.266 14.812 1 58.84 416 SER B CA 1
ATOM 8938 C C . SER B 1 416 ? 20.562 -6.695 15.828 1 58.84 416 SER B C 1
ATOM 8940 O O . SER B 1 416 ? 20.797 -6.656 17.031 1 58.84 416 SER B O 1
ATOM 8942 N N . LEU B 1 417 ? 19.344 -6.738 15.352 1 60.56 417 LEU B N 1
ATOM 8943 C CA . LEU B 1 417 ? 18.25 -7.223 16.188 1 60.56 417 LEU B CA 1
ATOM 8944 C C . LEU B 1 417 ? 18.5 -8.664 16.625 1 60.56 417 LEU B C 1
ATOM 8946 O O . LEU B 1 417 ? 19.266 -9.391 15.977 1 60.56 417 LEU B O 1
ATOM 8950 N N . SER B 1 418 ? 18.078 -9.016 17.797 1 62.5 418 SER B N 1
ATOM 8951 C CA . SER B 1 418 ? 18.188 -10.391 18.266 1 62.5 418 SER B CA 1
ATOM 8952 C C . SER B 1 418 ? 17.453 -11.352 17.344 1 62.5 418 SER B C 1
ATOM 8954 O O . SER B 1 418 ? 16.609 -10.93 16.547 1 62.5 418 SER B O 1
ATOM 8956 N N . LEU B 1 419 ? 17.938 -12.594 17.219 1 62.75 419 LEU B N 1
ATOM 8957 C CA . LEU B 1 419 ? 17.297 -13.625 16.406 1 62.75 419 LEU B CA 1
ATOM 8958 C C . LEU B 1 419 ? 15.805 -13.688 16.688 1 62.75 419 LEU B C 1
ATOM 8960 O O . LEU B 1 419 ? 15 -13.859 15.766 1 62.75 419 LEU B O 1
ATOM 8964 N N . ARG B 1 420 ? 15.477 -13.477 17.875 1 59.78 420 ARG B N 1
ATOM 8965 C CA . ARG B 1 420 ? 14.07 -13.547 18.25 1 59.78 420 ARG B CA 1
ATOM 8966 C C . ARG B 1 420 ? 13.281 -12.375 17.688 1 59.78 420 ARG B C 1
ATOM 8968 O O . ARG B 1 420 ? 12.188 -12.547 17.156 1 59.78 420 ARG B O 1
ATOM 8975 N N . GLU B 1 421 ? 13.898 -11.266 17.797 1 62.69 421 GLU B N 1
ATOM 8976 C CA . GLU B 1 421 ? 13.227 -10.07 17.297 1 62.69 421 GLU B CA 1
ATOM 8977 C C . GLU B 1 421 ? 13.07 -10.117 15.781 1 62.69 421 GLU B C 1
ATOM 8979 O O . GLU B 1 421 ? 12.023 -9.734 15.242 1 62.69 421 GLU B O 1
ATOM 8984 N N . THR B 1 422 ? 14.148 -10.609 15.266 1 63.34 422 THR B N 1
ATOM 8985 C CA . THR B 1 422 ? 14.125 -10.711 13.805 1 63.34 422 THR B CA 1
ATOM 8986 C C . THR B 1 422 ? 13.055 -11.695 13.352 1 63.34 422 THR B C 1
ATOM 8988 O O . THR B 1 422 ? 12.328 -11.438 12.391 1 63.34 422 THR B O 1
ATOM 8991 N N . ALA B 1 423 ? 12.984 -12.773 14.094 1 62.91 423 ALA B N 1
ATOM 8992 C CA . ALA B 1 423 ? 11.992 -13.781 13.75 1 62.91 423 ALA B CA 1
ATOM 8993 C C . ALA B 1 423 ? 10.578 -13.227 13.875 1 62.91 423 ALA B C 1
ATOM 8995 O O . ALA B 1 423 ? 9.711 -13.516 13.055 1 62.91 423 ALA B O 1
ATOM 8996 N N . GLU B 1 424 ? 10.398 -12.406 14.766 1 60.84 424 GLU B N 1
ATOM 8997 C CA . GLU B 1 424 ? 9.086 -11.812 14.984 1 60.84 424 GLU B CA 1
ATOM 8998 C C . GLU B 1 424 ? 8.719 -10.859 13.844 1 60.84 424 GLU B C 1
ATOM 9000 O O . GLU B 1 424 ? 7.559 -10.797 13.43 1 60.84 424 GLU B O 1
ATOM 9005 N N . ILE B 1 425 ? 9.75 -10.234 13.43 1 62.06 425 ILE B N 1
ATOM 9006 C CA . ILE B 1 425 ? 9.516 -9.266 12.359 1 62.06 425 ILE B CA 1
ATOM 9007 C C . ILE B 1 425 ? 9.227 -9.992 11.055 1 62.06 425 ILE B C 1
ATOM 9009 O O . ILE B 1 425 ? 8.32 -9.617 10.312 1 62.06 425 ILE B O 1
ATOM 9013 N N . VAL B 1 426 ? 10.055 -11.039 10.883 1 60.84 426 VAL B N 1
ATOM 9014 C CA . VAL B 1 426 ? 9.953 -11.758 9.617 1 60.84 426 VAL B CA 1
ATOM 9015 C C . VAL B 1 426 ? 8.656 -12.562 9.578 1 60.84 426 VAL B C 1
ATOM 9017 O O . VAL B 1 426 ? 8.039 -12.711 8.523 1 60.84 426 VAL B O 1
ATOM 9020 N N . LEU B 1 427 ? 8.305 -12.906 10.742 1 55.75 427 LEU B N 1
ATOM 9021 C CA . LEU B 1 427 ? 7.148 -13.797 10.789 1 55.75 427 LEU B CA 1
ATOM 9022 C C . LEU B 1 427 ? 5.852 -12.992 10.805 1 55.75 427 LEU B C 1
ATOM 9024 O O . LEU B 1 427 ? 4.809 -13.477 10.367 1 55.75 427 LEU B O 1
ATOM 9028 N N . SER B 1 428 ? 5.996 -11.734 11.32 1 56.97 428 SER B N 1
ATOM 9029 C CA . SER B 1 428 ? 4.793 -10.914 11.32 1 56.97 428 SER B CA 1
ATOM 9030 C C . SER B 1 428 ? 4.711 -10.047 10.07 1 56.97 428 SER B C 1
ATOM 9032 O O . SER B 1 428 ? 5.578 -9.203 9.836 1 56.97 428 SER B O 1
ATOM 9034 N N . ILE B 1 429 ? 3.871 -10.281 9.195 1 55.78 429 ILE B N 1
ATOM 9035 C CA . ILE B 1 429 ? 3.697 -9.586 7.926 1 55.78 429 ILE B CA 1
ATOM 9036 C C . ILE B 1 429 ? 3.641 -8.078 8.172 1 55.78 429 ILE B C 1
ATOM 9038 O O . ILE B 1 429 ? 4.176 -7.293 7.383 1 55.78 429 ILE B O 1
ATOM 9042 N N . ARG B 1 430 ? 3.076 -7.777 9.234 1 57.62 430 ARG B N 1
ATOM 9043 C CA . ARG B 1 430 ? 2.924 -6.363 9.555 1 57.62 430 ARG B CA 1
ATOM 9044 C C . ARG B 1 430 ? 4.273 -5.719 9.852 1 57.62 430 ARG B C 1
ATOM 9046 O O . ARG B 1 430 ? 4.555 -4.609 9.398 1 57.62 430 ARG B O 1
ATOM 9053 N N . ASN B 1 431 ? 5.008 -6.445 10.586 1 59.59 431 ASN B N 1
ATOM 9054 C CA . ASN B 1 431 ? 6.316 -5.922 10.961 1 59.59 431 ASN B CA 1
ATOM 9055 C C . ASN B 1 431 ? 7.277 -5.91 9.773 1 59.59 431 ASN B C 1
ATOM 9057 O O . ASN B 1 431 ? 8.094 -4.996 9.648 1 59.59 431 ASN B O 1
ATOM 9061 N N . LEU B 1 432 ? 6.984 -6.832 8.977 1 60.5 432 LEU B N 1
ATOM 9062 C CA . LEU B 1 432 ? 7.809 -6.898 7.773 1 60.5 432 LEU B CA 1
ATOM 9063 C C . LEU B 1 432 ? 7.531 -5.711 6.855 1 60.5 432 LEU B C 1
ATOM 9065 O O . LEU B 1 432 ? 8.461 -5.102 6.324 1 60.5 432 LEU B O 1
ATOM 9069 N N . ARG B 1 433 ? 6.324 -5.453 6.801 1 60.31 433 ARG B N 1
ATOM 9070 C CA . ARG B 1 433 ? 5.934 -4.328 5.953 1 60.31 433 ARG B CA 1
ATOM 9071 C C . ARG B 1 433 ? 6.465 -3.012 6.512 1 60.31 433 ARG B C 1
ATOM 9073 O O . ARG B 1 433 ? 6.938 -2.16 5.758 1 60.31 433 ARG B O 1
ATOM 9080 N N . ALA B 1 434 ? 6.328 -2.904 7.727 1 61.59 434 ALA B N 1
ATOM 9081 C CA . ALA B 1 434 ? 6.812 -1.686 8.367 1 61.59 434 ALA B CA 1
ATOM 9082 C C . ALA B 1 434 ? 8.312 -1.505 8.141 1 61.59 434 ALA B C 1
ATOM 9084 O O . ALA B 1 434 ? 8.781 -0.387 7.914 1 61.59 434 ALA B O 1
ATOM 9085 N N . PHE B 1 435 ? 8.945 -2.611 8.156 1 60.5 435 PHE B N 1
ATOM 9086 C CA . PHE B 1 435 ? 10.391 -2.586 7.965 1 60.5 435 PHE B CA 1
ATOM 9087 C C . PHE B 1 435 ? 10.75 -2.18 6.539 1 60.5 435 PHE B C 1
ATOM 9089 O O . PHE B 1 435 ? 11.625 -1.337 6.328 1 60.5 435 PHE B O 1
ATOM 9096 N N . LEU B 1 436 ? 10 -2.781 5.703 1 61.78 436 LEU B N 1
ATOM 9097 C CA . LEU B 1 436 ? 10.258 -2.48 4.301 1 61.78 436 LEU B CA 1
ATOM 9098 C C . LEU B 1 436 ? 9.914 -1.029 3.982 1 61.78 436 LEU B C 1
ATOM 9100 O O . LEU B 1 436 ? 10.648 -0.358 3.254 1 61.78 436 LEU B O 1
ATOM 9104 N N . ASP B 1 437 ? 8.867 -0.61 4.633 1 62.69 437 ASP B N 1
ATOM 9105 C CA . ASP B 1 437 ? 8.422 0.758 4.398 1 62.69 437 ASP B CA 1
ATOM 9106 C C . ASP B 1 437 ? 9.398 1.768 5 1 62.69 437 ASP B C 1
ATOM 9108 O O . ASP B 1 437 ? 9.641 2.826 4.414 1 62.69 437 ASP B O 1
ATOM 9112 N N . ALA B 1 438 ? 10.016 1.482 6.07 1 62.97 438 ALA B N 1
ATOM 9113 C CA . ALA B 1 438 ? 10.977 2.365 6.734 1 62.97 438 ALA B CA 1
ATOM 9114 C C . ALA B 1 438 ? 12.219 2.564 5.879 1 62.97 438 ALA B C 1
ATOM 9116 O O . ALA B 1 438 ? 12.766 3.67 5.812 1 62.97 438 ALA B O 1
ATOM 9117 N N . ASN B 1 439 ? 12.547 1.507 5.188 1 59.69 439 ASN B N 1
ATOM 9118 C CA . ASN B 1 439 ? 13.758 1.602 4.383 1 59.69 439 ASN B CA 1
ATOM 9119 C C . ASN B 1 439 ? 13.523 2.396 3.104 1 59.69 439 ASN B C 1
ATOM 9121 O O . ASN B 1 439 ? 14.43 3.062 2.604 1 59.69 439 ASN B O 1
ATOM 9125 N N . GLN B 1 440 ? 12.305 2.24 2.707 1 60.97 440 GLN B N 1
ATOM 9126 C CA . GLN B 1 440 ? 11.984 2.961 1.479 1 60.97 440 GLN B CA 1
ATOM 9127 C C . GLN B 1 440 ? 11.844 4.457 1.74 1 60.97 440 GLN B C 1
ATOM 9129 O O . GLN B 1 440 ? 11.984 5.27 0.823 1 60.97 440 GLN B O 1
ATOM 9134 N N . LEU B 1 441 ? 11.688 4.781 2.961 1 61.56 441 LEU B N 1
ATOM 9135 C CA . LEU B 1 441 ? 11.438 6.176 3.316 1 61.56 441 LEU B CA 1
ATOM 9136 C C . LEU B 1 441 ? 12.648 7.043 2.988 1 61.56 441 LEU B C 1
ATOM 9138 O O . LEU B 1 441 ? 12.492 8.188 2.561 1 61.56 441 LEU B O 1
ATOM 9142 N N . ASP B 1 442 ? 13.852 6.449 3.129 1 60.56 442 ASP B N 1
ATOM 9143 C CA . ASP B 1 442 ? 15.07 7.23 2.938 1 60.56 442 ASP B CA 1
ATOM 9144 C C . ASP B 1 442 ? 15.344 7.469 1.453 1 60.56 442 ASP B C 1
ATOM 9146 O O . ASP B 1 442 ? 16.016 8.438 1.087 1 60.56 442 ASP B O 1
ATOM 9150 N N . PHE B 1 443 ? 14.664 6.637 0.648 1 54.12 443 PHE B N 1
ATOM 9151 C CA . PHE B 1 443 ? 14.977 6.723 -0.773 1 54.12 443 PHE B CA 1
ATOM 9152 C C . PHE B 1 443 ? 13.797 7.297 -1.555 1 54.12 443 PHE B C 1
ATOM 9154 O O . PHE B 1 443 ? 13.922 7.582 -2.748 1 54.12 443 PHE B O 1
ATOM 9161 N N . ALA B 1 444 ? 12.68 7.469 -0.824 1 56.16 444 ALA B N 1
ATOM 9162 C CA . ALA B 1 444 ? 11.492 7.926 -1.538 1 56.16 444 ALA B CA 1
ATOM 9163 C C . ALA B 1 444 ? 11.602 9.398 -1.911 1 56.16 444 ALA B C 1
ATOM 9165 O O . ALA B 1 444 ? 11.719 10.258 -1.036 1 56.16 444 ALA B O 1
ATOM 9166 N N . GLY B 1 445 ? 11.914 9.633 -3.168 1 59.81 445 GLY B N 1
ATOM 9167 C CA . GLY B 1 445 ? 11.984 11.016 -3.627 1 59.81 445 GLY B CA 1
ATOM 9168 C C . GLY B 1 445 ? 10.625 11.672 -3.732 1 59.81 445 GLY B C 1
ATOM 9169 O O . GLY B 1 445 ? 10.5 12.883 -3.527 1 59.81 445 GLY B O 1
ATOM 9170 N N . ASP B 1 446 ? 9.555 10.844 -3.916 1 66.19 446 ASP B N 1
ATOM 9171 C CA . ASP B 1 446 ? 8.203 11.383 -4.074 1 66.19 446 ASP B CA 1
ATOM 9172 C C . ASP B 1 446 ? 7.551 11.633 -2.717 1 66.19 446 ASP B C 1
ATOM 9174 O O . ASP B 1 446 ? 7.551 10.758 -1.849 1 66.19 446 ASP B O 1
ATOM 9178 N N . PRO B 1 447 ? 7.156 12.859 -2.5 1 72.25 447 PRO B N 1
ATOM 9179 C CA . PRO B 1 447 ? 6.555 13.195 -1.208 1 72.25 447 PRO B CA 1
ATOM 9180 C C . PRO B 1 447 ? 5.348 12.32 -0.876 1 72.25 447 PRO B C 1
ATOM 9182 O O . PRO B 1 447 ? 5.145 11.961 0.285 1 72.25 447 PRO B O 1
ATOM 9185 N N . SER B 1 448 ? 4.52 11.945 -1.895 1 73.75 448 SER B N 1
ATOM 9186 C CA . SER B 1 448 ? 3.348 11.117 -1.635 1 73.75 448 SER B CA 1
ATOM 9187 C C . SER B 1 448 ? 3.752 9.719 -1.177 1 73.75 448 SER B C 1
ATOM 9189 O O . SER B 1 448 ? 3.117 9.141 -0.289 1 73.75 448 SER B O 1
ATOM 9191 N N . ARG B 1 449 ? 4.781 9.266 -1.817 1 72.75 449 ARG B N 1
ATOM 9192 C CA . ARG B 1 449 ? 5.273 7.957 -1.404 1 72.75 449 ARG B CA 1
ATOM 9193 C C . ARG B 1 449 ? 5.863 8.016 0.002 1 72.75 449 ARG B C 1
ATOM 9195 O O . ARG B 1 449 ? 5.691 7.078 0.788 1 72.75 449 ARG B O 1
ATOM 9202 N N . ARG B 1 450 ? 6.539 9.078 0.282 1 78.81 450 ARG B N 1
ATOM 9203 C CA . ARG B 1 450 ? 7.113 9.227 1.614 1 78.81 450 ARG B CA 1
ATOM 9204 C C . ARG B 1 450 ? 6.023 9.258 2.682 1 78.81 450 ARG B C 1
ATOM 9206 O O . ARG B 1 450 ? 6.172 8.648 3.744 1 78.81 450 ARG B O 1
ATOM 9213 N N . GLU B 1 451 ? 4.965 9.969 2.344 1 80.31 451 GLU B N 1
ATOM 9214 C CA . GLU B 1 451 ? 3.861 10.047 3.297 1 80.31 451 GLU B CA 1
ATOM 9215 C C . GLU B 1 451 ? 3.199 8.688 3.498 1 80.31 451 GLU B C 1
ATOM 9217 O O . GLU B 1 451 ? 2.807 8.344 4.613 1 80.31 451 GLU B O 1
ATOM 9222 N N . SER B 1 452 ? 3.076 7.98 2.393 1 75.69 452 SER B N 1
ATOM 9223 C CA . SER B 1 452 ? 2.492 6.645 2.506 1 75.69 452 SER B CA 1
ATOM 9224 C C . SER B 1 452 ? 3.361 5.734 3.363 1 75.69 452 SER B C 1
ATOM 9226 O O . SER B 1 452 ? 2.846 4.918 4.129 1 75.69 452 SER B O 1
ATOM 9228 N N . LEU B 1 453 ? 4.633 5.914 3.227 1 75.69 453 LEU B N 1
ATOM 9229 C CA . LEU B 1 453 ? 5.562 5.102 4.004 1 75.69 453 LEU B CA 1
ATOM 9230 C C . LEU B 1 453 ? 5.5 5.469 5.484 1 75.69 453 LEU B C 1
ATOM 9232 O O . LEU B 1 453 ? 5.574 4.594 6.348 1 75.69 453 LEU B O 1
ATOM 9236 N N . LEU B 1 454 ? 5.332 6.723 5.719 1 80.75 454 LEU B N 1
ATOM 9237 C CA . LEU B 1 454 ? 5.215 7.168 7.105 1 80.75 454 LEU B CA 1
ATOM 9238 C C . LEU B 1 454 ? 3.945 6.613 7.746 1 80.75 454 LEU B C 1
ATOM 9240 O O . LEU B 1 454 ? 3.957 6.215 8.914 1 80.75 454 LEU B O 1
ATOM 9244 N N . LEU B 1 455 ? 2.914 6.535 7 1 76.5 455 LEU B N 1
ATOM 9245 C CA . LEU B 1 455 ? 1.657 6 7.508 1 76.5 455 LEU B CA 1
ATOM 9246 C C . LEU B 1 455 ? 1.778 4.508 7.801 1 76.5 455 LEU B C 1
ATOM 9248 O O . LEU B 1 455 ? 1.167 4.004 8.75 1 76.5 455 LEU B O 1
ATOM 9252 N N . SER B 1 456 ? 2.557 3.824 6.926 1 72.69 456 SER B N 1
ATOM 9253 C CA . SER B 1 456 ? 2.77 2.4 7.164 1 72.69 456 SER B CA 1
ATOM 9254 C C . SER B 1 456 ? 3.527 2.166 8.469 1 72.69 456 SER B C 1
ATOM 9256 O O . SER B 1 456 ? 3.33 1.146 9.133 1 72.69 456 SER B O 1
ATOM 9258 N N . LEU B 1 457 ? 4.383 3.16 8.82 1 77.19 457 LEU B N 1
ATOM 9259 C CA . LEU B 1 457 ? 5.152 3.051 10.055 1 77.19 457 LEU B CA 1
ATOM 9260 C C . LEU B 1 457 ? 4.258 3.246 11.273 1 77.19 457 LEU B C 1
ATOM 9262 O O . LEU B 1 457 ? 4.574 2.764 12.367 1 77.19 457 LEU B O 1
ATOM 9266 N N . GLU B 1 458 ? 3.213 3.984 11.039 1 76.19 458 GLU B N 1
ATOM 9267 C CA . GLU B 1 458 ? 2.258 4.219 12.117 1 76.19 458 GLU B CA 1
ATOM 9268 C C . GLU B 1 458 ? 1.681 2.906 12.641 1 76.19 458 GLU B C 1
ATOM 9270 O O . GLU B 1 458 ? 1.507 2.732 13.844 1 76.19 458 GLU B O 1
ATOM 9275 N N . ARG B 1 459 ? 1.449 1.952 11.789 1 71.88 459 ARG B N 1
ATOM 9276 C CA . ARG B 1 459 ? 0.742 0.722 12.133 1 71.88 459 ARG B CA 1
ATOM 9277 C C . ARG B 1 459 ? 1.687 -0.294 12.766 1 71.88 459 ARG B C 1
ATOM 9279 O O . ARG B 1 459 ? 1.24 -1.282 13.352 1 71.88 459 ARG B O 1
ATOM 9286 N N . SER B 1 460 ? 3.016 0.033 12.695 1 66.94 460 SER B N 1
ATOM 9287 C CA . SER B 1 460 ? 3.975 -0.939 13.203 1 66.94 460 SER B CA 1
ATOM 9288 C C . SER B 1 460 ? 4.512 -0.52 14.57 1 66.94 460 SER B C 1
ATOM 9290 O O . SER B 1 460 ? 5.098 0.556 14.711 1 66.94 460 SER B O 1
ATOM 9292 N N . PRO B 1 461 ? 4.246 -1.288 15.547 1 68.44 461 PRO B N 1
ATOM 9293 C CA . PRO B 1 461 ? 4.754 -0.952 16.875 1 68.44 461 PRO B CA 1
ATOM 9294 C C . PRO B 1 461 ? 6.211 -1.37 17.078 1 68.44 461 PRO B C 1
ATOM 9296 O O . PRO B 1 461 ? 6.691 -1.431 18.203 1 68.44 461 PRO B O 1
ATOM 9299 N N . THR B 1 462 ? 7.016 -1.569 16.047 1 69.06 462 THR B N 1
ATOM 9300 C CA . THR B 1 462 ? 8.391 -2.045 16.172 1 69.06 462 THR B CA 1
ATOM 9301 C C . THR B 1 462 ? 9.328 -0.902 16.547 1 69.06 462 THR B C 1
ATOM 9303 O O . THR B 1 462 ? 9.047 0.262 16.25 1 69.06 462 THR B O 1
ATOM 9306 N N . PRO B 1 463 ? 10.352 -1.165 17.328 1 72.31 463 PRO B N 1
ATOM 9307 C CA . PRO B 1 463 ? 11.328 -0.137 17.703 1 72.31 463 PRO B CA 1
ATOM 9308 C C . PRO B 1 463 ? 11.984 0.529 16.5 1 72.31 463 PRO B C 1
ATOM 9310 O O . PRO B 1 463 ? 12.391 1.692 16.578 1 72.31 463 PRO B O 1
ATOM 9313 N N . ILE B 1 464 ? 12.07 -0.233 15.531 1 69.75 464 ILE B N 1
ATOM 9314 C CA . ILE B 1 464 ? 12.664 0.365 14.344 1 69.75 464 ILE B CA 1
ATOM 9315 C C . ILE B 1 464 ? 11.758 1.476 13.82 1 69.75 464 ILE B C 1
ATOM 9317 O O . ILE B 1 464 ? 12.242 2.52 13.367 1 69.75 464 ILE B O 1
ATOM 9321 N N . ALA B 1 465 ? 10.484 1.176 13.828 1 76.12 465 ALA B N 1
ATOM 9322 C CA . ALA B 1 465 ? 9.547 2.207 13.398 1 76.12 465 ALA B CA 1
ATOM 9323 C C . ALA B 1 465 ? 9.648 3.445 14.281 1 76.12 465 ALA B C 1
ATOM 9325 O O . ALA B 1 465 ? 9.633 4.574 13.781 1 76.12 465 ALA B O 1
ATOM 9326 N N . ALA B 1 466 ? 9.875 3.217 15.539 1 83 466 ALA B N 1
ATOM 9327 C CA . ALA B 1 466 ? 9.984 4.336 16.469 1 83 466 ALA B CA 1
ATOM 9328 C C . ALA B 1 466 ? 11.273 5.117 16.234 1 83 466 ALA B C 1
ATOM 9330 O O . ALA B 1 466 ? 11.281 6.352 16.312 1 83 466 ALA B O 1
ATOM 9331 N N . SER B 1 467 ? 12.32 4.383 15.891 1 82 467 SER B N 1
ATOM 9332 C CA . SER B 1 467 ? 13.594 5.051 15.641 1 82 467 SER B CA 1
ATOM 9333 C C . SER B 1 467 ? 13.539 5.895 14.375 1 82 467 SER B C 1
ATOM 9335 O O . SER B 1 467 ? 14.07 7.004 14.336 1 82 467 SER B O 1
ATOM 9337 N N . ARG B 1 468 ? 12.883 5.422 13.422 1 80.75 468 ARG B N 1
ATOM 9338 C CA . ARG B 1 468 ? 12.773 6.168 12.172 1 80.75 468 ARG B CA 1
ATOM 9339 C C . ARG B 1 468 ? 11.867 7.383 12.336 1 80.75 468 ARG B C 1
ATOM 9341 O O . ARG B 1 468 ? 12.117 8.43 11.742 1 80.75 468 ARG B O 1
ATOM 9348 N N . LEU B 1 469 ? 10.844 7.184 13.078 1 87.25 469 LEU B N 1
ATOM 9349 C CA . LEU B 1 469 ? 9.969 8.32 13.359 1 87.25 469 LEU B CA 1
ATOM 9350 C C . LEU B 1 469 ? 10.711 9.398 14.133 1 87.25 469 LEU B C 1
ATOM 9352 O O . LEU B 1 469 ? 10.5 10.594 13.906 1 87.25 469 LEU B O 1
ATOM 9356 N N . ARG B 1 470 ? 11.586 8.93 15.023 1 89.31 470 ARG B N 1
ATOM 9357 C CA . ARG B 1 470 ? 12.391 9.875 15.781 1 89.31 470 ARG B CA 1
ATOM 9358 C C . ARG B 1 470 ? 13.32 10.664 14.859 1 89.31 470 ARG B C 1
ATOM 9360 O O . ARG B 1 470 ? 13.445 11.883 15 1 89.31 470 ARG B O 1
ATOM 9367 N N . ASP B 1 471 ? 13.867 9.961 13.906 1 84.88 471 ASP B N 1
ATOM 9368 C CA . ASP B 1 471 ? 14.766 10.617 12.961 1 84.88 471 ASP B CA 1
ATOM 9369 C C . ASP B 1 471 ? 14.031 11.672 12.141 1 84.88 471 ASP B C 1
ATOM 9371 O O . ASP B 1 471 ? 14.586 12.734 11.852 1 84.88 471 ASP B O 1
ATOM 9375 N N . ARG B 1 472 ? 12.836 11.406 11.797 1 86.81 472 ARG B N 1
ATOM 9376 C CA . ARG B 1 472 ? 12.07 12.344 10.984 1 86.81 472 ARG B CA 1
ATOM 9377 C C . ARG B 1 472 ? 11.539 13.5 11.828 1 86.81 472 ARG B C 1
ATOM 9379 O O . ARG B 1 472 ? 11.32 14.602 11.312 1 86.81 472 ARG B O 1
ATOM 9386 N N . LEU B 1 473 ? 11.281 13.195 13.062 1 91.38 473 LEU B N 1
ATOM 9387 C CA . LEU B 1 473 ? 10.844 14.25 13.977 1 91.38 473 LEU B CA 1
ATOM 9388 C C . LEU B 1 473 ? 11.961 15.258 14.219 1 91.38 473 LEU B C 1
ATOM 9390 O O . LEU B 1 473 ? 11.703 16.469 14.312 1 91.38 473 LEU B O 1
ATOM 9394 N N . ARG B 1 474 ? 13.18 14.742 14.25 1 89.06 474 ARG B N 1
ATOM 9395 C CA . ARG B 1 474 ? 14.328 15.617 14.484 1 89.06 474 ARG B CA 1
ATOM 9396 C C . ARG B 1 474 ? 14.867 16.172 13.172 1 89.06 474 ARG B C 1
ATOM 9398 O O . ARG B 1 474 ? 15.773 17.016 13.172 1 89.06 474 ARG B O 1
ATOM 9405 N N . GLY B 1 475 ? 14.258 15.758 12.094 1 84.44 475 GLY B N 1
ATOM 9406 C CA . GLY B 1 475 ? 14.734 16.156 10.781 1 84.44 475 GLY B CA 1
ATOM 9407 C C . GLY B 1 475 ? 14.398 17.594 10.438 1 84.44 475 GLY B C 1
ATOM 9408 O O . GLY B 1 475 ? 13.633 18.25 11.148 1 84.44 475 GLY B O 1
ATOM 9409 N N . PRO B 1 476 ? 15.008 18.078 9.43 1 84.81 476 PRO B N 1
ATOM 9410 C CA . PRO B 1 476 ? 14.852 19.484 9.07 1 84.81 476 PRO B CA 1
ATOM 9411 C C . PRO B 1 476 ? 13.555 19.766 8.312 1 84.81 476 PRO B C 1
ATOM 9413 O O . PRO B 1 476 ? 13.125 20.922 8.211 1 84.81 476 PRO B O 1
ATOM 9416 N N . SER B 1 477 ? 12.914 18.781 7.773 1 85.62 477 SER B N 1
ATOM 9417 C CA . SER B 1 477 ? 11.703 18.984 6.984 1 85.62 477 SER B CA 1
ATOM 9418 C C . SER B 1 477 ? 10.5 19.266 7.875 1 85.62 477 SER B C 1
ATOM 9420 O O . SER B 1 477 ? 10.094 18.406 8.664 1 85.62 477 SER B O 1
ATOM 9422 N N . VAL B 1 478 ? 9.961 20.453 7.711 1 89.75 478 VAL B N 1
ATOM 9423 C CA . VAL B 1 478 ? 8.812 20.859 8.508 1 89.75 478 VAL B CA 1
ATOM 9424 C C . VAL B 1 478 ? 7.605 20 8.164 1 89.75 478 VAL B C 1
ATOM 9426 O O . VAL B 1 478 ? 6.844 19.594 9.047 1 89.75 478 VAL B O 1
ATOM 9429 N N . ALA B 1 479 ? 7.41 19.719 6.895 1 86.75 479 ALA B N 1
ATOM 9430 C CA . ALA B 1 479 ? 6.273 18.922 6.438 1 86.75 479 ALA B CA 1
ATOM 9431 C C . ALA B 1 479 ? 6.312 17.531 7.035 1 86.75 479 ALA B C 1
ATOM 9433 O O . ALA B 1 479 ? 5.281 17 7.465 1 86.75 479 ALA B O 1
ATOM 9434 N N . GLU B 1 480 ? 7.449 16.922 7.066 1 87.75 480 GLU B N 1
ATOM 9435 C CA . GLU B 1 480 ? 7.582 15.586 7.625 1 87.75 480 GLU B CA 1
ATOM 9436 C C . GLU B 1 480 ? 7.387 15.594 9.141 1 87.75 480 GLU B C 1
ATOM 9438 O O . GLU B 1 480 ? 6.816 14.656 9.703 1 87.75 480 GLU B O 1
ATOM 9443 N N . ARG B 1 481 ? 7.902 16.625 9.805 1 92.06 481 ARG B N 1
ATOM 9444 C CA . ARG B 1 481 ? 7.723 16.734 11.25 1 92.06 481 ARG B CA 1
ATOM 9445 C C . ARG B 1 481 ? 6.242 16.812 11.617 1 92.06 481 ARG B C 1
ATOM 9447 O O . ARG B 1 481 ? 5.801 16.188 12.586 1 92.06 481 ARG B O 1
ATOM 9454 N N . GLU B 1 482 ? 5.559 17.594 10.867 1 92.19 482 GLU B N 1
ATOM 9455 C CA . GLU B 1 482 ? 4.125 17.734 11.102 1 92.19 482 GLU B CA 1
ATOM 9456 C C . GLU B 1 482 ? 3.41 16.406 10.961 1 92.19 482 GLU B C 1
ATOM 9458 O O . GLU B 1 482 ? 2.564 16.047 11.781 1 92.19 482 GLU B O 1
ATOM 9463 N N . ARG B 1 483 ? 3.756 15.75 9.984 1 89.69 483 ARG B N 1
ATOM 9464 C CA . ARG B 1 483 ? 3.129 14.453 9.734 1 89.69 483 ARG B CA 1
ATOM 9465 C C . ARG B 1 483 ? 3.463 13.461 10.836 1 89.69 483 ARG B C 1
ATOM 9467 O O . ARG B 1 483 ? 2.602 12.688 11.266 1 89.69 483 ARG B O 1
ATOM 9474 N N . VAL B 1 484 ? 4.703 13.414 11.25 1 92.38 484 VAL B N 1
ATOM 9475 C CA . VAL B 1 484 ? 5.129 12.492 12.297 1 92.38 484 VAL B CA 1
ATOM 9476 C C . VAL B 1 484 ? 4.395 12.797 13.594 1 92.38 484 VAL B C 1
ATOM 9478 O O . VAL B 1 484 ? 3.975 11.883 14.312 1 92.38 484 VAL B O 1
ATOM 9481 N N . LEU B 1 485 ? 4.25 14.078 13.859 1 94.81 485 LEU B N 1
ATOM 9482 C CA . LEU B 1 485 ? 3.553 14.461 15.078 1 94.81 485 LEU B CA 1
ATOM 9483 C C . LEU B 1 485 ? 2.096 14.016 15.039 1 94.81 485 LEU B C 1
ATOM 9485 O O . LEU B 1 485 ? 1.541 13.594 16.062 1 94.81 485 LEU B O 1
ATOM 9489 N N . ARG B 1 486 ? 1.506 14.07 13.93 1 90.38 486 ARG B N 1
ATOM 9490 C CA . ARG B 1 486 ? 0.132 13.594 13.789 1 90.38 486 ARG B CA 1
ATOM 9491 C C . ARG B 1 486 ? 0.054 12.086 13.969 1 90.38 486 ARG B C 1
ATOM 9493 O O . ARG B 1 486 ? -0.89 11.57 14.578 1 90.38 486 ARG B O 1
ATOM 9500 N N . ILE B 1 487 ? 1.017 11.406 13.391 1 88.25 487 ILE B N 1
ATOM 9501 C CA . ILE B 1 487 ? 1.088 9.961 13.531 1 88.25 487 ILE B CA 1
ATOM 9502 C C . ILE B 1 487 ? 1.264 9.594 15 1 88.25 487 ILE B C 1
ATOM 9504 O O . ILE B 1 487 ? 0.625 8.664 15.5 1 88.25 487 ILE B O 1
ATOM 9508 N N . LEU B 1 488 ? 2.1 10.367 15.688 1 93 488 LEU B N 1
ATOM 9509 C CA . LEU B 1 488 ? 2.408 10.078 17.078 1 93 488 LEU B CA 1
ATOM 9510 C C . LEU B 1 488 ? 1.208 10.367 17.984 1 93 488 LEU B C 1
ATOM 9512 O O . LEU B 1 488 ? 1.095 9.805 19.078 1 93 488 LEU B O 1
ATOM 9516 N N . PHE B 1 489 ? 0.357 11.195 17.547 1 92.75 489 PHE B N 1
ATOM 9517 C CA . PHE B 1 489 ? -0.875 11.43 18.281 1 92.75 489 PHE B CA 1
ATOM 9518 C C . PHE B 1 489 ? -1.803 10.219 18.188 1 92.75 489 PHE B C 1
ATOM 9520 O O . PHE B 1 489 ? -2.402 9.812 19.188 1 92.75 489 PHE B O 1
ATOM 9527 N N . ARG B 1 490 ? -1.926 9.633 17.047 1 88.38 490 ARG B N 1
ATOM 9528 C CA . ARG B 1 490 ? -2.828 8.508 16.828 1 88.38 490 ARG B CA 1
ATOM 9529 C C . ARG B 1 490 ? -2.258 7.219 17.406 1 88.38 490 ARG B C 1
ATOM 9531 O O . ARG B 1 490 ? -3 6.383 17.938 1 88.38 490 ARG B O 1
ATOM 9538 N N . SER B 1 491 ? -0.971 7.113 17.172 1 88.44 491 SER B N 1
ATOM 9539 C CA . SER B 1 491 ? -0.266 5.957 17.719 1 88.44 491 SER B CA 1
ATOM 9540 C C . SER B 1 491 ? 0.887 6.387 18.609 1 88.44 491 SER B C 1
ATOM 9542 O O . SER B 1 491 ? 2.045 6.383 18.188 1 88.44 491 SER B O 1
ATOM 9544 N N . PRO B 1 492 ? 0.526 6.66 19.859 1 91.88 492 PRO B N 1
ATOM 9545 C CA . PRO B 1 492 ? 1.522 7.219 20.781 1 91.88 492 PRO B CA 1
ATOM 9546 C C . PRO B 1 492 ? 2.688 6.266 21.031 1 91.88 492 PRO B C 1
ATOM 9548 O O . PRO B 1 492 ? 2.486 5.055 21.141 1 91.88 492 PRO B O 1
ATOM 9551 N N . ARG B 1 493 ? 3.885 6.812 21.031 1 90.62 493 ARG B N 1
ATOM 9552 C CA . ARG B 1 493 ? 5.125 6.125 21.391 1 90.62 493 ARG B CA 1
ATOM 9553 C C . ARG B 1 493 ? 5.812 6.809 22.562 1 90.62 493 ARG B C 1
ATOM 9555 O O . ARG B 1 493 ? 6.539 7.785 22.391 1 90.62 493 ARG B O 1
ATOM 9562 N N . PRO B 1 494 ? 5.672 6.266 23.719 1 91.06 494 PRO B N 1
ATOM 9563 C CA . PRO B 1 494 ? 6.203 6.918 24.922 1 91.06 494 PRO B CA 1
ATOM 9564 C C . PRO B 1 494 ? 7.715 7.137 24.859 1 91.06 494 PRO B C 1
ATOM 9566 O O . PRO B 1 494 ? 8.234 8.062 25.484 1 91.06 494 PRO B O 1
ATOM 9569 N N . GLU B 1 495 ? 8.422 6.383 24 1 90.75 495 GLU B N 1
ATOM 9570 C CA . GLU B 1 495 ? 9.867 6.527 23.859 1 90.75 495 GLU B CA 1
ATOM 9571 C C . GLU B 1 495 ? 10.234 7.867 23.234 1 90.75 495 GLU B C 1
ATOM 9573 O O . GLU B 1 495 ? 11.352 8.359 23.406 1 90.75 495 GLU B O 1
ATOM 9578 N N . LEU B 1 496 ? 9.273 8.484 22.609 1 93.88 496 LEU B N 1
ATOM 9579 C CA . LEU B 1 496 ? 9.562 9.719 21.891 1 93.88 496 LEU B CA 1
ATOM 9580 C C . LEU B 1 496 ? 8.992 10.93 22.625 1 93.88 496 LEU B C 1
ATOM 9582 O O . LEU B 1 496 ? 8.938 12.023 22.062 1 93.88 496 LEU B O 1
ATOM 9586 N N . LEU B 1 497 ? 8.594 10.789 23.891 1 95.81 497 LEU B N 1
ATOM 9587 C CA . LEU B 1 497 ? 7.98 11.875 24.656 1 95.81 497 LEU B CA 1
ATOM 9588 C C . LEU B 1 497 ? 8.961 13.031 24.844 1 95.81 497 LEU B C 1
ATOM 9590 O O . LEU B 1 497 ? 8.57 14.195 24.734 1 95.81 497 LEU B O 1
ATOM 9594 N N . GLU B 1 498 ? 10.242 12.68 25.047 1 95 498 GLU B N 1
ATOM 9595 C CA . GLU B 1 498 ? 11.234 13.727 25.266 1 95 498 GLU B CA 1
ATOM 9596 C C . GLU B 1 498 ? 11.398 14.609 24.031 1 95 498 GLU B C 1
ATOM 9598 O O . GLU B 1 498 ? 11.562 15.82 24.141 1 95 498 GLU B O 1
ATOM 9603 N N . ASP B 1 499 ? 11.344 14.008 22.875 1 94.88 499 ASP B N 1
ATOM 9604 C CA . ASP B 1 499 ? 11.469 14.75 21.625 1 94.88 499 ASP B CA 1
ATOM 9605 C C . ASP B 1 499 ? 10.25 15.641 21.375 1 94.88 499 ASP B C 1
ATOM 9607 O O . ASP B 1 499 ? 10.383 16.75 20.875 1 94.88 499 ASP B O 1
ATOM 9611 N N . ILE B 1 500 ? 9.055 15.164 21.75 1 96.94 500 ILE B N 1
ATOM 9612 C CA . ILE B 1 500 ? 7.824 15.93 21.594 1 96.94 500 ILE B CA 1
ATOM 9613 C C . ILE B 1 500 ? 7.832 17.125 22.547 1 96.94 500 ILE B C 1
ATOM 9615 O O . ILE B 1 500 ? 7.453 18.234 22.156 1 96.94 500 ILE B O 1
ATOM 9619 N N . LEU B 1 501 ? 8.336 16.875 23.781 1 97.19 501 LEU B N 1
ATOM 9620 C CA . LEU B 1 501 ? 8.414 17.953 24.766 1 97.19 501 LEU B CA 1
ATOM 9621 C C . LEU B 1 501 ? 9.406 19.016 24.312 1 97.19 501 LEU B C 1
ATOM 9623 O O . LEU B 1 501 ? 9.141 20.219 24.484 1 97.19 501 LEU B O 1
ATOM 9627 N N . ALA B 1 502 ? 10.461 18.562 23.703 1 94.81 502 ALA B N 1
ATOM 9628 C CA . ALA B 1 502 ? 11.461 19.5 23.203 1 94.81 502 ALA B CA 1
ATOM 9629 C C . ALA B 1 502 ? 10.898 20.375 22.078 1 94.81 502 ALA B C 1
ATOM 9631 O O . ALA B 1 502 ? 11.164 21.578 22.016 1 94.81 502 ALA B O 1
ATOM 9632 N N . GLU B 1 503 ? 10.133 19.766 21.188 1 95.12 503 GLU B N 1
ATOM 9633 C CA . GLU B 1 503 ? 9.5 20.5 20.094 1 95.12 503 GLU B CA 1
ATOM 9634 C C . GLU B 1 503 ? 8.453 21.469 20.609 1 95.12 503 GLU B C 1
ATOM 9636 O O . GLU B 1 503 ? 8.328 22.594 20.109 1 95.12 503 GLU B O 1
ATOM 9641 N N . ALA B 1 504 ? 7.688 21.078 21.625 1 96.25 504 ALA B N 1
ATOM 9642 C CA . ALA B 1 504 ? 6.641 21.922 22.203 1 96.25 504 ALA B CA 1
ATOM 9643 C C . ALA B 1 504 ? 7.242 23.094 22.969 1 96.25 504 ALA B C 1
ATOM 9645 O O . ALA B 1 504 ? 6.641 24.172 23.047 1 96.25 504 ALA B O 1
ATOM 9646 N N . ALA B 1 505 ? 8.461 22.922 23.5 1 94.56 505 ALA B N 1
ATOM 9647 C CA . ALA B 1 505 ? 9.117 23.953 24.312 1 94.56 505 ALA B CA 1
ATOM 9648 C C . ALA B 1 505 ? 9.781 25 23.406 1 94.56 505 ALA B C 1
ATOM 9650 O O . ALA B 1 505 ? 9.977 26.141 23.828 1 94.56 505 ALA B O 1
ATOM 9651 N N . ASP B 1 506 ? 10.055 24.625 22.156 1 93.62 506 ASP B N 1
ATOM 9652 C CA . ASP B 1 506 ? 10.711 25.547 21.234 1 93.62 506 ASP B CA 1
ATOM 9653 C C . ASP B 1 506 ? 9.719 26.547 20.641 1 93.62 506 ASP B C 1
ATOM 9655 O O . ASP B 1 506 ? 8.961 26.219 19.734 1 93.62 506 ASP B O 1
ATOM 9659 N N . ARG B 1 507 ? 9.773 27.797 21 1 92.44 507 ARG B N 1
ATOM 9660 C CA . ARG B 1 507 ? 8.805 28.828 20.625 1 92.44 507 ARG B CA 1
ATOM 9661 C C . ARG B 1 507 ? 9.008 29.25 19.172 1 92.44 507 ARG B C 1
ATOM 9663 O O . ARG B 1 507 ? 8.117 29.859 18.578 1 92.44 507 ARG B O 1
ATOM 9670 N N . GLY B 1 508 ? 10.141 28.891 18.672 1 92.69 508 GLY B N 1
ATOM 9671 C CA . GLY B 1 508 ? 10.414 29.281 17.312 1 92.69 508 GLY B CA 1
ATOM 9672 C C . GLY B 1 508 ? 10.086 28.203 16.297 1 92.69 508 GLY B C 1
ATOM 9673 O O . GLY B 1 508 ? 10.188 28.438 15.086 1 92.69 508 GLY B O 1
ATOM 9674 N N . SER B 1 509 ? 9.555 27.062 16.766 1 93.5 509 SER B N 1
ATOM 9675 C CA . SER B 1 509 ? 9.289 25.953 15.867 1 93.5 509 SER B CA 1
ATOM 9676 C C . SER B 1 509 ? 7.977 26.156 15.117 1 93.5 509 SER B C 1
ATOM 9678 O O . SER B 1 509 ? 6.988 26.609 15.688 1 93.5 509 SER B O 1
ATOM 9680 N N . TYR B 1 510 ? 7.98 25.859 13.836 1 94 510 TYR B N 1
ATOM 9681 C CA . TYR B 1 510 ? 6.785 25.969 13.008 1 94 510 TYR B CA 1
ATOM 9682 C C . TYR B 1 510 ? 5.762 24.906 13.391 1 94 510 TYR B C 1
ATOM 9684 O O . TYR B 1 510 ? 4.555 25.094 13.211 1 94 510 TYR B O 1
ATOM 9692 N N . THR B 1 511 ? 6.164 23.766 13.945 1 94.69 511 THR B N 1
ATOM 9693 C CA . THR B 1 511 ? 5.293 22.641 14.266 1 94.69 511 THR B CA 1
ATOM 9694 C C . THR B 1 511 ? 5.008 22.594 15.766 1 94.69 511 THR B C 1
ATOM 9696 O O . THR B 1 511 ? 4.617 21.547 16.297 1 94.69 511 THR B O 1
ATOM 9699 N N . ARG B 1 512 ? 5.281 23.719 16.453 1 95.56 512 ARG B N 1
ATOM 9700 C CA . ARG B 1 512 ? 5.051 23.766 17.891 1 95.56 512 ARG B CA 1
ATOM 9701 C C . ARG B 1 512 ? 3.598 23.438 18.219 1 95.56 512 ARG B C 1
ATOM 9703 O O . ARG B 1 512 ? 3.326 22.688 19.172 1 95.56 512 ARG B O 1
ATOM 9710 N N . ARG B 1 513 ? 2.682 23.953 17.438 1 95.56 513 ARG B N 1
ATOM 9711 C CA . ARG B 1 513 ? 1.26 23.734 17.672 1 95.56 513 ARG B CA 1
ATOM 9712 C C . ARG B 1 513 ? 0.904 22.25 17.547 1 95.56 513 ARG B C 1
ATOM 9714 O O . ARG B 1 513 ? 0.111 21.734 18.328 1 95.56 513 ARG B O 1
ATOM 9721 N N . ASP B 1 514 ? 1.472 21.641 16.531 1 95.88 514 ASP B N 1
ATOM 9722 C CA . ASP B 1 514 ? 1.241 20.219 16.344 1 95.88 514 ASP B CA 1
ATOM 9723 C C . ASP B 1 514 ? 1.809 19.406 17.516 1 95.88 514 ASP B C 1
ATOM 9725 O O . ASP B 1 514 ? 1.23 18.391 17.906 1 95.88 514 ASP B O 1
ATOM 9729 N N . ALA B 1 515 ? 2.936 19.844 18.016 1 97.56 515 ALA B N 1
ATOM 9730 C CA . ALA B 1 515 ? 3.541 19.156 19.172 1 97.56 515 ALA B CA 1
ATOM 9731 C C . ALA B 1 515 ? 2.67 19.312 20.406 1 97.56 515 ALA B C 1
ATOM 9733 O O . ALA B 1 515 ? 2.506 18.344 21.172 1 97.56 515 ALA B O 1
ATOM 9734 N N . LEU B 1 516 ? 2.152 20.531 20.609 1 97.56 516 LEU B N 1
ATOM 9735 C CA . LEU B 1 516 ? 1.263 20.766 21.75 1 97.56 516 LEU B CA 1
ATOM 9736 C C . LEU B 1 516 ? 0.014 19.891 21.641 1 97.56 516 LEU B C 1
ATOM 9738 O O . LEU B 1 516 ? -0.44 19.328 22.641 1 97.56 516 LEU B O 1
ATOM 9742 N N . PHE B 1 517 ? -0.482 19.812 20.438 1 96.69 517 PHE B N 1
ATOM 9743 C CA . PHE B 1 517 ? -1.63 18.953 20.172 1 96.69 517 PHE B CA 1
ATOM 9744 C C . PHE B 1 517 ? -1.277 17.5 20.438 1 96.69 517 PHE B C 1
ATOM 9746 O O . PHE B 1 517 ? -2.051 16.766 21.062 1 96.69 517 PHE B O 1
ATOM 9753 N N . CYS B 1 518 ? -0.149 17.078 20.031 1 96.62 518 CYS B N 1
ATOM 9754 C CA . CYS B 1 518 ? 0.311 15.703 20.156 1 96.62 518 CYS B CA 1
ATOM 9755 C C . CYS B 1 518 ? 0.447 15.305 21.625 1 96.62 518 CYS B C 1
ATOM 9757 O O . CYS B 1 518 ? 0.182 14.156 21.984 1 96.62 518 CYS B O 1
ATOM 9759 N N . LEU B 1 519 ? 0.803 16.188 22.5 1 97.31 519 LEU B N 1
ATOM 9760 C CA . LEU B 1 519 ? 1.012 15.906 23.922 1 97.31 519 LEU B CA 1
ATOM 9761 C C . LEU B 1 519 ? -0.29 15.477 24.578 1 97.31 519 LEU B C 1
ATOM 9763 O O . LEU B 1 519 ? -0.27 14.867 25.656 1 97.31 519 LEU B O 1
ATOM 9767 N N . GLY B 1 520 ? -1.4 15.695 23.922 1 96.88 520 GLY B N 1
ATOM 9768 C CA . GLY B 1 520 ? -2.688 15.289 24.453 1 96.88 520 GLY B CA 1
ATOM 9769 C C . GLY B 1 520 ? -2.879 13.781 24.469 1 96.88 520 GLY B C 1
ATOM 9770 O O . GLY B 1 520 ? -3.775 13.273 25.141 1 96.88 520 GLY B O 1
ATOM 9771 N N . ALA B 1 521 ? -2.088 13.086 23.812 1 95.62 521 ALA B N 1
ATOM 9772 C CA . ALA B 1 521 ? -2.191 11.633 23.75 1 95.62 521 ALA B CA 1
ATOM 9773 C C . ALA B 1 521 ? -1.206 10.984 24.719 1 95.62 521 ALA B C 1
ATOM 9775 O O . ALA B 1 521 ? -1.181 9.758 24.859 1 95.62 521 ALA B O 1
ATOM 9776 N N . TYR B 1 522 ? -0.405 11.797 25.422 1 96.31 522 TYR B N 1
ATOM 9777 C CA . TYR B 1 522 ? 0.626 11.273 26.328 1 96.31 522 TYR B CA 1
ATOM 9778 C C . TYR B 1 522 ? 0.331 11.648 27.766 1 96.31 522 TYR B C 1
ATOM 9780 O O . TYR B 1 522 ? 0.805 12.672 28.266 1 96.31 522 TYR B O 1
ATOM 9788 N N . PRO B 1 523 ? -0.367 10.734 28.391 1 94.19 523 PRO B N 1
ATOM 9789 C CA . PRO B 1 523 ? -0.668 11.031 29.797 1 94.19 523 PRO B CA 1
ATOM 9790 C C . PRO B 1 523 ? 0.566 10.969 30.688 1 94.19 523 PRO B C 1
ATOM 9792 O O . PRO B 1 523 ? 1.454 10.141 30.469 1 94.19 523 PRO B O 1
ATOM 9795 N 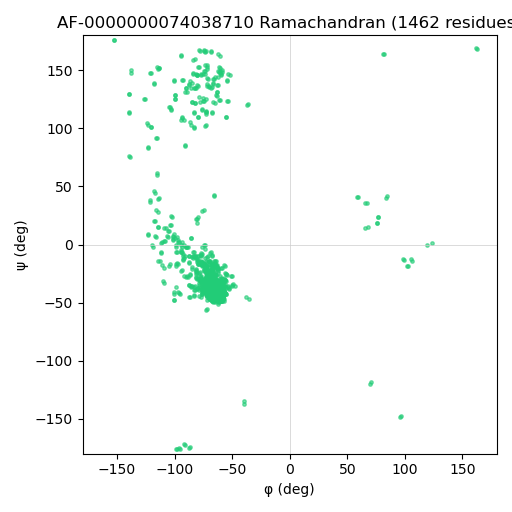N . GLY B 1 524 ? 0.763 11.891 31.562 1 92.75 524 GLY B N 1
ATOM 9796 C CA . GLY B 1 524 ? 1.886 11.953 32.5 1 92.75 524 GLY B CA 1
ATOM 9797 C C . GLY B 1 524 ? 2.072 13.328 33.094 1 92.75 524 GLY B C 1
ATOM 9798 O O . GLY B 1 524 ? 1.496 14.312 32.625 1 92.75 524 GLY B O 1
ATOM 9799 N N . THR B 1 525 ? 2.918 13.375 34.125 1 93.94 525 THR B N 1
ATOM 9800 C CA . THR B 1 525 ? 3.121 14.609 34.875 1 93.94 525 THR B CA 1
ATOM 9801 C C . THR B 1 525 ? 3.904 15.617 34.062 1 93.94 525 THR B C 1
ATOM 9803 O O . THR B 1 525 ? 3.633 16.828 34.094 1 93.94 525 THR B O 1
ATOM 9806 N N . ARG B 1 526 ? 4.777 15.18 33.281 1 95 526 ARG B N 1
ATOM 9807 C CA . ARG B 1 526 ? 5.605 16.094 32.469 1 95 526 ARG B CA 1
ATOM 9808 C C . ARG B 1 526 ? 4.789 16.766 31.391 1 95 526 ARG B C 1
ATOM 9810 O O . ARG B 1 526 ? 4.922 17.984 31.172 1 95 526 ARG B O 1
ATOM 9817 N N . SER B 1 527 ? 3.99 15.977 30.703 1 96.31 527 SER B N 1
ATOM 9818 C CA . SER B 1 527 ? 3.129 16.547 29.656 1 96.31 527 SER B CA 1
ATOM 9819 C C . SER B 1 527 ? 2.119 17.516 30.25 1 96.31 527 SER B C 1
ATOM 9821 O O . SER B 1 527 ? 1.903 18.609 29.703 1 96.31 527 SER B O 1
ATOM 9823 N N . GLU B 1 528 ? 1.56 17.203 31.406 1 97.06 528 GLU B N 1
ATOM 9824 C CA . GLU B 1 528 ? 0.546 18.047 32.031 1 97.06 528 GLU B CA 1
ATOM 9825 C C . GLU B 1 528 ? 1.15 19.359 32.531 1 97.06 528 GLU B C 1
ATOM 9827 O O . GLU B 1 528 ? 0.56 20.422 32.344 1 97.06 528 GLU B O 1
ATOM 9832 N N . GLU B 1 529 ? 2.309 19.25 33.094 1 96.31 529 GLU B N 1
ATOM 9833 C CA . GLU B 1 529 ? 2.959 20.438 33.625 1 96.31 529 GLU B CA 1
ATOM 9834 C C . GLU B 1 529 ? 3.314 21.406 32.5 1 96.31 529 GLU B C 1
ATOM 9836 O O . GLU B 1 529 ? 3.096 22.625 32.656 1 96.31 529 GLU B O 1
ATOM 9841 N N . MET B 1 530 ? 3.822 20.953 31.453 1 96.75 530 MET B N 1
ATOM 9842 C CA . MET B 1 530 ? 4.176 21.797 30.328 1 96.75 530 MET B CA 1
ATOM 9843 C C . MET B 1 530 ? 2.936 22.453 29.719 1 96.75 530 MET B C 1
ATOM 9845 O O . MET B 1 530 ? 2.93 23.656 29.453 1 96.75 530 MET B O 1
ATOM 9849 N N . LEU B 1 531 ? 1.924 21.672 29.578 1 97.56 531 LEU B N 1
ATOM 9850 C CA . LEU B 1 531 ? 0.69 22.188 28.984 1 97.56 531 LEU B CA 1
ATOM 9851 C C . LEU B 1 531 ? 0.04 23.219 29.906 1 97.56 531 LEU B C 1
ATOM 9853 O O . LEU B 1 531 ? -0.485 24.234 29.422 1 97.56 531 LEU B O 1
ATOM 9857 N N . LYS B 1 532 ? 0.076 22.984 31.219 1 96.94 532 LYS B N 1
ATOM 9858 C CA . LYS B 1 532 ? -0.482 23.953 32.156 1 96.94 532 LYS B CA 1
ATOM 9859 C C . LYS B 1 532 ? 0.289 25.266 32.125 1 96.94 532 LYS B C 1
ATOM 9861 O O . LYS B 1 532 ? -0.308 26.344 32.188 1 96.94 532 LYS B O 1
ATOM 9866 N N . GLU B 1 533 ? 1.583 25.141 31.984 1 96.5 533 GLU B N 1
ATOM 9867 C CA . GLU B 1 533 ? 2.422 26.328 31.906 1 96.5 533 GLU B CA 1
ATOM 9868 C C . GLU B 1 533 ? 2.121 27.141 30.656 1 96.5 533 GLU B C 1
ATOM 9870 O O . GLU B 1 533 ? 1.994 28.359 30.719 1 96.5 533 GLU B O 1
ATOM 9875 N N . ILE B 1 534 ? 1.93 26.5 29.562 1 96.06 534 ILE B N 1
ATOM 9876 C CA . ILE B 1 534 ? 1.668 27.172 28.297 1 96.06 534 ILE B CA 1
ATOM 9877 C C . ILE B 1 534 ? 0.261 27.766 28.312 1 96.06 534 ILE B C 1
ATOM 9879 O O . ILE B 1 534 ? 0.043 28.875 27.828 1 96.06 534 ILE B O 1
ATOM 9883 N N . ALA B 1 535 ? -0.689 27.031 28.859 1 96.06 535 ALA B N 1
ATOM 9884 C CA . ALA B 1 535 ? -2.064 27.516 28.953 1 96.06 535 ALA B CA 1
ATOM 9885 C C . ALA B 1 535 ? -2.143 28.781 29.797 1 96.06 535 ALA B C 1
ATOM 9887 O O . ALA B 1 535 ? -2.955 29.672 29.516 1 96.06 535 ALA B O 1
ATOM 9888 N N . ARG B 1 536 ? -1.258 28.922 30.797 1 93.88 536 ARG B N 1
ATOM 9889 C CA . ARG B 1 536 ? -1.248 30.078 31.672 1 93.88 536 ARG B CA 1
ATOM 9890 C C . ARG B 1 536 ? -0.492 31.234 31.031 1 93.88 536 ARG B C 1
ATOM 9892 O O . ARG B 1 536 ? -0.993 32.375 30.984 1 93.88 536 ARG B O 1
ATOM 9899 N N . ARG B 1 537 ? 0.66 30.984 30.422 1 93.25 537 ARG B N 1
ATOM 9900 C CA . ARG B 1 537 ? 1.541 32.031 29.891 1 93.25 537 ARG B CA 1
ATOM 9901 C C . ARG B 1 537 ? 1.001 32.562 28.578 1 93.25 537 ARG B C 1
ATOM 9903 O O . ARG B 1 537 ? 1.183 33.75 28.281 1 93.25 537 ARG B O 1
ATOM 9910 N N . GLU B 1 538 ? 0.392 31.75 27.859 1 93.62 538 GLU B N 1
ATOM 9911 C CA . GLU B 1 538 ? -0.085 32.156 26.547 1 93.62 538 GLU B CA 1
ATOM 9912 C C . GLU B 1 538 ? -1.606 32.094 26.453 1 93.62 538 GLU B C 1
ATOM 9914 O O . GLU B 1 538 ? -2.154 31.594 25.469 1 93.62 538 GLU B O 1
ATOM 9919 N N . GLU B 1 539 ? -2.152 32.625 27.578 1 89.19 539 GLU B N 1
ATOM 9920 C CA . GLU B 1 539 ? -3.609 32.688 27.625 1 89.19 539 GLU B CA 1
ATOM 9921 C C . GLU B 1 539 ? -4.172 33.625 26.578 1 89.19 539 GLU B C 1
ATOM 9923 O O . GLU B 1 539 ? -3.678 34.75 26.406 1 89.19 539 GLU B O 1
ATOM 9928 N N . GLY B 1 540 ? -4.973 33.25 25.719 1 86.5 540 GLY B N 1
ATOM 9929 C CA . GLY B 1 540 ? -5.582 34.094 24.688 1 86.5 540 GLY B CA 1
ATOM 9930 C C . GLY B 1 540 ? -5 33.844 23.312 1 86.5 540 GLY B C 1
ATOM 9931 O O . GLY B 1 540 ? -5.48 34.438 22.328 1 86.5 540 GLY B O 1
ATOM 9932 N N . ARG B 1 541 ? -3.879 33.156 23.219 1 91.94 541 ARG B N 1
ATOM 9933 C CA . ARG B 1 541 ? -3.281 32.812 21.938 1 91.94 541 ARG B CA 1
ATOM 9934 C C . ARG B 1 541 ? -3.719 31.422 21.484 1 91.94 541 ARG B C 1
ATOM 9936 O O . ARG B 1 541 ? -4.332 30.672 22.266 1 91.94 541 ARG B O 1
ATOM 9943 N N . GLU B 1 542 ? -3.537 31.156 20.234 1 93.88 542 GLU B N 1
ATOM 9944 C CA . GLU B 1 542 ? -3.951 29.859 19.688 1 93.88 542 GLU B CA 1
ATOM 9945 C C . GLU B 1 542 ? -3.219 28.719 20.375 1 93.88 542 GLU B C 1
ATOM 9947 O O . GLU B 1 542 ? -3.797 27.641 20.594 1 93.88 542 GLU B O 1
ATOM 9952 N N . GLU B 1 543 ? -1.936 28.891 20.797 1 95.44 543 GLU B N 1
ATOM 9953 C CA . GLU B 1 543 ? -1.165 27.859 21.484 1 95.44 543 GLU B CA 1
ATOM 9954 C C . GLU B 1 543 ? -1.779 27.531 22.844 1 95.44 543 GLU B C 1
ATOM 9956 O O . GLU B 1 543 ? -1.797 26.359 23.25 1 95.44 543 GLU B O 1
ATOM 9961 N N . GLY B 1 544 ? -2.252 28.578 23.547 1 95.5 544 GLY B N 1
ATOM 9962 C CA . GLY B 1 544 ? -2.914 28.344 24.812 1 95.5 544 GLY B CA 1
ATOM 9963 C C . GLY B 1 544 ? -4.188 27.531 24.688 1 95.5 544 GLY B C 1
ATOM 9964 O O . GLY B 1 544 ? -4.465 26.672 25.516 1 95.5 544 GLY B O 1
ATOM 9965 N N . ALA B 1 545 ? -4.949 27.828 23.641 1 96.56 545 ALA B N 1
ATOM 9966 C CA . ALA B 1 545 ? -6.191 27.094 23.406 1 96.56 545 ALA B CA 1
ATOM 9967 C C . ALA B 1 545 ? -5.906 25.625 23.078 1 96.56 545 ALA B C 1
ATOM 9969 O O . ALA B 1 545 ? -6.621 24.734 23.547 1 96.56 545 ALA B O 1
ATOM 9970 N N . ILE B 1 546 ? -4.859 25.391 22.266 1 96.94 546 ILE B N 1
ATOM 9971 C CA . ILE B 1 546 ? -4.488 24.031 21.906 1 96.94 546 ILE B CA 1
ATOM 9972 C C . ILE B 1 546 ? -4.012 23.281 23.141 1 96.94 546 ILE B C 1
ATOM 9974 O O . ILE B 1 546 ? -4.324 22.094 23.328 1 96.94 546 ILE B O 1
ATOM 9978 N N . ALA B 1 547 ? -3.248 23.969 24 1 97.88 547 ALA B N 1
ATOM 9979 C CA . ALA B 1 547 ? -2.793 23.359 25.25 1 97.88 547 ALA B CA 1
ATOM 9980 C C . ALA B 1 547 ? -3.977 22.938 26.125 1 97.88 547 ALA B C 1
ATOM 9982 O O . ALA B 1 547 ? -3.969 21.859 26.719 1 97.88 547 ALA B O 1
ATOM 9983 N N . LEU B 1 548 ? -5.008 23.781 26.203 1 97.69 548 LEU B N 1
ATOM 9984 C CA . LEU B 1 548 ? -6.195 23.469 26.984 1 97.69 548 LEU B CA 1
ATOM 9985 C C . LEU B 1 548 ? -6.941 22.281 26.406 1 97.69 548 LEU B C 1
ATOM 9987 O O . LEU B 1 548 ? -7.441 21.422 27.141 1 97.69 548 LEU B O 1
ATOM 9991 N N . LYS B 1 549 ? -7.035 22.234 25.109 1 97.12 549 LYS B N 1
ATOM 9992 C CA . LYS B 1 549 ? -7.648 21.094 24.438 1 97.12 549 LYS B CA 1
ATOM 9993 C C . LYS B 1 549 ? -6.91 19.797 24.766 1 97.12 549 LYS B C 1
ATOM 9995 O O . LYS B 1 549 ? -7.539 18.781 25.062 1 97.12 549 LYS B O 1
ATOM 10000 N N . SER B 1 550 ? -5.59 19.891 24.672 1 97.75 550 SER B N 1
ATOM 10001 C CA . SER B 1 550 ? -4.785 18.703 24.984 1 97.75 550 SER B CA 1
ATOM 10002 C C . SER B 1 550 ? -4.914 18.328 26.453 1 97.75 550 SER B C 1
ATOM 10004 O O . SER B 1 550 ? -4.938 17.141 26.781 1 97.75 550 SER B O 1
ATOM 10006 N N . LEU B 1 551 ? -4.992 19.266 27.359 1 97.56 551 LEU B N 1
ATOM 10007 C CA . LEU B 1 551 ? -5.195 18.984 28.766 1 97.56 551 LEU B CA 1
ATOM 10008 C C . LEU B 1 551 ? -6.547 18.328 29.016 1 97.56 551 LEU B C 1
ATOM 10010 O O . LEU B 1 551 ? -6.672 17.453 29.875 1 97.56 551 LEU B O 1
ATOM 10014 N N . ALA B 1 552 ? -7.516 18.75 28.25 1 97 552 ALA B N 1
ATOM 10015 C CA . ALA B 1 552 ? -8.836 18.141 28.344 1 97 552 ALA B CA 1
ATOM 10016 C C . ALA B 1 552 ? -8.773 16.656 27.953 1 97 552 ALA B C 1
ATOM 10018 O O . ALA B 1 552 ? -9.43 15.82 28.578 1 97 552 ALA B O 1
ATOM 10019 N N . ARG B 1 553 ? -8.047 16.344 26.969 1 95.69 553 ARG B N 1
ATOM 10020 C CA . ARG B 1 553 ? -7.906 14.969 26.516 1 95.69 553 ARG B CA 1
ATOM 10021 C C . ARG B 1 553 ? -7.207 14.117 27.562 1 95.69 553 ARG B C 1
ATOM 10023 O O . ARG B 1 553 ? -7.438 12.906 27.641 1 95.69 553 ARG B O 1
ATOM 10030 N N . LEU B 1 554 ? -6.371 14.789 28.375 1 96.19 554 LEU B N 1
ATOM 10031 C CA . LEU B 1 554 ? -5.691 14.094 29.453 1 96.19 554 LEU B CA 1
ATOM 10032 C C . LEU B 1 554 ? -6.57 14.039 30.703 1 96.19 554 LEU B C 1
ATOM 10034 O O . LEU B 1 554 ? -6.109 13.648 31.781 1 96.19 554 LEU B O 1
ATOM 10038 N N . ASP B 1 555 ? -7.828 14.492 30.641 1 94.25 555 ASP B N 1
ATOM 10039 C CA . ASP B 1 555 ? -8.859 14.445 31.672 1 94.25 555 ASP B CA 1
ATOM 10040 C C . ASP B 1 555 ? -8.484 15.344 32.844 1 94.25 555 ASP B C 1
ATOM 10042 O O . ASP B 1 555 ? -8.664 14.961 34 1 94.25 555 ASP B O 1
ATOM 10046 N N . CYS B 1 556 ? -7.863 16.438 32.5 1 95.31 556 CYS B N 1
ATOM 10047 C CA . CYS B 1 556 ? -7.582 17.422 33.531 1 95.31 556 CYS B CA 1
ATOM 10048 C C . CYS B 1 556 ? -8.797 18.312 33.781 1 95.31 556 CYS B C 1
ATOM 10050 O O . CYS B 1 556 ? -8.922 19.375 33.156 1 95.31 556 CYS B O 1
ATOM 10052 N N . ARG B 1 557 ? -9.586 18.141 34.781 1 94.19 557 ARG B N 1
ATOM 10053 C CA . ARG B 1 557 ? -10.852 18.812 35.031 1 94.19 557 ARG B CA 1
ATOM 10054 C C . ARG B 1 557 ? -10.633 20.188 35.625 1 94.19 557 ARG B C 1
ATOM 10056 O O . ARG B 1 557 ? -11.508 21.047 35.594 1 94.19 557 ARG B O 1
ATOM 10063 N N . GLU B 1 558 ? -9.438 20.438 36.094 1 94 558 GLU B N 1
ATOM 10064 C CA . GLU B 1 558 ? -9.117 21.688 36.75 1 94 558 GLU B CA 1
ATOM 10065 C C . GLU B 1 558 ? -9.156 22.859 35.781 1 94 558 GLU B C 1
ATOM 10067 O O . GLU B 1 558 ? -9.328 24.016 36.188 1 94 558 GLU B O 1
ATOM 10072 N N . VAL B 1 559 ? -9.094 22.578 34.5 1 95.31 559 VAL B N 1
ATOM 10073 C CA . VAL B 1 559 ? -8.977 23.656 33.531 1 95.31 559 VAL B CA 1
ATOM 10074 C C . VAL B 1 559 ? -10.367 24.047 33.031 1 95.31 559 VAL B C 1
ATOM 10076 O O . VAL B 1 559 ? -10.508 25.016 32.281 1 95.31 559 VAL B O 1
ATOM 10079 N N . LEU B 1 560 ? -11.477 23.422 33.438 1 96 560 LEU B N 1
ATOM 10080 C CA . LEU B 1 560 ? -12.828 23.641 32.938 1 96 560 LEU B CA 1
ATOM 10081 C C . LEU B 1 560 ? -13.289 25.062 33.188 1 96 560 LEU B C 1
ATOM 10083 O O . LEU B 1 560 ? -13.82 25.719 32.312 1 96 560 LEU B O 1
ATOM 10087 N N . PRO B 1 561 ? -12.992 25.641 34.438 1 95 561 PRO B N 1
ATOM 10088 C CA . PRO B 1 561 ? -13.414 27.016 34.656 1 95 561 PRO B CA 1
ATOM 10089 C C . PRO B 1 561 ? -12.68 28.016 33.75 1 95 561 PRO B C 1
ATOM 10091 O O . PRO B 1 561 ? -13.266 29 33.312 1 95 561 PRO B O 1
ATOM 10094 N N . GLN B 1 562 ? -11.414 27.734 33.531 1 95.5 562 GLN B N 1
ATOM 10095 C CA . GLN B 1 562 ? -10.633 28.578 32.656 1 95.5 562 GLN B CA 1
ATOM 10096 C C . GLN B 1 562 ? -11.18 28.531 31.234 1 95.5 562 GLN B C 1
ATOM 10098 O O . GLN B 1 562 ? -11.273 29.562 30.562 1 95.5 562 GLN B O 1
ATOM 10103 N N . ILE B 1 563 ? -11.586 27.375 30.75 1 95.94 563 ILE B N 1
ATOM 10104 C CA . ILE B 1 563 ? -12.148 27.188 29.422 1 95.94 563 ILE B CA 1
ATOM 10105 C C . ILE B 1 563 ? -13.453 27.969 29.297 1 95.94 563 ILE B C 1
ATOM 10107 O O . ILE B 1 563 ? -13.664 28.703 28.312 1 95.94 563 ILE B O 1
ATOM 10111 N N . ARG B 1 564 ? -14.281 27.922 30.312 1 94.88 564 ARG B N 1
ATOM 10112 C CA . ARG B 1 564 ? -15.578 28.594 30.281 1 94.88 564 ARG B CA 1
ATOM 10113 C C . ARG B 1 564 ? -15.406 30.109 30.312 1 94.88 564 ARG B C 1
ATOM 10115 O O . ARG B 1 564 ? -16.172 30.844 29.688 1 94.88 564 ARG B O 1
ATOM 10122 N N . ARG B 1 565 ? -14.383 30.547 30.984 1 94.38 565 ARG B N 1
ATOM 10123 C CA . ARG B 1 565 ? -14.102 31.969 31.031 1 94.38 565 ARG B CA 1
ATOM 10124 C C . ARG B 1 565 ? -13.656 32.469 29.656 1 94.38 565 ARG B C 1
ATOM 10126 O O . ARG B 1 565 ? -14.102 33.531 29.203 1 94.38 565 ARG B O 1
ATOM 10133 N N . LEU B 1 566 ? -12.805 31.75 29 1 94.69 566 LEU B N 1
ATOM 10134 C CA . LEU B 1 566 ? -12.312 32.156 27.688 1 94.69 566 LEU B CA 1
ATOM 10135 C C . LEU B 1 566 ? -13.422 32.094 26.656 1 94.69 566 LEU B C 1
ATOM 10137 O O . LEU B 1 566 ? -13.477 32.938 25.75 1 94.69 566 LEU B O 1
ATOM 10141 N N . MET B 1 567 ? -14.344 31.125 26.781 1 92.5 567 MET B N 1
ATOM 10142 C CA . MET B 1 567 ? -15.43 30.922 25.828 1 92.5 567 MET B CA 1
ATOM 10143 C C . MET B 1 567 ? -16.438 32.062 25.906 1 92.5 567 MET B C 1
ATOM 10145 O O . MET B 1 567 ? -17.156 32.344 24.953 1 92.5 567 MET B O 1
ATOM 10149 N N . ALA B 1 568 ? -16.453 32.75 27.016 1 90.38 568 ALA B N 1
ATOM 10150 C CA . ALA B 1 568 ? -17.375 33.844 27.203 1 90.38 568 ALA B CA 1
ATOM 10151 C C . ALA B 1 568 ? -16.859 35.094 26.5 1 90.38 568 ALA B C 1
ATOM 10153 O O . ALA B 1 568 ? -17.625 36.031 26.188 1 90.38 568 ALA B O 1
ATOM 10154 N N . GLY B 1 569 ? -15.562 35.125 26.094 1 88.25 569 GLY B N 1
ATOM 10155 C CA . GLY B 1 569 ? -14.977 36.281 25.438 1 88.25 569 GLY B CA 1
ATOM 10156 C C . GLY B 1 569 ? -14.984 36.156 23.922 1 88.25 569 GLY B C 1
ATOM 10157 O O . GLY B 1 569 ? -15.68 35.312 23.359 1 88.25 569 GLY B O 1
ATOM 10158 N N . SER B 1 570 ? -14.383 37.125 23.234 1 88.62 570 SER B N 1
ATOM 10159 C CA . SER B 1 570 ? -14.258 37.156 21.781 1 88.62 570 SER B CA 1
ATOM 10160 C C . SER B 1 570 ? -13.07 36.312 21.328 1 88.62 570 SER B C 1
ATOM 10162 O O . SER B 1 570 ? -11.922 36.594 21.688 1 88.62 570 SER B O 1
ATOM 10164 N N . LEU B 1 571 ? -13.43 35.25 20.656 1 91.31 571 LEU B N 1
ATOM 10165 C CA . LEU B 1 571 ? -12.398 34.312 20.203 1 91.31 571 LEU B CA 1
ATOM 10166 C C . LEU B 1 571 ? -12.43 34.156 18.672 1 91.31 571 LEU B C 1
ATOM 10168 O O . LEU B 1 571 ? -13.453 34.438 18.047 1 91.31 571 LEU B O 1
ATOM 10172 N N . SER B 1 572 ? -11.266 33.938 18.125 1 91 572 SER B N 1
ATOM 10173 C CA . SER B 1 572 ? -11.234 33.531 16.719 1 91 572 SER B CA 1
ATOM 10174 C C . SER B 1 572 ? -11.977 32.219 16.516 1 91 572 SER B C 1
ATOM 10176 O O . SER B 1 572 ? -12.141 31.453 17.453 1 91 572 SER B O 1
ATOM 10178 N N . PRO B 1 573 ? -12.57 31.938 15.305 1 92.44 573 PRO B N 1
ATOM 10179 C CA . PRO B 1 573 ? -13.312 30.688 15.07 1 92.44 573 PRO B CA 1
ATOM 10180 C C . PRO B 1 573 ? -12.5 29.438 15.414 1 92.44 573 PRO B C 1
ATOM 10182 O O . PRO B 1 573 ? -13.039 28.5 16 1 92.44 573 PRO B O 1
ATOM 10185 N N . ARG B 1 574 ? -11.234 29.422 15.172 1 92.94 574 ARG B N 1
ATOM 10186 C CA . ARG B 1 574 ? -10.406 28.25 15.445 1 92.94 574 ARG B CA 1
ATOM 10187 C C . ARG B 1 574 ? -10.258 28.031 16.953 1 92.94 574 ARG B C 1
ATOM 10189 O O . ARG B 1 574 ? -10.359 26.891 17.422 1 92.94 574 ARG B O 1
ATOM 10196 N N . MET B 1 575 ? -10.016 29.125 17.656 1 94.69 575 MET B N 1
ATOM 10197 C CA . MET B 1 575 ? -9.867 29.031 19.109 1 94.69 575 MET B CA 1
ATOM 10198 C C . MET B 1 575 ? -11.18 28.578 19.75 1 94.69 575 MET B C 1
ATOM 10200 O O . MET B 1 575 ? -11.172 27.766 20.672 1 94.69 575 MET B O 1
ATOM 10204 N N . GLU B 1 576 ? -12.25 29.141 19.25 1 95.38 576 GLU B N 1
ATOM 10205 C CA . GLU B 1 576 ? -13.555 28.766 19.781 1 95.38 576 GLU B CA 1
ATOM 10206 C C . GLU B 1 576 ? -13.828 27.281 19.578 1 95.38 576 GLU B C 1
ATOM 10208 O O . GLU B 1 576 ? -14.344 26.609 20.469 1 95.38 576 GLU B O 1
ATOM 10213 N N . LEU B 1 577 ? -13.531 26.812 18.375 1 95.12 577 LEU B N 1
ATOM 10214 C CA . LEU B 1 577 ? -13.766 25.406 18.078 1 95.12 577 LEU B CA 1
ATOM 10215 C C . LEU B 1 577 ? -12.859 24.516 18.922 1 95.12 577 LEU B C 1
ATOM 10217 O O . LEU B 1 577 ? -13.289 23.469 19.406 1 95.12 577 LEU B O 1
ATOM 10221 N N . ASP B 1 578 ? -11.578 24.906 19.109 1 95.94 578 ASP B N 1
ATOM 10222 C CA . ASP B 1 578 ? -10.664 24.125 19.953 1 95.94 578 ASP B CA 1
ATOM 10223 C C . ASP B 1 578 ? -11.156 24.062 21.391 1 95.94 578 ASP B C 1
ATOM 10225 O O . ASP B 1 578 ? -11.133 23 22.016 1 95.94 578 ASP B O 1
ATOM 10229 N N . LEU B 1 579 ? -11.625 25.172 21.891 1 96.44 579 LEU B N 1
ATOM 10230 C CA . LEU B 1 579 ? -12.117 25.219 23.266 1 96.44 579 LEU B CA 1
ATOM 10231 C C . LEU B 1 579 ? -13.445 24.484 23.391 1 96.44 579 LEU B C 1
ATOM 10233 O O . LEU B 1 579 ? -13.734 23.891 24.438 1 96.44 579 LEU B O 1
ATOM 10237 N N . ALA B 1 580 ? -14.234 24.5 22.297 1 95.5 580 ALA B N 1
ATOM 10238 C CA . ALA B 1 580 ? -15.484 23.75 22.297 1 95.5 580 ALA B CA 1
ATOM 10239 C C . ALA B 1 580 ? -15.211 22.25 22.406 1 95.5 580 ALA B C 1
ATOM 10241 O O . ALA B 1 580 ? -15.945 21.531 23.094 1 95.5 580 ALA B O 1
ATOM 10242 N N . VAL B 1 581 ? -14.188 21.812 21.719 1 95.44 581 VAL B N 1
ATOM 10243 C CA . VAL B 1 581 ? -13.797 20.406 21.812 1 95.44 581 VAL B CA 1
ATOM 10244 C C . VAL B 1 581 ? -13.391 20.078 23.25 1 95.44 581 VAL B C 1
ATOM 10246 O O . VAL B 1 581 ? -13.789 19.062 23.797 1 95.44 581 VAL B O 1
ATOM 10249 N N . ALA B 1 582 ? -12.57 20.984 23.875 1 96.62 582 ALA B N 1
ATOM 10250 C CA . ALA B 1 582 ? -12.102 20.781 25.234 1 96.62 582 ALA B CA 1
ATOM 10251 C C . ALA B 1 582 ? -13.266 20.703 26.219 1 96.62 582 ALA B C 1
ATOM 10253 O O . ALA B 1 582 ? -13.32 19.812 27.078 1 96.62 582 ALA B O 1
ATOM 10254 N N . GLU B 1 583 ? -14.195 21.562 26.062 1 95.75 583 GLU B N 1
ATOM 10255 C CA . GLU B 1 583 ? -15.359 21.594 26.953 1 95.75 583 GLU B CA 1
ATOM 10256 C C . GLU B 1 583 ? -16.219 20.344 26.781 1 95.75 583 GLU B C 1
ATOM 10258 O O . GLU B 1 583 ? -16.703 19.781 27.766 1 95.75 583 GLU B O 1
ATOM 10263 N N . ALA B 1 584 ? -16.391 19.953 25.562 1 94.06 584 ALA B N 1
ATOM 10264 C CA . ALA B 1 584 ? -17.219 18.797 25.266 1 94.06 584 ALA B CA 1
ATOM 10265 C C . ALA B 1 584 ? -16.594 17.516 25.828 1 94.06 584 ALA B C 1
ATOM 10267 O O . ALA B 1 584 ? -17.297 16.594 26.25 1 94.06 584 ALA B O 1
ATOM 10268 N N . ILE B 1 585 ? -15.297 17.453 25.859 1 94.69 585 ILE B N 1
ATOM 10269 C CA . ILE B 1 585 ? -14.602 16.266 26.359 1 94.69 585 ILE B CA 1
ATOM 10270 C C . ILE B 1 585 ? -14.734 16.203 27.875 1 94.69 585 ILE B C 1
ATOM 10272 O O . ILE B 1 585 ? -15.031 15.148 28.438 1 94.69 585 ILE B O 1
ATOM 10276 N N . LEU B 1 586 ? -14.57 17.344 28.562 1 95 586 LEU B N 1
ATOM 10277 C CA . LEU B 1 586 ? -14.547 17.375 30.016 1 95 586 LEU B CA 1
ATOM 10278 C C . LEU B 1 586 ? -15.961 17.312 30.578 1 95 586 LEU B C 1
ATOM 10280 O O . LEU B 1 586 ? -16.172 16.75 31.672 1 95 586 LEU B O 1
ATOM 10284 N N . ASP B 1 587 ? -16.891 17.906 29.844 1 94 587 ASP B N 1
ATOM 10285 C CA . ASP B 1 587 ? -18.281 17.922 30.281 1 94 587 ASP B CA 1
ATOM 10286 C C . ASP B 1 587 ? -19.219 17.688 29.109 1 94 587 ASP B C 1
ATOM 10288 O O . ASP B 1 587 ? -19.891 18.625 28.656 1 94 587 ASP B O 1
ATOM 10292 N N . PRO B 1 588 ? -19.312 16.422 28.672 1 91.06 588 PRO B N 1
ATOM 10293 C CA . PRO B 1 588 ? -20.141 16.109 27.5 1 91.06 588 PRO B CA 1
ATOM 10294 C C . PRO B 1 588 ? -21.609 16.484 27.688 1 91.06 588 PRO B C 1
ATOM 10296 O O . PRO B 1 588 ? -22.281 16.844 26.719 1 91.06 588 PRO B O 1
ATOM 10299 N N . GLN B 1 589 ? -22.172 16.469 28.922 1 91.12 589 GLN B N 1
ATOM 10300 C CA . GLN B 1 589 ? -23.578 16.797 29.203 1 91.12 589 GLN B CA 1
ATOM 10301 C C . GLN B 1 589 ? -23.672 18.078 30.031 1 91.12 589 GLN B C 1
ATOM 10303 O O . GLN B 1 589 ? -24.484 18.156 30.953 1 91.12 589 GLN B O 1
ATOM 10308 N N . GLY B 1 590 ? -22.75 19.016 29.594 1 89.06 590 GLY B N 1
ATOM 10309 C CA . GLY B 1 590 ? -22.672 20.234 30.391 1 89.06 590 GLY B CA 1
ATOM 10310 C C . GLY B 1 590 ? -23.594 21.328 29.875 1 89.06 590 GLY B C 1
ATOM 10311 O O . GLY B 1 590 ? -24.422 21.094 28.984 1 89.06 590 GLY B O 1
ATOM 10312 N N . PRO B 1 591 ? -23.5 22.5 30.391 1 88.12 591 PRO B N 1
ATOM 10313 C CA . PRO B 1 591 ? -24.375 23.625 30.078 1 88.12 591 PRO B CA 1
ATOM 10314 C C . PRO B 1 591 ? -24.141 24.172 28.656 1 88.12 591 PRO B C 1
ATOM 10316 O O . PRO B 1 591 ? -24.984 24.906 28.141 1 88.12 591 PRO B O 1
ATOM 10319 N N . HIS B 1 592 ? -23.016 23.781 28.062 1 89.31 592 HIS B N 1
ATOM 10320 C CA . HIS B 1 592 ? -22.75 24.25 26.703 1 89.31 592 HIS B CA 1
ATOM 10321 C C . HIS B 1 592 ? -23.797 23.734 25.719 1 89.31 592 HIS B C 1
ATOM 10323 O O . HIS B 1 592 ? -24 24.312 24.656 1 89.31 592 HIS B O 1
ATOM 10329 N N . LEU B 1 593 ? -24.516 22.703 26.125 1 91.88 593 LEU B N 1
ATOM 10330 C CA . LEU B 1 593 ? -25.547 22.125 25.266 1 91.88 593 LEU B CA 1
ATOM 10331 C C . LEU B 1 593 ? -26.781 23.016 25.219 1 91.88 593 LEU B C 1
ATOM 10333 O O . LEU B 1 593 ? -27.547 22.953 24.266 1 91.88 593 LEU B O 1
ATOM 10337 N N . GLU B 1 594 ? -26.969 23.875 26.25 1 90.88 594 GLU B N 1
ATOM 10338 C CA . GLU B 1 594 ? -28.125 24.781 26.297 1 90.88 594 GLU B CA 1
ATOM 10339 C C . GLU B 1 594 ? -27.984 25.891 25.266 1 90.88 594 GLU B C 1
ATOM 10341 O O . GLU B 1 594 ? -28.984 26.453 24.797 1 90.88 594 GLU B O 1
ATOM 10346 N N . GLU B 1 595 ? -26.781 26.156 24.875 1 91.38 595 GLU B N 1
ATOM 10347 C CA . GLU B 1 595 ? -26.547 27.234 23.922 1 91.38 595 GLU B CA 1
ATOM 10348 C C . GLU B 1 595 ? -25.938 26.703 22.625 1 91.38 595 GLU B C 1
ATOM 10350 O O . GLU B 1 595 ? -25.344 27.469 21.859 1 91.38 595 GLU B O 1
ATOM 10355 N N . LEU B 1 596 ? -26.094 25.484 22.391 1 93.88 596 LEU B N 1
ATOM 10356 C CA . LEU B 1 596 ? -25.422 24.859 21.266 1 93.88 596 LEU B CA 1
ATOM 10357 C C . LEU B 1 596 ? -25.891 25.469 19.938 1 93.88 596 LEU B C 1
ATOM 10359 O O . LEU B 1 596 ? -25.062 25.922 19.141 1 93.88 596 LEU B O 1
ATOM 10363 N N . PHE B 1 597 ? -27.188 25.641 19.688 1 95.06 597 PHE B N 1
ATOM 10364 C CA . PHE B 1 597 ? -27.719 26.094 18.406 1 95.06 597 PHE B CA 1
ATOM 10365 C C . PHE B 1 597 ? -27.516 27.594 18.234 1 95.06 597 PHE B C 1
ATOM 10367 O O . PHE B 1 597 ? -27.172 28.062 17.156 1 95.06 597 PHE B O 1
ATOM 10374 N N . SER B 1 598 ? -27.625 28.344 19.344 1 92.31 598 SER B N 1
ATOM 10375 C CA . SER B 1 598 ? -27.391 29.781 19.266 1 92.31 598 SER B CA 1
ATOM 10376 C C . SER B 1 598 ? -25.938 30.094 18.938 1 92.31 598 SER B C 1
ATOM 10378 O O . SER B 1 598 ? -25.641 30.969 18.125 1 92.31 598 SER B O 1
ATOM 10380 N N . ARG B 1 599 ? -25.031 29.391 19.531 1 91.12 599 ARG B N 1
ATOM 10381 C CA . ARG B 1 599 ? -23.594 29.594 19.297 1 91.12 599 ARG B CA 1
ATOM 10382 C C . ARG B 1 599 ? -23.203 29.141 17.891 1 91.12 599 ARG B C 1
ATOM 10384 O O . ARG B 1 599 ? -22.312 29.719 17.266 1 91.12 599 ARG B O 1
ATOM 10391 N N . ALA B 1 600 ? -23.844 28.047 17.453 1 93.81 600 ALA B N 1
ATOM 10392 C CA . ALA B 1 600 ? -23.531 27.516 16.125 1 93.81 600 ALA B CA 1
ATOM 10393 C C . ALA B 1 600 ? -23.969 28.484 15.031 1 93.81 600 ALA B C 1
ATOM 10395 O O . ALA B 1 600 ? -23.297 28.594 14.008 1 93.81 600 ALA B O 1
ATOM 10396 N N . PHE B 1 601 ? -25.047 29.25 15.297 1 93.81 601 PHE B N 1
ATOM 10397 C CA . PHE B 1 601 ? -25.609 30.125 14.266 1 93.81 601 PHE B CA 1
ATOM 10398 C C . PHE B 1 601 ? -25 31.516 14.328 1 93.81 601 PHE B C 1
ATOM 10400 O O . PHE B 1 601 ? -25.109 32.281 13.375 1 93.81 601 PHE B O 1
ATOM 10407 N N . ARG B 1 602 ? -24.328 31.812 15.289 1 88 602 ARG B N 1
ATOM 10408 C CA . ARG B 1 602 ? -23.875 33.156 15.578 1 88 602 ARG B CA 1
ATOM 10409 C C . ARG B 1 602 ? -22.938 33.688 14.484 1 88 602 ARG B C 1
ATOM 10411 O O . ARG B 1 602 ? -23 34.844 14.102 1 88 602 ARG B O 1
ATOM 10418 N N . ARG B 1 603 ? -22.094 32.875 13.898 1 88.75 603 ARG B N 1
ATOM 10419 C CA . ARG B 1 603 ? -21.078 33.344 12.953 1 88.75 603 ARG B CA 1
ATOM 10420 C C . ARG B 1 603 ? -21.594 33.281 11.516 1 88.75 603 ARG B C 1
ATOM 10422 O O . ARG B 1 603 ? -20.938 33.781 10.594 1 88.75 603 ARG B O 1
ATOM 10429 N N . GLY B 1 604 ? -22.672 32.688 11.312 1 89.12 604 GLY B N 1
ATOM 10430 C CA . GLY B 1 604 ? -23.281 32.625 9.992 1 89.12 604 GLY B CA 1
ATOM 10431 C C . GLY B 1 604 ? -22.469 31.781 9.016 1 89.12 604 GLY B C 1
ATOM 10432 O O . GLY B 1 604 ? -22.531 32 7.801 1 89.12 604 GLY B O 1
ATOM 10433 N N . SER B 1 605 ? -21.562 31.016 9.484 1 91.81 605 SER B N 1
ATOM 10434 C CA . SER B 1 605 ? -20.719 30.141 8.656 1 91.81 605 SER B CA 1
ATOM 10435 C C . SER B 1 605 ? -21.219 28.703 8.68 1 91.81 605 SER B C 1
ATOM 10437 O O . SER B 1 605 ? -21.484 28.156 9.75 1 91.81 605 SER B O 1
ATOM 10439 N N . ARG B 1 606 ? -21.453 28.188 7.504 1 90.56 606 ARG B N 1
ATOM 10440 C CA . ARG B 1 606 ? -21.953 26.812 7.387 1 90.56 606 ARG B CA 1
ATOM 10441 C C . ARG B 1 606 ? -20.953 25.828 7.98 1 90.56 606 ARG B C 1
ATOM 10443 O O . ARG B 1 606 ? -21.328 24.938 8.758 1 90.56 606 ARG B O 1
ATOM 10450 N N . SER B 1 607 ? -19.656 25.969 7.609 1 91.88 607 SER B N 1
ATOM 10451 C CA . SER B 1 607 ? -18.641 25.047 8.086 1 91.88 607 SER B CA 1
ATOM 10452 C C . SER B 1 607 ? -18.484 25.109 9.602 1 91.88 607 SER B C 1
ATOM 10454 O O . SER B 1 607 ? -18.281 24.094 10.258 1 91.88 607 SER B O 1
ATOM 10456 N N . PHE B 1 608 ? -18.641 26.312 10.109 1 94.56 608 PHE B N 1
ATOM 10457 C CA . PHE B 1 608 ? -18.531 26.484 11.555 1 94.56 608 PHE B CA 1
ATOM 10458 C C . PHE B 1 608 ? -19.672 25.781 12.273 1 94.56 608 PHE B C 1
ATOM 10460 O O . PHE B 1 608 ? -19.453 25.062 13.25 1 94.56 608 PHE B O 1
ATOM 10467 N N . ALA B 1 609 ? -20.891 25.969 11.789 1 94.75 609 ALA B N 1
ATOM 10468 C CA . ALA B 1 609 ? -22.078 25.375 12.398 1 94.75 609 ALA B CA 1
ATOM 10469 C C . ALA B 1 609 ? -22 23.844 12.352 1 94.75 609 ALA B C 1
ATOM 10471 O O . ALA B 1 609 ? -22.25 23.172 13.352 1 94.75 609 ALA B O 1
ATOM 10472 N N . GLU B 1 610 ? -21.656 23.328 11.18 1 93.44 610 GLU B N 1
ATOM 10473 C CA . GLU B 1 610 ? -21.562 21.875 11.016 1 93.44 610 GLU B CA 1
ATOM 10474 C C . GLU B 1 610 ? -20.5 21.297 11.945 1 93.44 610 GLU B C 1
ATOM 10476 O O . GLU B 1 610 ? -20.719 20.234 12.547 1 93.44 610 GLU B O 1
ATOM 10481 N N . THR B 1 611 ? -19.344 21.984 12.07 1 93.81 611 THR B N 1
ATOM 10482 C CA . THR B 1 611 ? -18.281 21.5 12.938 1 93.81 611 THR B CA 1
ATOM 10483 C C . THR B 1 611 ? -18.688 21.594 14.398 1 93.81 611 THR B C 1
ATOM 10485 O O . THR B 1 611 ? -18.422 20.672 15.18 1 93.81 611 THR B O 1
ATOM 10488 N N . ARG B 1 612 ? -19.359 22.656 14.742 1 94.19 612 ARG B N 1
ATOM 10489 C CA . ARG B 1 612 ? -19.812 22.828 16.125 1 94.19 612 ARG B CA 1
ATOM 10490 C C . ARG B 1 612 ? -20.812 21.734 16.5 1 94.19 612 ARG B C 1
ATOM 10492 O O . ARG B 1 612 ? -20.75 21.188 17.609 1 94.19 612 ARG B O 1
ATOM 10499 N N . PHE B 1 613 ? -21.766 21.453 15.633 1 94.94 613 PHE B N 1
ATOM 10500 C CA . PHE B 1 613 ? -22.734 20.391 15.875 1 94.94 613 PHE B CA 1
ATOM 10501 C C . PHE B 1 613 ? -22.031 19.031 15.992 1 94.94 613 PHE B C 1
ATOM 10503 O O . PHE B 1 613 ? -22.328 18.25 16.891 1 94.94 613 PHE B O 1
ATOM 10510 N N . SER B 1 614 ? -21.094 18.812 15.07 1 92.94 614 SER B N 1
ATOM 10511 C CA . SER B 1 614 ? -20.375 17.547 15.062 1 92.94 614 SER B CA 1
ATOM 10512 C C . SER B 1 614 ? -19.609 17.328 16.359 1 92.94 614 SER B C 1
ATOM 10514 O O . SER B 1 614 ? -19.562 16.219 16.875 1 92.94 614 SER B O 1
ATOM 10516 N N . ILE B 1 615 ? -19.016 18.375 16.906 1 92.25 615 ILE B N 1
ATOM 10517 C CA . ILE B 1 615 ? -18.25 18.297 18.141 1 92.25 615 ILE B CA 1
ATOM 10518 C C . ILE B 1 615 ? -19.172 17.984 19.312 1 92.25 615 ILE B C 1
ATOM 10520 O O . ILE B 1 615 ? -18.938 17.047 20.078 1 92.25 615 ILE B O 1
ATOM 10524 N N . ALA B 1 616 ? -20.25 18.688 19.406 1 92.88 616 ALA B N 1
ATOM 10525 C CA . ALA B 1 616 ? -21.141 18.578 20.562 1 92.88 616 ALA B CA 1
ATOM 10526 C C . ALA B 1 616 ? -21.906 17.25 20.547 1 92.88 616 ALA B C 1
ATOM 10528 O O . ALA B 1 616 ? -21.969 16.547 21.547 1 92.88 616 ALA B O 1
ATOM 10529 N N . LEU B 1 617 ? -22.406 16.922 19.391 1 93 617 LEU B N 1
ATOM 10530 C CA . LEU B 1 617 ? -23.25 15.734 19.281 1 93 617 LEU B CA 1
ATOM 10531 C C . LEU B 1 617 ? -22.422 14.469 19.188 1 93 617 LEU B C 1
ATOM 10533 O O . LEU B 1 617 ? -22.906 13.375 19.5 1 93 617 LEU B O 1
ATOM 10537 N N . GLY B 1 618 ? -21.188 14.617 18.719 1 89.94 618 GLY B N 1
ATOM 10538 C CA . GLY B 1 618 ? -20.312 13.461 18.609 1 89.94 618 GLY B CA 1
ATOM 10539 C C . GLY B 1 618 ? -19.922 12.898 19.969 1 89.94 618 GLY B C 1
ATOM 10540 O O . GLY B 1 618 ? -19.672 11.695 20.094 1 89.94 618 GLY B O 1
ATOM 10541 N N . GLN B 1 619 ? -19.938 13.648 21 1 88.81 619 GLN B N 1
ATOM 10542 C CA . GLN B 1 619 ? -19.484 13.234 22.312 1 88.81 619 GLN B CA 1
ATOM 10543 C C . GLN B 1 619 ? -20.625 12.555 23.094 1 88.81 619 GLN B C 1
ATOM 10545 O O . GLN B 1 619 ? -20.375 11.93 24.125 1 88.81 619 GLN B O 1
ATOM 10550 N N . LEU B 1 620 ? -21.828 12.617 22.594 1 88.88 620 LEU B N 1
ATOM 10551 C CA . LEU B 1 620 ? -22.969 12.055 23.312 1 88.88 620 LEU B CA 1
ATOM 10552 C C . LEU B 1 620 ? -23.094 10.555 23.047 1 88.88 620 LEU B C 1
ATOM 10554 O O . LEU B 1 620 ? -23.875 9.875 23.703 1 88.88 620 LEU B O 1
ATOM 10558 N N . GLY B 1 621 ? -22.297 9.953 22.141 1 81.38 621 GLY B N 1
ATOM 10559 C CA . GLY B 1 621 ? -22.188 8.516 21.938 1 81.38 621 GLY B CA 1
ATOM 10560 C C . GLY B 1 621 ? -23.359 7.922 21.188 1 81.38 621 GLY B C 1
ATOM 10561 O O . GLY B 1 621 ? -23.672 6.734 21.328 1 81.38 621 GLY B O 1
ATOM 10562 N N . PHE B 1 622 ? -24.125 8.797 20.484 1 83.62 622 PHE B N 1
ATOM 10563 C CA . PHE B 1 622 ? -25.266 8.297 19.734 1 83.62 622 PHE B CA 1
ATOM 10564 C C . PHE B 1 622 ? -24.812 7.512 18.516 1 83.62 622 PHE B C 1
ATOM 10566 O O . PHE B 1 622 ? -23.734 7.773 17.969 1 83.62 622 PHE B O 1
ATOM 10573 N N . SER B 1 623 ? -25.578 6.398 18.203 1 80.81 623 SER B N 1
ATOM 10574 C CA . SER B 1 623 ? -25.344 5.629 16.984 1 80.81 623 SER B CA 1
ATOM 10575 C C . SER B 1 623 ? -26.625 5.496 16.172 1 80.81 623 SER B C 1
ATOM 10577 O O . SER B 1 623 ? -27.672 5.133 16.703 1 80.81 623 SER B O 1
ATOM 10579 N N . PRO B 1 624 ? -26.484 5.926 14.898 1 82 624 PRO B N 1
ATOM 10580 C CA . PRO B 1 624 ? -25.422 6.457 14.047 1 82 624 PRO B CA 1
ATOM 10581 C C . PRO B 1 624 ? -25.016 7.879 14.422 1 82 624 PRO B C 1
ATOM 10583 O O . PRO B 1 624 ? -25.812 8.617 15 1 82 624 PRO B O 1
ATOM 10586 N N . GLY B 1 625 ? -23.812 8.078 14.125 1 87.06 625 GLY B N 1
ATOM 10587 C CA . GLY B 1 625 ? -23.312 9.398 14.469 1 87.06 625 GLY B CA 1
ATOM 10588 C C . GLY B 1 625 ? -23.859 10.492 13.57 1 87.06 625 GLY B C 1
ATOM 10589 O O . GLY B 1 625 ? -24.297 10.219 12.453 1 87.06 625 GLY B O 1
ATOM 10590 N N . PHE B 1 626 ? -23.891 11.688 14.094 1 91.31 626 PHE B N 1
ATOM 10591 C CA . PHE B 1 626 ? -24.406 12.836 13.359 1 91.31 626 PHE B CA 1
ATOM 10592 C C . PHE B 1 626 ? -23.641 13.039 12.055 1 91.31 626 PHE B C 1
ATOM 10594 O O . PHE B 1 626 ? -24.219 13.43 11.039 1 91.31 626 PHE B O 1
ATOM 10601 N N . GLN B 1 627 ? -22.312 12.703 12.086 1 87.19 627 GLN B N 1
ATOM 10602 C CA . GLN B 1 627 ? -21.438 12.922 10.938 1 87.19 627 GLN B CA 1
ATOM 10603 C C . GLN B 1 627 ? -21.859 12.062 9.75 1 87.19 627 GLN B C 1
ATOM 10605 O O . GLN B 1 627 ? -21.656 12.453 8.594 1 87.19 627 GLN B O 1
ATOM 10610 N N . GLU B 1 628 ? -22.469 11.023 10.023 1 83 628 GLU B N 1
ATOM 10611 C CA . GLU B 1 628 ? -22.922 10.141 8.945 1 83 628 GLU B CA 1
ATOM 10612 C C . GLU B 1 628 ? -24.062 10.766 8.156 1 83 628 GLU B C 1
ATOM 10614 O O . GLU B 1 628 ? -24.078 10.711 6.926 1 83 628 GLU B O 1
ATOM 10619 N N . TYR B 1 629 ? -25.016 11.344 8.875 1 89.31 629 TYR B N 1
ATOM 10620 C CA . TYR B 1 629 ? -26.125 12.016 8.211 1 89.31 629 TYR B CA 1
ATOM 10621 C C . TYR B 1 629 ? -25.656 13.273 7.496 1 89.31 629 TYR B C 1
ATOM 10623 O O . TYR B 1 629 ? -26.141 13.594 6.402 1 89.31 629 TYR B O 1
ATOM 10631 N N . LEU B 1 630 ? -24.75 13.914 8.18 1 90.31 630 LEU B N 1
ATOM 10632 C CA . LEU B 1 630 ? -24.203 15.141 7.586 1 90.31 630 LEU B CA 1
ATOM 10633 C C . LEU B 1 630 ? -23.453 14.836 6.297 1 90.31 630 LEU B C 1
ATOM 10635 O O . LEU B 1 630 ? -23.516 15.609 5.34 1 90.31 630 LEU B O 1
ATOM 10639 N N . ARG B 1 631 ? -22.766 13.797 6.285 1 84.56 631 ARG B N 1
ATOM 10640 C CA . ARG B 1 631 ? -22.031 13.383 5.09 1 84.56 631 ARG B CA 1
ATOM 10641 C C . ARG B 1 631 ? -22.984 13.133 3.924 1 84.56 631 ARG B C 1
ATOM 10643 O O . ARG B 1 631 ? -22.734 13.57 2.801 1 84.56 631 ARG B O 1
ATOM 10650 N N . SER B 1 632 ? -24.062 12.461 4.18 1 82.62 632 SER B N 1
ATOM 10651 C CA . SER B 1 632 ? -25.062 12.203 3.145 1 82.62 632 SER B CA 1
ATOM 10652 C C . SER B 1 632 ? -25.703 13.5 2.664 1 82.62 632 SER B C 1
ATOM 10654 O O . SER B 1 632 ? -26.016 13.648 1.478 1 82.62 632 SER B O 1
ATOM 10656 N N . GLU B 1 633 ? -25.875 14.367 3.596 1 86.81 633 GLU B N 1
ATOM 10657 C CA . GLU B 1 633 ? -26.5 15.648 3.268 1 86.81 633 GLU B CA 1
ATOM 10658 C C . GLU B 1 633 ? -25.578 16.484 2.381 1 86.81 633 GLU B C 1
ATOM 10660 O O . GLU B 1 633 ? -26.062 17.234 1.517 1 86.81 633 GLU B O 1
ATOM 10665 N N . THR B 1 634 ? -24.312 16.391 2.645 1 80.62 634 THR B N 1
ATOM 10666 C CA . THR B 1 634 ? -23.344 17.188 1.887 1 80.62 634 THR B CA 1
ATOM 10667 C C . THR B 1 634 ? -23.156 16.609 0.487 1 80.62 634 THR B C 1
ATOM 10669 O O . THR B 1 634 ? -22.906 17.344 -0.467 1 80.62 634 THR B O 1
ATOM 10672 N N . MET B 1 635 ? -23.266 15.328 0.379 1 73.5 635 MET B N 1
ATOM 10673 C CA . MET B 1 635 ? -23.125 14.68 -0.92 1 73.5 635 MET B CA 1
ATOM 10674 C C . MET B 1 635 ? -24.297 15.008 -1.827 1 73.5 635 MET B C 1
ATOM 10676 O O . MET B 1 635 ? -24.125 15.266 -3.018 1 73.5 635 MET B O 1
ATOM 10680 N N . ALA B 1 636 ? -25.438 14.875 -1.257 1 77.44 636 ALA B N 1
ATOM 10681 C CA . ALA B 1 636 ? -26.672 15.219 -1.96 1 77.44 636 ALA B CA 1
ATOM 10682 C C . ALA B 1 636 ? -27.656 15.93 -1.033 1 77.44 636 ALA B C 1
ATOM 10684 O O . ALA B 1 636 ? -28.125 15.352 -0.051 1 77.44 636 ALA B O 1
ATOM 10685 N N . PRO B 1 637 ? -27.828 17.188 -1.422 1 82.69 637 PRO B N 1
ATOM 10686 C CA . PRO B 1 637 ? -28.719 17.938 -0.542 1 82.69 637 PRO B CA 1
ATOM 10687 C C . PRO B 1 637 ? -30.062 17.25 -0.347 1 82.69 637 PRO B C 1
ATOM 10689 O O . PRO B 1 637 ? -30.719 16.875 -1.325 1 82.69 637 PRO B O 1
ATOM 10692 N N . GLY B 1 638 ? -30.438 16.969 0.875 1 87.31 638 GLY B N 1
ATOM 10693 C CA . GLY B 1 638 ? -31.719 16.359 1.2 1 87.31 638 GLY B CA 1
ATOM 10694 C C . GLY B 1 638 ? -31.609 14.883 1.519 1 87.31 638 GLY B C 1
ATOM 10695 O O . GLY B 1 638 ? -32.5 14.312 2.139 1 87.31 638 GLY B O 1
ATOM 10696 N N . ARG B 1 639 ? -30.562 14.344 1.12 1 85.62 639 ARG B N 1
ATOM 10697 C CA . ARG B 1 639 ? -30.422 12.906 1.327 1 85.62 639 ARG B CA 1
ATOM 10698 C C . ARG B 1 639 ? -30.234 12.586 2.805 1 85.62 639 ARG B C 1
ATOM 10700 O O . ARG B 1 639 ? -30.812 11.609 3.309 1 85.62 639 ARG B O 1
ATOM 10707 N N . GLY B 1 640 ? -29.375 13.328 3.447 1 88.38 640 GLY B N 1
ATOM 10708 C CA . GLY B 1 640 ? -29.188 13.102 4.871 1 88.38 640 GLY B CA 1
ATOM 10709 C C . GLY B 1 640 ? -30.453 13.273 5.68 1 88.38 640 GLY B C 1
ATOM 10710 O O . GLY B 1 640 ? -30.734 12.469 6.574 1 88.38 640 GLY B O 1
ATOM 10711 N N . MET B 1 641 ? -31.188 14.25 5.336 1 92.56 641 MET B N 1
ATOM 10712 C CA . MET B 1 641 ? -32.438 14.508 6.023 1 92.56 641 MET B CA 1
ATOM 10713 C C . MET B 1 641 ? -33.438 13.375 5.773 1 92.56 641 MET B C 1
ATOM 10715 O O . MET B 1 641 ? -34.156 12.945 6.691 1 92.56 641 MET B O 1
ATOM 10719 N N . LEU B 1 642 ? -33.5 12.922 4.555 1 88.94 642 LEU B N 1
ATOM 10720 C CA . LEU B 1 642 ? -34.406 11.828 4.207 1 88.94 642 LEU B CA 1
ATOM 10721 C C . LEU B 1 642 ? -34.062 10.562 4.973 1 88.94 642 LEU B C 1
ATOM 10723 O O . LEU B 1 642 ? -34.938 9.867 5.469 1 88.94 642 LEU B O 1
ATOM 10727 N N . GLU B 1 643 ? -32.844 10.297 5.055 1 84.88 643 GLU B N 1
ATOM 10728 C CA . GLU B 1 643 ? -32.375 9.133 5.809 1 84.88 643 GLU B CA 1
ATOM 10729 C C . GLU B 1 643 ? -32.75 9.25 7.281 1 84.88 643 GLU B C 1
ATOM 10731 O O . GLU B 1 643 ? -33.156 8.266 7.906 1 84.88 643 GLU B O 1
ATOM 10736 N N . LEU B 1 644 ? -32.562 10.391 7.797 1 90.75 644 LEU B N 1
ATOM 10737 C CA . LEU B 1 644 ? -32.875 10.609 9.211 1 90.75 644 LEU B CA 1
ATOM 10738 C C . LEU B 1 644 ? -34.375 10.508 9.453 1 90.75 644 LEU B C 1
ATOM 10740 O O . LEU B 1 644 ? -34.781 9.984 10.484 1 90.75 644 LEU B O 1
ATOM 10744 N N . ILE B 1 645 ? -35.156 10.992 8.539 1 90.12 645 ILE B N 1
ATOM 10745 C CA . ILE B 1 645 ? -36.594 10.883 8.656 1 90.12 645 ILE B CA 1
ATOM 10746 C C . ILE B 1 645 ? -37 9.414 8.664 1 90.12 645 ILE B C 1
ATOM 10748 O O . ILE B 1 645 ? -37.844 8.992 9.469 1 90.12 645 ILE B O 1
ATOM 10752 N N . GLU B 1 646 ? -36.344 8.688 7.832 1 81.06 646 GLU B N 1
ATOM 10753 C CA . GLU B 1 646 ? -36.656 7.262 7.77 1 81.06 646 GLU B CA 1
ATOM 10754 C C . GLU B 1 646 ? -36.25 6.555 9.062 1 81.06 646 GLU B C 1
ATOM 10756 O O . GLU B 1 646 ? -37 5.711 9.57 1 81.06 646 GLU B O 1
ATOM 10761 N N . ASP B 1 647 ? -35.125 6.918 9.578 1 81.19 647 ASP B N 1
ATOM 10762 C CA . ASP B 1 647 ? -34.688 6.309 10.82 1 81.19 647 ASP B CA 1
ATOM 10763 C C . ASP B 1 647 ? -35.562 6.723 11.992 1 81.19 647 ASP B C 1
ATOM 10765 O O . ASP B 1 647 ? -35.812 5.922 12.898 1 81.19 647 ASP B O 1
ATOM 10769 N N . ALA B 1 648 ? -35.938 7.914 11.93 1 85.88 648 ALA B N 1
ATOM 10770 C CA . ALA B 1 648 ? -36.719 8.461 13.031 1 85.88 648 ALA B CA 1
ATOM 10771 C C . ALA B 1 648 ? -38.188 7.977 12.953 1 85.88 648 ALA B C 1
ATOM 10773 O O . ALA B 1 648 ? -38.938 8.109 13.922 1 85.88 648 ALA B O 1
ATOM 10774 N N . SER B 1 649 ? -38.562 7.32 11.906 1 81.56 649 SER B N 1
ATOM 10775 C CA . SER B 1 649 ? -39.906 6.84 11.734 1 81.56 649 SER B CA 1
ATOM 10776 C C . SER B 1 649 ? -40.188 5.633 12.617 1 81.56 649 SER B C 1
ATOM 10778 O O . SER B 1 649 ? -41.312 5.109 12.633 1 81.56 649 SER B O 1
ATOM 10780 N N . GLU B 1 650 ? -39.219 5.297 13.289 1 78 650 GLU B N 1
ATOM 10781 C CA . GLU B 1 650 ? -39.438 4.25 14.289 1 78 650 GLU B CA 1
ATOM 10782 C C . GLU B 1 650 ? -40.375 4.727 15.391 1 78 650 GLU B C 1
ATOM 10784 O O . GLU B 1 650 ? -41 3.912 16.078 1 78 650 GLU B O 1
ATOM 10789 N N . PHE B 1 651 ? -40.5 6.027 15.484 1 81.88 651 PHE B N 1
ATOM 10790 C CA . PHE B 1 651 ? -41.406 6.617 16.453 1 81.88 651 PHE B CA 1
ATOM 10791 C C . PHE B 1 651 ? -42.688 7.039 15.789 1 81.88 651 PHE B C 1
ATOM 10793 O O . PHE B 1 651 ? -42.688 7.539 14.656 1 81.88 651 PHE B O 1
ATOM 10800 N N . SER B 1 652 ? -43.781 6.836 16.469 1 83 652 SER B N 1
ATOM 10801 C CA . SER B 1 652 ? -45.094 7.027 15.906 1 83 652 SER B CA 1
ATOM 10802 C C . SER B 1 652 ? -45.312 8.477 15.469 1 83 652 SER B C 1
ATOM 10804 O O . SER B 1 652 ? -45.969 8.734 14.453 1 83 652 SER B O 1
ATOM 10806 N N . LEU B 1 653 ? -44.75 9.406 16.203 1 84.62 653 LEU B N 1
ATOM 10807 C CA . LEU B 1 653 ? -44.938 10.82 15.883 1 84.62 653 LEU B CA 1
ATOM 10808 C C . LEU B 1 653 ? -44.312 11.156 14.523 1 84.62 653 LEU B C 1
ATOM 10810 O O . LEU B 1 653 ? -44.938 11.844 13.711 1 84.62 653 LEU B O 1
ATOM 10814 N N . ILE B 1 654 ? -43.188 10.672 14.25 1 87 654 ILE B N 1
ATOM 10815 C CA . ILE B 1 654 ? -42.469 10.977 13.008 1 87 654 ILE B CA 1
ATOM 10816 C C . ILE B 1 654 ? -43.125 10.188 11.859 1 87 654 ILE B C 1
ATOM 10818 O O . ILE B 1 654 ? -43.188 10.688 10.734 1 87 654 ILE B O 1
ATOM 10822 N N . LEU B 1 655 ? -43.562 9.031 12.258 1 85.25 655 LEU B N 1
ATOM 10823 C CA . LEU B 1 655 ? -44.219 8.227 11.227 1 85.25 655 LEU B CA 1
ATOM 10824 C C . LEU B 1 655 ? -45.469 8.914 10.719 1 85.25 655 LEU B C 1
ATOM 10826 O O . LEU B 1 655 ? -45.75 8.883 9.523 1 85.25 655 LEU B O 1
ATOM 10830 N N . LYS B 1 656 ? -46.188 9.492 11.633 1 86.12 656 LYS B N 1
ATOM 10831 C CA . LYS B 1 656 ? -47.438 10.188 11.289 1 86.12 656 LYS B CA 1
ATOM 10832 C C . LYS B 1 656 ? -47.156 11.375 10.367 1 86.12 656 LYS B C 1
ATOM 10834 O O . LYS B 1 656 ? -47.938 11.672 9.477 1 86.12 656 LYS B O 1
ATOM 10839 N N . HIS B 1 657 ? -46.062 12.031 10.555 1 91.19 657 HIS B N 1
ATOM 10840 C CA . HIS B 1 657 ? -45.75 13.242 9.805 1 91.19 657 HIS B CA 1
ATOM 10841 C C . HIS B 1 657 ? -44.688 12.969 8.742 1 91.19 657 HIS B C 1
ATOM 10843 O O . HIS B 1 657 ? -44.094 13.898 8.195 1 91.19 657 HIS B O 1
ATOM 10849 N N . ARG B 1 658 ? -44.406 11.797 8.5 1 89.69 658 ARG B N 1
ATOM 10850 C CA . ARG B 1 658 ? -43.344 11.406 7.598 1 89.69 658 ARG B CA 1
ATOM 10851 C C . ARG B 1 658 ? -43.594 11.945 6.191 1 89.69 658 ARG B C 1
ATOM 10853 O O . ARG B 1 658 ? -42.688 12.523 5.582 1 89.69 658 ARG B O 1
ATOM 10860 N N . GLU B 1 659 ? -44.75 11.75 5.723 1 89.06 659 GLU B N 1
ATOM 10861 C CA . GLU B 1 659 ? -45.062 12.164 4.355 1 89.06 659 GLU B CA 1
ATOM 10862 C C . GLU B 1 659 ? -45.062 13.68 4.227 1 89.06 659 GLU B C 1
ATOM 10864 O O . GLU B 1 659 ? -44.656 14.227 3.207 1 89.06 659 GLU B O 1
ATOM 10869 N N . GLU B 1 660 ? -45.531 14.305 5.207 1 91.94 660 GLU B N 1
ATOM 10870 C CA . GLU B 1 660 ? -45.5 15.766 5.223 1 91.94 660 GLU B CA 1
ATOM 10871 C C . GLU B 1 660 ? -44.062 16.297 5.207 1 91.94 660 GLU B C 1
ATOM 10873 O O . GLU B 1 660 ? -43.781 17.25 4.488 1 91.94 660 GLU B O 1
ATOM 10878 N N . MET B 1 661 ? -43.25 15.742 5.973 1 94 661 MET B N 1
ATOM 10879 C CA . MET B 1 661 ? -41.844 16.156 6.031 1 94 661 MET B CA 1
ATOM 10880 C C . MET B 1 661 ? -41.156 15.914 4.695 1 94 661 MET B C 1
ATOM 10882 O O . MET B 1 661 ? -40.375 16.734 4.242 1 94 661 MET B O 1
ATOM 10886 N N . ARG B 1 662 ? -41.531 14.867 4.066 1 91.75 662 ARG B N 1
ATOM 10887 C CA . ARG B 1 662 ? -40.938 14.547 2.77 1 91.75 662 ARG B CA 1
ATOM 10888 C C . ARG B 1 662 ? -41.375 15.555 1.709 1 91.75 662 ARG B C 1
ATOM 10890 O O . ARG B 1 662 ? -40.562 15.93 0.846 1 91.75 662 ARG B O 1
ATOM 10897 N N . ASP B 1 663 ? -42.562 15.922 1.807 1 91.12 663 ASP B N 1
ATOM 10898 C CA . ASP B 1 663 ? -43.094 16.906 0.854 1 91.12 663 ASP B CA 1
ATOM 10899 C C . ASP B 1 663 ? -42.375 18.25 1.013 1 91.12 663 ASP B C 1
ATOM 10901 O O . ASP B 1 663 ? -42 18.875 0.023 1 91.12 663 ASP B O 1
ATOM 10905 N N . HIS B 1 664 ? -42.188 18.672 2.215 1 93.69 664 HIS B N 1
ATOM 10906 C CA . HIS B 1 664 ? -41.5 19.938 2.463 1 93.69 664 HIS B CA 1
ATOM 10907 C C . HIS B 1 664 ? -40.062 19.859 2.012 1 93.69 664 HIS B C 1
ATOM 10909 O O . HIS B 1 664 ? -39.5 20.844 1.517 1 93.69 664 HIS B O 1
ATOM 10915 N N . LEU B 1 665 ? -39.469 18.734 2.209 1 92.38 665 LEU B N 1
ATOM 10916 C CA . LEU B 1 665 ? -38.094 18.531 1.788 1 92.38 665 LEU B CA 1
ATOM 10917 C C . LEU B 1 665 ? -37.969 18.609 0.27 1 92.38 665 LEU B C 1
ATOM 10919 O O . LEU B 1 665 ? -37.031 19.219 -0.251 1 92.38 665 LEU B O 1
ATOM 10923 N N . ARG B 1 666 ? -38.875 18.078 -0.472 1 89.44 666 ARG B N 1
ATOM 10924 C CA . ARG B 1 666 ? -38.875 18.094 -1.932 1 89.44 666 ARG B CA 1
ATOM 10925 C C . ARG B 1 666 ? -39.062 19.516 -2.463 1 89.44 666 ARG B C 1
ATOM 10927 O O . ARG B 1 666 ? -38.469 19.875 -3.484 1 89.44 666 ARG B O 1
ATOM 10934 N N . GLU B 1 667 ? -39.844 20.25 -1.724 1 91.06 667 GLU B N 1
ATOM 10935 C CA . GLU B 1 667 ? -40.125 21.625 -2.125 1 91.06 667 GLU B CA 1
ATOM 10936 C C . GLU B 1 667 ? -38.969 22.562 -1.693 1 91.06 667 GLU B C 1
ATOM 10938 O O . GLU B 1 667 ? -38.906 23.703 -2.141 1 91.06 667 GLU B O 1
ATOM 10943 N N . GLY B 1 668 ? -38.094 22.109 -0.899 1 89.81 668 GLY B N 1
ATOM 10944 C CA . GLY B 1 668 ? -36.969 22.906 -0.414 1 89.81 668 GLY B CA 1
ATOM 10945 C C . GLY B 1 668 ? -37.375 23.891 0.663 1 89.81 668 GLY B C 1
ATOM 10946 O O . GLY B 1 668 ? -36.75 24.938 0.814 1 89.81 668 GLY B O 1
ATOM 10947 N N . ASP B 1 669 ? -38.469 23.625 1.374 1 92.81 669 ASP B N 1
ATOM 10948 C CA . ASP B 1 669 ? -38.969 24.516 2.42 1 92.81 669 ASP B CA 1
ATOM 10949 C C . ASP B 1 669 ? -38.375 24.156 3.777 1 92.81 669 ASP B C 1
ATOM 10951 O O . ASP B 1 669 ? -39.031 23.547 4.613 1 92.81 669 ASP B O 1
ATOM 10955 N N . TRP B 1 670 ? -37.219 24.656 4.055 1 93.44 670 TRP B N 1
ATOM 10956 C CA . TRP B 1 670 ? -36.469 24.297 5.266 1 93.44 670 TRP B CA 1
ATOM 10957 C C . TRP B 1 670 ? -37.031 25.047 6.473 1 93.44 670 TRP B C 1
ATOM 10959 O O . TRP B 1 670 ? -36.875 24.594 7.609 1 93.44 670 TRP B O 1
ATOM 10969 N N . LYS B 1 671 ? -37.656 26.156 6.207 1 92.06 671 LYS B N 1
ATOM 10970 C CA . LYS B 1 671 ? -38.25 26.922 7.309 1 92.06 671 LYS B CA 1
ATOM 10971 C C . LYS B 1 671 ? -39.375 26.141 7.973 1 92.06 671 LYS B C 1
ATOM 10973 O O . LYS B 1 671 ? -39.438 26.062 9.203 1 92.06 671 LYS B O 1
ATOM 10978 N N . LYS B 1 672 ? -40.188 25.609 7.195 1 94 672 LYS B N 1
ATOM 10979 C CA . LYS B 1 672 ? -41.312 24.844 7.727 1 94 672 LYS B CA 1
ATOM 10980 C C . LYS B 1 672 ? -40.812 23.562 8.414 1 94 672 LYS B C 1
ATOM 10982 O O . LYS B 1 672 ? -41.406 23.141 9.422 1 94 672 LYS B O 1
ATOM 10987 N N . LEU B 1 673 ? -39.844 22.953 7.895 1 94.94 673 LEU B N 1
ATOM 10988 C CA . LEU B 1 673 ? -39.281 21.75 8.508 1 94.94 673 LEU B CA 1
ATOM 10989 C C . LEU B 1 673 ? -38.719 22.078 9.883 1 94.94 673 LEU B C 1
ATOM 10991 O O . LEU B 1 673 ? -38.875 21.281 10.82 1 94.94 673 LEU B O 1
ATOM 10995 N N . TRP B 1 674 ? -38.031 23.266 9.93 1 95.25 674 TRP B N 1
ATOM 10996 C CA . TRP B 1 674 ? -37.469 23.688 11.211 1 95.25 674 TRP B CA 1
ATOM 10997 C C . TRP B 1 674 ? -38.594 23.938 12.227 1 95.25 674 TRP B C 1
ATOM 10999 O O . TRP B 1 674 ? -38.469 23.531 13.391 1 95.25 674 TRP B O 1
ATOM 11009 N N . GLU B 1 675 ? -39.625 24.516 11.812 1 94.25 675 GLU B N 1
ATOM 11010 C CA . GLU B 1 675 ? -40.781 24.781 12.703 1 94.25 675 GLU B CA 1
ATOM 11011 C C . GLU B 1 675 ? -41.406 23.484 13.195 1 94.25 675 GLU B C 1
ATOM 11013 O O . GLU B 1 675 ? -41.812 23.391 14.359 1 94.25 675 GLU B O 1
ATOM 11018 N N . MET B 1 676 ? -41.438 22.531 12.367 1 94.38 676 MET B N 1
ATOM 11019 C CA . MET B 1 676 ? -41.969 21.219 12.766 1 94.38 676 MET B CA 1
ATOM 11020 C C . MET B 1 676 ? -41.062 20.578 13.82 1 94.38 676 MET B C 1
ATOM 11022 O O . MET B 1 676 ? -41.562 20.047 14.812 1 94.38 676 MET B O 1
ATOM 11026 N N . VAL B 1 677 ? -39.812 20.641 13.609 1 94.25 677 VAL B N 1
ATOM 11027 C CA . VAL B 1 677 ? -38.875 20.031 14.547 1 94.25 677 VAL B CA 1
ATOM 11028 C C . VAL B 1 677 ? -38.969 20.734 15.898 1 94.25 677 VAL B C 1
ATOM 11030 O O . VAL B 1 677 ? -38.938 20.078 16.953 1 94.25 677 VAL B O 1
ATOM 11033 N N . GLN B 1 678 ? -39.094 22.031 15.836 1 93.62 678 GLN B N 1
ATOM 11034 C CA . GLN B 1 678 ? -39.281 22.781 17.078 1 93.62 678 GLN B CA 1
ATOM 11035 C C . GLN B 1 678 ? -40.562 22.359 17.797 1 93.62 678 GLN B C 1
ATOM 11037 O O . GLN B 1 678 ? -40.562 22.203 19.016 1 93.62 678 GLN B O 1
ATOM 11042 N N . ALA B 1 679 ? -41.594 22.125 17.031 1 91.38 679 ALA B N 1
ATOM 11043 C CA . ALA B 1 679 ? -42.875 21.703 17.594 1 91.38 679 ALA B CA 1
ATOM 11044 C C . ALA B 1 679 ? -42.75 20.312 18.219 1 91.38 679 ALA B C 1
ATOM 11046 O O . ALA B 1 679 ? -43.312 20.062 19.297 1 91.38 679 ALA B O 1
ATOM 11047 N N . PHE B 1 680 ? -42.062 19.438 17.531 1 90.75 680 PHE B N 1
ATOM 11048 C CA . PHE B 1 680 ? -41.844 18.094 18.062 1 90.75 680 PHE B CA 1
ATOM 11049 C C . PHE B 1 680 ? -41.125 18.141 19.391 1 90.75 680 PHE B C 1
ATOM 11051 O O . PHE B 1 680 ? -41.5 17.453 20.344 1 90.75 680 PHE B O 1
ATOM 11058 N N . SER B 1 681 ? -40.062 18.938 19.406 1 89.5 681 SER B N 1
ATOM 11059 C CA . SER B 1 681 ? -39.219 19.031 20.594 1 89.5 681 SER B CA 1
ATOM 11060 C C . SER B 1 681 ? -40 19.609 21.766 1 89.5 681 SER B C 1
ATOM 11062 O O . SER B 1 681 ? -39.844 19.156 22.906 1 89.5 681 SER B O 1
ATOM 11064 N N . ARG B 1 682 ? -40.812 20.547 21.531 1 85.56 682 ARG B N 1
ATOM 11065 C CA . ARG B 1 682 ? -41.594 21.188 22.578 1 85.56 682 ARG B CA 1
ATOM 11066 C C . ARG B 1 682 ? -42.656 20.219 23.109 1 85.56 682 ARG B C 1
ATOM 11068 O O . ARG B 1 682 ? -42.906 20.156 24.328 1 85.56 682 ARG B O 1
ATOM 11075 N N . ALA B 1 683 ? -43.156 19.422 22.297 1 81.5 683 ALA B N 1
ATOM 11076 C CA . ALA B 1 683 ? -44.25 18.547 22.672 1 81.5 683 ALA B CA 1
ATOM 11077 C C . ALA B 1 683 ? -43.75 17.312 23.422 1 81.5 683 ALA B C 1
ATOM 11079 O O . ALA B 1 683 ? -44.375 16.859 24.391 1 81.5 683 ALA B O 1
ATOM 11080 N N . GLU B 1 684 ? -42.625 16.797 23 1 84.25 684 GLU B N 1
ATOM 11081 C CA . GLU B 1 684 ? -42.25 15.484 23.5 1 84.25 684 GLU B CA 1
ATOM 11082 C C . GLU B 1 684 ? -41.062 15.594 24.469 1 84.25 684 GLU B C 1
ATOM 11084 O O . GLU B 1 684 ? -40.906 14.758 25.359 1 84.25 684 GLU B O 1
ATOM 11089 N N . LEU B 1 685 ? -40.219 16.484 24.25 1 82.12 685 LEU B N 1
ATOM 11090 C CA . LEU B 1 685 ? -38.969 16.484 25.031 1 82.12 685 LEU B CA 1
ATOM 11091 C C . LEU B 1 685 ? -39.094 17.453 26.203 1 82.12 685 LEU B C 1
ATOM 11093 O O . LEU B 1 685 ? -38.594 17.172 27.297 1 82.12 685 LEU B O 1
ATOM 11097 N N . GLU B 1 686 ? -39.688 18.609 25.984 1 73.38 686 GLU B N 1
ATOM 11098 C CA . GLU B 1 686 ? -39.75 19.594 27.062 1 73.38 686 GLU B CA 1
ATOM 11099 C C . GLU B 1 686 ? -40.75 19.156 28.141 1 73.38 686 GLU B C 1
ATOM 11101 O O . GLU B 1 686 ? -40.531 19.453 29.328 1 73.38 686 GLU B O 1
ATOM 11106 N N . GLY B 1 687 ? -41.75 18.391 27.781 1 66.5 687 GLY B N 1
ATOM 11107 C CA . GLY B 1 687 ? -42.812 18.047 28.719 1 66.5 687 GLY B CA 1
ATOM 11108 C C . GLY B 1 687 ? -42.562 16.766 29.469 1 66.5 687 GLY B C 1
ATOM 11109 O O . GLY B 1 687 ? -43.312 16.391 30.359 1 66.5 687 GLY B O 1
ATOM 11110 N N . LEU B 1 688 ? -41.344 16.125 29.125 1 69.94 688 LEU B N 1
ATOM 11111 C CA . LEU B 1 688 ? -41.188 14.844 29.781 1 69.94 688 LEU B CA 1
ATOM 11112 C C . LEU B 1 688 ? -40.562 15.016 31.172 1 69.94 688 LEU B C 1
ATOM 11114 O O . LEU B 1 688 ? -39.469 15.57 31.297 1 69.94 688 LEU B O 1
ATOM 11118 N N . PRO B 1 689 ? -41.344 14.891 32.281 1 64.56 689 PRO B N 1
ATOM 11119 C CA . PRO B 1 689 ? -40.844 15.086 33.656 1 64.56 689 PRO B CA 1
ATOM 11120 C C . PRO B 1 689 ? -39.594 14.273 33.938 1 64.56 689 PRO B C 1
ATOM 11122 O O . PRO B 1 689 ? -38.75 14.695 34.75 1 64.56 689 PRO B O 1
ATOM 11125 N N . GLN B 1 690 ? -39.281 13.109 33.312 1 72.31 690 GLN B N 1
ATOM 11126 C CA . GLN B 1 690 ? -38.188 12.227 33.688 1 72.31 690 GLN B CA 1
ATOM 11127 C C . GLN B 1 690 ? -37 12.383 32.719 1 72.31 690 GLN B C 1
ATOM 11129 O O . GLN B 1 690 ? -36.062 11.578 32.75 1 72.31 690 GLN B O 1
ATOM 11134 N N . ALA B 1 691 ? -36.938 13.609 32.062 1 79.56 691 ALA B N 1
ATOM 11135 C CA . ALA B 1 691 ? -35.844 13.719 31.109 1 79.56 691 ALA B CA 1
ATOM 11136 C C . ALA B 1 691 ? -34.562 14.258 31.781 1 79.56 691 ALA B C 1
ATOM 11138 O O . ALA B 1 691 ? -34.625 15.141 32.625 1 79.56 691 ALA B O 1
ATOM 11139 N N . PRO B 1 692 ? -33.438 13.703 31.625 1 86.06 692 PRO B N 1
ATOM 11140 C CA . PRO B 1 692 ? -32.156 14.219 32.156 1 86.06 692 PRO B CA 1
ATOM 11141 C C . PRO B 1 692 ? -31.922 15.68 31.781 1 86.06 692 PRO B C 1
ATOM 11143 O O . PRO B 1 692 ? -32.406 16.141 30.75 1 86.06 692 PRO B O 1
ATOM 11146 N N . PRO B 1 693 ? -31.312 16.438 32.594 1 84.06 693 PRO B N 1
ATOM 11147 C CA . PRO B 1 693 ? -31.094 17.875 32.406 1 84.06 693 PRO B CA 1
ATOM 11148 C C . PRO B 1 693 ? -30.438 18.188 31.047 1 84.06 693 PRO B C 1
ATOM 11150 O O . PRO B 1 693 ? -30.734 19.219 30.438 1 84.06 693 PRO B O 1
ATOM 11153 N N . TRP B 1 694 ? -29.531 17.344 30.609 1 88.62 694 TRP B N 1
ATOM 11154 C CA . TRP B 1 694 ? -28.844 17.625 29.359 1 88.62 694 TRP B CA 1
ATOM 11155 C C . TRP B 1 694 ? -29.812 17.531 28.188 1 88.62 694 TRP B C 1
ATOM 11157 O O . TRP B 1 694 ? -29.656 18.234 27.188 1 88.62 694 TRP B O 1
ATOM 11167 N N . VAL B 1 695 ? -30.859 16.766 28.312 1 89.69 695 VAL B N 1
ATOM 11168 C CA . VAL B 1 695 ? -31.875 16.625 27.266 1 89.69 695 VAL B CA 1
ATOM 11169 C C . VAL B 1 695 ? -32.781 17.875 27.25 1 89.69 695 VAL B C 1
ATOM 11171 O O . VAL B 1 695 ? -33.094 18.391 26.172 1 89.69 695 VAL B O 1
ATOM 11174 N N . THR B 1 696 ? -33.125 18.297 28.469 1 86.06 696 THR B N 1
ATOM 11175 C CA . THR B 1 696 ? -33.938 19.5 28.562 1 86.06 696 THR B CA 1
ATOM 11176 C C . THR B 1 696 ? -33.188 20.719 28.062 1 86.06 696 THR B C 1
ATOM 11178 O O . THR B 1 696 ? -33.75 21.625 27.469 1 86.06 696 THR B O 1
ATOM 11181 N N . GLY B 1 697 ? -31.875 20.734 28.359 1 87.31 697 GLY B N 1
ATOM 11182 C CA . GLY B 1 697 ? -31.031 21.812 27.859 1 87.31 697 GLY B CA 1
ATOM 11183 C C . GLY B 1 697 ? -30.969 21.859 26.344 1 87.31 697 GLY B C 1
ATOM 11184 O O . GLY B 1 697 ? -31.047 22.938 25.75 1 87.31 697 GLY B O 1
ATOM 11185 N N . LEU B 1 698 ? -30.891 20.688 25.734 1 91.31 698 LEU B N 1
ATOM 11186 C CA . LEU B 1 698 ? -30.844 20.594 24.266 1 91.31 698 LEU B CA 1
ATOM 11187 C C . LEU B 1 698 ? -32.188 21 23.672 1 91.31 698 LEU B C 1
ATOM 11189 O O . LEU B 1 698 ? -32.219 21.656 22.625 1 91.31 698 LEU B O 1
ATOM 11193 N N . ALA B 1 699 ? -33.219 20.594 24.328 1 89.56 699 ALA B N 1
ATOM 11194 C CA . ALA B 1 699 ? -34.562 20.953 23.859 1 89.56 699 ALA B CA 1
ATOM 11195 C C . ALA B 1 699 ? -34.75 22.469 23.906 1 89.56 699 ALA B C 1
ATOM 11197 O O . ALA B 1 699 ? -35.344 23.047 22.984 1 89.56 699 ALA B O 1
ATOM 11198 N N . ARG B 1 700 ? -34.281 23.062 24.922 1 88.38 700 ARG B N 1
ATOM 11199 C CA . ARG B 1 700 ? -34.375 24.516 25.047 1 88.38 700 ARG B CA 1
ATOM 11200 C C . ARG B 1 700 ? -33.562 25.219 23.984 1 88.38 700 ARG B C 1
ATOM 11202 O O . ARG B 1 700 ? -33.938 26.25 23.469 1 88.38 700 ARG B O 1
ATOM 11209 N N . SER B 1 701 ? -32.375 24.625 23.672 1 92.19 701 SER B N 1
ATOM 11210 C CA . SER B 1 701 ? -31.516 25.188 22.656 1 92.19 701 SER B CA 1
ATOM 11211 C C . SER B 1 701 ? -32.188 25.203 21.281 1 92.19 701 SER B C 1
ATOM 11213 O O . SER B 1 701 ? -31.984 26.125 20.5 1 92.19 701 SER B O 1
ATOM 11215 N N . ILE B 1 702 ? -32.969 24.188 21.016 1 93 702 ILE B N 1
ATOM 11216 C CA . ILE B 1 702 ? -33.688 24.078 19.75 1 93 702 ILE B CA 1
ATOM 11217 C C . ILE B 1 702 ? -34.844 25.062 19.734 1 93 702 ILE B C 1
ATOM 11219 O O . ILE B 1 702 ? -35.094 25.734 18.719 1 93 702 ILE B O 1
ATOM 11223 N N . GLY B 1 703 ? -35.5 25.172 20.844 1 89.75 703 GLY B N 1
ATOM 11224 C CA . GLY B 1 703 ? -36.688 26 20.938 1 89.75 703 GLY B CA 1
ATOM 11225 C C . GLY B 1 703 ? -36.406 27.484 20.766 1 89.75 703 GLY B C 1
ATOM 11226 O O . GLY B 1 703 ? -37.188 28.203 20.156 1 89.75 703 GLY B O 1
ATOM 11227 N N . GLU B 1 704 ? -35.281 27.922 21.188 1 88.81 704 GLU B N 1
ATOM 11228 C CA . GLU B 1 704 ? -35 29.359 21.234 1 88.81 704 GLU B CA 1
ATOM 11229 C C . GLU B 1 704 ? -34.188 29.781 20.016 1 88.81 704 GLU B C 1
ATOM 11231 O O . GLU B 1 704 ? -34.031 30.984 19.75 1 88.81 704 GLU B O 1
ATOM 11236 N N . ALA B 1 705 ? -33.75 28.828 19.203 1 90.88 705 ALA B N 1
ATOM 11237 C CA . ALA B 1 705 ? -32.844 29.172 18.125 1 90.88 705 ALA B CA 1
ATOM 11238 C C . ALA B 1 705 ? -33.562 29.438 16.828 1 90.88 705 ALA B C 1
ATOM 11240 O O . ALA B 1 705 ? -34.625 28.859 16.578 1 90.88 705 ALA B O 1
ATOM 11241 N N . HIS B 1 706 ? -33.062 30.438 16.094 1 89.56 706 HIS B N 1
ATOM 11242 C CA . HIS B 1 706 ? -33.562 30.734 14.758 1 89.56 706 HIS B CA 1
ATOM 11243 C C . HIS B 1 706 ? -32.406 30.703 13.734 1 89.56 706 HIS B C 1
ATOM 11245 O O . HIS B 1 706 ? -31.625 31.656 13.648 1 89.56 706 HIS B O 1
ATOM 11251 N N . PRO B 1 707 ? -32.406 29.625 13 1 90.5 707 PRO B N 1
ATOM 11252 C CA . PRO B 1 707 ? -31.328 29.531 12.031 1 90.5 707 PRO B CA 1
ATOM 11253 C C . PRO B 1 707 ? -31.484 30.5 10.859 1 90.5 707 PRO B C 1
ATOM 11255 O O . PRO B 1 707 ? -32.594 30.688 10.359 1 90.5 707 PRO B O 1
ATOM 11258 N N . PRO B 1 708 ? -30.359 31.156 10.469 1 91.5 708 PRO B N 1
ATOM 11259 C CA . PRO B 1 708 ? -30.391 31.891 9.203 1 91.5 708 PRO B CA 1
ATOM 11260 C C . PRO B 1 708 ? -30.672 30.984 8.008 1 91.5 708 PRO B C 1
ATOM 11262 O O . PRO B 1 708 ? -30.5 29.766 8.094 1 91.5 708 PRO B O 1
ATOM 11265 N N . ASP B 1 709 ? -31.078 31.562 6.891 1 87.88 709 ASP B N 1
ATOM 11266 C CA . ASP B 1 709 ? -31.516 30.812 5.715 1 87.88 709 ASP B CA 1
ATOM 11267 C C . ASP B 1 709 ? -30.422 29.875 5.219 1 87.88 709 ASP B C 1
ATOM 11269 O O . ASP B 1 709 ? -30.688 28.719 4.883 1 87.88 709 ASP B O 1
ATOM 11273 N N . ILE B 1 710 ? -29.234 30.344 5.301 1 86.94 710 ILE B N 1
ATOM 11274 C CA . ILE B 1 710 ? -28.109 29.578 4.746 1 86.94 710 ILE B CA 1
ATOM 11275 C C . ILE B 1 710 ? -27.812 28.375 5.641 1 86.94 710 ILE B C 1
ATOM 11277 O O . ILE B 1 710 ? -27.281 27.375 5.176 1 86.94 710 ILE B O 1
ATOM 11281 N N . LEU B 1 711 ? -28.25 28.453 6.93 1 92.81 711 LEU B N 1
ATOM 11282 C CA . LEU B 1 711 ? -27.891 27.422 7.891 1 92.81 711 LEU B CA 1
ATOM 11283 C C . LEU B 1 711 ? -29.109 26.547 8.242 1 92.81 711 LEU B C 1
ATOM 11285 O O . LEU B 1 711 ? -29 25.625 9.039 1 92.81 711 LEU B O 1
ATOM 11289 N N . ALA B 1 712 ? -30.219 26.797 7.625 1 92.19 712 ALA B N 1
ATOM 11290 C CA . ALA B 1 712 ? -31.469 26.094 7.945 1 92.19 712 ALA B CA 1
ATOM 11291 C C . ALA B 1 712 ? -31.328 24.594 7.699 1 92.19 712 ALA B C 1
ATOM 11293 O O . ALA B 1 712 ? -31.781 23.781 8.516 1 92.19 712 ALA B O 1
ATOM 11294 N N . PRO B 1 713 ? -30.703 24.234 6.609 1 92.12 713 PRO B N 1
ATOM 11295 C CA . PRO B 1 713 ? -30.578 22.797 6.383 1 92.12 713 PRO B CA 1
ATOM 11296 C C . PRO B 1 713 ? -29.766 22.094 7.469 1 92.12 713 PRO B C 1
ATOM 11298 O O . PRO B 1 713 ? -30.188 21.062 8 1 92.12 713 PRO B O 1
ATOM 11301 N N . ALA B 1 714 ? -28.594 22.656 7.816 1 92.25 714 ALA B N 1
ATOM 11302 C CA . ALA B 1 714 ? -27.75 22.047 8.836 1 92.25 714 ALA B CA 1
ATOM 11303 C C . ALA B 1 714 ? -28.422 22.094 10.203 1 92.25 714 ALA B C 1
ATOM 11305 O O . ALA B 1 714 ? -28.328 21.125 10.977 1 92.25 714 ALA B O 1
ATOM 11306 N N . GLY B 1 715 ? -29.062 23.172 10.461 1 94 715 GLY B N 1
ATOM 11307 C CA . GLY B 1 715 ? -29.75 23.297 11.734 1 94 715 GLY B CA 1
ATOM 11308 C C . GLY B 1 715 ? -30.906 22.328 11.883 1 94 715 GLY B C 1
ATOM 11309 O O . GLY B 1 715 ? -31.078 21.719 12.945 1 94 715 GLY B O 1
ATOM 11310 N N . THR B 1 716 ? -31.688 22.188 10.867 1 95.38 716 THR B N 1
ATOM 11311 C CA . THR B 1 716 ? -32.844 21.281 10.906 1 95.38 716 THR B CA 1
ATOM 11312 C C . THR B 1 716 ? -32.375 19.844 11.047 1 95.38 716 THR B C 1
ATOM 11314 O O . THR B 1 716 ? -33 19.062 11.773 1 95.38 716 THR B O 1
ATOM 11317 N N . LEU B 1 717 ? -31.344 19.547 10.297 1 95.06 717 LEU B N 1
ATOM 11318 C CA . LEU B 1 717 ? -30.797 18.188 10.398 1 95.06 717 LEU B CA 1
ATOM 11319 C C . LEU B 1 717 ? -30.328 17.906 11.82 1 95.06 717 LEU B C 1
ATOM 11321 O O . LEU B 1 717 ? -30.641 16.844 12.375 1 95.06 717 LEU B O 1
ATOM 11325 N N . ALA B 1 718 ? -29.594 18.844 12.422 1 95.62 718 ALA B N 1
ATOM 11326 C CA . ALA B 1 718 ? -29.109 18.672 13.789 1 95.62 718 ALA B CA 1
ATOM 11327 C C . ALA B 1 718 ? -30.281 18.609 14.773 1 95.62 718 ALA B C 1
ATOM 11329 O O . ALA B 1 718 ? -30.25 17.812 15.719 1 95.62 718 ALA B O 1
ATOM 11330 N N . GLY B 1 719 ? -31.266 19.422 14.578 1 94.75 719 GLY B N 1
ATOM 11331 C CA . GLY B 1 719 ? -32.438 19.438 15.453 1 94.75 719 GLY B CA 1
ATOM 11332 C C . GLY B 1 719 ? -33.188 18.125 15.461 1 94.75 719 GLY B C 1
ATOM 11333 O O . GLY B 1 719 ? -33.531 17.609 16.531 1 94.75 719 GLY B O 1
ATOM 11334 N N . LEU B 1 720 ? -33.469 17.641 14.297 1 94.62 720 LEU B N 1
ATOM 11335 C CA . LEU B 1 720 ? -34.188 16.375 14.203 1 94.62 720 LEU B CA 1
ATOM 11336 C C . LEU B 1 720 ? -33.344 15.227 14.781 1 94.62 720 LEU B C 1
ATOM 11338 O O . LEU B 1 720 ? -33.906 14.305 15.383 1 94.62 720 LEU B O 1
ATOM 11342 N N . TYR B 1 721 ? -32.062 15.297 14.508 1 94.5 721 TYR B N 1
ATOM 11343 C CA . TYR B 1 721 ? -31.141 14.297 15.062 1 94.5 721 TYR B CA 1
ATOM 11344 C C . TYR B 1 721 ? -31.203 14.273 16.578 1 94.5 721 TYR B C 1
ATOM 11346 O O . TYR B 1 721 ? -31.297 13.211 17.188 1 94.5 721 TYR B O 1
ATOM 11354 N N . VAL B 1 722 ? -31.156 15.461 17.141 1 93.81 722 VAL B N 1
ATOM 11355 C CA . VAL B 1 722 ? -31.219 15.586 18.594 1 93.81 722 VAL B CA 1
ATOM 11356 C C . VAL B 1 722 ? -32.562 15.078 19.094 1 93.81 722 VAL B C 1
ATOM 11358 O O . VAL B 1 722 ? -32.625 14.352 20.094 1 93.81 722 VAL B O 1
ATOM 11361 N N . PHE B 1 723 ? -33.562 15.422 18.438 1 91.5 723 PHE B N 1
ATOM 11362 C CA . PHE B 1 723 ? -34.906 14.984 18.844 1 91.5 723 PHE B CA 1
ATOM 11363 C C . PHE B 1 723 ? -35 13.461 18.828 1 91.5 723 PHE B C 1
ATOM 11365 O O . PHE B 1 723 ? -35.438 12.852 19.797 1 91.5 723 PHE B O 1
ATOM 11372 N N . HIS B 1 724 ? -34.562 12.906 17.75 1 89.19 724 HIS B N 1
ATOM 11373 C CA . HIS B 1 724 ? -34.656 11.469 17.562 1 89.19 724 HIS B CA 1
ATOM 11374 C C . HIS B 1 724 ? -33.875 10.719 18.641 1 89.19 724 HIS B C 1
ATOM 11376 O O . HIS B 1 724 ? -34.406 9.82 19.297 1 89.19 724 HIS B O 1
ATOM 11382 N N . HIS B 1 725 ? -32.688 11.078 18.891 1 87.38 725 HIS B N 1
ATOM 11383 C CA . HIS B 1 725 ? -31.812 10.305 19.781 1 87.38 725 HIS B CA 1
ATOM 11384 C C . HIS B 1 725 ? -32.094 10.609 21.234 1 87.38 725 HIS B C 1
ATOM 11386 O O . HIS B 1 725 ? -31.938 9.75 22.109 1 87.38 725 HIS B O 1
ATOM 11392 N N . CYS B 1 726 ? -32.562 11.797 21.453 1 87 726 CYS B N 1
ATOM 11393 C CA . CYS B 1 726 ? -32.969 12.109 22.828 1 87 726 CYS B CA 1
ATOM 11394 C C . CYS B 1 726 ? -34.25 11.352 23.188 1 87 726 CYS B C 1
ATOM 11396 O O . CYS B 1 726 ? -34.375 10.859 24.312 1 87 726 CYS B O 1
ATOM 11398 N N . LEU B 1 727 ? -35.094 11.227 22.266 1 84 727 LEU B N 1
ATOM 11399 C CA . LEU B 1 727 ? -36.312 10.461 22.5 1 84 727 LEU B CA 1
ATOM 11400 C C . LEU B 1 727 ? -36 8.977 22.688 1 84 727 LEU B C 1
ATOM 11402 O O . LEU B 1 727 ? -36.594 8.312 23.531 1 84 727 LEU B O 1
ATOM 11406 N N . ASP B 1 728 ? -35.156 8.555 21.875 1 81.38 728 ASP B N 1
ATOM 11407 C CA . ASP B 1 728 ? -34.719 7.164 21.984 1 81.38 728 ASP B CA 1
ATOM 11408 C C . ASP B 1 728 ? -34.094 6.891 23.344 1 81.38 728 ASP B C 1
ATOM 11410 O O . ASP B 1 728 ? -34.312 5.836 23.938 1 81.38 728 ASP B O 1
ATOM 11414 N N . ALA B 1 729 ? -33.281 7.797 23.766 1 78.38 729 ALA B N 1
ATOM 11415 C CA . ALA B 1 729 ? -32.625 7.648 25.047 1 78.38 729 ALA B CA 1
ATOM 11416 C C . ALA B 1 729 ? -33.656 7.648 26.188 1 78.38 729 ALA B C 1
ATOM 11418 O O . ALA B 1 729 ? -33.469 6.938 27.188 1 78.38 729 ALA B O 1
ATOM 11419 N N . ILE B 1 730 ? -34.719 8.344 26.094 1 78.81 730 ILE B N 1
ATOM 11420 C CA . ILE B 1 730 ? -35.75 8.445 27.125 1 78.81 730 ILE B CA 1
ATOM 11421 C C . ILE B 1 730 ? -36.594 7.184 27.125 1 78.81 730 ILE B C 1
ATOM 11423 O O . ILE B 1 730 ? -36.969 6.676 28.188 1 78.81 730 ILE B O 1
ATOM 11427 N N . VAL B 1 731 ? -36.844 6.707 25.969 1 75 731 VAL B N 1
ATOM 11428 C CA . VAL B 1 731 ? -37.719 5.535 25.859 1 75 731 VAL B CA 1
ATOM 11429 C C . VAL B 1 731 ? -36.969 4.297 26.344 1 75 731 VAL B C 1
ATOM 11431 O O . VAL B 1 731 ? -37.562 3.398 26.938 1 75 731 VAL B O 1
ATOM 11434 N N . GLN B 1 732 ? -35.688 4.227 26.047 1 69.88 732 GLN B N 1
ATOM 11435 C CA . GLN B 1 732 ? -34.906 3.092 26.5 1 69.88 732 GLN B CA 1
ATOM 11436 C C . GLN B 1 732 ? -34.688 3.141 28.016 1 69.88 732 GLN B C 1
ATOM 11438 O O . GLN B 1 732 ? -34.5 2.104 28.656 1 69.88 732 GLN B O 1
ATOM 11443 N N . SER B 1 733 ? -34.781 4.277 28.625 1 62 733 SER B N 1
ATOM 11444 C CA . SER B 1 733 ? -34.656 4.383 30.062 1 62 733 SER B CA 1
ATOM 11445 C C . SER B 1 733 ? -35.969 4.098 30.766 1 62 733 SER B C 1
ATOM 11447 O O . SER B 1 733 ? -36 3.539 31.859 1 62 733 SER B O 1
#

pLDDT: mean 84.04, std 11.45, range [47.56, 97.88]

Nearest PDB structures (foldseek):
  7dla-assembly1_A  TM=7.211E-01  e=2.027E-06  Escherichia coli K-12
  7yub-assembly1_R  TM=7.206E-01  e=5.151E-06  Homo sapiens
  6w4s-assembly1_F  TM=6.448E-01  e=1.057E-04  Homo sapiens
  8wre-assembly1_A  TM=6.761E-01  e=2.587E-04  Homo sapiens
  9c3f-assembly1_A  TM=5.111E-01  e=1.958E-02  Escherichia coli

Foldseek 3Di:
DDDDDQADDPVLLVLQLVLLLVLLLLLLLQDLLVALLLLLQLLVLQPHALLLSLQSLQLLQQLLVLLLCLLVVFFFDFLLLQLLVLLLVLLVLLLQLVCLVVDHHPVNSVSSSVSSNSSSNSNSSNVSSVVVSLPRSDPPVCSLVSVLVSLLSSLVSNLVNLVVLLVQCVDPVLDDPNVSSVSNNVSSVSSNVSSVSSNVRDHPDTRHDDDSVVLVVVLVVQCVDLQRVLLLVLLLLLSLLSSLCSCLLVCCCPVLVDGSSVSSVLVSLLSVLLSVLSLQQSLLCVQQNLLLLLLVLLLQLLVLLLCVLAPASPDDPVVSSVSSNSNSNSSNNNNVSSVVLNVVSQDPVRNSSSVSSSSNSNSVSNSVLSSVQSVQLCVQVVDDPTNHSRNRSSNVSSVSSNVSSVSSNSHDPDNHHDSVLSCCLVVDPLSSLLSSLLVVLVVDPDPVSNLVSLLSLLSDPDVVSVVSLLVQCPDPDLVSVLSSLVSCQVRPDPVCLVSLLVLCPDPPRPCNLSSLLSLLSPADDSSLVSLVVCLVVVPQDLSNLSSLLSVLSNLNLVCLVVLVVNCVDDHDLNSNLSSLLSNCSNCLLDLCLLQQQVVLQVVVDQVSNLSSLQSNQVSVPDPPGLVVLVVLCVVPPLRSVLVLLVVLCVDVVSVVCVVVLVVCSVVVPLVVLLVVLLVLLVVPQCPDPPQPPSLNSNNNNSNVHDHDPVNSSVSSSSSSVSSSRSNVVVVVD/DDDDDQADDPVLLVLQLVLLLVLLLLLLLQDLLVALLLLLQLLVLQPHALLLSLQSLQLLQQLLVLLQCLLVVFFFDFLLLQLLVLLLVLLVLLLQLVCLVVDHHPVNSVSSSVSSNSSSNSNSSNVSSVVVSLPRSDPPVCSLVSVLVSLLSSLVSNLVNLVVLLVQCVDPVLDDPNVSSVSNNVSSVSSNVSSVSSNVRDHPDTRHDDPSVVLVVVLVVQCVDLQRVLLLVLLLLLSLLSSLCSCLSVCCCPVLVDGSSVSSVLVSLLSVLLSVLSLQCSLLCVQQNLLLLLLVLLLQLLVLLLCVLAPASPDDPVVSSVSSNSNSNSSSNNNVSSVVLNVVSQDPVRNSSSVSSSSNSNSVSSSVLSSVQSVQLCVLVVDPPTNHSRNRSSNVSSVSSNVSSVSSNSHDPDNHHDSVLSCVLVVDPLSSLLSSLLVVLVVDPDPVSNLVSLLSLLSDPDVVSVVSLLCQCPDPDLVSVLSSLVSCQVRPDPVCLVSLLVLCPDPPRPCVLSSLLSLLSPADDSSLVSLVVCLVVVPQDLSNLSSLLSCLSNLNLVCLVVLVVSCVDDHDLNSNLSSLLSNCSNCLLDLCLLQQQVVLQVVVDQVSNLSSLQSNQVSVPDPPGLVVLVVLCVVPPLRSVLVLLVVLCVDVVSVVCVVVLVVCSVVVPLVVLLVVLLVLLVPQQCPDPPQPPSLNSNNNNSNVDDHDPVNSSVSSSSSSVSSSRSNVVVVVD

Radius of gyration: 38.66 Å; Cα contacts (8 Å, |Δi|>4): 2216; chains: 2; bounding box: 109×96×76 Å

Sequence (1466 aa):
MSSRTAVLSAAERERGFSSFSRHISWNGLGVFLLNDTIVSLMAIHFGASNLELGYINAAFHVTGVVSLVVPRLFKGCKITRLFGMAWMIRGFVVILYGVLFFLSGYAARVAIITIFTVFCITRAMGVSVAHAVQRDVMRDREMGGAMVRLNIRLAYSQFASQLFGFFLLSLAFFEGLGGLITIVYIGAVMNTVASLYLLKIPGRSVVEHPGSGALLRTARRILRHRHHVVPLLVHALGMGLHVLFAFQVAFLRRVLEMPDNIAILFTLVGAAASILANNWLKPFADTLGEKPLLIIMNVGLATMALVWAYIPASLPVAVYFLVGFFTFFFLRSLLTLKSAALVRSIPERDRVPYTSMANMLLGVVALSLGLAGGILADVSARVPFVVHEYSLTFFFTFLVALATAVLSFFLPDGRSLSLRETAEIVLSIRNLRAFLDANQLDFAGDPSRRESLLLSLERSPTPIAASRLRDRLRGPSVAERERVLRILFRSPRPELLEDILAEAADRGSYTRRDALFCLGAYPGTRSEEMLKEIARREEGREEGAIALKSLARLDCREVLPQIRRLMAGSLSPRMELDLAVAEAILDPQGPHLEELFSRAFRRGSRSFAETRFSIALGQLGFSPGFQEYLRSETMAPGRGMLELIEDASEFSLILKHREEMRDHLREGDWKKLWEMVQAFSRAELEGLPQAPPWVTGLARSIGEAHPPDILAPAGTLAGLYVFHHCLDAIVQSMSSRTAVLSAAERERGFSSFSRHISWNGLGVFLLNDTIVSLMAIHFGASNLELGYINAAFHVTGVVSLVVPRLFKGCKITRLFGMAWMIRGFVVILYGVLFFLSGYAARVAIITIFTVFCITRAMGVSVAHAVQRDVMRDREMGGAMVRLNIRLAYSQFASQLFGFFLLSLAFFEGLGGLITIVYIGAVMNTVASLYLLKIPGRSVVEHPGSGALLRTARRILRHRHHVVPLLVHALGMGLHVLFAFQVAFLRRVLEMPDNIAILFTLVGAAASILANNWLKPFADTLGEKPLLIIMNVGLATMALVWAYIPASLPVAVYFLVGFFTFFFLRSLLTLKSAALVRSIPERDRVPYTSMANMLLGVVALSLGLAGGILADVSARVPFVVHEYSLTFFFTFLVALATAVLSFFLPDGRSLSLRETAEIVLSIRNLRAFLDANQLDFAGDPSRRESLLLSLERSPTPIAASRLRDRLRGPSVAERERVLRILFRSPRPELLEDILAEAADRGSYTRRDALFCLGAYPGTRSEEMLKEIARREEGREEGAIALKSLARLDCREVLPQIRRLMAGSLSPRMELDLAVAEAILDPQGPHLEELFSRAFRRGSRSFAETRFSIALGQLGFSPGFQEYLRSETMAPGRGMLELIEDASEFSLILKHREEMRDHLREGDWKKLWEMVQAFSRAELEGLPQAPPWVTGLARSIGEAHPPDILAPAGTLAGLYVFHHCLDAIVQS

Secondary structure (DSSP, 8-state):
---B-SSPPHHHHHHHHHHHHHHHHHHHHHHHHHSHHHHHHHHHHTT--HHHHHHHHHHHHHTHHHHHHHHHHTTT-BHHHHHHHHHHHHHHHHGGGGGGGG--HHHHHHHHHHHHHHHHHHHHHHHTTHHHHHHHHS-GGGHHHHHHHHHHHHHHHHHHHHHHHHHHHHSGGG-SHHHHHHHHHHHHHHHHHHHHHHHTS----B-----HHHHHHHHHHHHH-HHHHHHHHHHHHHHHHHHHHTHHHHIIIIIS---HHHHHHHHHHHHHHHHHHHHHHHHHHHHH-HHHHHHHHHHHHHHHHHHHHH--TTS-HHHHHHHHHHHHHHHHHHHHHHHHHHHHT--SS-HHHHHHHHHHHHHHHHHHHHHHHHHHHHHHTTSTT-SSTTHHHHHHHHHHHHHHHHHHTTS--SSPPPHHHHHHHHH-HHHHHHHHHHHHHTT--SHHHHHHHHHHHHT---HHHHHHHHHHHSSS-HHHHHHHHHHHHHS--GGGHHHHHHHHH-TT-TTHHHHHHHGGG--SHHHHHHHHHHHHHTTTSHHHHHHHHHHHHTT-GGGHHHHHHHHTS---HHHHHHHHHHHHHH-TTSGGGGGHHHHHHTT--HHHHHHHHHHHHHTTT-SS-HHHHHHHHHHSTTHHHHHHHHHHTTBHHHHHTHHHHHHHHHHT-HHHHHHHHHHHIIIIITT-TT--HHHHHHHHHHHH----GGGHHHHHHHHHHHHHHHHHHHHH-/---B-SSPPHHHHHHHHHHHHHHHHHHHHHHHHHSHHHHHHHHHHTT--HHHHHHHHHHHHHTHHHHHHHHHHTTT-BHHHHHHHHHHHHHHHHHGGGGGGG--HHHHHHHHHHHHHHHHHHHHHHHTTHHHHHHHHS-GGGHHHHHHHHHHHHHHHHHHHHHHHHHHHHSGGG-SHHHHHHHHHHHHHHHHHHHHHHHTS----B-----HHHHHHHHHHHHH-HHHHHHHHHHHHHHHHHHHHTHHHHIIIIIS---HHHHHHHHHHHHHHHHHHHHHHHHHHHHH-HHHHHHHHHHHHHHHHHHHHH--TTS-HHHHHHHHHHHHHHHHHHHHHHHHHHHHT--SS-HHHHHHHHHHHHHHHHHHHHHHHHHHHHHHTTSTT-SSTTHHHHHHHHHHHHHHHHHHTTS--SSPPPHHHHHHHHH-HHHHHHHHHHHHHTT--SHHHHHHHHHHHHT---HHHHHHHHHHHSSS-HHHHHHHHHHHHHS--GGGHHHHHHHHH-TT-TTHHHHHHHGGG--SHHHHHHHHHHHHHTTTSHHHHHHHHHHHHTT-GGGHHHHHHHHTS---HHHHHHHHHHHHHH-TTSGGGGGHHHHHHTT--HHHHHHHHHHHHHTTT-SS-HHHHHHHHHHSTTHHHHHHHHHHTTBHHHHHTHHHHHHHHHHT-HHHHHHHHHHHHHHHTTT-TT--HHHHHHHHHHHH----GGGHHHHHHHHHHHHHHHHHHHHH-